Protein 4XMK (pdb70)

Sequence (1326 aa):
DIVMNQSPPSLAVTPGEPASISCRASQSLLYSDGHNYLDWYLQKPGQAPQLLIYLGSTRASGVPDRFSGSGSGTDFTLKISRVEAEDVGVYYCMQPLQSYTFGQGTKLEIKRTVAAPSVFIFPPSDEQLKSGTASVVCLLNNFYPREAKVQWKVDNALQSGNSQESVTEQDSKDSTYSLSSTLTLSKADYEKHKVYACEVTHQGLSSPVTKSFNREVQLVGSGGGLIQPGGSLRLSCAASDFSVSEYYMTWVRQAPGKGLEWVAVLYKDGSQFYAPSVKGRFIVSRDNSKNSLYLQMNNLRGEDTAVYFCARENADYGSDYYFGMDVWGQGTAVAVSSASTKGPSVFPLAPSGTAALGCLVKDYFPEPVTVSWNSGALTSSVHTFPAVLQSSGLYSLSSVVTVPSSSLGTQTYICNVNHKPSNTKVDKKAEPIHIGPGRAFYTDIVMNQSPPSLAVTPGEPASISCRASQSLLYSDGHNYLDWYLQKPGQAPQLLIYLGSTRASGVPDRFSGSGSGTDFTLKISRVEAEDVGVYYCMQPLQSYTFGQGTKLEIKRTVAAPSVFIFPPSDEQLKSGTASVVCLLNNFYPREAKVQWKVDNALQSGNSQESVTEQDSKDSTYSLSSTLTLSKADYEKHKVYACEVTHQGLSSPVTKSFNREVQLVGSGGGLIQPGGSLRLSCAASDFSVSEYYMTWVRQAPGKGLEWVAVLYKDGSQFYAPSVKGRFIVSRDNSKNSLYLQMNNLRGEDTAVYFCARENADYGSDYYFGMDVWGQGTAVAVSSASTKGPSVFPLAPSGTAALGCLVKDYFPEPVTVSWNSGALTSSVHTFPAVLQSSGLYSLSSVVTVPSSSLGTQTYICNVNHKPSNTKVDKKAEPIHIGPGRAFYTIVMNQSPPSLAVTPGEPASISCRASQSLLYSDGHNYLDWYLQKPGQAPQLLIYLGSTRASGVPDRFSGSGSGTDFTLKISRVEAEDVGVYYCMQPLQSYTFGQGTKLEIKRTVAAPSVFIFPPSDEQLKSGTASVVCLLNNFYPREAKVQWKVDNALQSGNSQESVTEQDSKDSTYSLSSTLTLSKADYEKHKVYACEVTHQGLSSPVTKSFNEVQLVGSGGGLIQPGGSLRLSCAASDFSVSEYYMTWVRQAPGKGLEWVAVLYKDGSQFYAPSVKGRFIVSRDNSKNSLYLQMNNLRGEDTAVYFCARENADYGSDYYFGMDVWGQGTAVAVSSASTKGPSVFPLAPGTAALGCLVKDYFPEPVTVSWNSGALTSSVHTFPAVLQSSGLYSLSSVVTVPSSSLGTQTYICNVNHKPSNTKVDKKAEPIHIGPGRAFYT

Structure (mmCIF, N/CA/C/O backbone):
data_4XMK
#
_entry.id   4XMK
#
_cell.length_a   94.952
_cell.length_b   122.254
_cell.length_c   140.811
_cell.angle_alpha   90.00
_cell.angle_beta   90.00
_cell.angle_gamma   90.00
#
_symmetry.space_group_name_H-M   'P 2 21 21'
#
loop_
_entity.id
_entity.type
_entity.pdbx_description
1 polymer 'Light chain of HIV-1 gp120 V3-specific human monoclonal antibody 2424'
2 polymer 'Heavy chain of HIV-1 gp120 V3-specific human monoclonal antibody 2424'
3 polymer 'HIV-1 JR-FL gp120 V3 peptide'
#
loop_
_atom_site.group_PDB
_atom_site.id
_atom_site.type_symbol
_atom_site.label_atom_id
_atom_site.label_alt_id
_atom_site.label_comp_id
_atom_site.label_asym_id
_atom_site.label_entity_id
_atom_site.label_seq_id
_atom_site.pdbx_PDB_ins_code
_atom_site.Cartn_x
_atom_site.Cartn_y
_atom_site.Cartn_z
_atom_site.occupancy
_atom_site.B_iso_or_equiv
_atom_site.auth_seq_id
_atom_site.auth_comp_id
_atom_site.auth_asym_id
_atom_site.auth_atom_id
_atom_site.pdbx_PDB_model_num
ATOM 1 N N . ASP A 1 1 ? -17.067 16.107 23.305 1.00 71.34 1 ASP L N 1
ATOM 2 C CA . ASP A 1 1 ? -17.988 17.223 23.498 1.00 79.30 1 ASP L CA 1
ATOM 3 C C . ASP A 1 1 ? -17.253 18.422 24.078 1.00 81.33 1 ASP L C 1
ATOM 4 O O . ASP A 1 1 ? -17.693 19.002 25.081 1.00 86.78 1 ASP L O 1
ATOM 9 N N . ILE A 1 2 ? -16.139 18.778 23.430 1.00 73.78 2 ILE L N 1
ATOM 10 C CA . ILE A 1 2 ? -15.216 19.828 23.883 1.00 76.79 2 ILE L CA 1
ATOM 11 C C . ILE A 1 2 ? -15.884 21.141 24.292 1.00 74.72 2 ILE L C 1
ATOM 12 O O . ILE A 1 2 ? -16.655 21.714 23.532 1.00 73.09 2 ILE L O 1
ATOM 17 N N . VAL A 1 3 ? -15.579 21.613 25.495 1.00 69.73 3 VAL L N 1
ATOM 18 C CA . VAL A 1 3 ? -16.153 22.849 25.977 1.00 70.44 3 VAL L CA 1
ATOM 19 C C . VAL A 1 3 ? -15.047 23.844 26.267 1.00 75.86 3 VAL L C 1
ATOM 20 O O . VAL A 1 3 ? -14.033 23.497 26.873 1.00 79.60 3 VAL L O 1
ATOM 24 N N . MET A 1 4 ? -15.241 25.080 25.811 1.00 73.54 4 MET L N 1
ATOM 25 C CA . MET A 1 4 ? -14.279 26.152 26.045 1.00 73.04 4 MET L CA 1
ATOM 26 C C . MET A 1 4 ? -14.764 27.107 27.144 1.00 75.75 4 MET L C 1
ATOM 27 O O . MET A 1 4 ? -15.953 27.425 27.234 1.00 77.06 4 MET L O 1
ATOM 32 N N . ASN A 1 5 ? -13.844 27.546 27.993 1.00 75.66 5 ASN L N 1
ATOM 33 C CA . ASN A 1 5 ? -14.192 28.466 29.065 1.00 81.59 5 ASN L CA 1
ATOM 34 C C . ASN A 1 5 ? -13.301 29.698 29.020 1.00 78.86 5 ASN L C 1
ATOM 35 O O . ASN A 1 5 ? -12.091 29.619 29.250 1.00 81.68 5 ASN L O 1
ATOM 40 N N . GLN A 1 6 ? -13.911 30.839 28.721 1.00 72.34 6 GLN L N 1
ATOM 41 C CA . GLN A 1 6 ? -13.168 32.080 28.554 1.00 71.70 6 GLN L CA 1
ATOM 42 C C . GLN A 1 6 ? -13.112 32.920 29.838 1.00 71.76 6 GLN L C 1
ATOM 43 O O . GLN A 1 6 ? -14.096 33.025 30.587 1.00 71.41 6 GLN L O 1
ATOM 49 N N . SER A 1 7 ? -11.953 33.524 30.079 1.00 68.25 7 SER L N 1
ATOM 50 C CA . SER A 1 7 ? -11.763 34.372 31.249 1.00 66.45 7 SER L CA 1
ATOM 51 C C . SER A 1 7 ? -10.958 35.606 30.896 1.00 60.20 7 SER L C 1
ATOM 52 O O . SER A 1 7 ? -9.961 35.522 30.188 1.00 62.49 7 SER L O 1
ATOM 55 N N . PRO A 1 8 ? -11.403 36.765 31.372 1.00 56.68 8 PRO L N 1
ATOM 56 C CA . PRO A 1 8 ? -12.670 36.999 32.077 1.00 56.45 8 PRO L CA 1
ATOM 57 C C . PRO A 1 8 ? -13.808 37.325 31.108 1.00 57.54 8 PRO L C 1
ATOM 58 O O . PRO A 1 8 ? -13.539 37.474 29.915 1.00 58.34 8 PRO L O 1
ATOM 62 N N . PRO A 1 9 ? -15.053 37.455 31.601 1.00 55.11 9 PRO L N 1
ATOM 63 C CA . PRO A 1 9 ? -16.117 37.956 30.713 1.00 58.53 9 PRO L CA 1
ATOM 64 C C . PRO A 1 9 ? -15.836 39.365 30.200 1.00 59.05 9 PRO L C 1
ATOM 65 O O . PRO A 1 9 ? -16.102 39.676 29.043 1.00 67.69 9 PRO L O 1
ATOM 69 N N . SER A 1 10 ? -15.281 40.206 31.056 1.00 54.51 10 SER L N 1
ATOM 70 C CA . SER A 1 10 ? -15.023 41.577 30.688 1.00 53.46 10 SER L CA 1
ATOM 71 C C . SER A 1 10 ? -13.736 42.063 31.302 1.00 55.66 10 SER L C 1
ATOM 72 O O . SER A 1 10 ? -13.369 41.630 32.380 1.00 58.46 10 SER L O 1
ATOM 75 N N . LEU A 1 11 ? -13.052 42.973 30.625 1.00 59.52 11 LEU L N 1
ATOM 76 C CA . LEU A 1 11 ? -11.931 43.671 31.247 1.00 63.60 11 LEU L CA 1
ATOM 77 C C . LEU A 1 11 ? -11.691 45.037 30.605 1.00 61.72 11 LEU L C 1
ATOM 78 O O . LEU A 1 11 ? -11.753 45.195 29.379 1.00 62.31 11 LEU L O 1
ATOM 83 N N . ALA A 1 12 ? -11.431 46.025 31.453 1.00 55.01 12 ALA L N 1
ATOM 84 C CA . ALA A 1 12 ? -11.163 47.377 30.998 1.00 61.48 12 ALA L CA 1
ATOM 85 C C . ALA A 1 12 ? -9.665 47.613 30.927 1.00 59.00 12 ALA L C 1
ATOM 86 O O . ALA A 1 12 ? -8.937 47.176 31.794 1.00 61.06 12 ALA L O 1
ATOM 88 N N . VAL A 1 13 ? -9.207 48.295 29.889 1.00 52.97 13 VAL L N 1
ATOM 89 C CA . VAL A 1 13 ? -7.793 48.527 29.708 1.00 51.01 13 VAL L CA 1
ATOM 90 C C . VAL A 1 13 ? -7.557 49.944 29.207 1.00 58.73 13 VAL L C 1
ATOM 91 O O . VAL A 1 13 ? -8.323 50.458 28.395 1.00 66.94 13 VAL L O 1
ATOM 95 N N . THR A 1 14 ? -6.506 50.587 29.690 1.00 58.68 14 THR L N 1
ATOM 96 C CA . THR A 1 14 ? -6.099 51.880 29.151 1.00 59.29 14 THR L CA 1
ATOM 97 C C . THR A 1 14 ? -5.236 51.662 27.922 1.00 58.52 14 THR L C 1
ATOM 98 O O . THR A 1 14 ? -4.395 50.776 27.934 1.00 59.94 14 THR L O 1
ATOM 102 N N . PRO A 1 15 ? -5.452 52.450 26.854 1.00 61.03 15 PRO L N 1
ATOM 103 C CA . PRO A 1 15 ? -4.630 52.318 25.642 1.00 63.11 15 PRO L CA 1
ATOM 104 C C . PRO A 1 15 ? -3.153 52.458 25.960 1.00 63.32 15 PRO L C 1
ATOM 105 O O . PRO A 1 15 ? -2.781 53.435 26.601 1.00 64.81 15 PRO L O 1
ATOM 109 N N . GLY A 1 16 ? -2.338 51.501 25.530 1.00 61.87 16 GLY L N 1
ATOM 110 C CA . GLY A 1 16 ? -0.951 51.450 25.946 1.00 62.06 16 GLY L CA 1
ATOM 111 C C . GLY A 1 16 ? -0.690 50.303 26.911 1.00 66.91 16 GLY L C 1
ATOM 112 O O . GLY A 1 16 ? 0.327 49.619 26.792 1.00 70.60 16 GLY L O 1
ATOM 113 N N . GLU A 1 17 ? -1.597 50.099 27.871 1.00 65.29 17 GLU L N 1
ATOM 114 C CA . GLU A 1 17 ? -1.525 48.954 28.789 1.00 66.41 17 GLU L CA 1
ATOM 115 C C . GLU A 1 17 ? -1.660 47.636 28.013 1.00 64.12 17 GLU L C 1
ATOM 116 O O . GLU A 1 17 ? -2.228 47.610 26.921 1.00 68.48 17 GLU L O 1
ATOM 122 N N . PRO A 1 18 ? -1.113 46.538 28.559 1.00 64.67 18 PRO L N 1
ATOM 123 C CA . PRO A 1 18 ? -1.346 45.242 27.927 1.00 63.03 18 PRO L CA 1
ATOM 124 C C . PRO A 1 18 ? -2.633 44.629 28.407 1.00 58.63 18 PRO L C 1
ATOM 125 O O . PRO A 1 18 ? -3.099 44.971 29.481 1.00 61.10 18 PRO L O 1
ATOM 129 N N . ALA A 1 19 ? -3.205 43.748 27.599 1.00 59.96 19 ALA L N 1
ATOM 130 C CA . ALA A 1 19 ? -4.346 42.950 28.014 1.00 58.44 19 ALA L CA 1
ATOM 131 C C . ALA A 1 19 ? -4.069 41.485 27.698 1.00 62.69 19 ALA L C 1
ATOM 132 O O . ALA A 1 19 ? -3.165 41.151 26.921 1.00 62.79 19 ALA L O 1
ATOM 134 N N . SER A 1 20 ? -4.860 40.612 28.301 1.00 61.92 20 SER L N 1
ATOM 135 C CA . SER A 1 20 ? -4.569 39.195 28.264 1.00 61.66 20 SER L CA 1
ATOM 136 C C . SER A 1 20 ? -5.816 38.382 28.578 1.00 67.47 20 SER L C 1
ATOM 137 O O . SER A 1 20 ? -6.300 38.377 29.719 1.00 59.91 20 SER L O 1
ATOM 140 N N . ILE A 1 21 ? -6.329 37.700 27.555 1.00 66.67 21 ILE L N 1
ATOM 141 C CA . ILE A 1 21 ? -7.554 36.913 27.680 1.00 65.84 21 ILE L CA 1
ATOM 142 C C . ILE A 1 21 ? -7.251 35.418 27.648 1.00 62.76 21 ILE L C 1
ATOM 143 O O . ILE A 1 21 ? -6.397 34.962 26.884 1.00 69.27 21 ILE L O 1
ATOM 148 N N . SER A 1 22 ? -7.970 34.653 28.458 1.00 57.77 22 SER L N 1
ATOM 149 C CA . SER A 1 22 ? -7.663 33.242 28.626 1.00 61.86 22 SER L CA 1
ATOM 150 C C . SER A 1 22 ? -8.770 32.318 28.149 1.00 62.67 22 SER L C 1
ATOM 151 O O . SER A 1 22 ? -9.962 32.555 28.383 1.00 57.12 22 SER L O 1
ATOM 154 N N . CYS A 1 23 ? -8.346 31.256 27.474 1.00 64.30 23 CYS L N 1
ATOM 155 C CA . CYS A 1 23 ? -9.244 30.215 27.007 1.00 64.60 23 CYS L CA 1
ATOM 156 C C . CYS A 1 23 ? -8.783 28.875 27.516 1.00 63.46 23 CYS L C 1
ATOM 157 O O . CYS A 1 23 ? -7.598 28.548 27.440 1.00 62.25 23 CYS L O 1
ATOM 160 N N . ARG A 1 24 ? -9.733 28.092 28.006 1.00 66.34 24 ARG L N 1
ATOM 161 C CA . ARG A 1 24 ? -9.429 26.835 28.669 1.00 71.47 24 ARG L CA 1
ATOM 162 C C . ARG A 1 24 ? -10.336 25.731 28.140 1.00 69.42 24 ARG L C 1
ATOM 163 O O . ARG A 1 24 ? -11.556 25.794 28.286 1.00 76.09 24 ARG L O 1
ATOM 171 N N . ALA A 1 25 ? -9.741 24.713 27.538 1.00 59.17 25 ALA L N 1
ATOM 172 C CA . ALA A 1 25 ? -10.514 23.667 26.885 1.00 62.70 25 ALA L CA 1
ATOM 173 C C . ALA A 1 25 ? -10.807 22.468 27.776 1.00 69.44 25 ALA L C 1
ATOM 174 O O . ALA A 1 25 ? -10.074 22.186 28.719 1.00 81.23 25 ALA L O 1
ATOM 176 N N . SER A 1 26 ? -11.879 21.754 27.452 1.00 73.09 26 SER L N 1
ATOM 177 C CA . SER A 1 26 ? -12.255 20.518 28.145 1.00 80.26 26 SER L CA 1
ATOM 178 C C . SER A 1 26 ? -11.256 19.385 27.901 1.00 76.61 26 SER L C 1
ATOM 179 O O . SER A 1 26 ? -11.065 18.513 28.742 1.00 82.74 26 SER L O 1
ATOM 182 N N . GLN A 1 27 ? -10.641 19.396 26.727 1.00 68.76 27 GLN L N 1
ATOM 183 C CA . GLN A 1 27 ? -9.679 18.382 26.338 1.00 65.50 27 GLN L CA 1
ATOM 184 C C . GLN A 1 27 ? -8.494 19.071 25.697 1.00 74.12 27 GLN L C 1
ATOM 185 O O . GLN A 1 27 ? -8.467 20.298 25.594 1.00 74.87 27 GLN L O 1
ATOM 191 N N . SER A 1 28 A -7.509 18.295 25.262 1.00 71.08 27 SER L N 1
ATOM 192 C CA . SER A 1 28 A -6.345 18.900 24.659 1.00 60.35 27 SER L CA 1
ATOM 193 C C . SER A 1 28 A -6.613 19.192 23.214 1.00 66.77 27 SER L C 1
ATOM 194 O O . SER A 1 28 A -6.947 18.296 22.454 1.00 67.17 27 SER L O 1
ATOM 197 N N . LEU A 1 29 B -6.463 20.459 22.841 1.00 74.59 27 LEU L N 1
ATOM 198 C CA . LEU A 1 29 B -6.550 20.892 21.443 1.00 74.39 27 LEU L CA 1
ATOM 199 C C . LEU A 1 29 B -5.194 20.679 20.758 1.00 72.10 27 LEU L C 1
ATOM 200 O O . LEU A 1 29 B -4.850 21.342 19.778 1.00 66.15 27 LEU L O 1
ATOM 205 N N . LEU A 1 30 C -4.408 19.767 21.317 1.00 76.35 27 LEU L N 1
ATOM 206 C CA . LEU A 1 30 C -3.184 19.318 20.679 1.00 74.44 27 LEU L CA 1
ATOM 207 C C . LEU A 1 30 C -3.557 18.088 19.892 1.00 73.30 27 LEU L C 1
ATOM 208 O O . LEU A 1 30 C -4.156 17.157 20.435 1.00 71.90 27 LEU L O 1
ATOM 213 N N . TYR A 1 31 D -3.237 18.093 18.606 1.00 73.66 27 TYR L N 1
ATOM 214 C CA . TYR A 1 31 D -3.557 16.950 17.769 1.00 80.86 27 TYR L CA 1
ATOM 215 C C . TYR A 1 31 D -2.277 16.193 17.479 1.00 83.03 27 TYR L C 1
ATOM 216 O O . TYR A 1 31 D -1.185 16.760 17.507 1.00 80.37 27 TYR L O 1
ATOM 225 N N . SER A 1 32 E -2.434 14.904 17.203 1.00 90.39 27 SER L N 1
ATOM 226 C CA . SER A 1 32 E -1.328 14.000 16.915 1.00 96.08 27 SER L CA 1
ATOM 227 C C . SER A 1 32 E -0.451 14.481 15.751 1.00 94.08 27 SER L C 1
ATOM 228 O O . SER A 1 32 E 0.659 13.983 15.562 1.00 103.47 27 SER L O 1
ATOM 231 N N . ASP A 1 33 ? -0.940 15.445 14.980 1.00 80.26 28 ASP L N 1
ATOM 232 C CA . ASP A 1 33 ? -0.175 15.993 13.869 1.00 79.31 28 ASP L CA 1
ATOM 233 C C . ASP A 1 33 ? 0.892 16.989 14.316 1.00 81.25 28 ASP L C 1
ATOM 234 O O . ASP A 1 33 ? 1.601 17.554 13.486 1.00 76.16 28 ASP L O 1
ATOM 239 N N . GLY A 1 34 ? 0.981 17.221 15.625 1.00 87.50 29 GLY L N 1
ATOM 240 C CA . GLY A 1 34 ? 1.987 18.107 16.191 1.00 84.85 29 GLY L CA 1
ATOM 241 C C . GLY A 1 34 ? 1.619 19.574 16.074 1.00 83.25 29 GLY L C 1
ATOM 242 O O . GLY A 1 34 ? 2.476 20.417 15.790 1.00 78.05 29 GLY L O 1
ATOM 243 N N . HIS A 1 35 ? 0.338 19.869 16.296 1.00 87.30 30 HIS L N 1
ATOM 244 C CA . HIS A 1 35 ? -0.203 21.224 16.175 1.00 79.81 30 HIS L CA 1
ATOM 245 C C . HIS A 1 35 ? -1.288 21.500 17.208 1.00 77.95 30 HIS L C 1
ATOM 246 O O . HIS A 1 35 ? -1.947 20.582 17.718 1.00 80.00 30 HIS L O 1
ATOM 253 N N . ASN A 1 36 ? -1.465 22.780 17.510 1.00 75.27 31 ASN L N 1
ATOM 254 C CA . ASN A 1 36 ? -2.493 23.217 18.445 1.00 74.84 31 ASN L CA 1
ATOM 255 C C . ASN A 1 36 ? -3.661 23.847 17.687 1.00 76.02 31 ASN L C 1
ATOM 256 O O . ASN A 1 36 ? -3.494 24.868 17.027 1.00 74.71 31 ASN L O 1
ATOM 261 N N . TYR A 1 37 ? -4.840 23.236 17.770 1.00 79.08 32 TYR L N 1
ATOM 262 C CA . TYR A 1 37 ? -5.987 23.684 16.973 1.00 69.57 32 TYR L CA 1
ATOM 263 C C . TYR A 1 37 ? -6.951 24.528 17.785 1.00 68.12 32 TYR L C 1
ATOM 264 O O . TYR A 1 37 ? -7.956 24.031 18.302 1.00 69.16 32 TYR L O 1
ATOM 273 N N . LEU A 1 38 ? -6.619 25.810 17.898 1.00 70.61 33 LEU L N 1
ATOM 274 C CA . LEU A 1 38 ? -7.454 26.787 18.601 1.00 72.95 33 LEU L CA 1
ATOM 275 C C . LEU A 1 38 ? -7.285 28.150 17.953 1.00 67.11 33 LEU L C 1
ATOM 276 O O . LEU A 1 38 ? -6.160 28.574 17.662 1.00 61.71 33 LEU L O 1
ATOM 281 N N . ASP A 1 39 ? -8.407 28.838 17.751 1.00 65.11 34 ASP L N 1
ATOM 282 C CA . ASP A 1 39 ? -8.393 30.141 17.096 1.00 62.85 34 ASP L CA 1
ATOM 283 C C . ASP A 1 39 ? -8.838 31.291 18.006 1.00 58.81 34 ASP L C 1
ATOM 284 O O . ASP A 1 39 ? -9.451 31.074 19.053 1.00 57.78 34 ASP L O 1
ATOM 289 N N . TRP A 1 40 ? -8.510 32.512 17.592 1.00 57.52 35 TRP L N 1
ATOM 290 C CA . TRP A 1 40 ? -8.953 33.725 18.281 1.00 58.53 35 TRP L CA 1
ATOM 291 C C . TRP A 1 40 ? -9.585 34.693 17.298 1.00 56.10 35 TRP L C 1
ATOM 292 O O . TRP A 1 40 ? -8.965 35.040 16.293 1.00 57.30 35 TRP L O 1
ATOM 303 N N . TYR A 1 41 ? -10.802 35.138 17.601 1.00 49.92 36 TYR L N 1
ATOM 304 C CA . TYR A 1 41 ? -11.548 36.017 16.706 1.00 51.66 36 TYR L CA 1
ATOM 305 C C . TYR A 1 41 ? -11.981 37.315 17.385 1.00 51.24 36 TYR L C 1
ATOM 306 O O . TYR A 1 41 ? -12.377 37.297 18.540 1.00 56.94 36 TYR L O 1
ATOM 315 N N . LEU A 1 42 ? -11.913 38.434 16.665 1.00 44.54 37 LEU L N 1
ATOM 316 C CA . LEU A 1 42 ? -12.457 39.702 17.145 1.00 42.50 37 LEU L CA 1
ATOM 317 C C . LEU A 1 42 ? -13.803 39.975 16.492 1.00 47.18 37 LEU L C 1
ATOM 318 O O . LEU A 1 42 ? -13.928 39.929 15.271 1.00 55.45 37 LEU L O 1
ATOM 323 N N . GLN A 1 43 ? -14.812 40.279 17.294 1.00 46.89 38 GLN L N 1
ATOM 324 C CA . GLN A 1 43 ? -16.085 40.712 16.741 1.00 47.37 38 GLN L CA 1
ATOM 325 C C . GLN A 1 43 ? -16.405 42.150 17.136 1.00 53.20 38 GLN L C 1
ATOM 326 O O . GLN A 1 43 ? -17.086 42.387 18.140 1.00 49.92 38 GLN L O 1
ATOM 332 N N . LYS A 1 44 ? -15.912 43.104 16.347 1.00 57.26 39 LYS L N 1
ATOM 333 C CA . LYS A 1 44 ? -16.172 44.518 16.602 1.00 50.64 39 LYS L CA 1
ATOM 334 C C . LYS A 1 44 ? -17.677 44.717 16.512 1.00 57.87 39 LYS L C 1
ATOM 335 O O . LYS A 1 44 ? -18.332 44.059 15.702 1.00 62.44 39 LYS L O 1
ATOM 341 N N . PRO A 1 45 ? -18.238 45.603 17.354 1.00 63.65 40 PRO L N 1
ATOM 342 C CA . PRO A 1 45 ? -19.695 45.816 17.448 1.00 59.55 40 PRO L CA 1
ATOM 343 C C . PRO A 1 45 ? -20.412 45.951 16.087 1.00 61.99 40 PRO L C 1
ATOM 344 O O . PRO A 1 45 ? -20.043 46.796 15.248 1.00 59.49 40 PRO L O 1
ATOM 348 N N . GLY A 1 46 ? -21.419 45.097 15.887 1.00 55.83 41 GLY L N 1
ATOM 349 C CA . GLY A 1 46 ? -22.182 45.039 14.657 1.00 48.16 41 GLY L CA 1
ATOM 350 C C . GLY A 1 46 ? -21.379 44.649 13.431 1.00 56.40 41 GLY L C 1
ATOM 351 O O . GLY A 1 46 ? -21.626 45.151 12.342 1.00 63.53 41 GLY L O 1
ATOM 352 N N . GLN A 1 47 ? -20.407 43.761 13.592 1.00 58.00 42 GLN L N 1
ATOM 353 C CA . GLN A 1 47 ? -19.659 43.256 12.445 1.00 60.58 42 GLN L CA 1
ATOM 354 C C . GLN A 1 47 ? -19.561 41.733 12.488 1.00 57.35 42 GLN L C 1
ATOM 355 O O . GLN A 1 47 ? -19.928 41.094 13.479 1.00 53.34 42 GLN L O 1
ATOM 361 N N . ALA A 1 48 ? -19.077 41.153 11.400 1.00 52.87 43 ALA L N 1
ATOM 362 C CA . ALA A 1 48 ? -18.776 39.744 11.400 1.00 47.70 43 ALA L CA 1
ATOM 363 C C . ALA A 1 48 ? -17.481 39.555 12.152 1.00 51.34 43 ALA L C 1
ATOM 364 O O . ALA A 1 48 ? -16.631 40.450 12.180 1.00 54.76 43 ALA L O 1
ATOM 366 N N . PRO A 1 49 ? -17.334 38.396 12.791 1.00 50.74 44 PRO L N 1
ATOM 367 C CA . PRO A 1 49 ? -16.074 38.047 13.442 1.00 48.50 44 PRO L CA 1
ATOM 368 C C . PRO A 1 49 ? -14.918 38.178 12.471 1.00 44.26 44 PRO L C 1
ATOM 369 O O . PRO A 1 49 ? -15.098 37.850 11.303 1.00 48.79 44 PRO L O 1
ATOM 373 N N . GLN A 1 50 ? -13.774 38.683 12.911 1.00 39.57 45 GLN L N 1
ATOM 374 C CA . GLN A 1 50 ? -12.614 38.680 12.039 1.00 46.76 45 GLN L CA 1
ATOM 375 C C . GLN A 1 50 ? -11.521 37.861 12.704 1.00 48.32 45 GLN L C 1
ATOM 376 O O . GLN A 1 50 ? -11.363 37.890 13.914 1.00 50.87 45 GLN L O 1
ATOM 382 N N . LEU A 1 51 ? -10.803 37.082 11.908 1.00 51.08 46 LEU L N 1
ATOM 383 C CA . LEU A 1 51 ? -9.809 36.168 12.445 1.00 49.66 46 LEU L CA 1
ATOM 384 C C . LEU A 1 51 ? -8.618 36.935 12.969 1.00 45.57 46 LEU L C 1
ATOM 385 O O . LEU A 1 51 ? -8.173 37.892 12.372 1.00 48.56 46 LEU L O 1
ATOM 390 N N . LEU A 1 52 ? -8.120 36.522 14.115 1.00 49.17 47 LEU L N 1
ATOM 391 C CA . LEU A 1 52 ? -6.923 37.116 14.663 1.00 50.88 47 LEU L CA 1
ATOM 392 C C . LEU A 1 52 ? -5.797 36.099 14.604 1.00 56.16 47 LEU L C 1
ATOM 393 O O . LEU A 1 52 ? -4.764 36.333 13.988 1.00 56.72 47 LEU L O 1
ATOM 398 N N . ILE A 1 53 ? -6.014 34.953 15.239 1.00 59.97 48 ILE L N 1
ATOM 399 C CA . ILE A 1 53 ? -4.976 33.939 15.354 1.00 60.46 48 ILE L CA 1
ATOM 400 C C . ILE A 1 53 ? -5.526 32.531 15.134 1.00 60.65 48 ILE L C 1
ATOM 401 O O . ILE A 1 53 ? -6.525 32.138 15.751 1.00 53.93 48 ILE L O 1
ATOM 406 N N . TYR A 1 54 ? -4.875 31.790 14.236 1.00 61.54 49 TYR L N 1
ATOM 407 C CA . TYR A 1 54 ? -5.180 30.370 14.023 1.00 64.73 49 TYR L CA 1
ATOM 408 C C . TYR A 1 54 ? -4.021 29.457 14.463 1.00 66.49 49 TYR L C 1
ATOM 409 O O . TYR A 1 54 ? -2.877 29.917 14.621 1.00 66.39 49 TYR L O 1
ATOM 418 N N . LEU A 1 55 ? -4.323 28.171 14.660 1.00 60.27 50 LEU L N 1
ATOM 419 C CA . LEU A 1 55 ? -3.331 27.209 15.122 1.00 60.94 50 LEU L CA 1
ATOM 420 C C . LEU A 1 55 ? -2.667 27.670 16.415 1.00 69.85 50 LEU L C 1
ATOM 421 O O . LEU A 1 55 ? -1.435 27.658 16.539 1.00 64.13 50 LEU L O 1
ATOM 426 N N . GLY A 1 56 ? -3.510 28.105 17.356 1.00 72.23 51 GLY L N 1
ATOM 427 C CA . GLY A 1 56 ? -3.105 28.483 18.701 1.00 68.60 51 GLY L CA 1
ATOM 428 C C . GLY A 1 56 ? -2.163 29.667 18.861 1.00 68.63 51 GLY L C 1
ATOM 429 O O . GLY A 1 56 ? -2.209 30.367 19.892 1.00 61.96 51 GLY L O 1
ATOM 430 N N . SER A 1 57 ? -1.316 29.902 17.857 1.00 61.37 52 SER L N 1
ATOM 431 C CA . SER A 1 57 ? -0.198 30.803 18.054 1.00 60.79 52 SER L CA 1
ATOM 432 C C . SER A 1 57 ? 0.227 31.551 16.811 1.00 62.68 52 SER L C 1
ATOM 433 O O . SER A 1 57 ? 1.181 32.323 16.864 1.00 65.09 52 SER L O 1
ATOM 436 N N . THR A 1 58 ? -0.462 31.335 15.694 1.00 66.60 53 THR L N 1
ATOM 437 C CA . THR A 1 58 ? -0.067 31.985 14.433 1.00 68.47 53 THR L CA 1
ATOM 438 C C . THR A 1 58 ? -1.000 33.123 14.006 1.00 67.50 53 THR L C 1
ATOM 439 O O . THR A 1 58 ? -2.191 32.897 13.750 1.00 64.16 53 THR L O 1
ATOM 443 N N . ARG A 1 59 ? -0.454 34.339 13.915 1.00 64.69 54 ARG L N 1
ATOM 444 C CA . ARG A 1 59 ? -1.279 35.504 13.634 1.00 60.44 54 ARG L CA 1
ATOM 445 C C . ARG A 1 59 ? -1.585 35.533 12.146 1.00 65.04 54 ARG L C 1
ATOM 446 O O . ARG A 1 59 ? -0.724 35.207 11.331 1.00 68.93 54 ARG L O 1
ATOM 454 N N . ALA A 1 60 ? -2.823 35.900 11.808 1.00 66.93 55 ALA L N 1
ATOM 455 C CA . ALA A 1 60 ? -3.317 35.892 10.430 1.00 62.01 55 ALA L CA 1
ATOM 456 C C . ALA A 1 60 ? -2.773 37.046 9.615 1.00 60.80 55 ALA L C 1
ATOM 457 O O . ALA A 1 60 ? -2.165 37.973 10.161 1.00 54.80 55 ALA L O 1
ATOM 459 N N . SER A 1 61 ? -3.011 36.975 8.305 1.00 65.07 56 SER L N 1
ATOM 460 C CA . SER A 1 61 ? -2.532 37.990 7.378 1.00 67.52 56 SER L CA 1
ATOM 461 C C . SER A 1 61 ? -3.287 39.267 7.634 1.00 64.94 56 SER L C 1
ATOM 462 O O . SER A 1 61 ? -4.500 39.307 7.459 1.00 59.79 56 SER L O 1
ATOM 465 N N . GLY A 1 62 ? -2.565 40.297 8.070 1.00 67.75 57 GLY L N 1
ATOM 466 C CA . GLY A 1 62 ? -3.151 41.601 8.300 1.00 64.29 57 GLY L CA 1
ATOM 467 C C . GLY A 1 62 ? -3.209 41.991 9.753 1.00 59.88 57 GLY L C 1
ATOM 468 O O . GLY A 1 62 ? -3.127 43.169 10.082 1.00 60.93 57 GLY L O 1
ATOM 469 N N . VAL A 1 63 ? -3.363 40.998 10.620 1.00 66.53 58 VAL L N 1
ATOM 470 C CA . VAL A 1 63 ? -3.363 41.232 12.063 1.00 67.79 58 VAL L CA 1
ATOM 471 C C . VAL A 1 63 ? -2.074 41.931 12.486 1.00 69.70 58 VAL L C 1
ATOM 472 O O . VAL A 1 63 ? -0.986 41.557 12.028 1.00 70.67 58 VAL L O 1
ATOM 476 N N . PRO A 1 64 ? -2.195 42.967 13.335 1.00 70.11 59 PRO L N 1
ATOM 477 C CA . PRO A 1 64 ? -1.047 43.727 13.844 1.00 71.43 59 PRO L CA 1
ATOM 478 C C . PRO A 1 64 ? -0.133 42.889 14.723 1.00 76.31 59 PRO L C 1
ATOM 479 O O . PRO A 1 64 ? -0.602 41.958 15.387 1.00 75.66 59 PRO L O 1
ATOM 483 N N . ASP A 1 65 ? 1.156 43.227 14.706 1.00 77.79 60 ASP L N 1
ATOM 484 C CA . ASP A 1 65 ? 2.168 42.659 15.602 1.00 83.11 60 ASP L CA 1
ATOM 485 C C . ASP A 1 65 ? 1.680 42.455 17.046 1.00 84.50 60 ASP L C 1
ATOM 486 O O . ASP A 1 65 ? 1.955 41.426 17.668 1.00 84.56 60 ASP L O 1
ATOM 491 N N . ARG A 1 66 ? 0.950 43.449 17.556 1.00 78.20 61 ARG L N 1
ATOM 492 C CA . ARG A 1 66 ? 0.534 43.537 18.956 1.00 77.07 61 ARG L CA 1
ATOM 493 C C . ARG A 1 66 ? -0.281 42.345 19.446 1.00 76.18 61 ARG L C 1
ATOM 494 O O . ARG A 1 66 ? -0.436 42.126 20.655 1.00 71.36 61 ARG L O 1
ATOM 502 N N . PHE A 1 67 ? -0.811 41.580 18.503 1.00 76.66 62 PHE L N 1
ATOM 503 C CA . PHE A 1 67 ? -1.584 40.400 18.848 1.00 72.03 62 PHE L CA 1
ATOM 504 C C . PHE A 1 67 ? -0.710 39.159 18.793 1.00 69.47 62 PHE L C 1
ATOM 505 O O . PHE A 1 67 ? 0.004 38.920 17.811 1.00 78.38 62 PHE L O 1
ATOM 513 N N . SER A 1 68 ? -0.757 38.380 19.862 1.00 54.81 63 SER L N 1
ATOM 514 C CA . SER A 1 68 ? 0.031 37.166 19.941 1.00 54.50 63 SER L CA 1
ATOM 515 C C . SER A 1 68 ? -0.749 36.129 20.719 1.00 61.10 63 SER L C 1
ATOM 516 O O . SER A 1 68 ? -1.413 36.442 21.711 1.00 60.90 63 SER L O 1
ATOM 519 N N . GLY A 1 69 ? -0.692 34.889 20.252 1.00 65.75 64 GLY L N 1
ATOM 520 C CA . GLY A 1 69 ? -1.424 33.818 20.895 1.00 62.28 64 GLY L CA 1
ATOM 521 C C . GLY A 1 69 ? -0.422 32.825 21.403 1.00 68.65 64 GLY L C 1
ATOM 522 O O . GLY A 1 69 ? 0.533 32.500 20.698 1.00 67.89 64 GLY L O 1
ATOM 523 N N . SER A 1 70 ? -0.615 32.372 22.637 1.00 71.75 65 SER L N 1
ATOM 524 C CA . SER A 1 70 ? 0.255 31.359 23.214 1.00 68.26 65 SER L CA 1
ATOM 525 C C . SER A 1 70 ? -0.574 30.273 23.884 1.00 66.22 65 SER L C 1
ATOM 526 O O . SER A 1 70 ? -1.812 30.344 23.948 1.00 67.28 65 SER L O 1
ATOM 529 N N . GLY A 1 71 ? 0.114 29.262 24.379 1.00 63.50 66 GLY L N 1
ATOM 530 C CA . GLY A 1 71 ? -0.559 28.181 25.053 1.00 66.23 66 GLY L CA 1
ATOM 531 C C . GLY A 1 71 ? -0.294 26.891 24.318 1.00 69.43 66 GLY L C 1
ATOM 532 O O . GLY A 1 71 ? 0.285 26.877 23.214 1.00 57.29 66 GLY L O 1
ATOM 533 N N . SER A 1 72 ? -0.711 25.805 24.966 1.00 73.50 67 SER L N 1
ATOM 534 C CA . SER A 1 72 ? -0.650 24.459 24.404 1.00 71.94 67 SER L CA 1
ATOM 535 C C . SER A 1 72 ? -1.528 23.534 25.244 1.00 62.51 67 SER L C 1
ATOM 536 O O . SER A 1 72 ? -1.995 23.928 26.309 1.00 61.80 67 SER L O 1
ATOM 539 N N . GLY A 1 73 ? -1.770 22.323 24.759 1.00 55.40 68 GLY L N 1
ATOM 540 C CA . GLY A 1 73 ? -2.553 21.378 25.518 1.00 62.14 68 GLY L CA 1
ATOM 541 C C . GLY A 1 73 ? -3.968 21.871 25.702 1.00 60.26 68 GLY L C 1
ATOM 542 O O . GLY A 1 73 ? -4.715 21.901 24.740 1.00 64.39 68 GLY L O 1
ATOM 543 N N . THR A 1 74 ? -4.337 22.265 26.922 1.00 60.42 69 THR L N 1
ATOM 544 C CA . THR A 1 74 ? -5.710 22.710 27.194 1.00 64.92 69 THR L CA 1
ATOM 545 C C . THR A 1 74 ? -5.845 24.151 27.727 1.00 67.29 69 THR L C 1
ATOM 546 O O . THR A 1 74 ? -6.970 24.640 27.894 1.00 66.08 69 THR L O 1
ATOM 550 N N . ASP A 1 75 ? -4.727 24.828 27.988 1.00 63.04 70 ASP L N 1
ATOM 551 C CA . ASP A 1 75 ? -4.788 26.197 28.489 1.00 62.75 70 ASP L CA 1
ATOM 552 C C . ASP A 1 75 ? -4.161 27.158 27.476 1.00 66.63 70 ASP L C 1
ATOM 553 O O . ASP A 1 75 ? -3.045 26.932 26.974 1.00 59.37 70 ASP L O 1
ATOM 558 N N . PHE A 1 76 ? -4.900 28.226 27.166 1.00 69.58 71 PHE L N 1
ATOM 559 C CA . PHE A 1 76 ? -4.490 29.175 26.128 1.00 67.17 71 PHE L CA 1
ATOM 560 C C . PHE A 1 76 ? -4.699 30.646 26.476 1.00 65.84 71 PHE L C 1
ATOM 561 O O . PHE A 1 76 ? -5.585 31.009 27.263 1.00 62.26 71 PHE L O 1
ATOM 569 N N . THR A 1 77 ? -3.883 31.492 25.852 1.00 67.49 72 THR L N 1
ATOM 570 C CA . THR A 1 77 ? -3.896 32.918 26.152 1.00 64.56 72 THR L CA 1
ATOM 571 C C . THR A 1 77 ? -3.637 33.809 24.941 1.00 61.95 72 THR L C 1
ATOM 572 O O . THR A 1 77 ? -2.575 33.755 24.309 1.00 63.78 72 THR L O 1
ATOM 576 N N . LEU A 1 78 ? -4.643 34.617 24.624 1.00 56.80 73 LEU L N 1
ATOM 577 C CA . LEU A 1 78 ? -4.498 35.706 23.679 1.00 57.87 73 LEU L CA 1
ATOM 578 C C . LEU A 1 78 ? -3.959 36.923 24.404 1.00 60.43 73 LEU L C 1
ATOM 579 O O . LEU A 1 78 ? -4.442 37.268 25.487 1.00 60.61 73 LEU L O 1
ATOM 584 N N . LYS A 1 79 ? -2.965 37.576 23.817 1.00 55.45 74 LYS L N 1
ATOM 585 C CA . LYS A 1 79 ? -2.377 38.735 24.458 1.00 57.59 74 LYS L CA 1
ATOM 586 C C . LYS A 1 79 ? -2.223 39.900 23.514 1.00 62.57 74 LYS L C 1
ATOM 587 O O . LYS A 1 79 ? -1.659 39.770 22.429 1.00 68.67 74 LYS L O 1
ATOM 593 N N . ILE A 1 80 ? -2.731 41.050 23.934 1.00 65.13 75 ILE L N 1
ATOM 594 C CA . ILE A 1 80 ? -2.455 42.297 23.236 1.00 69.87 75 ILE L CA 1
ATOM 595 C C . ILE A 1 80 ? -1.397 43.052 24.028 1.00 72.01 75 ILE L C 1
ATOM 596 O O . ILE A 1 80 ? -1.615 43.405 25.191 1.00 68.70 75 ILE L O 1
ATOM 601 N N . SER A 1 81 ? -0.243 43.275 23.409 1.00 69.74 76 SER L N 1
ATOM 602 C CA . SER A 1 81 ? 0.860 43.924 24.098 1.00 66.39 76 SER L CA 1
ATOM 603 C C . SER A 1 81 ? 0.514 45.365 24.456 1.00 70.27 76 SER L C 1
ATOM 604 O O . SER A 1 81 ? 0.701 45.783 25.592 1.00 69.60 76 SER L O 1
ATOM 607 N N . ARG A 1 82 ? 0.010 46.115 23.480 1.00 77.32 77 ARG L N 1
ATOM 608 C CA . ARG A 1 82 ? -0.409 47.497 23.692 1.00 70.32 77 ARG L CA 1
ATOM 609 C C . ARG A 1 82 ? -1.765 47.734 23.033 1.00 66.52 77 ARG L C 1
ATOM 610 O O . ARG A 1 82 ? -1.880 47.828 21.806 1.00 68.77 77 ARG L O 1
ATOM 618 N N . VAL A 1 83 ? -2.789 47.804 23.874 1.00 60.54 78 VAL L N 1
ATOM 619 C CA . VAL A 1 83 ? -4.155 48.038 23.437 1.00 64.18 78 VAL L CA 1
ATOM 620 C C . VAL A 1 83 ? -4.327 49.397 22.736 1.00 67.66 78 VAL L C 1
ATOM 621 O O . VAL A 1 83 ? -3.687 50.377 23.117 1.00 68.35 78 VAL L O 1
ATOM 625 N N . GLU A 1 84 ? -5.151 49.443 21.685 1.00 63.96 79 GLU L N 1
ATOM 626 C CA . GLU A 1 84 ? -5.543 50.713 21.069 1.00 63.26 79 GLU L CA 1
ATOM 627 C C . GLU A 1 84 ? -7.032 50.91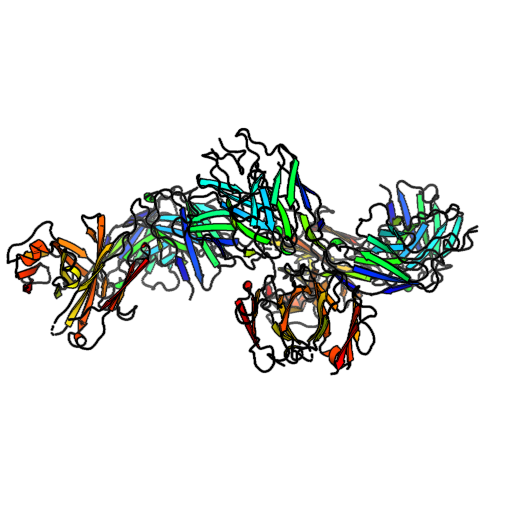0 21.226 1.00 60.30 79 GLU L C 1
ATOM 628 O O . GLU A 1 84 ? -7.763 49.963 21.487 1.00 59.68 79 GLU L O 1
ATOM 634 N N . ALA A 1 85 ? -7.487 52.137 21.032 1.00 59.31 80 ALA L N 1
ATOM 635 C CA . ALA A 1 85 ? -8.893 52.458 21.209 1.00 54.59 80 ALA L CA 1
ATOM 636 C C . ALA A 1 85 ? -9.804 51.569 20.360 1.00 57.63 80 ALA L C 1
ATOM 637 O O . ALA A 1 85 ? -10.976 51.380 20.695 1.00 53.70 80 ALA L O 1
ATOM 639 N N . GLU A 1 86 ? -9.243 51.017 19.282 1.00 56.53 81 GLU L N 1
ATOM 640 C CA . GLU A 1 86 ? -10.008 50.318 18.265 1.00 54.93 81 GLU L CA 1
ATOM 641 C C . GLU A 1 86 ? -9.999 48.828 18.486 1.00 57.42 81 GLU L C 1
ATOM 642 O O . GLU A 1 86 ? -10.638 48.082 17.744 1.00 64.22 81 GLU L O 1
ATOM 648 N N . ASP A 1 87 ? -9.287 48.384 19.511 1.00 55.42 82 ASP L N 1
ATOM 649 C CA . ASP A 1 87 ? -9.294 46.967 19.856 1.00 53.73 82 ASP L CA 1
ATOM 650 C C . ASP A 1 87 ? -10.531 46.610 20.650 1.00 53.09 82 ASP L C 1
ATOM 651 O O . ASP A 1 87 ? -10.702 45.467 21.076 1.00 49.58 82 ASP L O 1
ATOM 656 N N . VAL A 1 88 ? -11.394 47.602 20.837 1.00 57.95 83 VAL L N 1
ATOM 657 C CA . VAL A 1 88 ? -12.627 47.420 21.580 1.00 53.19 83 VAL L CA 1
ATOM 658 C C . VAL A 1 88 ? -13.586 46.542 20.787 1.00 51.42 83 VAL L C 1
ATOM 659 O O . VAL A 1 88 ? -13.715 46.686 19.567 1.00 55.55 83 VAL L O 1
ATOM 663 N N . GLY A 1 89 ? -14.234 45.622 21.493 1.00 46.22 84 GLY L N 1
ATOM 664 C CA . GLY A 1 89 ? -15.146 44.663 20.901 1.00 49.61 84 GLY L CA 1
ATOM 665 C C . GLY A 1 89 ? -15.251 43.424 21.773 1.00 52.42 84 GLY L C 1
ATOM 666 O O . GLY A 1 89 ? -14.990 43.477 22.971 1.00 53.54 84 GLY L O 1
ATOM 667 N N . VAL A 1 90 ? -15.643 42.304 21.181 1.00 53.02 85 VAL L N 1
ATOM 668 C CA . VAL A 1 90 ? -15.698 41.040 21.911 1.00 50.93 85 VAL L CA 1
ATOM 669 C C . VAL A 1 90 ? -14.767 40.006 21.287 1.00 54.00 85 VAL L C 1
ATOM 670 O O . VAL A 1 90 ? -14.802 39.757 20.080 1.00 57.28 85 VAL L O 1
ATOM 674 N N . TYR A 1 91 ? -13.929 39.407 22.119 1.00 55.62 86 TYR L N 1
ATOM 675 C CA . TYR A 1 91 ? -12.994 38.397 21.648 1.00 55.79 86 TYR L CA 1
ATOM 676 C C . TYR A 1 91 ? -13.513 36.992 21.969 1.00 57.42 86 TYR L C 1
ATOM 677 O O . TYR A 1 91 ? -13.858 36.688 23.116 1.00 58.33 86 TYR L O 1
ATOM 686 N N . TYR A 1 92 ? -13.598 36.155 20.938 1.00 54.69 87 TYR L N 1
ATOM 687 C CA . TYR A 1 92 ? -13.986 34.758 21.096 1.00 53.54 87 TYR L CA 1
ATOM 688 C C . TYR A 1 92 ? -12.839 33.832 20.718 1.00 54.54 87 TYR L C 1
ATOM 689 O O . TYR A 1 92 ? -12.057 34.127 19.810 1.00 59.17 87 TYR L O 1
ATOM 698 N N . CYS A 1 93 ? -12.755 32.701 21.403 1.00 51.58 88 CYS L N 1
ATOM 699 C CA . CYS A 1 93 ? -11.839 31.639 21.014 1.00 55.84 88 CYS L CA 1
ATOM 700 C C . CYS A 1 93 ? -12.649 30.457 20.489 1.00 63.32 88 CYS L C 1
ATOM 701 O O . CYS A 1 93 ? -13.716 30.139 21.030 1.00 62.48 88 CYS L O 1
ATOM 704 N N . MET A 1 94 ? -12.156 29.819 19.428 1.00 61.78 89 MET L N 1
ATOM 705 C CA . MET A 1 94 ? -12.845 28.678 18.844 1.00 54.12 89 MET L CA 1
ATOM 706 C C . MET A 1 94 ? -11.882 27.536 18.603 1.00 57.97 89 MET L C 1
ATOM 707 O O . MET A 1 94 ? -10.729 27.747 18.227 1.00 57.77 89 MET L O 1
ATOM 712 N N . GLN A 1 95 ? -12.359 26.321 18.841 1.00 60.84 90 GLN L N 1
ATOM 713 C CA . GLN A 1 95 ? -11.623 25.131 18.459 1.00 60.88 90 GLN L CA 1
ATOM 714 C C . GLN A 1 95 ? -12.340 24.421 17.294 1.00 64.51 90 GLN L C 1
ATOM 715 O O . GLN A 1 95 ? -13.567 24.260 17.295 1.00 63.80 90 GLN L O 1
ATOM 721 N N . PRO A 1 96 ? -11.575 24.046 16.265 1.00 59.96 91 PRO L N 1
ATOM 722 C CA . PRO A 1 96 ? -12.099 23.303 15.131 1.00 58.64 91 PRO L CA 1
ATOM 723 C C . PRO A 1 96 ? -11.682 21.850 15.172 1.00 67.00 91 PRO L C 1
ATOM 724 O O . PRO A 1 96 ? -11.339 21.300 14.123 1.00 68.95 91 PRO L O 1
ATOM 728 N N . LEU A 1 97 ? -11.688 21.234 16.350 1.00 69.56 92 LEU L N 1
ATOM 729 C CA . LEU A 1 97 ? -11.198 19.856 16.462 1.00 74.83 92 LEU L CA 1
ATOM 730 C C . LEU A 1 97 ? -12.354 18.861 16.588 1.00 75.32 92 LEU L C 1
ATOM 731 O O . LEU A 1 97 ? -12.505 17.962 15.762 1.00 74.82 92 LEU L O 1
ATOM 736 N N . GLN A 1 98 ? -13.167 19.027 17.625 1.00 74.57 93 GLN L N 1
ATOM 737 C CA . GLN A 1 98 ? -14.357 18.205 17.796 1.00 73.65 93 GLN L CA 1
ATOM 738 C C . GLN A 1 98 ? -15.597 19.083 17.679 1.00 72.49 93 GLN L C 1
ATOM 739 O O . GLN A 1 98 ? -15.916 19.878 18.591 1.00 69.28 93 GLN L O 1
ATOM 745 N N . SER A 1 99 ? -16.290 18.919 16.550 1.00 62.37 94 SER L N 1
ATOM 746 C CA . SER A 1 99 ? -17.276 19.892 16.084 1.00 62.36 94 SER L CA 1
ATOM 747 C C . SER A 1 99 ? -16.621 21.282 15.970 1.00 62.28 94 SER L C 1
ATOM 748 O O . SER A 1 99 ? -15.422 21.391 15.692 1.00 64.17 94 SER L O 1
ATOM 751 N N . TYR A 1 100 ? -17.397 22.341 16.160 1.00 49.04 95 TYR L N 1
ATOM 752 C CA . TYR A 1 100 ? -16.826 23.673 16.208 1.00 51.88 95 TYR L CA 1
ATOM 753 C C . TYR A 1 100 ? -17.420 24.418 17.395 1.00 62.39 95 TYR L C 1
ATOM 754 O O . TYR A 1 100 ? -18.606 24.751 17.380 1.00 66.54 95 TYR L O 1
ATOM 763 N N . THR A 1 101 ? -16.628 24.667 18.438 1.00 63.52 96 THR L N 1
ATOM 764 C CA . THR A 1 101 ? -17.176 25.330 19.626 1.00 58.74 96 THR L CA 1
ATOM 765 C C . THR A 1 101 ? -16.417 26.591 20.003 1.00 60.72 96 THR L C 1
ATOM 766 O O . THR A 1 101 ? -15.196 26.682 19.814 1.00 58.17 96 THR L O 1
ATOM 770 N N . PHE A 1 102 ? -17.170 27.557 20.537 1.00 62.69 97 PHE L N 1
ATOM 771 C CA . PHE A 1 102 ? -16.656 28.891 20.865 1.00 63.85 97 PHE L CA 1
ATOM 772 C C . PHE A 1 102 ? -16.645 29.145 22.383 1.00 60.28 97 PHE L C 1
ATOM 773 O O . PHE A 1 102 ? -17.474 28.606 23.127 1.00 54.94 97 PHE L O 1
ATOM 781 N N . GLY A 1 103 ? -15.721 29.990 22.831 1.00 54.64 98 GLY L N 1
ATOM 782 C CA . GLY A 1 103 ? -15.755 30.473 24.194 1.00 55.59 98 GLY L CA 1
ATOM 783 C C . GLY A 1 103 ? -16.982 31.336 24.397 1.00 56.91 98 GLY L C 1
ATOM 784 O O . GLY A 1 103 ? -17.644 31.707 23.426 1.00 58.21 98 GLY L O 1
ATOM 785 N N . GLN A 1 104 ? -17.290 31.655 25.653 1.00 61.59 99 GLN L N 1
ATOM 786 C CA . GLN A 1 104 ? -18.426 32.520 25.995 1.00 56.86 99 GLN L CA 1
ATOM 787 C C . GLN A 1 104 ? -18.230 33.959 25.494 1.00 55.76 99 GLN L C 1
ATOM 788 O O . GLN A 1 104 ? -19.200 34.718 25.392 1.00 53.58 99 GLN L O 1
ATOM 794 N N . GLY A 1 105 ? -16.975 34.319 25.196 1.00 57.51 100 GLY L N 1
ATOM 795 C CA . GLY A 1 105 ? -16.614 35.636 24.690 1.00 55.64 100 GLY L CA 1
ATOM 796 C C . GLY A 1 105 ? -16.031 36.527 25.772 1.00 57.07 100 GLY L C 1
ATOM 797 O O . GLY A 1 105 ? -16.254 36.293 26.957 1.00 54.29 100 GLY L O 1
ATOM 798 N N . THR A 1 106 ? -15.299 37.559 25.367 1.00 56.45 101 THR L N 1
ATOM 799 C CA . THR A 1 106 ? -14.701 38.490 26.322 1.00 57.31 101 THR L CA 1
ATOM 800 C C . THR A 1 106 ? -14.781 39.940 25.856 1.00 53.67 101 THR L C 1
ATOM 801 O O . THR A 1 106 ? -14.129 40.326 24.876 1.00 55.53 101 THR L O 1
ATOM 805 N N . LYS A 1 107 ? -15.553 40.745 26.580 1.00 51.08 102 LYS L N 1
ATOM 806 C CA . LYS A 1 107 ? -15.753 42.154 26.229 1.00 57.72 102 LYS L CA 1
ATOM 807 C C . LYS A 1 107 ? -14.578 43.013 26.672 1.00 56.74 102 LYS L C 1
ATOM 808 O O . LYS A 1 107 ? -14.317 43.155 27.858 1.00 60.96 102 LYS L O 1
ATOM 814 N N . LEU A 1 108 ? -13.868 43.580 25.709 1.00 53.03 103 LEU L N 1
ATOM 815 C CA . LEU A 1 108 ? -12.746 44.461 25.999 1.00 54.50 103 LEU L CA 1
ATOM 816 C C . LEU A 1 108 ? -13.236 45.900 25.960 1.00 56.62 103 LEU L C 1
ATOM 817 O O . LEU A 1 108 ? -13.883 46.312 24.995 1.00 63.70 103 LEU L O 1
ATOM 822 N N . GLU A 1 109 ? -12.948 46.658 27.013 1.00 53.91 104 GLU L N 1
ATOM 823 C CA . GLU A 1 109 ? -13.382 48.048 27.087 1.00 57.37 104 GLU L CA 1
ATOM 824 C C . GLU A 1 109 ? -12.192 48.951 27.202 1.00 54.35 104 GLU L C 1
ATOM 825 O O . GLU A 1 109 ? -11.180 48.559 27.752 1.00 56.05 104 GLU L O 1
ATOM 831 N N . ILE A 1 110 ? -12.307 50.159 26.679 1.00 53.64 105 ILE L N 1
ATOM 832 C CA . ILE A 1 110 ? -11.214 51.106 26.786 1.00 55.56 105 ILE L CA 1
ATOM 833 C C . ILE A 1 110 ? -11.428 52.006 27.996 1.00 57.45 105 ILE L C 1
ATOM 834 O O . ILE A 1 110 ? -12.558 52.350 28.339 1.00 57.65 105 ILE L O 1
ATOM 839 N N . LYS A 1 111 ? -10.339 52.356 28.663 1.00 53.54 106 LYS L N 1
ATOM 840 C CA . LYS A 1 111 ? -10.394 53.371 29.690 1.00 52.28 106 LYS L CA 1
ATOM 841 C C . LYS A 1 111 ? -9.919 54.701 29.114 1.00 55.78 106 LYS L C 1
ATOM 842 O O . LYS A 1 111 ? -8.962 54.747 28.335 1.00 59.96 106 LYS L O 1
ATOM 848 N N . ARG A 1 112 ? -10.596 55.783 29.472 1.00 50.43 107 ARG L N 1
ATOM 849 C CA . ARG A 1 112 ? -10.127 57.102 29.085 1.00 47.60 107 ARG L CA 1
ATOM 850 C C . ARG A 1 112 ? -10.546 58.109 30.133 1.00 49.27 107 ARG L C 1
ATOM 851 O O . ARG A 1 112 ? -11.263 57.772 31.082 1.00 48.42 107 ARG L O 1
ATOM 859 N N . THR A 1 113 ? -10.100 59.347 29.957 1.00 45.88 108 THR L N 1
ATOM 860 C CA . THR A 1 113 ? -10.438 60.407 30.886 1.00 44.75 108 THR L CA 1
ATOM 861 C C . THR A 1 113 ? -11.945 60.656 30.890 1.00 47.08 108 THR L C 1
ATOM 862 O O . THR A 1 113 ? -12.649 60.197 30.003 1.00 51.51 108 THR L O 1
ATOM 866 N N . VAL A 1 114 ? -12.443 61.362 31.900 1.00 51.86 109 VAL L N 1
ATOM 867 C CA . VAL A 1 114 ? -13.830 61.828 31.904 1.00 47.49 109 VAL L CA 1
ATOM 868 C C . VAL A 1 114 ? -14.134 62.695 30.709 1.00 53.83 109 VAL L C 1
ATOM 869 O O . VAL A 1 114 ? -13.355 63.591 30.350 1.00 52.92 109 VAL L O 1
ATOM 873 N N . ALA A 1 115 ? -15.291 62.448 30.110 1.00 53.62 110 ALA L N 1
ATOM 874 C CA . ALA A 1 115 ? -15.758 63.277 29.017 1.00 50.86 110 ALA L CA 1
ATOM 875 C C . ALA A 1 115 ? -17.191 63.690 29.277 1.00 50.51 110 ALA L C 1
ATOM 876 O O . ALA A 1 115 ? -18.042 62.848 29.519 1.00 48.81 110 ALA L O 1
ATOM 878 N N . ALA A 1 116 ? -17.455 64.989 29.253 1.00 55.58 111 ALA L N 1
ATOM 879 C CA . ALA A 1 116 ? -18.787 65.467 29.587 1.00 52.86 111 ALA L CA 1
ATOM 880 C C . ALA A 1 116 ? -19.636 65.431 28.342 1.00 52.54 111 ALA L C 1
ATOM 881 O O . ALA A 1 116 ? -19.138 65.706 27.252 1.00 56.61 111 ALA L O 1
ATOM 883 N N . PRO A 1 117 ? -20.919 65.078 28.490 1.00 49.96 112 PRO L N 1
ATOM 884 C CA . PRO A 1 117 ? -21.809 65.000 27.332 1.00 44.75 112 PRO L CA 1
ATOM 885 C C . PRO A 1 117 ? -22.223 66.370 26.853 1.00 46.01 112 PRO L C 1
ATOM 886 O O . PRO A 1 117 ? -22.482 67.225 27.687 1.00 52.38 112 PRO L O 1
ATOM 890 N N . SER A 1 118 ? -22.277 66.591 25.545 1.00 47.46 113 SER L N 1
ATOM 891 C CA . SER A 1 118 ? -22.997 67.758 25.023 1.00 51.21 113 SER L CA 1
ATOM 892 C C . SER A 1 118 ? -24.458 67.347 24.819 1.00 48.12 113 SER L C 1
ATOM 893 O O . SER A 1 118 ? -24.731 66.238 24.378 1.00 48.06 113 SER L O 1
ATOM 896 N N . VAL A 1 119 ? -25.396 68.220 25.164 1.00 44.42 114 VAL L N 1
ATOM 897 C CA . VAL A 1 119 ? -26.784 67.796 25.299 1.00 39.34 114 VAL L CA 1
ATOM 898 C C . VAL A 1 119 ? -27.724 68.507 24.337 1.00 43.38 114 VAL L C 1
ATOM 899 O O . VAL A 1 119 ? -27.629 69.719 24.132 1.00 48.26 114 VAL L O 1
ATOM 903 N N . PHE A 1 120 ? -28.621 67.732 23.733 1.00 44.50 115 PHE L N 1
ATOM 904 C CA . PHE A 1 120 ? -29.582 68.235 22.746 1.00 43.68 115 PHE L CA 1
ATOM 905 C C . PHE A 1 120 ? -31.004 67.766 23.036 1.00 42.87 115 PHE L C 1
ATOM 906 O O . PHE A 1 120 ? -31.208 66.641 23.460 1.00 45.69 115 PHE L O 1
ATOM 914 N N . ILE A 1 121 ? -31.989 68.619 22.795 1.00 40.23 116 ILE L N 1
ATOM 915 C CA . ILE A 1 121 ? -33.360 68.243 23.059 1.00 35.96 116 ILE L CA 1
ATOM 916 C C . ILE A 1 121 ? -34.163 68.507 21.811 1.00 39.98 116 ILE L C 1
ATOM 917 O O . ILE A 1 121 ? -33.993 69.544 21.164 1.00 41.40 116 ILE L O 1
ATOM 922 N N . PHE A 1 122 ? -35.007 67.538 21.458 1.00 43.87 117 PHE L N 1
ATOM 923 C CA . PHE A 1 122 ? -35.797 67.558 20.217 1.00 42.80 117 PHE L CA 1
ATOM 924 C C . PHE A 1 122 ? -37.296 67.519 20.456 1.00 42.29 117 PHE L C 1
ATOM 925 O O . PHE A 1 122 ? -37.824 66.508 20.909 1.00 43.59 117 PHE L O 1
ATOM 933 N N . PRO A 1 123 ? -37.992 68.615 20.145 1.00 44.44 118 PRO L N 1
ATOM 934 C CA . PRO A 1 123 ? -39.458 68.588 20.217 1.00 45.24 118 PRO L CA 1
ATOM 935 C C . PRO A 1 123 ? -40.055 67.710 19.116 1.00 43.79 118 PRO L C 1
ATOM 936 O O . PRO A 1 123 ? -39.459 67.576 18.056 1.00 48.86 118 PRO L O 1
ATOM 940 N N . PRO A 1 124 ? -41.219 67.103 19.374 1.00 43.94 119 PRO L N 1
ATOM 941 C CA . PRO A 1 124 ? -41.887 66.181 18.452 1.00 45.01 119 PRO L CA 1
ATOM 942 C C . PRO A 1 124 ? -42.200 66.820 17.124 1.00 48.61 119 PRO L C 1
ATOM 943 O O . PRO A 1 124 ? -42.623 67.978 17.066 1.00 48.72 119 PRO L O 1
ATOM 947 N N . SER A 1 125 ? -42.025 66.054 16.060 1.00 51.56 120 SER L N 1
ATOM 948 C CA . SER A 1 125 ? -42.317 66.552 14.723 1.00 56.68 120 SER L CA 1
ATOM 949 C C . SER A 1 125 ? -43.806 66.724 14.486 1.00 58.72 120 SER L C 1
ATOM 950 O O . SER A 1 125 ? -44.598 65.851 14.828 1.00 57.40 120 SER L O 1
ATOM 953 N N . ASP A 1 126 ? -44.162 67.863 13.897 1.00 66.63 121 ASP L N 1
ATOM 954 C CA . ASP A 1 126 ? -45.496 68.143 13.368 1.00 58.43 121 ASP L CA 1
ATOM 955 C C . ASP A 1 126 ? -46.036 66.949 12.593 1.00 53.31 121 ASP L C 1
ATOM 956 O O . ASP A 1 126 ? -47.206 66.618 12.685 1.00 51.25 121 ASP L O 1
ATOM 961 N N . GLU A 1 127 ? -45.151 66.300 11.846 1.00 55.49 122 GLU L N 1
ATOM 962 C CA . GLU A 1 127 ? -45.481 65.107 11.090 1.00 55.41 122 GLU L CA 1
ATOM 963 C C . GLU A 1 127 ? -46.007 63.980 11.988 1.00 51.66 122 GLU L C 1
ATOM 964 O O . GLU A 1 127 ? -46.940 63.272 11.629 1.00 51.85 122 GLU L O 1
ATOM 970 N N . GLN A 1 128 ? -45.409 63.821 13.161 1.00 53.34 123 GLN L N 1
ATOM 971 C CA . GLN A 1 128 ? -45.798 62.760 14.084 1.00 50.10 123 GLN L CA 1
ATOM 972 C C . GLN A 1 128 ? -47.044 63.114 14.887 1.00 55.22 123 GLN L C 1
ATOM 973 O O . GLN A 1 128 ? -47.858 62.242 15.167 1.00 57.07 123 GLN L O 1
ATOM 979 N N . LEU A 1 129 ? -47.175 64.380 15.287 1.00 54.23 124 LEU L N 1
ATOM 980 C CA . LEU A 1 129 ? -48.361 64.835 16.015 1.00 53.67 124 LEU L CA 1
ATOM 981 C C . LEU A 1 129 ? -49.639 64.562 15.205 1.00 59.14 124 LEU L C 1
ATOM 982 O O . LEU A 1 129 ? -50.651 64.126 15.765 1.00 60.18 124 LEU L O 1
ATOM 987 N N . LYS A 1 130 ? -49.580 64.810 13.890 1.00 59.89 125 LYS L N 1
ATOM 988 C CA . LYS A 1 130 ? -50.642 64.416 12.955 1.00 58.06 125 LYS L CA 1
ATOM 989 C C . LYS A 1 130 ? -50.746 62.900 12.860 1.00 57.10 125 LYS L C 1
ATOM 990 O O . LYS A 1 130 ? -50.682 62.353 11.762 1.00 63.97 125 LYS L O 1
ATOM 996 N N . SER A 1 131 ? -50.900 62.235 14.003 1.00 53.39 126 SER L N 1
ATOM 997 C CA . SER A 1 131 ? -50.923 60.782 14.094 1.00 49.19 126 SER L CA 1
ATOM 998 C C . SER A 1 131 ? -51.138 60.424 15.549 1.00 51.82 126 SER L C 1
ATOM 999 O O . SER A 1 131 ? -51.136 59.256 15.927 1.00 52.18 126 SER L O 1
ATOM 1002 N N . GLY A 1 132 ? -51.295 61.450 16.375 1.00 55.12 127 GLY L N 1
ATOM 1003 C CA . GLY A 1 132 ? -51.816 61.259 17.718 1.00 60.54 127 GLY L CA 1
ATOM 1004 C C . GLY A 1 132 ? -50.807 60.836 18.762 1.00 60.21 127 GLY L C 1
ATOM 1005 O O . GLY A 1 132 ? -51.154 60.511 19.896 1.00 57.67 127 GLY L O 1
ATOM 1006 N N . THR A 1 133 ? -49.541 60.866 18.385 1.00 63.68 128 THR L N 1
ATOM 1007 C CA . THR A 1 133 ? -48.478 60.508 19.306 1.00 60.82 128 THR L CA 1
ATOM 1008 C C . THR A 1 133 ? -47.412 61.629 19.362 1.00 60.56 128 THR L C 1
ATOM 1009 O O . THR A 1 133 ? -47.277 62.422 18.423 1.00 57.92 128 THR L O 1
ATOM 1013 N N . ALA A 1 134 ? -46.682 61.709 20.474 1.00 57.26 129 ALA L N 1
ATOM 1014 C CA . ALA A 1 134 ? -45.656 62.740 20.644 1.00 57.61 129 ALA L CA 1
ATOM 1015 C C . ALA A 1 134 ? -44.405 62.197 21.330 1.00 59.39 129 ALA L C 1
ATOM 1016 O O . ALA A 1 134 ? -44.458 61.796 22.495 1.00 57.25 129 ALA L O 1
ATOM 1018 N N . SER A 1 135 ? -43.283 62.202 20.609 1.00 53.17 130 SER L N 1
ATOM 1019 C CA . SER A 1 135 ? -42.026 61.713 21.151 1.00 45.69 130 SER L CA 1
ATOM 1020 C C . SER A 1 135 ? -41.052 62.849 21.365 1.00 44.58 130 SER L C 1
ATOM 1021 O O . SER A 1 135 ? -40.603 63.464 20.400 1.00 49.11 130 SER L O 1
ATOM 1024 N N . VAL A 1 136 ? -40.735 63.130 22.627 1.00 44.38 131 VAL L N 1
ATOM 1025 C CA . VAL A 1 136 ? -39.705 64.109 22.959 1.00 42.11 131 VAL L CA 1
ATOM 1026 C C . VAL A 1 136 ? -38.392 63.399 23.183 1.00 46.72 131 VAL L C 1
ATOM 1027 O O . VAL A 1 136 ? -38.261 62.591 24.108 1.00 48.36 131 VAL L O 1
ATOM 1031 N N . VAL A 1 137 ? -37.421 63.716 22.335 1.00 45.66 132 VAL L N 1
ATOM 1032 C CA . VAL A 1 137 ? -36.165 62.984 22.277 1.00 41.34 132 VAL L CA 1
ATOM 1033 C C . VAL A 1 137 ? -35.005 63.798 22.803 1.00 42.39 132 VAL L C 1
ATOM 1034 O O . VAL A 1 137 ? -34.889 64.987 22.508 1.00 44.21 132 VAL L O 1
ATOM 1038 N N . CYS A 1 138 ? -34.146 63.154 23.586 1.00 41.19 133 CYS L N 1
ATOM 1039 C CA . CYS A 1 138 ? -33.029 63.844 24.209 1.00 40.89 133 CYS L CA 1
ATOM 1040 C C . CYS A 1 138 ? -31.698 63.178 23.925 1.00 42.40 133 CYS L C 1
ATOM 1041 O O . CYS A 1 138 ? -31.551 61.995 24.199 1.00 47.61 133 CYS L O 1
ATOM 1044 N N . LEU A 1 139 ? -30.733 63.931 23.392 1.00 38.52 134 LEU L N 1
ATOM 1045 C CA . LEU A 1 139 ? -29.428 63.375 23.050 1.00 37.10 134 LEU L CA 1
ATOM 1046 C C . LEU A 1 139 ? -28.307 63.744 24.032 1.00 44.30 134 LEU L C 1
ATOM 1047 O O . LEU A 1 139 ? -28.108 64.916 24.369 1.00 46.07 134 LEU L O 1
ATOM 1052 N N . LEU A 1 140 ? -27.573 62.729 24.481 1.00 42.21 135 LEU L N 1
ATOM 1053 C CA . LEU A 1 140 ? -26.319 62.931 25.198 1.00 40.14 135 LEU L CA 1
ATOM 1054 C C . LEU A 1 140 ? -25.173 62.441 24.316 1.00 43.87 135 LEU L C 1
ATOM 1055 O O . LEU A 1 140 ? -25.016 61.237 24.094 1.00 41.40 135 LEU L O 1
ATOM 1060 N N . ASN A 1 141 ? -24.379 63.373 23.801 1.00 48.94 136 ASN L N 1
ATOM 1061 C CA . ASN A 1 141 ? -23.409 63.044 22.768 1.00 44.42 136 ASN L CA 1
ATOM 1062 C C . ASN A 1 141 ? -21.982 63.017 23.287 1.00 45.78 136 ASN L C 1
ATOM 1063 O O . ASN A 1 141 ? -21.519 63.990 23.884 1.00 51.12 136 ASN L O 1
ATOM 1068 N N . ASN A 1 142 ? -21.297 61.898 23.064 1.00 44.35 137 ASN L N 1
ATOM 1069 C CA . ASN A 1 142 ? -19.861 61.771 23.338 1.00 47.05 137 ASN L CA 1
ATOM 1070 C C . ASN A 1 142 ? -19.444 62.077 24.767 1.00 46.73 137 ASN L C 1
ATOM 1071 O O . ASN A 1 142 ? -18.824 63.116 25.032 1.00 47.04 137 ASN L O 1
ATOM 1076 N N . PHE A 1 143 ? -19.773 61.161 25.676 1.00 46.50 138 PHE L N 1
ATOM 1077 C CA . PHE A 1 143 ? -19.374 61.275 27.072 1.00 44.49 138 PHE L CA 1
ATOM 1078 C C . PHE A 1 143 ? -18.686 59.997 27.557 1.00 48.57 138 PHE L C 1
ATOM 1079 O O . PHE A 1 143 ? -18.762 58.955 26.906 1.00 48.81 138 PHE L O 1
ATOM 1087 N N . TYR A 1 144 ? -18.015 60.101 28.703 1.00 54.22 139 TYR L N 1
ATOM 1088 C CA . TYR A 1 144 ? -17.387 58.977 29.399 1.00 49.81 139 TYR L CA 1
ATOM 1089 C C . TYR A 1 144 ? -17.318 59.371 30.871 1.00 50.38 139 TYR L C 1
ATOM 1090 O O . TYR A 1 144 ? -17.040 60.528 31.176 1.00 50.14 139 TYR L O 1
ATOM 1099 N N . PRO A 1 145 ? -17.576 58.429 31.793 1.00 49.38 140 PRO L N 1
ATOM 1100 C CA . PRO A 1 145 ? -17.898 57.022 31.586 1.00 49.66 140 PRO L CA 1
ATOM 1101 C C . PRO A 1 145 ? -19.337 56.819 31.197 1.00 52.42 140 PRO L C 1
ATOM 1102 O O . PRO A 1 145 ? -20.047 57.782 30.918 1.00 53.92 140 PRO L O 1
ATOM 1106 N N . ARG A 1 146 ? -19.767 55.568 31.228 1.00 51.45 141 ARG L N 1
ATOM 1107 C CA . ARG A 1 146 ? -20.986 55.159 30.551 1.00 51.90 141 ARG L CA 1
ATOM 1108 C C . ARG A 1 146 ? -22.239 55.533 31.334 1.00 49.21 141 ARG L C 1
ATOM 1109 O O . ARG A 1 146 ? -23.311 55.748 30.773 1.00 45.14 141 ARG L O 1
ATOM 1117 N N . GLU A 1 147 ? -22.105 55.636 32.643 1.00 55.77 142 GLU L N 1
ATOM 1118 C CA . GLU A 1 147 ? -23.290 55.836 33.471 1.00 57.09 142 GLU L CA 1
ATOM 1119 C C . GLU A 1 147 ? -23.700 57.290 33.480 1.00 51.30 142 GLU L C 1
ATOM 1120 O O . GLU A 1 147 ? -22.867 58.187 33.569 1.00 48.37 142 GLU L O 1
ATOM 1126 N N . ALA A 1 148 ? -24.999 57.509 33.367 1.00 53.08 143 ALA L N 1
ATOM 1127 C CA . ALA A 1 148 ? -25.532 58.854 33.331 1.00 51.05 143 ALA L CA 1
ATOM 1128 C C . ALA A 1 148 ? -27.004 58.835 33.695 1.00 49.95 143 ALA L C 1
ATOM 1129 O O . ALA A 1 148 ? -27.743 57.925 33.304 1.00 56.86 143 ALA L O 1
ATOM 1131 N N . LYS A 1 149 ? -27.416 59.850 34.443 1.00 47.86 144 LYS L N 1
ATOM 1132 C CA . LYS A 1 149 ? -28.805 60.012 34.860 1.00 55.53 144 LYS L CA 1
ATOM 1133 C C . LYS A 1 149 ? -29.540 60.973 33.911 1.00 54.59 144 LYS L C 1
ATOM 1134 O O . LYS A 1 149 ? -29.110 6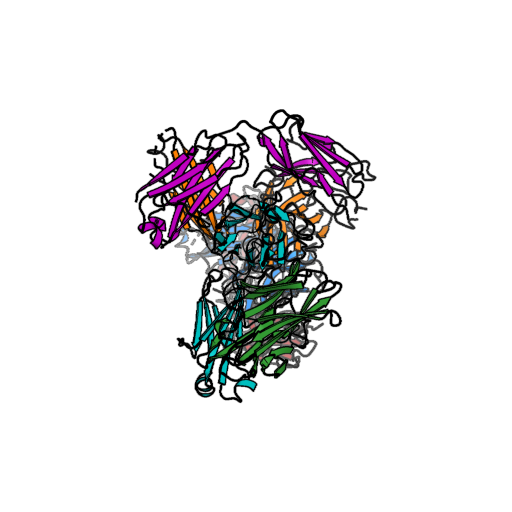2.100 33.699 1.00 51.77 144 LYS L O 1
ATOM 1140 N N . VAL A 1 150 ? -30.644 60.531 33.331 1.00 52.33 145 VAL L N 1
ATOM 1141 C CA . VAL A 1 150 ? -31.433 61.420 32.493 1.00 50.22 145 VAL L CA 1
ATOM 1142 C C . VAL A 1 150 ? -32.838 61.601 33.029 1.00 50.55 145 VAL L C 1
ATOM 1143 O O . VAL A 1 150 ? -33.631 60.667 33.033 1.00 63.69 145 VAL L O 1
ATOM 1147 N N . GLN A 1 151 ? -33.160 62.799 33.477 1.00 41.72 146 GLN L N 1
ATOM 1148 C CA . GLN A 1 151 ? -34.438 62.997 34.140 1.00 53.19 146 GLN L CA 1
ATOM 1149 C C . GLN A 1 151 ? -35.321 63.963 33.371 1.00 56.95 146 GLN L C 1
ATOM 1150 O O . GLN A 1 151 ? -34.954 65.113 33.160 1.00 55.51 146 GLN L O 1
ATOM 1156 N N . TRP A 1 152 ? -36.488 63.493 32.949 1.00 58.49 147 TRP L N 1
ATOM 1157 C CA . TRP A 1 152 ? -37.426 64.331 32.204 1.00 53.55 147 TRP L CA 1
ATOM 1158 C C . TRP A 1 152 ? -38.330 65.120 33.129 1.00 55.90 147 TRP L C 1
ATOM 1159 O O . TRP A 1 152 ? -38.912 64.555 34.052 1.00 64.82 147 TRP L O 1
ATOM 1170 N N . LYS A 1 153 ? -38.471 66.413 32.873 1.00 47.97 148 LYS L N 1
ATOM 1171 C CA . LYS A 1 153 ? -39.390 67.230 33.653 1.00 54.30 148 LYS L CA 1
ATOM 1172 C C . LYS A 1 153 ? -40.320 68.042 32.765 1.00 58.31 148 LYS L C 1
ATOM 1173 O O . LYS A 1 153 ? -39.869 68.886 31.995 1.00 55.39 148 LYS L O 1
ATOM 1179 N N . VAL A 1 154 ? -41.620 67.796 32.882 1.00 59.56 149 VAL L N 1
ATOM 1180 C CA . VAL A 1 154 ? -42.608 68.541 32.112 1.00 54.11 149 VAL L CA 1
ATOM 1181 C C . VAL A 1 154 ? -43.300 69.559 32.981 1.00 59.19 149 VAL L C 1
ATOM 1182 O O . VAL A 1 154 ? -43.833 69.215 34.038 1.00 61.64 149 VAL L O 1
ATOM 1186 N N . ASP A 1 155 ? -43.306 70.803 32.516 1.00 59.64 150 ASP L N 1
ATOM 1187 C CA . ASP A 1 155 ? -43.839 71.923 33.288 1.00 66.18 150 ASP L CA 1
ATOM 1188 C C . ASP A 1 155 ? -43.223 71.901 34.689 1.00 66.91 150 ASP L C 1
ATOM 1189 O O . ASP A 1 155 ? -43.912 72.075 35.707 1.00 64.67 150 ASP L O 1
ATOM 1194 N N . ASN A 1 156 ? -41.907 71.704 34.696 1.00 68.70 151 ASN L N 1
ATOM 1195 C CA . ASN A 1 156 ? -41.119 71.383 35.884 1.00 73.58 151 ASN L CA 1
ATOM 1196 C C . ASN A 1 156 ? -41.889 70.508 36.876 1.00 68.50 151 ASN L C 1
ATOM 1197 O O . ASN A 1 156 ? -42.512 70.991 37.823 1.00 69.33 151 ASN L O 1
ATOM 1202 N N . ALA A 1 157 ? -41.819 69.208 36.611 1.00 63.25 152 ALA L N 1
ATOM 1203 C CA . ALA A 1 157 ? -42.522 68.168 37.338 1.00 59.99 152 ALA L CA 1
ATOM 1204 C C . ALA A 1 157 ? -42.104 66.864 36.679 1.00 62.46 152 ALA L C 1
ATOM 1205 O O . ALA A 1 157 ? -42.586 66.555 35.586 1.00 65.80 152 ALA L O 1
ATOM 1207 N N . LEU A 1 158 ? -41.198 66.111 37.301 1.00 56.01 153 LEU L N 1
ATOM 1208 C CA . LEU A 1 158 ? -40.540 65.026 36.570 1.00 59.07 153 LEU L CA 1
ATOM 1209 C C . LEU A 1 158 ? -41.414 63.811 36.373 1.00 55.76 153 LEU L C 1
ATOM 1210 O O . LEU A 1 158 ? -42.380 63.639 37.083 1.00 57.99 153 LEU L O 1
ATOM 1215 N N . GLN A 1 159 ? -41.062 62.973 35.404 1.00 54.02 154 GLN L N 1
ATOM 1216 C CA . GLN A 1 159 ? -41.882 61.819 35.052 1.00 59.35 154 GLN L CA 1
ATOM 1217 C C . GLN A 1 159 ? -41.341 60.532 35.638 1.00 60.88 154 GLN L C 1
ATOM 1218 O O . GLN A 1 159 ? -40.301 60.533 36.294 1.00 57.45 154 GLN L O 1
ATOM 1224 N N . SER A 1 160 ? -42.043 59.432 35.382 1.00 57.95 155 SER L N 1
ATOM 1225 C CA . SER A 1 160 ? -41.545 58.126 35.766 1.00 59.29 155 SER L CA 1
ATOM 1226 C C . SER A 1 160 ? -42.187 57.049 34.906 1.00 69.76 155 SER L C 1
ATOM 1227 O O . SER A 1 160 ? -43.373 57.152 34.589 1.00 68.62 155 SER L O 1
ATOM 1230 N N . GLY A 1 161 ? -41.389 56.040 34.521 1.00 78.65 156 GLY L N 1
ATOM 1231 C CA . GLY A 1 161 ? -41.827 54.923 33.682 1.00 70.34 156 GLY L CA 1
ATOM 1232 C C . GLY A 1 161 ? -42.362 55.409 32.357 1.00 60.24 156 GLY L C 1
ATOM 1233 O O . GLY A 1 161 ? -43.201 54.785 31.704 1.00 57.74 156 GLY L O 1
ATOM 1234 N N . ASN A 1 162 ? -41.831 56.551 31.969 1.00 61.78 157 ASN L N 1
ATOM 1235 C CA . ASN A 1 162 ? -42.427 57.373 30.954 1.00 61.05 157 ASN L CA 1
ATOM 1236 C C . ASN A 1 162 ? -41.495 57.482 29.756 1.00 61.06 157 ASN L C 1
ATOM 1237 O O . ASN A 1 162 ? -41.925 57.600 28.597 1.00 56.91 157 ASN L O 1
ATOM 1242 N N . SER A 1 163 ? -40.203 57.440 30.064 1.00 58.03 158 SER L N 1
ATOM 1243 C CA . SER A 1 163 ? -39.158 57.518 29.065 1.00 49.01 158 SER L CA 1
ATOM 1244 C C . SER A 1 163 ? -38.494 56.176 28.954 1.00 47.90 158 SER L C 1
ATOM 1245 O O . SER A 1 163 ? -38.789 55.286 29.745 1.00 50.33 158 SER L O 1
ATOM 1248 N N . GLN A 1 164 ? -37.611 56.036 27.965 1.00 47.68 159 GLN L N 1
ATOM 1249 C CA . GLN A 1 164 ? -36.639 54.950 27.949 1.00 47.95 159 GLN L CA 1
ATOM 1250 C C . GLN A 1 164 ? -35.405 55.307 27.125 1.00 50.54 159 GLN L C 1
ATOM 1251 O O . GLN A 1 164 ? -35.494 56.031 26.127 1.00 51.83 159 GLN L O 1
ATOM 1257 N N . GLU A 1 165 ? -34.259 54.792 27.574 1.00 46.43 160 GLU L N 1
ATOM 1258 C CA . GLU A 1 165 ? -32.958 55.140 27.035 1.00 46.21 160 GLU L CA 1
ATOM 1259 C C . GLU A 1 165 ? -32.391 54.074 26.107 1.00 47.64 160 GLU L C 1
ATOM 1260 O O . GLU A 1 165 ? -32.886 52.953 26.056 1.00 48.23 160 GLU L O 1
ATOM 1266 N N . SER A 1 166 ? -31.341 54.442 25.382 1.00 40.40 161 SER L N 1
ATOM 1267 C CA . SER A 1 166 ? -30.560 53.496 24.622 1.00 38.83 161 SER L CA 1
ATOM 1268 C C . SER A 1 166 ? -29.169 54.065 24.521 1.00 44.91 161 SER L C 1
ATOM 1269 O O . SER A 1 166 ? -29.016 55.271 24.299 1.00 46.39 161 SER L O 1
ATOM 1272 N N . VAL A 1 167 ? -28.156 53.216 24.689 1.00 41.13 162 VAL L N 1
ATOM 1273 C CA . VAL A 1 167 ? -26.785 53.700 24.653 1.00 40.23 162 VAL L CA 1
ATOM 1274 C C . VAL A 1 167 ? -25.915 53.000 23.615 1.00 42.00 162 VAL L C 1
ATOM 1275 O O . VAL A 1 167 ? -25.925 51.775 23.504 1.00 38.30 162 VAL L O 1
ATOM 1279 N N . THR A 1 168 ? -25.155 53.804 22.868 1.00 44.75 163 THR L N 1
ATOM 1280 C CA . THR A 1 168 ? -24.269 53.304 21.837 1.00 41.25 163 THR L CA 1
ATOM 1281 C C . THR A 1 168 ? -23.224 52.382 22.427 1.00 43.97 163 THR L C 1
ATOM 1282 O O . THR A 1 168 ? -23.045 52.306 23.633 1.00 44.19 163 THR L O 1
ATOM 1286 N N . GLU A 1 169 ? -22.546 51.659 21.553 1.00 52.19 164 GLU L N 1
ATOM 1287 C CA . GLU A 1 169 ? -21.376 50.912 21.947 1.00 52.14 164 GLU L CA 1
ATOM 1288 C C . GLU A 1 169 ? -20.234 51.906 22.107 1.00 49.15 164 GLU L C 1
ATOM 1289 O O . GLU A 1 169 ? -20.321 53.035 21.626 1.00 51.16 164 GLU L O 1
ATOM 1295 N N . GLN A 1 170 ? -19.181 51.510 22.803 1.00 44.13 165 GLN L N 1
ATOM 1296 C CA . GLN A 1 170 ? -18.043 52.392 22.958 1.00 43.88 165 GLN L CA 1
ATOM 1297 C C . GLN A 1 170 ? -17.429 52.701 21.586 1.00 44.20 165 GLN L C 1
ATOM 1298 O O . GLN A 1 170 ? -17.179 51.800 20.805 1.00 44.64 165 GLN L O 1
ATOM 1304 N N . ASP A 1 171 ? -17.222 53.971 21.273 1.00 40.80 166 ASP L N 1
ATOM 1305 C CA . ASP A 1 171 ? -16.698 54.329 19.968 1.00 39.74 166 ASP L CA 1
ATOM 1306 C C . ASP A 1 171 ? -15.270 53.815 19.809 1.00 45.84 166 ASP L C 1
ATOM 1307 O O . ASP A 1 171 ? -14.516 53.742 20.774 1.00 53.45 166 ASP L O 1
ATOM 1312 N N . SER A 1 172 ? -14.894 53.457 18.589 1.00 44.33 167 SER L N 1
ATOM 1313 C CA . SER A 1 172 ? -13.568 52.910 18.337 1.00 45.23 167 SER L CA 1
ATOM 1314 C C . SER A 1 172 ? -12.525 53.961 17.995 1.00 51.40 167 SER L C 1
ATOM 1315 O O . SER A 1 172 ? -11.364 53.631 17.795 1.00 55.65 167 SER L O 1
ATOM 1318 N N . LYS A 1 173 ? -12.924 55.221 17.909 1.00 51.65 168 LYS L N 1
ATOM 1319 C CA . LYS A 1 173 ? -11.945 56.268 17.674 1.00 53.64 168 LYS L CA 1
ATOM 1320 C C . LYS A 1 173 ? -11.585 56.932 19.005 1.00 54.88 168 LYS L C 1
ATOM 1321 O O . LYS A 1 173 ? -10.405 56.991 19.349 1.00 59.64 168 LYS L O 1
ATOM 1327 N N . ASP A 1 174 ? -12.584 57.399 19.763 1.00 47.36 169 ASP L N 1
ATOM 1328 C CA . ASP A 1 174 ? -12.318 58.190 20.969 1.00 47.24 169 ASP L CA 1
ATOM 1329 C C . ASP A 1 174 ? -12.838 57.538 22.253 1.00 48.76 169 ASP L C 1
ATOM 1330 O O . ASP A 1 174 ? -12.882 58.164 23.324 1.00 44.73 169 ASP L O 1
ATOM 1335 N N . SER A 1 175 ? -13.249 56.284 22.120 1.00 47.81 170 SER L N 1
ATOM 1336 C CA . SER A 1 175 ? -13.667 55.468 23.254 1.00 47.29 170 SER L CA 1
ATOM 1337 C C . SER A 1 175 ? -14.728 56.151 24.099 1.00 48.16 170 SER L C 1
ATOM 1338 O O . SER A 1 175 ? -14.743 56.036 25.318 1.00 51.75 170 SER L O 1
ATOM 1341 N N . THR A 1 176 ? -15.620 56.860 23.433 1.00 45.02 171 THR L N 1
ATOM 1342 C CA . THR A 1 176 ? -16.687 57.567 24.100 1.00 41.77 171 THR L CA 1
ATOM 1343 C C . THR A 1 176 ? -18.001 56.779 24.074 1.00 39.87 171 THR L C 1
ATOM 1344 O O . THR A 1 176 ? -18.099 55.750 23.419 1.00 43.10 171 THR L O 1
ATOM 1348 N N . TYR A 1 177 ? -19.012 57.255 24.787 1.00 36.02 172 TYR L N 1
ATOM 1349 C CA . TYR A 1 177 ? -20.359 56.729 24.629 1.00 36.88 172 TYR L CA 1
ATOM 1350 C C . TYR A 1 177 ? -21.288 57.846 24.197 1.00 41.19 172 TYR L C 1
ATOM 1351 O O . TYR A 1 177 ? -20.943 59.022 24.293 1.00 43.37 172 TYR L O 1
ATOM 1360 N N . SER A 1 178 ? -22.478 57.477 23.737 1.00 38.76 173 SER L N 1
ATOM 1361 C CA . SER A 1 178 ? -23.527 58.449 23.450 1.00 41.02 173 SER L CA 1
ATOM 1362 C C . SER A 1 178 ? -24.847 57.818 23.841 1.00 38.30 173 SER L C 1
ATOM 1363 O O . SER A 1 178 ? -24.937 56.599 23.958 1.00 34.97 173 SER L O 1
ATOM 1366 N N . LEU A 1 179 ? -25.864 58.643 24.067 1.00 41.65 174 LEU L N 1
ATOM 1367 C CA . LEU A 1 179 ? -27.089 58.164 24.715 1.00 45.27 174 LEU L CA 1
ATOM 1368 C C . LEU A 1 179 ? -28.360 58.854 24.189 1.00 42.52 174 LEU L C 1
ATOM 1369 O O . LEU A 1 179 ? -28.391 60.073 23.988 1.00 41.46 174 LEU L O 1
ATOM 1374 N N . SER A 1 180 ? -29.411 58.066 23.997 1.00 37.29 175 SER L N 1
ATOM 1375 C CA . SER A 1 180 ? -30.692 58.600 23.587 1.00 41.12 175 SER L CA 1
ATOM 1376 C C . SER A 1 180 ? -31.746 58.261 24.617 1.00 44.00 175 SER L C 1
ATOM 1377 O O . SER A 1 180 ? -31.947 57.093 24.897 1.00 44.63 175 SER L O 1
ATOM 1380 N N . SER A 1 181 ? -32.408 59.273 25.183 1.00 44.05 176 SER L N 1
ATOM 1381 C CA . SER A 1 181 ? -33.611 59.054 25.993 1.00 44.95 176 SER L CA 1
ATOM 1382 C C . SER A 1 181 ? -34.856 59.637 25.319 1.00 45.67 176 SER L C 1
ATOM 1383 O O . SER A 1 181 ? -34.809 60.729 24.751 1.00 45.44 176 SER L O 1
ATOM 1386 N N . THR A 1 182 ? -35.966 58.911 25.389 1.00 40.37 177 THR L N 1
ATOM 1387 C CA . THR A 1 182 ? -37.140 59.267 24.605 1.00 43.48 177 THR L CA 1
ATOM 1388 C C . THR A 1 182 ? -38.371 59.322 25.473 1.00 51.34 177 THR L C 1
ATOM 1389 O O . THR A 1 182 ? -38.806 58.287 25.991 1.00 51.65 177 THR L O 1
ATOM 1393 N N . LEU A 1 183 ? -38.945 60.519 25.612 1.00 50.86 178 LEU L N 1
ATOM 1394 C CA . LEU A 1 183 ? -40.179 60.707 26.380 1.00 48.47 178 LEU L CA 1
ATOM 1395 C C . LEU A 1 183 ? -41.375 60.552 25.486 1.00 48.29 178 LEU L C 1
ATOM 1396 O O . LEU A 1 183 ? -41.598 61.401 24.637 1.00 49.31 178 LEU L O 1
ATOM 1401 N N . THR A 1 184 ? -42.148 59.486 25.667 1.00 48.80 179 THR L N 1
ATOM 1402 C CA . THR A 1 184 ? -43.273 59.252 24.773 1.00 54.65 179 THR L CA 1
ATOM 1403 C C . THR A 1 184 ? -44.586 59.599 25.475 1.00 54.36 179 THR L C 1
ATOM 1404 O O . THR A 1 184 ? -44.856 59.128 26.571 1.00 54.61 179 THR L O 1
ATOM 1408 N N . LEU A 1 185 ? -45.374 60.455 24.822 1.00 60.64 180 LEU L N 1
ATOM 1409 C CA . LEU A 1 185 ? -46.657 60.984 25.312 1.00 55.36 180 LEU L CA 1
ATOM 1410 C C . LEU A 1 185 ? -47.734 60.796 24.277 1.00 57.98 180 LEU L C 1
ATOM 1411 O O . LEU A 1 185 ? -47.438 60.687 23.091 1.00 65.74 180 LEU L O 1
ATOM 1416 N N . SER A 1 186 ? -48.986 60.815 24.702 1.00 56.88 181 SER L N 1
ATOM 1417 C CA . SER A 1 186 ? -50.078 60.878 23.739 1.00 58.33 181 SER L CA 1
ATOM 1418 C C . SER A 1 186 ? -50.086 62.279 23.180 1.00 59.68 181 SER L C 1
ATOM 1419 O O . SER A 1 186 ? -49.600 63.192 23.847 1.00 58.46 181 SER L O 1
ATOM 1422 N N . LYS A 1 187 ? -50.627 62.463 21.975 1.00 61.92 182 LYS L N 1
ATOM 1423 C CA . LYS A 1 187 ? -50.766 63.816 21.428 1.00 62.07 182 LYS L CA 1
ATOM 1424 C C . LYS A 1 187 ? -51.567 64.632 22.427 1.00 65.67 182 LYS L C 1
ATOM 1425 O O . LYS A 1 187 ? -51.304 65.818 22.643 1.00 65.50 182 LYS L O 1
ATOM 1431 N N . ALA A 1 188 ? -52.536 63.950 23.036 1.00 65.38 183 ALA L N 1
ATOM 1432 C CA . ALA A 1 188 ? -53.399 64.507 24.056 1.00 60.53 183 ALA L CA 1
ATOM 1433 C C . ALA A 1 188 ? -52.593 65.224 25.124 1.00 67.69 183 ALA L C 1
ATOM 1434 O O . ALA A 1 188 ? -52.563 66.459 25.161 1.00 69.72 183 ALA L O 1
ATOM 1436 N N . ASP A 1 189 ? -51.925 64.443 25.970 1.00 64.60 184 ASP L N 1
ATOM 1437 C CA . ASP A 1 189 ? -51.190 64.978 27.106 1.00 65.11 184 ASP L CA 1
ATOM 1438 C C . ASP A 1 189 ? -50.175 66.033 26.696 1.00 68.43 184 ASP L C 1
ATOM 1439 O O . ASP A 1 189 ? -49.889 66.942 27.467 1.00 70.41 184 ASP L O 1
ATOM 1444 N N . TYR A 1 190 ? -49.640 65.914 25.482 1.00 66.56 185 TYR L N 1
ATOM 1445 C CA . TYR A 1 190 ? -48.572 66.799 25.028 1.00 62.50 185 TYR L CA 1
ATOM 1446 C C . TYR A 1 190 ? -49.022 68.264 24.909 1.00 73.63 185 TYR L C 1
ATOM 1447 O O . TYR A 1 190 ? -48.271 69.177 25.276 1.00 72.46 185 TYR L O 1
ATOM 1456 N N . GLU A 1 191 ? -50.238 68.492 24.406 1.00 75.04 186 GLU L N 1
ATOM 1457 C CA . GLU A 1 191 ? -50.780 69.851 24.283 1.00 72.74 186 GLU L CA 1
ATOM 1458 C C . GLU A 1 191 ? -51.079 70.476 25.649 1.00 79.50 186 GLU L C 1
ATOM 1459 O O . GLU A 1 191 ? -51.069 71.700 25.800 1.00 78.04 186 GLU L O 1
ATOM 1465 N N . LYS A 1 192 ? -51.338 69.624 26.641 1.00 77.35 187 LYS L N 1
ATOM 1466 C CA . LYS A 1 192 ? -51.726 70.073 27.970 1.00 70.47 187 LYS L CA 1
ATOM 1467 C C . LYS A 1 192 ? -50.615 70.822 28.717 1.00 73.77 187 LYS L C 1
ATOM 1468 O O . LYS A 1 192 ? -50.835 71.296 29.825 1.00 86.35 187 LYS L O 1
ATOM 1474 N N . HIS A 1 193 ? -49.427 70.936 28.129 1.00 71.55 188 HIS L N 1
ATOM 1475 C CA . HIS A 1 193 ? -48.291 71.568 28.815 1.00 70.40 188 HIS L CA 1
ATOM 1476 C C . HIS A 1 193 ? -47.456 72.427 27.861 1.00 72.58 188 HIS L C 1
ATOM 1477 O O . HIS A 1 193 ? -47.643 72.348 26.648 1.00 81.36 188 HIS L O 1
ATOM 1484 N N . LYS A 1 194 ? -46.549 73.253 28.381 1.00 60.00 189 LYS L N 1
ATOM 1485 C CA . LYS A 1 194 ? -45.828 74.172 27.498 1.00 63.82 189 LYS L CA 1
ATOM 1486 C C . LYS A 1 194 ? -44.303 74.028 27.534 1.00 70.48 189 LYS L C 1
ATOM 1487 O O . LYS A 1 194 ? -43.646 74.205 26.497 1.00 70.81 189 LYS L O 1
ATOM 1493 N N . VAL A 1 195 ? -43.738 73.722 28.707 1.00 67.01 190 VAL L N 1
ATOM 1494 C CA . VAL A 1 195 ? -42.281 73.597 28.840 1.00 57.28 190 VAL L CA 1
ATOM 1495 C C . VAL A 1 195 ? -41.831 72.173 29.079 1.00 54.93 190 VAL L C 1
ATOM 1496 O O . VAL A 1 195 ? -42.237 71.521 30.048 1.00 55.95 190 VAL L O 1
ATOM 1500 N N . TYR A 1 196 ? -40.974 71.705 28.178 1.00 56.28 191 TYR L N 1
ATOM 1501 C CA . TYR A 1 196 ? -40.440 70.355 28.237 1.00 52.53 191 TYR L CA 1
ATOM 1502 C C . TYR A 1 196 ? -38.946 70.406 28.460 1.00 52.44 191 TYR L C 1
ATOM 1503 O O . TYR A 1 196 ? -38.255 71.104 27.742 1.00 55.63 191 TYR L O 1
ATOM 1512 N N . ALA A 1 197 ? -38.447 69.672 29.448 1.00 48.82 192 ALA L N 1
ATOM 1513 C CA . ALA A 1 197 ? -37.044 69.788 29.810 1.00 48.18 192 ALA L CA 1
ATOM 1514 C C . ALA A 1 197 ? -36.339 68.459 30.036 1.00 52.36 192 ALA L C 1
ATOM 1515 O O . ALA A 1 197 ? -36.927 67.459 30.471 1.00 53.96 192 ALA L O 1
ATOM 1517 N N . CYS A 1 198 ? -35.047 68.486 29.760 1.00 46.03 193 CYS L N 1
ATOM 1518 C CA . CYS A 1 198 ? -34.232 67.305 29.813 1.00 47.04 193 CYS L CA 1
ATOM 1519 C C . CYS A 1 198 ? -33.025 67.555 30.724 1.00 60.38 193 CYS L C 1
ATOM 1520 O O . CYS A 1 198 ? -32.152 68.355 30.389 1.00 57.65 193 CYS L O 1
ATOM 1523 N N . GLU A 1 199 ? -32.974 66.875 31.872 1.00 63.78 194 GLU L N 1
ATOM 1524 C CA . GLU A 1 199 ? -31.987 67.191 32.905 1.00 54.85 194 GLU L CA 1
ATOM 1525 C C . GLU A 1 199 ? -31.013 66.043 33.147 1.00 58.87 194 GLU L C 1
ATOM 1526 O O . GLU A 1 199 ? -31.363 65.007 33.737 1.00 64.72 194 GLU L O 1
ATOM 1532 N N . VAL A 1 200 ? -29.777 66.238 32.703 1.00 57.14 195 VAL L N 1
ATOM 1533 C CA . VAL A 1 200 ? -28.783 65.172 32.750 1.00 59.74 195 VAL L CA 1
ATOM 1534 C C . VAL A 1 200 ? -27.700 65.416 33.812 1.00 56.30 195 VAL L C 1
ATOM 1535 O O . VAL A 1 200 ? -27.058 66.469 33.834 1.00 47.55 195 VAL L O 1
ATOM 1539 N N . THR A 1 201 ? -27.542 64.434 34.704 1.00 58.77 196 THR L N 1
ATOM 1540 C CA . THR A 1 201 ? -26.411 64.365 35.633 1.00 56.23 196 THR L CA 1
ATOM 1541 C C . THR A 1 201 ? -25.338 63.402 35.097 1.00 54.35 196 THR L C 1
ATOM 1542 O O . THR A 1 201 ? -25.665 62.316 34.585 1.00 48.47 196 THR L O 1
ATOM 1546 N N . HIS A 1 202 ? -24.069 63.811 35.209 1.00 52.83 197 HIS L N 1
ATOM 1547 C CA . HIS A 1 202 ? -22.936 63.007 34.736 1.00 55.00 197 HIS L CA 1
ATOM 1548 C C . HIS A 1 202 ? -21.609 63.456 35.328 1.00 54.05 197 HIS L C 1
ATOM 1549 O O . HIS A 1 202 ? -21.396 64.643 35.572 1.00 48.67 197 HIS L O 1
ATOM 1556 N N . GLN A 1 203 ? -20.718 62.484 35.510 1.00 55.86 198 GLN L N 1
ATOM 1557 C CA . GLN A 1 203 ? -19.421 62.676 36.151 1.00 56.65 198 GLN L CA 1
ATOM 1558 C C . GLN A 1 203 ? -18.615 63.848 35.613 1.00 55.00 198 GLN L C 1
ATOM 1559 O O . GLN A 1 203 ? -17.827 64.447 36.347 1.00 57.55 198 GLN L O 1
ATOM 1565 N N . GLY A 1 204 ? -18.798 64.159 34.333 1.00 51.35 199 GLY L N 1
ATOM 1566 C CA . GLY A 1 204 ? -18.022 65.200 33.684 1.00 48.69 199 GLY L CA 1
ATOM 1567 C C . GLY A 1 204 ? -18.675 66.556 33.804 1.00 49.59 199 GLY L C 1
ATOM 1568 O O . GLY A 1 204 ? -18.169 67.542 33.276 1.00 47.61 199 GLY L O 1
ATOM 1569 N N . LEU A 1 205 ? -19.808 66.594 34.500 1.00 54.90 200 LEU L N 1
ATOM 1570 C CA . LEU A 1 205 ? -20.543 67.835 34.767 1.00 59.04 200 LEU L CA 1
ATOM 1571 C C . LEU A 1 205 ? -20.443 68.251 36.233 1.00 66.05 200 LEU L C 1
ATOM 1572 O O . LEU A 1 205 ? -20.749 67.448 37.126 1.00 67.98 200 LEU L O 1
ATOM 1577 N N . SER A 1 206 ? -20.030 69.492 36.487 1.00 66.55 201 SER L N 1
ATOM 1578 C CA . SER A 1 206 ? -19.916 69.970 37.867 1.00 72.79 201 SER L CA 1
ATOM 1579 C C . SER A 1 206 ? -21.284 69.960 38.533 1.00 72.12 201 SER L C 1
ATOM 1580 O O . SER A 1 206 ? -21.499 69.321 39.578 1.00 79.58 201 SER L O 1
ATOM 1583 N N . SER A 1 207 ? -22.205 70.672 37.897 1.00 68.72 202 SER L N 1
ATOM 1584 C CA . SER A 1 207 ? -23.605 70.680 38.293 1.00 71.53 202 SER L CA 1
ATOM 1585 C C . SER A 1 207 ? -24.458 70.254 37.105 1.00 62.54 202 SER L C 1
ATOM 1586 O O . SER A 1 207 ? -24.075 70.492 35.955 1.00 58.97 202 SER L O 1
ATOM 1589 N N . PRO A 1 208 ? -25.605 69.612 37.379 1.00 56.86 203 PRO L N 1
ATOM 1590 C CA . PRO A 1 208 ? -26.507 69.090 36.354 1.00 60.39 203 PRO L CA 1
ATOM 1591 C C . PRO A 1 208 ? -26.816 70.077 35.235 1.00 58.57 203 PRO L C 1
ATOM 1592 O O . PRO A 1 208 ? -26.594 71.279 35.346 1.00 63.07 203 PRO L O 1
ATOM 1596 N N . VAL A 1 209 ? -27.325 69.542 34.139 1.00 55.09 204 VAL L N 1
ATOM 1597 C CA . VAL A 1 209 ? -27.555 70.329 32.940 1.00 56.33 204 VAL L CA 1
ATOM 1598 C C . VAL A 1 209 ? -28.949 70.123 32.357 1.00 57.90 204 VAL L C 1
ATOM 1599 O O . VAL A 1 209 ? -29.417 68.986 32.213 1.00 54.55 204 VAL L O 1
ATOM 1603 N N . THR A 1 210 ? -29.615 71.226 32.029 1.00 57.11 205 THR L N 1
ATOM 1604 C CA . THR A 1 210 ? -30.951 71.133 31.470 1.00 56.17 205 THR L CA 1
ATOM 1605 C C . THR A 1 210 ? -31.010 71.771 30.103 1.00 57.41 205 THR L C 1
ATOM 1606 O O . THR A 1 210 ? -30.439 72.830 29.884 1.00 58.46 205 THR L O 1
ATOM 1610 N N . LYS A 1 211 ? -31.676 71.096 29.174 1.00 58.03 206 LYS L N 1
ATOM 1611 C CA . LYS A 1 211 ? -32.054 71.699 27.907 1.00 53.81 206 LYS L CA 1
ATOM 1612 C C . LYS A 1 211 ? -33.574 71.598 27.764 1.00 53.20 206 LYS L C 1
ATOM 1613 O O . LYS A 1 211 ? -34.159 70.541 28.038 1.00 51.53 206 LYS L O 1
ATOM 1619 N N . SER A 1 212 ? -34.222 72.696 27.377 1.00 51.89 207 SER L N 1
ATOM 1620 C CA . SER A 1 212 ? -35.684 72.709 27.346 1.00 58.35 207 SER L CA 1
ATOM 1621 C C . SER A 1 212 ? -36.252 73.515 26.197 1.00 57.65 207 SER L C 1
ATOM 1622 O O . SER A 1 212 ? -35.515 74.174 25.485 1.00 54.65 207 SER L O 1
ATOM 1625 N N . PHE A 1 213 ? -37.570 73.442 26.015 1.00 61.17 208 PHE L N 1
ATOM 1626 C CA . PHE A 1 213 ? -38.231 74.236 24.991 1.00 61.91 208 PHE L CA 1
ATOM 1627 C C . PHE A 1 213 ? -39.686 74.616 25.339 1.00 70.08 208 PHE L C 1
ATOM 1628 O O . PHE A 1 213 ? -40.192 74.273 26.416 1.00 68.11 208 PHE L O 1
ATOM 1636 N N . ASN A 1 214 ? -40.331 75.343 24.418 1.00 72.36 209 ASN L N 1
ATOM 1637 C CA . ASN A 1 214 ? -41.723 75.803 24.549 1.00 75.88 209 ASN L CA 1
ATOM 1638 C C . ASN A 1 214 ? -42.618 75.370 23.397 1.00 74.91 209 ASN L C 1
ATOM 1639 O O . ASN A 1 214 ? -42.176 75.314 22.249 1.00 76.74 209 ASN L O 1
ATOM 1644 N N . ARG A 1 215 ? -43.891 75.129 23.671 1.00 71.51 210 ARG L N 1
ATOM 1645 C CA . ARG A 1 215 ? -44.807 74.900 22.569 1.00 67.69 210 ARG L CA 1
ATOM 1646 C C . ARG A 1 215 ? -45.296 76.219 21.985 1.00 68.12 210 ARG L C 1
ATOM 1647 O O . ARG A 1 215 ? -44.543 76.918 21.300 1.00 73.25 210 ARG L O 1
ATOM 1655 N N . GLU B 2 1 ? -11.411 42.052 -4.893 1.00 66.08 1 GLU H N 1
ATOM 1656 C CA . GLU B 2 1 ? -11.670 41.837 -3.467 1.00 64.09 1 GLU H CA 1
ATOM 1657 C C . GLU B 2 1 ? -12.283 40.461 -3.203 1.00 57.49 1 GLU H C 1
ATOM 1658 O O . GLU B 2 1 ? -13.214 40.043 -3.907 1.00 58.88 1 GLU H O 1
ATOM 1664 N N . VAL B 2 2 ? -11.752 39.764 -2.197 1.00 47.20 2 VAL H N 1
ATOM 1665 C CA . VAL B 2 2 ? -12.273 38.452 -1.808 1.00 52.69 2 VAL H CA 1
ATOM 1666 C C . VAL B 2 2 ? -13.294 38.603 -0.685 1.00 52.34 2 VAL H C 1
ATOM 1667 O O . VAL B 2 2 ? -12.992 39.171 0.350 1.00 55.53 2 VAL H O 1
ATOM 1671 N N . GLN B 2 3 ? -14.504 38.089 -0.875 1.00 52.82 3 GLN H N 1
ATOM 1672 C CA . GLN B 2 3 ? -15.543 38.291 0.121 1.00 50.13 3 GLN H CA 1
ATOM 1673 C C . GLN B 2 3 ? -16.698 37.319 -0.005 1.00 51.16 3 GLN H C 1
ATOM 1674 O O . GLN B 2 3 ? -16.838 36.604 -1.005 1.00 49.84 3 GLN H O 1
ATOM 1680 N N . LEU B 2 4 ? -17.524 37.306 1.033 1.00 51.70 4 LEU H N 1
ATOM 1681 C CA . LEU B 2 4 ? -18.792 36.596 1.000 1.00 48.60 4 LEU H CA 1
ATOM 1682 C C . LEU B 2 4 ? -19.901 37.596 1.219 1.00 48.55 4 LEU H C 1
ATOM 1683 O O . LEU B 2 4 ? -19.868 38.371 2.167 1.00 48.28 4 LEU H O 1
ATOM 1688 N N . VAL B 2 5 ? -20.881 37.600 0.335 1.00 51.91 5 VAL H N 1
ATOM 1689 C CA . VAL B 2 5 ? -22.048 38.426 0.559 1.00 44.77 5 VAL H CA 1
ATOM 1690 C C . VAL B 2 5 ? -23.247 37.514 0.591 1.00 52.29 5 VAL H C 1
ATOM 1691 O O . VAL B 2 5 ? -23.493 36.756 -0.366 1.00 57.56 5 VAL H O 1
ATOM 1695 N N . GLY B 2 6 ? -23.966 37.568 1.713 1.00 44.89 6 GLY H N 1
ATOM 1696 C CA . GLY B 2 6 ? -25.110 36.704 1.952 1.00 43.16 6 GLY H CA 1
ATOM 1697 C C . GLY B 2 6 ? -26.414 37.474 1.917 1.00 43.98 6 GLY H C 1
ATOM 1698 O O . GLY B 2 6 ? -26.431 38.689 2.090 1.00 42.62 6 GLY H O 1
ATOM 1699 N N . SER B 2 7 ? -27.514 36.767 1.701 1.00 43.56 7 SER H N 1
ATOM 1700 C CA . SER B 2 7 ? -28.795 37.409 1.528 1.00 36.65 7 SER H CA 1
ATOM 1701 C C . SER B 2 7 ? -29.865 36.399 1.811 1.00 46.98 7 SER H C 1
ATOM 1702 O O . SER B 2 7 ? -29.578 35.263 2.214 1.00 48.98 7 SER H O 1
ATOM 1705 N N . GLY B 2 8 ? -31.107 36.799 1.570 1.00 58.16 8 GLY H N 1
ATOM 1706 C CA . GLY B 2 8 ? -32.242 35.981 1.957 1.00 56.51 8 GLY H CA 1
ATOM 1707 C C . GLY B 2 8 ? -32.496 36.241 3.419 1.00 51.17 8 GLY H C 1
ATOM 1708 O O . GLY B 2 8 ? -31.972 37.198 3.990 1.00 58.85 8 GLY H O 1
ATOM 1709 N N . GLY B 2 9 ? -33.290 35.405 4.050 1.00 45.56 9 GLY H N 1
ATOM 1710 C CA . GLY B 2 9 ? -33.566 35.664 5.444 1.00 51.59 9 GLY H CA 1
ATOM 1711 C C . GLY B 2 9 ? -34.556 36.798 5.574 1.00 52.99 9 GLY H C 1
ATOM 1712 O O . GLY B 2 9 ? -35.065 37.300 4.569 1.00 54.96 9 GLY H O 1
ATOM 1713 N N . GLY B 2 10 ? -34.829 37.197 6.812 1.00 46.37 10 GLY H N 1
ATOM 1714 C CA . GLY B 2 10 ? -35.928 38.094 7.113 1.00 45.17 10 GLY H CA 1
ATOM 1715 C C . GLY B 2 10 ? -36.894 37.472 8.115 1.00 45.60 10 GLY H C 1
ATOM 1716 O O . GLY B 2 10 ? -36.507 36.634 8.921 1.00 46.10 10 GLY H O 1
ATOM 1717 N N . LEU B 2 11 ? -38.158 37.875 8.068 1.00 45.30 11 LEU H N 1
ATOM 1718 C CA . LEU B 2 11 ? -39.175 37.322 8.960 1.00 41.45 11 LEU H CA 1
ATOM 1719 C C . LEU B 2 11 ? -39.820 36.056 8.403 1.00 44.84 11 LEU H C 1
ATOM 1720 O O . LEU B 2 11 ? -40.140 35.979 7.218 1.00 51.84 11 LEU H O 1
ATOM 1725 N N . ILE B 2 12 ? -40.019 35.064 9.259 1.00 43.25 12 ILE H N 1
ATOM 1726 C CA . ILE B 2 12 ? -40.555 33.786 8.806 1.00 49.19 12 ILE H CA 1
ATOM 1727 C C . ILE B 2 12 ? -41.310 33.096 9.947 1.00 49.40 12 ILE H C 1
ATOM 1728 O O . ILE B 2 12 ? -40.791 32.977 11.052 1.00 46.93 12 ILE H O 1
ATOM 1733 N N . GLN B 2 13 ? -42.539 32.657 9.684 1.00 47.80 13 GLN H N 1
ATOM 1734 C CA . GLN B 2 13 ? -43.409 32.171 10.753 1.00 46.56 13 GLN H CA 1
ATOM 1735 C C . GLN B 2 13 ? -42.899 30.827 11.244 1.00 51.93 13 GLN H C 1
ATOM 1736 O O . GLN B 2 13 ? -42.221 30.125 10.483 1.00 51.19 13 GLN H O 1
ATOM 1742 N N . PRO B 2 14 ? -43.197 30.473 12.520 1.00 55.54 14 PRO H N 1
ATOM 1743 C CA . PRO B 2 14 ? -42.729 29.205 13.114 1.00 45.97 14 PRO H CA 1
ATOM 1744 C C . PRO B 2 14 ? -43.210 28.005 12.319 1.00 54.01 14 PRO H C 1
ATOM 1745 O O . PRO B 2 14 ? -44.380 27.971 11.914 1.00 54.81 14 PRO H O 1
ATOM 1749 N N . GLY B 2 15 ? -42.324 27.038 12.091 1.00 55.98 15 GLY H N 1
ATOM 1750 C CA . GLY B 2 15 ? -42.654 25.893 11.252 1.00 58.29 15 GLY H CA 1
ATOM 1751 C C . GLY B 2 15 ? -42.272 26.074 9.787 1.00 61.03 15 GLY H C 1
ATOM 1752 O O . GLY B 2 15 ? -41.887 25.106 9.117 1.00 60.54 15 GLY H O 1
ATOM 1753 N N . GLY B 2 16 ? -42.372 27.313 9.295 1.00 53.08 16 GLY H N 1
ATOM 1754 C CA . GLY B 2 16 ? -42.016 27.643 7.928 1.00 46.75 16 GLY H CA 1
ATOM 1755 C C . GLY B 2 16 ? -40.593 27.285 7.559 1.00 45.72 16 GLY H C 1
ATOM 1756 O O . GLY B 2 16 ? -39.782 26.951 8.409 1.00 50.63 16 GLY H O 1
ATOM 1757 N N . SER B 2 17 ? -40.280 27.363 6.277 1.00 46.71 17 SER H N 1
ATOM 1758 C CA . SER B 2 17 ? -38.924 27.107 5.824 1.00 44.82 17 SER H CA 1
ATOM 1759 C C . SER B 2 17 ? -38.351 28.360 5.205 1.00 45.32 17 SER H C 1
ATOM 1760 O O . SER B 2 17 ? -39.101 29.275 4.866 1.00 46.83 17 SER H O 1
ATOM 1763 N N . LEU B 2 18 ? -37.030 28.391 5.037 1.00 45.90 18 LEU H N 1
ATOM 1764 C CA . LEU B 2 18 ? -36.341 29.593 4.568 1.00 45.05 18 LEU H CA 1
ATOM 1765 C C . LEU B 2 18 ? -34.935 29.278 4.072 1.00 43.66 18 LEU H C 1
ATOM 1766 O O . LEU B 2 18 ? -34.216 28.502 4.703 1.00 42.09 18 LEU H O 1
ATOM 1771 N N . ARG B 2 19 ? -34.543 29.881 2.949 1.00 46.72 19 ARG H N 1
ATOM 1772 C CA . ARG B 2 19 ? -33.225 29.615 2.364 1.00 49.16 19 ARG H CA 1
ATOM 1773 C C . ARG B 2 19 ? -32.311 30.830 2.455 1.00 45.89 19 ARG H C 1
ATOM 1774 O O . ARG B 2 19 ? -32.669 31.910 2.008 1.00 50.08 19 ARG H O 1
ATOM 1782 N N . LEU B 2 20 ? -31.142 30.656 3.060 1.00 41.72 20 LEU H N 1
ATOM 1783 C CA . LEU B 2 20 ? -30.158 31.725 3.128 1.00 43.24 20 LEU H CA 1
ATOM 1784 C C . LEU B 2 20 ? -29.153 31.521 2.018 1.00 46.60 20 LEU H C 1
ATOM 1785 O O . LEU B 2 20 ? -28.711 30.396 1.758 1.00 52.00 20 LEU H O 1
ATOM 1790 N N . SER B 2 21 ? -28.805 32.603 1.345 1.00 43.08 21 SER H N 1
ATOM 1791 C CA . SER B 2 21 ? -27.882 32.503 0.240 1.00 45.46 21 SER H CA 1
ATOM 1792 C C . SER B 2 21 ? -26.610 33.133 0.700 1.00 46.19 21 SER H C 1
ATOM 1793 O O . SER B 2 21 ? -26.592 33.769 1.751 1.00 49.33 21 SER H O 1
ATOM 1796 N N . CYS B 2 22 ? -25.552 32.947 -0.079 1.00 48.47 22 CYS H N 1
ATOM 1797 C CA . CYS B 2 22 ? -24.265 33.568 0.197 1.00 46.37 22 CYS H CA 1
ATOM 1798 C C . CYS B 2 22 ? -23.341 33.319 -0.970 1.00 48.31 22 CYS H C 1
ATOM 1799 O O . CYS B 2 22 ? -23.129 32.164 -1.339 1.00 50.23 22 CYS H O 1
ATOM 1802 N N . ALA B 2 23 ? -22.803 34.391 -1.556 1.00 45.90 23 ALA H N 1
ATOM 1803 C CA . ALA B 2 23 ? -22.062 34.274 -2.806 1.00 43.76 23 ALA H CA 1
ATOM 1804 C C . ALA B 2 23 ? -20.619 34.739 -2.706 1.00 43.24 23 ALA H C 1
ATOM 1805 O O . ALA B 2 23 ? -20.330 35.809 -2.192 1.00 44.07 23 ALA H O 1
ATOM 1807 N N . ALA B 2 24 ? -19.716 33.931 -3.238 1.00 41.77 24 ALA H N 1
ATOM 1808 C CA . ALA B 2 24 ? -18.303 34.217 -3.132 1.00 43.50 24 ALA H CA 1
ATOM 1809 C C . ALA B 2 24 ? -17.852 35.264 -4.150 1.00 43.84 24 ALA H C 1
ATOM 1810 O O . ALA B 2 24 ? -18.578 35.596 -5.085 1.00 41.47 24 ALA H O 1
ATOM 1812 N N . SER B 2 25 ? -16.645 35.782 -3.940 1.00 45.63 25 SER H N 1
ATOM 1813 C CA . SER B 2 25 ? -15.990 36.664 -4.894 1.00 47.61 25 SER H CA 1
ATOM 1814 C C . SER B 2 25 ? -14.496 36.435 -4.917 1.00 51.23 25 SER H C 1
ATOM 1815 O O . SER B 2 25 ? -13.850 36.493 -3.894 1.00 56.30 25 SER H O 1
ATOM 1818 N N . ASP B 2 26 ? -13.962 36.159 -6.097 1.00 55.97 26 ASP H N 1
ATOM 1819 C CA . ASP B 2 26 ? -12.536 35.934 -6.285 1.00 56.98 26 ASP H CA 1
ATOM 1820 C C . ASP B 2 26 ? -12.041 34.670 -5.577 1.00 56.64 26 ASP H C 1
ATOM 1821 O O . ASP B 2 26 ? -10.865 34.587 -5.208 1.00 63.94 26 ASP H O 1
ATOM 1826 N N . PHE B 2 27 ? -12.940 33.695 -5.403 1.00 52.61 27 PHE H N 1
ATOM 1827 C CA . PHE B 2 27 ? -12.563 32.322 -5.041 1.00 59.23 27 PHE H CA 1
ATOM 1828 C C . PHE B 2 27 ? -13.753 31.382 -5.248 1.00 52.07 27 PHE H C 1
ATOM 1829 O O . PHE B 2 27 ? -14.894 31.832 -5.277 1.00 44.93 27 PHE H O 1
ATOM 1837 N N . SER B 2 28 ? -13.495 30.086 -5.392 1.00 50.04 28 SER H N 1
ATOM 1838 C CA . SER B 2 28 ? -14.585 29.150 -5.660 1.00 55.01 28 SER H CA 1
ATOM 1839 C C . SER B 2 28 ? -15.116 28.489 -4.391 1.00 59.43 28 SER H C 1
ATOM 1840 O O . SER B 2 28 ? -14.369 27.867 -3.633 1.00 63.66 28 SER H O 1
ATOM 1843 N N . VAL B 2 29 ? -16.419 28.601 -4.174 1.00 53.58 29 VAL H N 1
ATOM 1844 C CA . VAL B 2 29 ? -17.041 28.021 -2.998 1.00 52.40 29 VAL H CA 1
ATOM 1845 C C . VAL B 2 29 ? -16.938 26.478 -3.017 1.00 54.96 29 VAL H C 1
ATOM 1846 O O . VAL B 2 29 ? -17.171 25.808 -2.008 1.00 53.13 29 VAL H O 1
ATOM 1850 N N . SER B 2 30 ? -16.556 25.926 -4.166 1.00 58.40 30 SER H N 1
ATOM 1851 C CA . SER B 2 30 ? -16.417 24.480 -4.327 1.00 61.44 30 SER H CA 1
ATOM 1852 C C . SER B 2 30 ? -15.028 24.001 -3.939 1.00 59.71 30 SER H C 1
ATOM 1853 O O . SER B 2 30 ? -14.763 22.794 -3.898 1.00 59.57 30 SER H O 1
ATOM 1856 N N . GLU B 2 31 ? -14.155 24.958 -3.645 1.00 60.93 31 GLU H N 1
ATOM 1857 C CA . GLU B 2 31 ? -12.737 24.689 -3.440 1.00 63.35 31 GLU H CA 1
ATOM 1858 C C . GLU B 2 31 ? -12.260 24.947 -2.014 1.00 57.18 31 GLU H C 1
ATOM 1859 O O . GLU B 2 31 ? -11.059 24.963 -1.755 1.00 59.59 31 GLU H O 1
ATOM 1865 N N . TYR B 2 32 ? -13.201 25.173 -1.105 1.00 54.88 32 TYR H N 1
ATOM 1866 C CA . TYR B 2 32 ? -12.892 25.362 0.313 1.00 58.51 32 TYR H CA 1
ATOM 1867 C C . TYR B 2 32 ? -13.948 24.728 1.208 1.00 56.62 32 TYR H C 1
ATOM 1868 O O . TYR B 2 32 ? -15.106 24.568 0.821 1.00 52.66 32 TYR H O 1
ATOM 1877 N N . TYR B 2 33 ? -13.545 24.371 2.417 1.00 55.32 33 TYR H N 1
ATOM 1878 C CA . TYR B 2 33 ? -14.513 23.968 3.408 1.00 59.61 33 TYR H CA 1
ATOM 1879 C C . TYR B 2 33 ? -15.358 25.208 3.701 1.00 58.72 33 TYR H C 1
ATOM 1880 O O . TYR B 2 33 ? -14.806 26.299 3.827 1.00 63.61 33 TYR H O 1
ATOM 1889 N N . MET B 2 34 ? -16.676 25.068 3.803 1.00 50.47 34 MET H N 1
ATOM 1890 C CA . MET B 2 34 ? -17.504 26.222 4.145 1.00 49.58 34 MET H CA 1
ATOM 1891 C C . MET B 2 34 ? -18.342 25.958 5.380 1.00 54.70 34 MET H C 1
ATOM 1892 O O . MET B 2 34 ? -18.779 24.830 5.590 1.00 59.90 34 MET H O 1
ATOM 1897 N N . THR B 2 35 ? -18.566 26.995 6.191 1.00 52.93 35 THR H N 1
ATOM 1898 C CA . THR B 2 35 ? -19.288 26.856 7.460 1.00 52.35 35 THR H CA 1
ATOM 1899 C C . THR B 2 35 ? -20.415 27.871 7.595 1.00 48.81 35 THR H C 1
ATOM 1900 O O . THR B 2 35 ? -20.351 28.950 7.028 1.00 47.81 35 THR H O 1
ATOM 1904 N N . TRP B 2 36 ? -21.445 27.511 8.354 1.00 49.29 36 TRP H N 1
ATOM 1905 C CA . TRP B 2 36 ? -22.483 28.446 8.763 1.00 43.36 36 TRP H CA 1
ATOM 1906 C C . TRP B 2 36 ? -22.450 28.601 10.276 1.00 45.68 36 TRP H C 1
ATOM 1907 O O . TRP B 2 36 ? -22.664 27.636 11.017 1.00 45.16 36 TRP H O 1
ATOM 1918 N N . VAL B 2 37 ? -22.163 29.820 10.722 1.00 46.16 37 VAL H N 1
ATOM 1919 C CA . VAL B 2 37 ? -22.156 30.180 12.138 1.00 43.81 37 VAL H CA 1
ATOM 1920 C C . VAL B 2 37 ? -23.250 31.206 12.444 1.00 45.45 37 VAL H C 1
ATOM 1921 O O . VAL B 2 37 ? -23.350 32.227 11.767 1.00 40.94 37 VAL H O 1
ATOM 1925 N N . ARG B 2 38 ? -24.062 30.957 13.469 1.00 46.62 38 ARG H N 1
ATOM 1926 C CA . ARG B 2 38 ? -25.082 31.929 13.840 1.00 40.95 38 ARG H CA 1
ATOM 1927 C C . ARG B 2 38 ? -24.816 32.553 15.192 1.00 43.85 38 ARG H C 1
ATOM 1928 O O . ARG B 2 38 ? -23.901 32.160 15.903 1.00 45.57 38 ARG H O 1
ATOM 1936 N N . GLN B 2 39 ? -25.629 33.538 15.541 1.00 45.55 39 GLN H N 1
ATOM 1937 C CA . GLN B 2 39 ? -25.476 34.249 16.802 1.00 43.94 39 GLN H CA 1
ATOM 1938 C C . GLN B 2 39 ? -26.809 34.816 17.256 1.00 44.99 39 GLN H C 1
ATOM 1939 O O . GLN B 2 39 ? -27.350 35.756 16.652 1.00 43.09 39 GLN H O 1
ATOM 1945 N N . ALA B 2 40 ? -27.343 34.225 18.319 1.00 45.58 40 ALA H N 1
ATOM 1946 C CA . ALA B 2 40 ? -28.644 34.616 18.844 1.00 45.37 40 ALA H CA 1
ATOM 1947 C C . ALA B 2 40 ? -28.509 36.023 19.395 1.00 51.53 40 ALA H C 1
ATOM 1948 O O . ALA B 2 40 ? -27.389 36.436 19.728 1.00 48.40 40 ALA H O 1
ATOM 1950 N N . PRO B 2 41 ? -29.632 36.779 19.459 1.00 54.12 41 PRO H N 1
ATOM 1951 C CA . PRO B 2 41 ? -29.550 38.185 19.894 1.00 46.74 41 PRO H CA 1
ATOM 1952 C C . PRO B 2 41 ? -28.912 38.302 21.281 1.00 51.67 41 PRO H C 1
ATOM 1953 O O . PRO B 2 41 ? -29.361 37.636 22.217 1.00 54.22 41 PRO H O 1
ATOM 1957 N N . GLY B 2 42 ? -27.857 39.100 21.406 1.00 52.85 42 GLY H N 1
ATOM 1958 C CA . GLY B 2 42 ? -27.211 39.291 22.694 1.00 48.91 42 GLY H CA 1
ATOM 1959 C C . GLY B 2 42 ? -26.262 38.169 23.044 1.00 49.07 42 GLY H C 1
ATOM 1960 O O . GLY B 2 42 ? -25.198 38.426 23.579 1.00 52.59 42 GLY H O 1
ATOM 1961 N N . LYS B 2 43 ? -26.640 36.932 22.730 1.00 47.84 43 LYS H N 1
ATOM 1962 C CA . LYS B 2 43 ? -25.799 35.768 22.987 1.00 46.16 43 LYS H CA 1
ATOM 1963 C C . LYS B 2 43 ? -24.571 35.703 22.059 1.00 44.38 43 LYS H C 1
ATOM 1964 O O . LYS B 2 43 ? -24.312 36.632 21.293 1.00 44.70 43 LYS H O 1
ATOM 1970 N N . GLY B 2 44 ? -23.805 34.616 22.144 1.00 41.31 44 GLY H N 1
ATOM 1971 C CA . GLY B 2 44 ? -22.520 34.546 21.471 1.00 39.15 44 GLY H CA 1
ATOM 1972 C C . GLY B 2 44 ? -22.553 33.678 20.240 1.00 46.79 44 GLY H C 1
ATOM 1973 O O . GLY B 2 44 ? -23.622 33.361 19.716 1.00 51.67 44 GLY H O 1
ATOM 1974 N N . LEU B 2 45 ? -21.374 33.274 19.782 1.00 46.34 45 LEU H N 1
ATOM 1975 C CA . LEU B 2 45 ? -21.230 32.554 18.512 1.00 44.20 45 LEU H CA 1
ATOM 1976 C C . LEU B 2 45 ? -21.524 31.052 18.584 1.00 46.69 45 LEU H C 1
ATOM 1977 O O . LEU B 2 45 ? -20.942 30.347 19.391 1.00 55.89 45 LEU H O 1
ATOM 1982 N N . GLU B 2 46 ? -22.400 30.559 17.717 1.00 47.39 46 GLU H N 1
ATOM 1983 C CA . GLU B 2 46 ? -22.717 29.135 17.675 1.00 48.87 46 GLU H CA 1
ATOM 1984 C C . GLU B 2 46 ? -22.540 28.570 16.269 1.00 52.52 46 GLU H C 1
ATOM 1985 O O . GLU B 2 46 ? -23.169 29.053 15.325 1.00 52.12 46 GLU H O 1
ATOM 1991 N N . TRP B 2 47 ? -21.696 27.550 16.122 1.00 53.75 47 TRP H N 1
ATOM 1992 C CA . TRP B 2 47 ? -21.559 26.880 14.823 1.00 51.59 47 TRP H CA 1
ATOM 1993 C C . TRP B 2 47 ? -22.801 26.075 14.485 1.00 48.27 47 TRP H C 1
ATOM 1994 O O . TRP B 2 47 ? -23.468 25.550 15.377 1.00 48.99 47 TRP H O 1
ATOM 2005 N N . VAL B 2 48 ? -23.103 25.979 13.191 1.00 52.02 48 VAL H N 1
ATOM 2006 C CA . VAL B 2 48 ? -24.352 25.365 12.731 1.00 53.52 48 VAL H CA 1
ATOM 2007 C C . VAL B 2 48 ? -24.153 24.269 11.681 1.00 53.16 48 VAL H C 1
ATOM 2008 O O . VAL B 2 48 ? -24.749 23.188 11.784 1.00 55.24 48 VAL H O 1
ATOM 2012 N N . ALA B 2 49 ? -23.324 24.529 10.675 1.00 44.74 49 ALA H N 1
ATOM 2013 C CA . ALA B 2 49 ? -23.183 23.549 9.611 1.00 48.81 49 ALA H CA 1
ATOM 2014 C C . ALA B 2 49 ? -21.888 23.714 8.861 1.00 49.66 49 ALA H C 1
ATOM 2015 O O . ALA B 2 49 ? -21.401 24.819 8.709 1.00 50.22 49 ALA H O 1
ATOM 2017 N N . VAL B 2 50 ? -21.332 22.604 8.392 1.00 49.98 50 VAL H N 1
ATOM 2018 C CA . VAL B 2 50 ? -20.134 22.654 7.570 1.00 50.47 50 VAL H CA 1
ATOM 2019 C C . VAL B 2 50 ? -20.326 21.808 6.310 1.00 56.23 50 VAL H C 1
ATOM 2020 O O . VAL B 2 50 ? -20.968 20.757 6.336 1.00 61.68 50 VAL H O 1
ATOM 2024 N N . LEU B 2 51 ? -19.808 22.301 5.193 1.00 52.82 51 LEU H N 1
ATOM 2025 C CA . LEU B 2 51 ? -19.839 21.563 3.952 1.00 54.27 51 LEU H CA 1
ATOM 2026 C C . LEU B 2 51 ? -18.427 21.463 3.441 1.00 58.96 51 LEU H C 1
ATOM 2027 O O . LEU B 2 51 ? -17.812 22.481 3.118 1.00 59.53 51 LEU H O 1
ATOM 2032 N N . TYR B 2 52 ? -17.907 20.240 3.379 1.00 61.21 52 TYR H N 1
ATOM 2033 C CA . TYR B 2 52 ? -16.521 20.030 2.971 1.00 65.97 52 TYR H CA 1
ATOM 2034 C C . TYR B 2 52 ? -16.405 19.938 1.444 1.00 65.34 52 TYR H C 1
ATOM 2035 O O . TYR B 2 52 ? -17.344 19.506 0.766 1.00 68.54 52 TYR H O 1
ATOM 2044 N N . LYS B 2 53 ? -15.268 20.374 0.903 1.00 60.71 53 LYS H N 1
ATOM 2045 C CA . LYS B 2 53 ? -15.013 20.241 -0.531 1.00 64.97 53 LYS H CA 1
ATOM 2046 C C . LYS B 2 53 ? -15.111 18.763 -0.846 1.00 68.09 53 LYS H C 1
ATOM 2047 O O . LYS B 2 53 ? -15.713 18.358 -1.850 1.00 63.24 53 LYS H O 1
ATOM 2053 N N . ASP B 2 54 ? -14.570 17.966 0.079 1.00 76.39 54 ASP H N 1
ATOM 2054 C CA . ASP B 2 54 ? -14.600 16.510 0.017 1.00 75.58 54 ASP H CA 1
ATOM 2055 C C . ASP B 2 54 ? -16.070 15.991 0.172 1.00 71.56 54 ASP H C 1
ATOM 2056 O O . ASP B 2 54 ? -16.316 15.084 0.983 1.00 71.19 54 ASP H O 1
ATOM 2061 N N . GLY B 2 55 ? -17.011 16.591 -0.596 1.00 54.36 55 GLY H N 1
ATOM 2062 C CA . GLY B 2 55 ? -18.438 16.261 -0.626 1.00 47.67 55 GLY H CA 1
ATOM 2063 C C . GLY B 2 55 ? -19.368 16.438 0.599 1.00 64.67 55 GLY H C 1
ATOM 2064 O O . GLY B 2 55 ? -20.514 16.902 0.481 1.00 54.73 55 GLY H O 1
ATOM 2065 N N . SER B 2 56 ? -18.871 16.073 1.783 1.00 69.07 56 SER H N 1
ATOM 2066 C CA . SER B 2 56 ? -19.689 15.754 2.965 1.00 62.15 56 SER H CA 1
ATOM 2067 C C . SER B 2 56 ? -20.361 16.910 3.704 1.00 67.31 56 SER H C 1
ATOM 2068 O O . SER B 2 56 ? -20.034 18.074 3.486 1.00 68.71 56 SER H O 1
ATOM 2071 N N . GLN B 2 57 ? -21.291 16.569 4.602 1.00 65.69 57 GLN H N 1
ATOM 2072 C CA . GLN B 2 57 ? -22.035 17.564 5.384 1.00 62.29 57 GLN H CA 1
ATOM 2073 C C . GLN B 2 57 ? -22.305 17.113 6.816 1.00 65.31 57 GLN H C 1
ATOM 2074 O O . GLN B 2 57 ? -22.674 15.963 7.044 1.00 72.90 57 GLN H O 1
ATOM 2080 N N . PHE B 2 58 ? -22.146 18.020 7.777 1.00 61.17 58 PHE H N 1
ATOM 2081 C CA . PHE B 2 58 ? -22.468 17.720 9.173 1.00 60.52 58 PHE H CA 1
ATOM 2082 C C . PHE B 2 58 ? -23.029 18.934 9.899 1.00 59.96 58 PHE H C 1
ATOM 2083 O O . PHE B 2 58 ? -22.679 20.070 9.589 1.00 56.64 58 PHE H O 1
ATOM 2091 N N . TYR B 2 59 ? -23.878 18.682 10.889 1.00 59.16 59 TYR H N 1
ATOM 2092 C CA . TYR B 2 59 ? -24.686 19.734 11.499 1.00 57.02 59 TYR H CA 1
ATOM 2093 C C . TYR B 2 59 ? -24.604 19.699 13.022 1.00 57.33 59 TYR H C 1
ATOM 2094 O O . TYR B 2 59 ? -24.405 18.641 13.610 1.00 62.58 59 TYR H O 1
ATOM 2103 N N . ALA B 2 60 ? -24.739 20.861 13.652 1.00 52.83 60 ALA H N 1
ATOM 2104 C CA . ALA B 2 60 ? -24.898 20.931 15.098 1.00 54.89 60 ALA H CA 1
ATOM 2105 C C . ALA B 2 60 ? -26.134 20.146 15.492 1.00 59.25 60 ALA H C 1
ATOM 2106 O O . ALA B 2 60 ? -27.107 20.100 14.743 1.00 59.26 60 ALA H O 1
ATOM 2108 N N . PRO B 2 61 ? -26.091 19.501 16.660 1.00 61.08 61 PRO H N 1
ATOM 2109 C CA . PRO B 2 61 ? -27.205 18.638 17.062 1.00 59.23 61 PRO H CA 1
ATOM 2110 C C . PRO B 2 61 ? -28.518 19.410 17.107 1.00 60.44 61 PRO H C 1
ATOM 2111 O O . PRO B 2 61 ? -29.559 18.856 16.756 1.00 59.50 61 PRO H O 1
ATOM 2115 N N . SER B 2 62 ? -28.446 20.684 17.489 1.00 63.99 62 SER H N 1
ATOM 2116 C CA . SER B 2 62 ? -29.637 21.496 17.734 1.00 67.61 62 SER H CA 1
ATOM 2117 C C . SER B 2 62 ? -30.505 21.639 16.488 1.00 59.67 62 SER H C 1
ATOM 2118 O O . SER B 2 62 ? -31.713 21.853 16.581 1.00 59.18 62 SER H O 1
ATOM 2121 N N . VAL B 2 63 ? -29.887 21.502 15.322 1.00 59.22 63 VAL H N 1
ATOM 2122 C CA . VAL B 2 63 ? -30.601 21.739 14.070 1.00 63.75 63 VAL H CA 1
ATOM 2123 C C . VAL B 2 63 ? -30.709 20.497 13.189 1.00 62.76 63 VAL H C 1
ATOM 2124 O O . VAL B 2 63 ? -31.652 20.392 12.417 1.00 59.14 63 VAL H O 1
ATOM 2128 N N . LYS B 2 64 ? -29.756 19.570 13.327 1.00 68.54 64 LYS H N 1
ATOM 2129 C CA . LYS B 2 64 ? -29.608 18.404 12.440 1.00 59.73 64 LYS H CA 1
ATOM 2130 C C . LYS B 2 64 ? -30.924 17.775 12.046 1.00 56.28 64 LYS H C 1
ATOM 2131 O O . LYS B 2 64 ? -31.717 17.363 12.895 1.00 57.89 64 LYS H O 1
ATOM 2137 N N . GLY B 2 65 ? -31.149 17.722 10.741 1.00 58.52 65 GLY H N 1
ATOM 2138 C CA . GLY B 2 65 ? -32.383 17.188 10.193 1.00 60.96 65 GLY H CA 1
ATOM 2139 C C . GLY B 2 65 ? -33.417 18.267 9.946 1.00 56.68 65 GLY H C 1
ATOM 2140 O O . GLY B 2 65 ? -34.603 17.985 9.779 1.00 62.03 65 GLY H O 1
ATOM 2141 N N . ARG B 2 66 ? -32.968 19.512 9.947 1.00 52.10 66 ARG H N 1
ATOM 2142 C CA . ARG B 2 66 ? -33.836 20.628 9.627 1.00 53.36 66 ARG H CA 1
ATOM 2143 C C . ARG B 2 66 ? -33.093 21.573 8.680 1.00 54.63 66 ARG H C 1
ATOM 2144 O O . ARG B 2 66 ? -33.698 22.218 7.827 1.00 52.71 66 ARG H O 1
ATOM 2152 N N . PHE B 2 67 ? -31.775 21.636 8.821 1.00 52.70 67 PHE H N 1
ATOM 2153 C CA . PHE B 2 67 ? -30.966 22.481 7.958 1.00 49.31 67 PHE H CA 1
ATOM 2154 C C . PHE B 2 67 ? -30.251 21.606 6.940 1.00 54.97 67 PHE H C 1
ATOM 2155 O O . PHE B 2 67 ? -30.091 20.401 7.158 1.00 57.18 67 PHE H O 1
ATOM 2163 N N . ILE B 2 68 ? -29.818 22.224 5.837 1.00 55.37 68 ILE H N 1
ATOM 2164 C CA . ILE B 2 68 ? -29.113 21.546 4.751 1.00 48.58 68 ILE H CA 1
ATOM 2165 C C . ILE B 2 68 ? -28.084 22.483 4.111 1.00 50.03 68 ILE H C 1
ATOM 2166 O O . ILE B 2 68 ? -28.419 23.607 3.762 1.00 51.90 68 ILE H O 1
ATOM 2171 N N . VAL B 2 69 ? -26.834 22.044 3.971 1.00 52.20 69 VAL H N 1
ATOM 2172 C CA . VAL B 2 69 ? -25.832 22.850 3.262 1.00 49.60 69 VAL H CA 1
ATOM 2173 C C . VAL B 2 69 ? -25.604 22.415 1.826 1.00 52.29 69 VAL H C 1
ATOM 2174 O O . VAL B 2 69 ? -25.063 21.347 1.556 1.00 57.11 69 VAL H O 1
ATOM 2178 N N . SER B 2 70 ? -25.971 23.278 0.901 1.00 53.56 70 SER H N 1
ATOM 2179 C CA . SER B 2 70 ? -25.771 23.010 -0.510 1.00 53.61 70 SER H CA 1
ATOM 2180 C C . SER B 2 70 ? -24.808 24.041 -1.106 1.00 48.41 70 SER H C 1
ATOM 2181 O O . SER B 2 70 ? -24.661 25.135 -0.578 1.00 45.24 70 SER H O 1
ATOM 2184 N N . ARG B 2 71 ? -24.127 23.707 -2.190 1.00 48.69 71 ARG H N 1
ATOM 2185 C CA . ARG B 2 71 ? -23.438 24.755 -2.928 1.00 43.14 71 ARG H CA 1
ATOM 2186 C C . ARG B 2 71 ? -23.925 24.734 -4.348 1.00 46.50 71 ARG H C 1
ATOM 2187 O O . ARG B 2 71 ? -24.600 23.804 -4.762 1.00 50.90 71 ARG H O 1
ATOM 2195 N N . ASP B 2 72 ? -23.599 25.773 -5.095 1.00 49.08 72 ASP H N 1
ATOM 2196 C CA . ASP B 2 72 ? -23.883 25.779 -6.529 1.00 55.67 72 ASP H CA 1
ATOM 2197 C C . ASP B 2 72 ? -22.620 26.136 -7.337 1.00 54.44 72 ASP H C 1
ATOM 2198 O O . ASP B 2 72 ? -22.218 27.297 -7.370 1.00 47.99 72 ASP H O 1
ATOM 2203 N N . ASN B 2 73 ? -22.013 25.134 -7.981 1.00 54.45 73 ASN H N 1
ATOM 2204 C CA . ASN B 2 73 ? -20.746 25.302 -8.690 1.00 53.21 73 ASN H CA 1
ATOM 2205 C C . ASN B 2 73 ? -20.787 26.400 -9.761 1.00 49.33 73 ASN H C 1
ATOM 2206 O O . ASN B 2 73 ? -19.771 27.026 -10.063 1.00 46.12 73 ASN H O 1
ATOM 2211 N N . SER B 2 74 ? -21.969 26.647 -10.311 1.00 46.96 74 SER H N 1
ATOM 2212 C CA . SER B 2 74 ? -22.114 27.586 -11.412 1.00 48.86 74 SER H CA 1
ATOM 2213 C C . SER B 2 74 ? -22.490 28.977 -10.928 1.00 44.26 74 SER H C 1
ATOM 2214 O O . SER B 2 74 ? -22.097 29.976 -11.517 1.00 35.64 74 SER H O 1
ATOM 2217 N N . LYS B 2 75 ? -23.268 29.036 -9.854 1.00 52.21 75 LYS H N 1
ATOM 2218 C CA . LYS B 2 75 ? -23.678 30.313 -9.261 1.00 49.16 75 LYS H CA 1
ATOM 2219 C C . LYS B 2 75 ? -22.679 30.810 -8.214 1.00 55.21 75 LYS H C 1
ATOM 2220 O O . LYS B 2 75 ? -22.824 31.911 -7.694 1.00 55.30 75 LYS H O 1
ATOM 2226 N N . ASN B 2 76 ? -21.668 29.992 -7.916 1.00 58.44 76 ASN H N 1
ATOM 2227 C CA . ASN B 2 76 ? -20.667 30.283 -6.883 1.00 50.66 76 ASN H CA 1
ATOM 2228 C C . ASN B 2 76 ? -21.281 30.736 -5.573 1.00 49.47 76 ASN H C 1
ATOM 2229 O O . ASN B 2 76 ? -20.954 31.798 -5.055 1.00 45.75 76 ASN H O 1
ATOM 2234 N N . SER B 2 77 ? -22.187 29.915 -5.061 1.00 54.27 77 SER H N 1
ATOM 2235 C CA . SER B 2 77 ? -22.961 30.248 -3.879 1.00 49.78 77 SER H CA 1
ATOM 2236 C C . SER B 2 77 ? -22.985 29.099 -2.890 1.00 51.61 77 SER H C 1
ATOM 2237 O O . SER B 2 77 ? -22.866 27.916 -3.255 1.00 53.62 77 SER H O 1
ATOM 2240 N N . LEU B 2 78 ? -23.156 29.474 -1.630 1.00 48.96 78 LEU H N 1
ATOM 2241 C CA . LEU B 2 78 ? -23.333 28.533 -0.549 1.00 47.26 78 LEU H CA 1
ATOM 2242 C C . LEU B 2 78 ? -24.729 28.763 -0.029 1.00 45.20 78 LEU H C 1
ATOM 2243 O O . LEU B 2 78 ? -25.201 29.891 -0.001 1.00 44.05 78 LEU H O 1
ATOM 2248 N N . TYR B 2 79 ? -25.410 27.699 0.345 1.00 44.66 79 TYR H N 1
ATOM 2249 C CA . TYR B 2 79 ? -26.803 27.832 0.710 1.00 47.34 79 TYR H CA 1
ATOM 2250 C C . TYR B 2 79 ? -27.067 27.166 2.040 1.00 45.96 79 TYR H C 1
ATOM 2251 O O . TYR B 2 79 ? -26.415 26.182 2.392 1.00 50.59 79 TYR H O 1
ATOM 2260 N N . LEU B 2 80 ? -28.024 27.702 2.784 1.00 44.48 80 LEU H N 1
ATOM 2261 C CA . LEU B 2 80 ? -28.464 27.061 4.016 1.00 46.64 80 LEU H CA 1
ATOM 2262 C C . LEU B 2 80 ? -29.982 26.936 4.018 1.00 46.25 80 LEU H C 1
ATOM 2263 O O . LEU B 2 80 ? -30.690 27.874 4.365 1.00 42.90 80 LEU H O 1
ATOM 2268 N N . GLN B 2 81 ? -30.474 25.778 3.601 1.00 45.21 81 GLN H N 1
ATOM 2269 C CA . GLN B 2 81 ? -31.894 25.528 3.599 1.00 41.63 81 GLN H CA 1
ATOM 2270 C C . GLN B 2 81 ? -32.295 25.282 5.030 1.00 45.71 81 GLN H C 1
ATOM 2271 O O . GLN B 2 81 ? -31.764 24.373 5.656 1.00 49.50 81 GLN H O 1
ATOM 2277 N N . MET B 2 82 ? -33.203 26.100 5.563 1.00 46.06 82 MET H N 1
ATOM 2278 C CA . MET B 2 82 ? -33.627 25.963 6.963 1.00 47.59 82 MET H CA 1
ATOM 2279 C C . MET B 2 82 ? -35.098 25.592 7.079 1.00 49.59 82 MET H C 1
ATOM 2280 O O . MET B 2 82 ? -35.980 26.384 6.746 1.00 50.50 82 MET H O 1
ATOM 2285 N N . ASN B 2 83 A -35.354 24.382 7.566 1.00 50.39 82 ASN H N 1
ATOM 2286 C CA . ASN B 2 83 A -36.695 23.819 7.562 1.00 49.15 82 ASN H CA 1
ATOM 2287 C C . ASN B 2 83 A -37.285 23.648 8.945 1.00 49.31 82 ASN H C 1
ATOM 2288 O O . ASN B 2 83 A -36.592 23.266 9.877 1.00 51.67 82 ASN H O 1
ATOM 2293 N N . ASN B 2 84 B -38.580 23.916 9.055 1.00 50.96 82 ASN H N 1
ATOM 2294 C CA . ASN B 2 84 B -39.285 23.794 10.315 1.00 53.69 82 ASN H CA 1
ATOM 2295 C C . ASN B 2 84 B -38.608 24.603 11.419 1.00 55.62 82 ASN H C 1
ATOM 2296 O O . ASN B 2 84 B -37.894 24.067 12.287 1.00 55.92 82 ASN H O 1
ATOM 2301 N N . LEU B 2 85 C -38.835 25.906 11.376 1.00 51.37 82 LEU H N 1
ATOM 2302 C CA . LEU B 2 85 C -38.066 26.813 12.210 1.00 57.74 82 LEU H CA 1
ATOM 2303 C C . LEU B 2 85 C -38.740 27.070 13.560 1.00 57.41 82 LEU H C 1
ATOM 2304 O O . LEU B 2 85 C -39.927 27.429 13.627 1.00 55.50 82 LEU H O 1
ATOM 2309 N N . ARG B 2 86 ? -37.965 26.865 14.625 1.00 53.96 83 ARG H N 1
ATOM 2310 C CA . ARG B 2 86 ? -38.373 27.171 15.987 1.00 50.85 83 ARG H CA 1
ATOM 2311 C C . ARG B 2 86 ? -37.845 28.562 16.321 1.00 49.33 83 ARG H C 1
ATOM 2312 O O . ARG B 2 86 ? -36.948 29.059 15.645 1.00 52.13 83 ARG H O 1
ATOM 2320 N N . GLY B 2 87 ? -38.399 29.195 17.349 1.00 46.55 84 GLY H N 1
ATOM 2321 C CA . GLY B 2 87 ? -37.936 30.506 17.763 1.00 49.21 84 GLY H CA 1
ATOM 2322 C C . GLY B 2 87 ? -36.476 30.460 18.156 1.00 49.08 84 GLY H C 1
ATOM 2323 O O . GLY B 2 87 ? -35.730 31.425 17.996 1.00 50.71 84 GLY H O 1
ATOM 2324 N N . GLU B 2 88 ? -36.056 29.303 18.647 1.00 46.56 85 GLU H N 1
ATOM 2325 C CA . GLU B 2 88 ? -34.664 29.076 19.036 1.00 49.07 85 GLU H CA 1
ATOM 2326 C C . GLU B 2 88 ? -33.706 29.305 17.865 1.00 45.38 85 GLU H C 1
ATOM 2327 O O . GLU B 2 88 ? -32.494 29.328 18.019 1.00 44.77 85 GLU H O 1
ATOM 2333 N N . ASP B 2 89 ? -34.262 29.476 16.681 1.00 46.91 86 ASP H N 1
ATOM 2334 C CA . ASP B 2 89 ? -33.445 29.651 15.506 1.00 45.21 86 ASP H CA 1
ATOM 2335 C C . ASP B 2 89 ? -33.233 31.109 15.167 1.00 46.52 86 ASP H C 1
ATOM 2336 O O . ASP B 2 89 ? -32.311 31.418 14.429 1.00 49.28 86 ASP H O 1
ATOM 2341 N N . THR B 2 90 ? -34.064 32.012 15.690 1.00 46.68 87 THR H N 1
ATOM 2342 C CA . THR B 2 90 ? -33.911 33.411 15.307 1.00 43.97 87 THR H CA 1
ATOM 2343 C C . THR B 2 90 ? -32.558 33.924 15.786 1.00 39.72 87 THR H C 1
ATOM 2344 O O . THR B 2 90 ? -32.237 33.886 16.976 1.00 40.24 87 THR H O 1
ATOM 2348 N N . ALA B 2 91 ? -31.769 34.397 14.833 1.00 39.64 88 ALA H N 1
ATOM 2349 C CA . ALA B 2 91 ? -30.409 34.838 15.092 1.00 44.10 88 ALA H CA 1
ATOM 2350 C C . ALA B 2 91 ? -29.838 35.481 13.846 1.00 49.07 88 ALA H C 1
ATOM 2351 O O . ALA B 2 91 ? -30.548 35.692 12.859 1.00 49.48 88 ALA H O 1
ATOM 2353 N N . VAL B 2 92 ? -28.545 35.768 13.884 1.00 45.73 89 VAL H N 1
ATOM 2354 C CA . VAL B 2 92 ? -27.870 36.284 12.714 1.00 40.78 89 VAL H CA 1
ATOM 2355 C C . VAL B 2 92 ? -26.974 35.195 12.181 1.00 43.09 89 VAL H C 1
ATOM 2356 O O . VAL B 2 92 ? -26.172 34.623 12.921 1.00 44.61 89 VAL H O 1
ATOM 2360 N N . TYR B 2 93 ? -27.107 34.908 10.894 1.00 43.89 90 TYR H N 1
ATOM 2361 C CA . TYR B 2 93 ? -26.366 33.815 10.299 1.00 42.54 90 TYR H CA 1
ATOM 2362 C C . TYR B 2 93 ? -25.177 34.329 9.521 1.00 42.40 90 TYR H C 1
ATOM 2363 O O . TYR B 2 93 ? -25.311 35.228 8.715 1.00 46.56 90 TYR H O 1
ATOM 2372 N N . PHE B 2 94 ? -24.006 33.774 9.812 1.00 46.25 91 PHE H N 1
ATOM 2373 C CA . PHE B 2 94 ? -22.785 34.075 9.076 1.00 46.63 91 PHE H CA 1
ATOM 2374 C C . PHE B 2 94 ? -22.289 32.844 8.316 1.00 45.44 91 PHE H C 1
ATOM 2375 O O . PHE B 2 94 ? -22.061 31.790 8.897 1.00 46.81 91 PHE H O 1
ATOM 2383 N N . CYS B 2 95 ? -22.123 32.958 7.013 1.00 47.66 92 CYS H N 1
ATOM 2384 C CA . CYS B 2 95 ? -21.401 31.913 6.324 1.00 50.91 92 CYS H CA 1
ATOM 2385 C C . CYS B 2 95 ? -19.944 32.293 6.420 1.00 48.35 92 CYS H C 1
ATOM 2386 O O . CYS B 2 95 ? -19.610 33.472 6.485 1.00 45.60 92 CYS H O 1
ATOM 2389 N N . ALA B 2 96 ? -19.075 31.293 6.448 1.00 53.44 93 ALA H N 1
ATOM 2390 C CA . ALA B 2 96 ? -17.651 31.561 6.573 1.00 54.59 93 ALA H CA 1
ATOM 2391 C C . ALA B 2 96 ? -16.804 30.532 5.829 1.00 54.29 93 ALA H C 1
ATOM 2392 O O . ALA B 2 96 ? -17.139 29.337 5.801 1.00 53.73 93 ALA H O 1
ATOM 2394 N N . ARG B 2 97 ? -15.713 31.008 5.232 1.00 43.69 94 ARG H N 1
ATOM 2395 C CA . ARG B 2 97 ? -14.810 30.135 4.520 1.00 48.14 94 ARG H CA 1
ATOM 2396 C C . ARG B 2 97 ? -13.722 29.616 5.431 1.00 58.94 94 ARG H C 1
ATOM 2397 O O . ARG B 2 97 ? -12.800 30.362 5.751 1.00 61.73 94 ARG H O 1
ATOM 2405 N N . GLU B 2 98 ? -13.821 28.352 5.848 1.00 60.12 95 GLU H N 1
ATOM 2406 C CA . GLU B 2 98 ? -12.757 27.718 6.622 1.00 59.82 95 GLU H CA 1
ATOM 2407 C C . GLU B 2 98 ? -11.626 27.386 5.670 1.00 61.49 95 GLU H C 1
ATOM 2408 O O . GLU B 2 98 ? -11.708 26.417 4.918 1.00 64.37 95 GLU H O 1
ATOM 2414 N N . ASN B 2 99 ? -10.582 28.209 5.680 1.00 58.53 96 ASN H N 1
ATOM 2415 C CA . ASN B 2 99 ? -9.484 28.042 4.740 1.00 56.50 96 ASN H CA 1
ATOM 2416 C C . ASN B 2 99 ? -8.599 26.889 5.174 1.00 61.90 96 ASN H C 1
ATOM 2417 O O . ASN B 2 99 ? -7.482 27.100 5.642 1.00 66.19 96 ASN H O 1
ATOM 2422 N N . ALA B 2 100 ? -9.099 25.669 5.010 1.00 61.72 97 ALA H N 1
ATOM 2423 C CA . ALA B 2 100 ? -8.374 24.486 5.441 1.00 61.93 97 ALA H CA 1
ATOM 2424 C C . ALA B 2 100 ? -8.678 23.265 4.589 1.00 71.23 97 ALA H C 1
ATOM 2425 O O . ALA B 2 100 ? -9.807 23.064 4.134 1.00 79.81 97 ALA H O 1
ATOM 2427 N N . ASP B 2 101 ? -7.662 22.444 4.381 1.00 70.10 98 ASP H N 1
ATOM 2428 C CA . ASP B 2 101 ? -7.852 21.148 3.755 1.00 75.50 98 ASP H CA 1
ATOM 2429 C C . ASP B 2 101 ? -7.165 20.110 4.633 1.00 80.74 98 ASP H C 1
ATOM 2430 O O . ASP B 2 101 ? -5.939 20.085 4.695 1.00 86.17 98 ASP H O 1
ATOM 2435 N N . TYR B 2 102 ? -7.940 19.280 5.336 1.00 79.16 99 TYR H N 1
ATOM 2436 C CA . TYR B 2 102 ? -7.354 18.267 6.224 1.00 77.09 99 TYR H CA 1
ATOM 2437 C C . TYR B 2 102 ? -6.649 17.189 5.407 1.00 81.19 99 TYR H C 1
ATOM 2438 O O . TYR B 2 102 ? -5.872 16.407 5.957 1.00 81.17 99 TYR H O 1
ATOM 2447 N N . GLY B 2 103 ? -6.956 17.143 4.106 1.00 87.77 100 GLY H N 1
ATOM 2448 C CA . GLY B 2 103 ? -6.247 16.311 3.143 1.00 85.01 100 GLY H CA 1
ATOM 2449 C C . GLY B 2 103 ? -4.755 16.531 3.284 1.00 76.89 100 GLY H C 1
ATOM 2450 O O . GLY B 2 103 ? -4.062 15.689 3.836 1.00 70.07 100 GLY H O 1
ATOM 2451 N N . SER B 2 104 A -4.264 17.670 2.803 1.00 78.75 100 SER H N 1
ATOM 2452 C CA . SER B 2 104 A -2.932 18.129 3.170 1.00 77.82 100 SER H CA 1
ATOM 2453 C C . SER B 2 104 A -2.970 18.485 4.658 1.00 77.53 100 SER H C 1
ATOM 2454 O O . SER B 2 104 A -3.982 18.276 5.325 1.00 76.73 100 SER H O 1
ATOM 2457 N N . ASP B 2 105 B -1.891 19.020 5.210 1.00 81.00 100 ASP H N 1
ATOM 2458 C CA . ASP B 2 105 B -1.941 19.318 6.638 1.00 83.98 100 ASP H CA 1
ATOM 2459 C C . ASP B 2 105 B -2.555 20.678 6.910 1.00 80.79 100 ASP H C 1
ATOM 2460 O O . ASP B 2 105 B -3.175 20.884 7.956 1.00 81.84 100 ASP H O 1
ATOM 2465 N N . TYR B 2 106 C -2.410 21.584 5.946 1.00 80.30 100 TYR H N 1
ATOM 2466 C CA . TYR B 2 106 C -2.586 23.009 6.202 1.00 81.53 100 TYR H CA 1
ATOM 2467 C C . TYR B 2 106 C -3.954 23.398 6.800 1.00 76.18 100 TYR H C 1
ATOM 2468 O O . TYR B 2 106 C -4.946 22.673 6.680 1.00 71.88 100 TYR H O 1
ATOM 2477 N N . TYR B 2 107 D -3.950 24.534 7.499 1.00 72.77 100 TYR H N 1
ATOM 2478 C CA . TYR B 2 107 D -5.128 25.135 8.118 1.00 62.72 100 TYR H CA 1
ATOM 2479 C C . TYR B 2 107 D -4.838 26.625 8.311 1.00 63.25 100 TYR H C 1
ATOM 2480 O O . TYR B 2 107 D -3.712 27.005 8.642 1.00 62.97 100 TYR H O 1
ATOM 2489 N N . PHE B 2 108 E -5.849 27.467 8.091 1.00 63.98 100 PHE H N 1
ATOM 2490 C CA . PHE B 2 108 E -5.674 28.928 8.146 1.00 63.16 100 PHE H CA 1
ATOM 2491 C C . PHE B 2 108 E -6.852 29.701 8.754 1.00 58.46 100 PHE H C 1
ATOM 2492 O O . PHE B 2 108 E -7.002 30.899 8.499 1.00 47.43 100 PHE H O 1
ATOM 2500 N N . GLY B 2 109 F -7.664 29.010 9.558 1.00 58.71 100 GLY H N 1
ATOM 2501 C CA . GLY B 2 109 F -8.783 29.601 10.274 1.00 55.87 100 GLY H CA 1
ATOM 2502 C C . GLY B 2 109 F -9.978 29.980 9.412 1.00 61.79 100 GLY H C 1
ATOM 2503 O O . GLY B 2 109 F -9.957 29.830 8.190 1.00 61.09 100 GLY H O 1
ATOM 2504 N N . MET B 2 110 G -11.043 30.452 10.055 1.00 61.50 100 MET H N 1
ATOM 2505 C CA . MET B 2 110 G -12.126 31.107 9.336 1.00 54.77 100 MET H CA 1
ATOM 2506 C C . MET B 2 110 G -11.584 32.383 8.678 1.00 53.96 100 MET H C 1
ATOM 2507 O O . MET B 2 110 G -11.545 33.455 9.283 1.00 46.74 100 MET H O 1
ATOM 2512 N N . ASP B 2 111 ? -11.171 32.233 7.425 1.00 60.95 101 ASP H N 1
ATOM 2513 C CA . ASP B 2 111 ? -10.492 33.266 6.644 1.00 54.86 101 ASP H CA 1
ATOM 2514 C C . ASP B 2 111 ? -11.390 34.419 6.223 1.00 55.01 101 ASP H C 1
ATOM 2515 O O . ASP B 2 111 ? -11.021 35.586 6.335 1.00 54.06 101 ASP H O 1
ATOM 2520 N N . VAL B 2 112 ? -12.560 34.070 5.701 1.00 54.54 102 VAL H N 1
ATOM 2521 C CA . VAL B 2 112 ? -13.526 35.035 5.199 1.00 49.62 102 VAL H CA 1
ATOM 2522 C C . VAL B 2 112 ? -14.906 34.814 5.839 1.00 55.35 102 VAL H C 1
ATOM 2523 O O . VAL B 2 112 ? -15.377 33.670 5.958 1.00 54.16 102 VAL H O 1
ATOM 2527 N N . TRP B 2 113 ? -15.551 35.901 6.253 1.00 49.68 103 TRP H N 1
ATOM 2528 C CA . TRP B 2 113 ? -16.924 35.823 6.738 1.00 51.37 103 TRP H CA 1
ATOM 2529 C C . TRP B 2 113 ? -17.871 36.721 5.932 1.00 51.97 103 TRP H C 1
ATOM 2530 O O . TRP B 2 113 ? -17.430 37.664 5.268 1.00 56.37 103 TRP H O 1
ATOM 2541 N N . GLY B 2 114 ? -19.169 36.439 6.009 1.00 44.18 104 GLY H N 1
ATOM 2542 C CA . GLY B 2 114 ? -20.152 37.244 5.318 1.00 45.70 104 GLY H CA 1
ATOM 2543 C C . GLY B 2 114 ? -20.584 38.338 6.251 1.00 47.27 104 GLY H C 1
ATOM 2544 O O . GLY B 2 114 ? -20.280 38.269 7.420 1.00 50.98 104 GLY H O 1
ATOM 2545 N N . GLN B 2 115 ? -21.297 39.341 5.753 1.00 51.68 105 GLN H N 1
ATOM 2546 C CA . GLN B 2 115 ? -21.758 40.436 6.607 1.00 46.00 105 GLN H CA 1
ATOM 2547 C C . GLN B 2 115 ? -22.742 39.960 7.650 1.00 45.98 105 GLN H C 1
ATOM 2548 O O . GLN B 2 115 ? -22.912 40.609 8.677 1.00 44.90 105 GLN H O 1
ATOM 2554 N N . GLY B 2 116 ? -23.405 38.839 7.374 1.00 46.81 106 GLY H N 1
ATOM 2555 C CA . GLY B 2 116 ? -24.378 38.282 8.303 1.00 51.12 106 GLY H CA 1
ATOM 2556 C C . GLY B 2 116 ? -25.828 38.694 8.071 1.00 44.47 106 GLY H C 1
ATOM 2557 O O . GLY B 2 116 ? -26.177 39.865 8.116 1.00 43.98 106 GLY H O 1
ATOM 2558 N N . THR B 2 117 ? -26.692 37.723 7.837 1.00 39.94 107 THR H N 1
ATOM 2559 C CA . THR B 2 117 ? -28.062 38.049 7.537 1.00 41.79 107 THR H CA 1
ATOM 2560 C C . THR B 2 117 ? -28.937 37.578 8.690 1.00 44.47 107 THR H C 1
ATOM 2561 O O . THR B 2 117 ? -28.665 36.557 9.314 1.00 43.72 107 THR H O 1
ATOM 2565 N N . ALA B 2 118 ? -29.986 38.345 8.971 1.00 44.23 108 ALA H N 1
ATOM 2566 C CA . ALA B 2 118 ? -30.826 38.110 10.132 1.00 35.19 108 ALA H CA 1
ATOM 2567 C C . ALA B 2 118 ? -32.077 37.303 9.829 1.00 41.62 108 ALA H C 1
ATOM 2568 O O . ALA B 2 118 ? -32.771 37.534 8.840 1.00 48.39 108 ALA H O 1
ATOM 2570 N N . VAL B 2 119 ? -32.372 36.365 10.713 1.00 42.61 109 VAL H N 1
ATOM 2571 C CA . VAL B 2 119 ? -33.577 35.551 10.623 1.00 42.66 109 VAL H CA 1
ATOM 2572 C C . VAL B 2 119 ? -34.432 35.731 11.881 1.00 43.91 109 VAL H C 1
ATOM 2573 O O . VAL B 2 119 ? -33.929 35.643 12.997 1.00 43.43 109 VAL H O 1
ATOM 2577 N N . ALA B 2 120 ? -35.721 35.984 11.700 1.00 44.13 110 ALA H N 1
ATOM 2578 C CA . ALA B 2 120 ? -36.633 36.146 12.829 1.00 38.73 110 ALA H CA 1
ATOM 2579 C C . ALA B 2 120 ? -37.840 35.212 12.727 1.00 43.56 110 ALA H C 1
ATOM 2580 O O . ALA B 2 120 ? -38.726 35.401 11.882 1.00 47.64 110 ALA H O 1
ATOM 2582 N N . VAL B 2 121 ? -37.874 34.204 13.589 1.00 38.26 111 VAL H N 1
ATOM 2583 C CA . VAL B 2 121 ? -39.004 33.302 13.651 1.00 37.15 111 VAL H CA 1
ATOM 2584 C C . VAL B 2 121 ? -40.114 33.890 14.530 1.00 38.34 111 VAL H C 1
ATOM 2585 O O . VAL B 2 121 ? -39.894 34.176 15.705 1.00 34.11 111 VAL H O 1
ATOM 2589 N N . SER B 2 122 ? -41.304 34.073 13.966 1.00 38.16 112 SER H N 1
ATOM 2590 C CA . SER B 2 122 ? -42.366 34.729 14.705 1.00 35.19 112 SER H CA 1
ATOM 2591 C C . SER B 2 122 ? -43.764 34.541 14.147 1.00 39.11 112 SER H C 1
ATOM 2592 O O . SER B 2 122 ? -43.974 34.487 12.950 1.00 44.42 112 SER H O 1
ATOM 2595 N N . SER B 2 123 ? -44.732 34.480 15.045 1.00 43.86 113 SER H N 1
ATOM 2596 C CA . SER B 2 123 ? -46.135 34.413 14.673 1.00 43.00 113 SER H CA 1
ATOM 2597 C C . SER B 2 123 ? -46.607 35.709 14.013 1.00 43.59 113 SER H C 1
ATOM 2598 O O . SER B 2 123 ? -47.471 35.701 13.140 1.00 44.61 113 SER H O 1
ATOM 2601 N N . ALA B 2 124 ? -46.030 36.823 14.434 1.00 40.22 114 ALA H N 1
ATOM 2602 C CA . ALA B 2 124 ? -46.591 38.118 14.102 1.00 43.80 114 ALA H CA 1
ATOM 2603 C C . ALA B 2 124 ? -46.245 38.575 12.694 1.00 48.74 114 ALA H C 1
ATOM 2604 O O . ALA B 2 124 ? -45.204 38.207 12.145 1.00 52.17 114 ALA H O 1
ATOM 2606 N N . SER B 2 125 ? -47.123 39.387 12.117 1.00 45.54 115 SER H N 1
ATOM 2607 C CA . SER B 2 125 ? -46.875 39.952 10.802 1.00 50.17 115 SER H CA 1
ATOM 2608 C C . SER B 2 125 ? -45.876 41.086 10.880 1.00 45.34 115 SER H C 1
ATOM 2609 O O . SER B 2 125 ? -45.617 41.605 11.956 1.00 43.01 115 SER H O 1
ATOM 2612 N N . THR B 2 126 ? -45.310 41.463 9.738 1.00 48.62 116 THR H N 1
ATOM 2613 C CA . THR B 2 126 ? -44.359 42.566 9.692 1.00 44.47 116 THR H CA 1
ATOM 2614 C C . THR B 2 126 ? -45.054 43.879 9.904 1.00 45.05 116 THR H C 1
ATOM 2615 O O . THR B 2 126 ? -46.262 43.982 9.703 1.00 48.15 116 THR H O 1
ATOM 2619 N N . LYS B 2 127 ? -44.287 44.880 10.311 1.00 39.75 117 LYS H N 1
ATOM 2620 C CA . LYS B 2 127 ? -44.763 46.248 10.305 1.00 39.64 117 LYS H CA 1
ATOM 2621 C C . LYS B 2 127 ? -43.591 47.143 9.999 1.00 42.65 117 LYS H C 1
ATOM 2622 O O . LYS B 2 127 ? -42.557 47.047 10.641 1.00 46.34 117 LYS H O 1
ATOM 2628 N N . GLY B 2 128 ? -43.737 47.994 8.996 1.00 41.94 118 GLY H N 1
ATOM 2629 C CA . GLY B 2 128 ? -42.686 48.933 8.654 1.00 40.92 118 GLY H CA 1
ATOM 2630 C C . GLY B 2 128 ? -42.759 50.186 9.498 1.00 39.55 118 GLY H C 1
ATOM 2631 O O . GLY B 2 128 ? -43.810 50.532 10.038 1.00 44.17 118 GLY H O 1
ATOM 2632 N N . PRO B 2 129 ? -41.637 50.883 9.617 1.00 33.56 119 PRO H N 1
ATOM 2633 C CA . PRO B 2 129 ? -41.549 52.000 10.556 1.00 38.80 119 PRO H CA 1
ATOM 2634 C C . PRO B 2 129 ? -42.069 53.342 10.054 1.00 41.53 119 PRO H C 1
ATOM 2635 O O . PRO B 2 129 ? -41.982 53.615 8.863 1.00 44.71 119 PRO H O 1
ATOM 2639 N N . SER B 2 130 ? -42.601 54.166 10.956 1.00 38.95 120 SER H N 1
ATOM 2640 C CA . SER B 2 130 ? -42.753 55.579 10.663 1.00 37.23 120 SER H CA 1
ATOM 2641 C C . SER B 2 130 ? -41.396 56.225 10.855 1.00 37.81 120 SER H C 1
ATOM 2642 O O . SER B 2 130 ? -40.695 55.909 11.803 1.00 39.10 120 SER H O 1
ATOM 2645 N N . VAL B 2 131 ? -41.008 57.111 9.950 1.00 34.75 121 VAL H N 1
ATOM 2646 C CA . VAL B 2 131 ? -39.832 57.915 10.196 1.00 34.54 121 VAL H CA 1
ATOM 2647 C C . VAL B 2 131 ? -40.223 59.364 10.419 1.00 40.94 121 VAL H C 1
ATOM 2648 O O . VAL B 2 131 ? -41.011 59.899 9.659 1.00 52.92 121 VAL H O 1
ATOM 2652 N N . PHE B 2 132 ? -39.693 59.997 11.457 1.00 37.62 122 PHE H N 1
ATOM 2653 C CA . PHE B 2 132 ? -40.004 61.387 11.740 1.00 35.56 122 PHE H CA 1
ATOM 2654 C C . PHE B 2 132 ? -38.708 62.166 11.904 1.00 39.64 122 PHE H C 1
ATOM 2655 O O . PHE B 2 132 ? -37.704 61.633 12.355 1.00 41.77 122 PHE H O 1
ATOM 2663 N N . PRO B 2 133 ? -38.718 63.442 11.540 1.00 41.14 123 PRO H N 1
ATOM 2664 C CA . PRO B 2 133 ? -37.492 64.228 11.671 1.00 37.96 123 PRO H CA 1
ATOM 2665 C C . PRO B 2 133 ? -37.176 64.700 13.093 1.00 38.61 123 PRO H C 1
ATOM 2666 O O . PRO B 2 133 ? -38.052 65.173 13.819 1.00 47.47 123 PRO H O 1
ATOM 2670 N N . LEU B 2 134 ? -35.917 64.583 13.482 1.00 34.30 124 LEU H N 1
ATOM 2671 C CA . LEU B 2 134 ? -35.439 65.243 14.691 1.00 38.84 124 LEU H CA 1
ATOM 2672 C C . LEU B 2 134 ? -34.753 66.541 14.274 1.00 40.58 124 LEU H C 1
ATOM 2673 O O . LEU B 2 134 ? -33.731 66.515 13.612 1.00 42.61 124 LEU H O 1
ATOM 2678 N N . ALA B 2 135 ? -35.321 67.679 14.647 1.00 44.49 125 ALA H N 1
ATOM 2679 C CA . ALA B 2 135 ? -34.900 68.950 14.060 1.00 54.14 125 ALA H CA 1
ATOM 2680 C C . ALA B 2 135 ? -34.075 69.852 14.992 1.00 58.16 125 ALA H C 1
ATOM 2681 O O . ALA B 2 135 ? -34.423 70.041 16.166 1.00 58.26 125 ALA H O 1
ATOM 2683 N N . PRO B 2 136 ? -32.987 70.430 14.448 1.00 63.02 126 PRO H N 1
ATOM 2684 C CA . PRO B 2 136 ? -32.005 71.264 15.161 1.00 69.18 126 PRO H CA 1
ATOM 2685 C C . PRO B 2 136 ? -32.469 72.699 15.423 1.00 84.80 126 PRO H C 1
ATOM 2686 O O . PRO B 2 136 ? -33.668 72.966 15.564 1.00 89.19 126 PRO H O 1
ATOM 2690 N N . SER B 2 137 ? -31.499 73.622 15.376 1.00 84.23 127 SER H N 1
ATOM 2691 C CA . SER B 2 137 ? -31.743 75.063 15.477 1.00 85.10 127 SER H CA 1
ATOM 2692 C C . SER B 2 137 ? -30.528 75.854 14.967 1.00 81.72 127 SER H C 1
ATOM 2693 O O . SER B 2 137 ? -30.645 77.012 14.554 1.00 77.03 127 SER H O 1
ATOM 2696 N N . GLY B 2 144 ? -21.597 77.379 17.094 1.00 77.50 134 GLY H N 1
ATOM 2697 C CA . GLY B 2 144 ? -20.704 76.243 17.280 1.00 71.26 134 GLY H CA 1
ATOM 2698 C C . GLY B 2 144 ? -21.175 75.031 16.493 1.00 64.78 134 GLY H C 1
ATOM 2699 O O . GLY B 2 144 ? -21.202 75.054 15.257 1.00 58.22 134 GLY H O 1
ATOM 2700 N N . THR B 2 145 ? -21.563 73.955 17.177 1.00 71.43 135 THR H N 1
ATOM 2701 C CA . THR B 2 145 ? -22.193 72.893 16.397 1.00 58.84 135 THR H CA 1
ATOM 2702 C C . THR B 2 145 ? -23.556 72.426 16.908 1.00 56.89 135 THR H C 1
ATOM 2703 O O . THR B 2 145 ? -23.917 72.604 18.076 1.00 60.49 135 THR H O 1
ATOM 2707 N N . ALA B 2 146 ? -24.315 71.839 15.992 1.00 52.36 136 ALA H N 1
ATOM 2708 C CA . ALA B 2 146 ? -25.683 71.449 16.278 1.00 55.94 136 ALA H CA 1
ATOM 2709 C C . ALA B 2 146 ? -25.930 69.999 15.891 1.00 47.60 136 ALA H C 1
ATOM 2710 O O . ALA B 2 146 ? -25.128 69.375 15.209 1.00 37.12 136 ALA H O 1
ATOM 2712 N N . ALA B 2 147 ? -27.050 69.469 16.360 1.00 49.42 137 ALA H N 1
ATOM 2713 C CA . ALA B 2 147 ? -27.362 68.074 16.160 1.00 39.07 137 ALA H CA 1
ATOM 2714 C C . ALA B 2 147 ? -28.745 67.934 15.571 1.00 39.31 137 ALA H C 1
ATOM 2715 O O . ALA B 2 147 ? -29.671 68.658 15.939 1.00 48.22 137 ALA H O 1
ATOM 2717 N N . LEU B 2 148 ? -28.869 66.994 14.647 1.00 34.36 138 LEU H N 1
ATOM 2718 C CA . LEU B 2 148 ? -30.152 66.621 14.092 1.00 40.47 138 LEU H CA 1
ATOM 2719 C C . LEU B 2 148 ? -30.222 65.110 13.921 1.00 37.98 138 LEU H C 1
ATOM 2720 O O . LEU B 2 148 ? -29.214 64.428 14.063 1.00 34.63 138 LEU H O 1
ATOM 2725 N N . GLY B 2 149 ? -31.407 64.591 13.606 1.00 39.30 139 GLY H N 1
ATOM 2726 C CA . GLY B 2 149 ? -31.597 63.151 13.510 1.00 39.81 139 GLY H CA 1
ATOM 2727 C C . GLY B 2 149 ? -32.926 62.628 12.964 1.00 45.31 139 GLY H C 1
ATOM 2728 O O . GLY B 2 149 ? -33.786 63.387 12.481 1.00 49.75 139 GLY H O 1
ATOM 2729 N N . CYS B 2 150 ? -33.082 61.307 13.031 1.00 41.18 140 CYS H N 1
ATOM 2730 C CA . CYS B 2 150 ? -34.307 60.639 12.601 1.00 43.98 140 CYS H CA 1
ATOM 2731 C C . CYS B 2 150 ? -34.876 59.773 13.719 1.00 46.13 140 CYS H C 1
ATOM 2732 O O . CYS B 2 150 ? -34.136 59.138 14.460 1.00 42.26 140 CYS H O 1
ATOM 2735 N N . LEU B 2 151 ? -36.197 59.767 13.839 1.00 45.66 141 LEU H N 1
ATOM 2736 C CA . LEU B 2 151 ? -36.873 58.902 14.773 1.00 37.73 141 LEU H CA 1
ATOM 2737 C C . LEU B 2 151 ? -37.535 57.772 14.008 1.00 41.60 141 LEU H C 1
ATOM 2738 O O . LEU B 2 151 ? -38.397 58.006 13.171 1.00 40.87 141 LEU H O 1
ATOM 2743 N N . VAL B 2 152 ? -37.136 56.540 14.287 1.00 44.34 142 VAL H N 1
ATOM 2744 C CA . VAL B 2 152 ? -37.661 55.405 13.533 1.00 43.11 142 VAL H CA 1
ATOM 2745 C C . VAL B 2 152 ? -38.591 54.571 14.399 1.00 40.71 142 VAL H C 1
ATOM 2746 O O . VAL B 2 152 ? -38.147 53.637 15.050 1.00 42.31 142 VAL H O 1
ATOM 2750 N N . LYS B 2 153 ? -39.882 54.909 14.390 1.00 45.40 143 LYS H N 1
ATOM 2751 C CA . LYS B 2 153 ? -40.841 54.383 15.374 1.00 49.98 143 LYS H CA 1
ATOM 2752 C C . LYS B 2 153 ? -41.685 53.200 14.861 1.00 45.27 143 LYS H C 1
ATOM 2753 O O . LYS B 2 153 ? -42.013 53.130 13.687 1.00 44.10 143 LYS H O 1
ATOM 2759 N N . ASP B 2 154 ? -41.986 52.266 15.766 1.00 45.90 144 ASP H N 1
ATOM 2760 C CA . ASP B 2 154 ? -43.005 51.219 15.594 1.00 42.96 144 ASP H CA 1
ATOM 2761 C C . ASP B 2 154 ? -42.800 50.260 14.437 1.00 41.68 144 ASP H C 1
ATOM 2762 O O . ASP B 2 154 ? -43.583 50.268 13.488 1.00 41.46 144 ASP H O 1
ATOM 2767 N N . TYR B 2 155 ? -41.787 49.412 14.518 1.00 37.21 145 TYR H N 1
ATOM 2768 C CA . TYR B 2 155 ? -41.592 48.418 13.479 1.00 37.82 145 TYR H CA 1
ATOM 2769 C C . TYR B 2 155 ? -41.341 47.053 14.047 1.00 38.33 145 TYR H C 1
ATOM 2770 O O . TYR B 2 155 ? -41.192 46.911 15.244 1.00 42.94 145 TYR H O 1
ATOM 2779 N N . PHE B 2 156 ? -41.275 46.056 13.173 1.00 38.43 146 PHE H N 1
ATOM 2780 C CA . PHE B 2 156 ? -41.030 44.667 13.563 1.00 39.97 146 PHE H CA 1
ATOM 2781 C C . PHE B 2 156 ? -40.935 43.789 12.345 1.00 43.47 146 PHE H C 1
ATOM 2782 O O . PHE B 2 156 ? -41.740 43.930 11.420 1.00 47.82 146 PHE H O 1
ATOM 2790 N N . PRO B 2 157 ? -39.963 42.867 12.338 1.00 37.85 147 PRO H N 1
ATOM 2791 C CA . PRO B 2 157 ? -38.928 42.688 13.349 1.00 37.55 147 PRO H CA 1
ATOM 2792 C C . PRO B 2 157 ? -37.656 43.474 13.093 1.00 42.47 147 PRO H C 1
ATOM 2793 O O . PRO B 2 157 ? -37.547 44.145 12.069 1.00 47.82 147 PRO H O 1
ATOM 2797 N N . GLU B 2 158 ? -36.707 43.387 14.022 1.00 42.54 148 GLU H N 1
ATOM 2798 C CA . GLU B 2 158 ? -35.337 43.820 13.767 1.00 41.53 148 GLU H CA 1
ATOM 2799 C C . GLU B 2 158 ? -34.748 42.934 12.659 1.00 45.65 148 GLU H C 1
ATOM 2800 O O . GLU B 2 158 ? -35.143 41.770 12.522 1.00 45.57 148 GLU H O 1
ATOM 2806 N N . PRO B 2 159 ? -33.796 43.464 11.874 1.00 38.12 149 PRO H N 1
ATOM 2807 C CA . PRO B 2 159 ? -33.155 44.770 11.969 1.00 37.82 149 PRO H CA 1
ATOM 2808 C C . PRO B 2 159 ? -33.749 45.825 11.056 1.00 39.76 149 PRO H C 1
ATOM 2809 O O . PRO B 2 159 ? -34.536 45.499 10.164 1.00 44.82 149 PRO H O 1
ATOM 2813 N N . VAL B 2 160 ? -33.365 47.077 11.297 1.00 38.65 150 VAL H N 1
ATOM 2814 C CA . VAL B 2 160 ? -33.629 48.180 10.387 1.00 36.81 150 VAL H CA 1
ATOM 2815 C C . VAL B 2 160 ? -32.291 48.872 10.123 1.00 36.70 150 VAL H C 1
ATOM 2816 O O . VAL B 2 160 ? -31.468 48.959 11.015 1.00 48.71 150 VAL H O 1
ATOM 2820 N N . THR B 2 161 ? -32.031 49.312 8.900 1.00 37.04 151 THR H N 1
ATOM 2821 C CA . THR B 2 161 ? -30.723 49.899 8.605 1.00 39.45 151 THR H CA 1
ATOM 2822 C C . THR B 2 161 ? -30.816 51.381 8.262 1.00 42.14 151 THR H C 1
ATOM 2823 O O . THR B 2 161 ? -31.571 51.778 7.357 1.00 43.49 151 THR H O 1
ATOM 2827 N N . VAL B 2 162 ? -30.051 52.194 8.994 1.00 39.07 152 VAL H N 1
ATOM 2828 C CA . VAL B 2 162 ? -30.116 53.645 8.832 1.00 43.67 152 VAL H CA 1
ATOM 2829 C C . VAL B 2 162 ? -28.792 54.198 8.344 1.00 37.94 152 VAL H C 1
ATOM 2830 O O . VAL B 2 162 ? -27.738 53.767 8.808 1.00 36.10 152 VAL H O 1
ATOM 2834 N N . SER B 2 163 ? -28.849 55.144 7.411 1.00 33.74 153 SER H N 1
ATOM 2835 C CA . SER B 2 163 ? -27.654 55.876 7.016 1.00 40.63 153 SER H CA 1
ATOM 2836 C C . SER B 2 163 ? -28.022 57.284 6.613 1.00 41.19 153 SER H C 1
ATOM 2837 O O . SER B 2 163 ? -29.205 57.618 6.511 1.00 42.49 153 SER H O 1
ATOM 2840 N N . TRP B 2 164 ? -27.011 58.113 6.397 1.00 37.57 154 TRP H N 1
ATOM 2841 C CA . TRP B 2 164 ? -27.273 59.496 6.063 1.00 42.18 154 TRP H CA 1
ATOM 2842 C C . TRP B 2 164 ? -26.605 59.840 4.756 1.00 41.30 154 TRP H C 1
ATOM 2843 O O . TRP B 2 164 ? -25.443 59.513 4.551 1.00 39.63 154 TRP H O 1
ATOM 2854 N N . ASN B 2 165 ? -27.355 60.527 3.897 1.00 47.41 155 ASN H N 1
ATOM 2855 C CA . ASN B 2 165 ? -26.899 60.936 2.574 1.00 41.27 155 ASN H CA 1
ATOM 2856 C C . ASN B 2 165 ? -26.299 59.730 1.886 1.00 36.85 155 ASN H C 1
ATOM 2857 O O . ASN B 2 165 ? -25.185 59.763 1.389 1.00 30.01 155 ASN H O 1
ATOM 2862 N N . SER B 2 166 ? -27.062 58.645 1.924 1.00 37.80 156 SER H N 1
ATOM 2863 C CA . SER B 2 166 ? -26.767 57.438 1.173 1.00 40.50 156 SER H CA 1
ATOM 2864 C C . SER B 2 166 ? -25.399 56.839 1.472 1.00 40.61 156 SER H C 1
ATOM 2865 O O . SER B 2 166 ? -24.814 56.204 0.605 1.00 53.77 156 SER H O 1
ATOM 2868 N N . GLY B 2 167 ? -24.900 57.013 2.693 1.00 34.59 157 GLY H N 1
ATOM 2869 C CA . GLY B 2 167 ? -23.594 56.490 3.067 1.00 27.41 157 GLY H CA 1
ATOM 2870 C C . GLY B 2 167 ? -22.497 57.551 3.109 1.00 34.42 157 GLY H C 1
ATOM 2871 O O . GLY B 2 167 ? -21.413 57.311 3.614 1.00 31.08 157 GLY H O 1
ATOM 2872 N N . ALA B 2 168 ? -22.781 58.727 2.562 1.00 41.32 158 ALA H N 1
ATOM 2873 C CA . ALA B 2 168 ? -21.794 59.799 2.473 1.00 43.79 158 ALA H CA 1
ATOM 2874 C C . ALA B 2 168 ? -21.340 60.234 3.839 1.00 43.87 158 ALA H C 1
ATOM 2875 O O . ALA B 2 168 ? -20.157 60.205 4.144 1.00 49.73 158 ALA H O 1
ATOM 2877 N N . LEU B 2 169 ? -22.310 60.649 4.645 1.00 46.26 159 LEU H N 1
ATOM 2878 C CA . LEU B 2 169 ? -22.074 61.202 5.968 1.00 47.00 159 LEU H CA 1
ATOM 2879 C C . LEU B 2 169 ? -21.887 60.074 6.950 1.00 43.46 159 LEU H C 1
ATOM 2880 O O . LEU B 2 169 ? -22.844 59.394 7.272 1.00 42.03 159 LEU H O 1
ATOM 2885 N N . THR B 2 170 ? -20.659 59.848 7.406 1.00 45.57 160 THR H N 1
ATOM 2886 C CA . THR B 2 170 ? -20.439 58.820 8.421 1.00 45.04 160 THR H CA 1
ATOM 2887 C C . THR B 2 170 ? -19.990 59.447 9.744 1.00 44.58 160 THR H C 1
ATOM 2888 O O . THR B 2 170 ? -20.728 59.390 10.709 1.00 45.66 160 THR H O 1
ATOM 2892 N N . SER B 2 171 ? -18.813 60.064 9.793 1.00 40.01 161 SER H N 1
ATOM 2893 C CA . SER B 2 171 ? -18.298 60.549 11.062 1.00 45.98 161 SER H CA 1
ATOM 2894 C C . SER B 2 171 ? -19.315 61.461 11.724 1.00 46.25 161 SER H C 1
ATOM 2895 O O . SER B 2 171 ? -20.008 62.186 11.029 1.00 48.40 161 SER H O 1
ATOM 2898 N N . SER B 2 172 ? -19.426 61.348 13.054 1.00 46.84 162 SER H N 1
ATOM 2899 C CA . SER B 2 172 ? -20.314 62.139 13.942 1.00 53.58 162 SER H CA 1
ATOM 2900 C C . SER B 2 172 ? -21.721 61.537 14.023 1.00 46.86 162 SER H C 1
ATOM 2901 O O . SER B 2 172 ? -22.646 62.147 14.569 1.00 46.46 162 SER H O 1
ATOM 2904 N N . VAL B 2 173 ? -21.870 60.333 13.490 1.00 42.01 163 VAL H N 1
ATOM 2905 C CA . VAL B 2 173 ? -23.181 59.708 13.391 1.00 41.77 163 VAL H CA 1
ATOM 2906 C C . VAL B 2 173 ? -23.331 58.625 14.443 1.00 35.88 163 VAL H C 1
ATOM 2907 O O . VAL B 2 173 ? -22.381 57.939 14.773 1.00 38.08 163 VAL H O 1
ATOM 2911 N N . HIS B 2 174 ? -24.536 58.481 14.966 1.00 34.57 164 HIS H N 1
ATOM 2912 C CA . HIS B 2 174 ? -24.787 57.570 16.065 1.00 35.19 164 HIS H CA 1
ATOM 2913 C C . HIS B 2 174 ? -26.125 56.921 15.902 1.00 36.83 164 HIS H C 1
ATOM 2914 O O . HIS B 2 174 ? -27.138 57.536 16.207 1.00 39.34 164 HIS H O 1
ATOM 2921 N N . THR B 2 175 ? -26.159 55.685 15.430 1.00 37.50 165 THR H N 1
ATOM 2922 C CA . THR B 2 175 ? -27.445 55.005 15.335 1.00 35.86 165 THR H CA 1
ATOM 2923 C C . THR B 2 175 ? -27.611 54.123 16.550 1.00 34.64 165 THR H C 1
ATOM 2924 O O . THR B 2 175 ? -26.875 53.169 16.736 1.00 34.39 165 THR H O 1
ATOM 2928 N N . PHE B 2 176 ? -28.588 54.452 17.383 1.00 39.64 166 PHE H N 1
ATOM 2929 C CA . PHE B 2 176 ? -28.822 53.727 18.628 1.00 35.70 166 PHE H CA 1
ATOM 2930 C C . PHE B 2 176 ? -29.465 52.371 18.461 1.00 37.98 166 PHE H C 1
ATOM 2931 O O . PHE B 2 176 ? -30.212 52.129 17.508 1.00 41.29 166 PHE H O 1
ATOM 2939 N N . PRO B 2 177 ? -29.153 51.463 19.391 1.00 41.77 167 PRO H N 1
ATOM 2940 C CA . PRO B 2 177 ? -29.839 50.183 19.544 1.00 41.26 167 PRO H CA 1
ATOM 2941 C C . PRO B 2 177 ? -31.326 50.378 19.622 1.00 43.25 167 PRO H C 1
ATOM 2942 O O . PRO B 2 177 ? -31.753 51.356 20.247 1.00 43.48 167 PRO H O 1
ATOM 2946 N N . ALA B 2 178 ? -32.098 49.491 18.996 1.00 41.71 168 ALA H N 1
ATOM 2947 C CA . ALA B 2 178 ? -33.546 49.610 19.057 1.00 42.62 168 ALA H CA 1
ATOM 2948 C C . ALA B 2 178 ? -34.027 49.335 20.477 1.00 42.55 168 ALA H C 1
ATOM 2949 O O . ALA B 2 178 ? -33.405 48.572 21.212 1.00 39.08 168 ALA H O 1
ATOM 2951 N N . VAL B 2 179 ? -35.122 49.974 20.865 1.00 43.33 169 VAL H N 1
ATOM 2952 C CA . VAL B 2 179 ? -35.718 49.722 22.170 1.00 42.83 169 VAL H CA 1
ATOM 2953 C C . VAL B 2 179 ? -37.086 49.056 22.018 1.00 45.61 169 VAL H C 1
ATOM 2954 O O . VAL B 2 179 ? -37.881 49.398 21.144 1.00 41.36 169 VAL H O 1
ATOM 2958 N N . LEU B 2 180 ? -37.374 48.099 22.877 1.00 50.31 170 LEU H N 1
ATOM 2959 C CA . LEU B 2 180 ? -38.661 47.436 22.789 1.00 47.66 170 LEU H CA 1
ATOM 2960 C C . LEU B 2 180 ? -39.728 48.290 23.467 1.00 49.92 170 LEU H C 1
ATOM 2961 O O . LEU B 2 180 ? -39.596 48.666 24.636 1.00 52.22 170 LEU H O 1
ATOM 2966 N N . GLN B 2 181 ? -40.771 48.617 22.715 1.00 48.51 171 GLN H N 1
ATOM 2967 C CA . GLN B 2 181 ? -41.897 49.392 23.247 1.00 50.19 171 GLN H CA 1
ATOM 2968 C C . GLN B 2 181 ? -42.996 48.505 23.817 1.00 49.93 171 GLN H C 1
ATOM 2969 O O . GLN B 2 181 ? -43.092 47.318 23.515 1.00 49.59 171 GLN H O 1
ATOM 2975 N N . SER B 2 182 ? -43.849 49.110 24.628 1.00 58.92 172 SER H N 1
ATOM 2976 C CA . SER B 2 182 ? -44.943 48.412 25.300 1.00 61.23 172 SER H CA 1
ATOM 2977 C C . SER B 2 182 ? -45.890 47.778 24.294 1.00 56.49 172 SER H C 1
ATOM 2978 O O . SER B 2 182 ? -46.686 46.890 24.630 1.00 54.35 172 SER H O 1
ATOM 2981 N N . SER B 2 183 ? -45.793 48.254 23.058 1.00 49.14 173 SER H N 1
ATOM 2982 C CA . SER B 2 183 ? -46.654 47.795 21.986 1.00 49.63 173 SER H CA 1
ATOM 2983 C C . SER B 2 183 ? -46.146 46.551 21.281 1.00 44.33 173 SER H C 1
ATOM 2984 O O . SER B 2 183 ? -46.731 46.128 20.297 1.00 44.93 173 SER H O 1
ATOM 2987 N N . GLY B 2 184 ? -45.050 45.978 21.750 1.00 41.90 174 GLY H N 1
ATOM 2988 C CA . GLY B 2 184 ? -44.493 44.817 21.081 1.00 42.02 174 GLY H CA 1
ATOM 2989 C C . GLY B 2 184 ? -43.595 45.216 19.933 1.00 39.36 174 GLY H C 1
ATOM 2990 O O . GLY B 2 184 ? -42.854 44.398 19.413 1.00 39.78 174 GLY H O 1
ATOM 2991 N N . LEU B 2 185 ? -43.641 46.491 19.567 1.00 38.85 175 LEU H N 1
ATOM 2992 C CA . LEU B 2 185 ? -42.928 46.997 18.401 1.00 41.32 175 LEU H CA 1
ATOM 2993 C C . LEU B 2 185 ? -41.625 47.698 18.752 1.00 43.14 175 LEU H C 1
ATOM 2994 O O . LEU B 2 185 ? -41.558 48.419 19.742 1.00 44.68 175 LEU H O 1
ATOM 2999 N N . TYR B 2 186 ? -40.595 47.499 17.923 1.00 42.43 176 TYR H N 1
ATOM 3000 C CA . TYR B 2 186 ? -39.305 48.144 18.135 1.00 39.25 176 TYR H CA 1
ATOM 3001 C C . TYR B 2 186 ? -39.353 49.599 17.715 1.00 41.16 176 TYR H C 1
ATOM 3002 O O . TYR B 2 186 ? -40.253 50.022 16.999 1.00 42.52 176 TYR H O 1
ATOM 3011 N N . SER B 2 187 ? -38.364 50.356 18.167 1.00 45.25 177 SER H N 1
ATOM 3012 C CA . SER B 2 187 ? -38.261 51.763 17.853 1.00 38.39 177 SER H CA 1
ATOM 3013 C C . SER B 2 187 ? -36.828 52.265 18.114 1.00 40.14 177 SER H C 1
ATOM 3014 O O . SER B 2 187 ? -36.229 51.937 19.143 1.00 37.88 177 SER H O 1
ATOM 3017 N N . LEU B 2 188 ? -36.259 53.010 17.164 1.00 39.45 178 LEU H N 1
ATOM 3018 C CA . LEU B 2 188 ? -34.943 53.606 17.383 1.00 42.79 178 LEU H CA 1
ATOM 3019 C C . LEU B 2 188 ? -34.823 55.034 16.862 1.00 43.14 178 LEU H C 1
ATOM 3020 O O . LEU B 2 188 ? -35.722 55.552 16.193 1.00 39.53 178 LEU H O 1
ATOM 3025 N N . SER B 2 189 ? -33.676 55.641 17.164 1.00 43.92 179 SER H N 1
ATOM 3026 C CA . SER B 2 189 ? -33.332 56.969 16.674 1.00 41.33 179 SER H CA 1
ATOM 3027 C C . SER B 2 189 ? -31.893 56.977 16.189 1.00 39.46 179 SER H C 1
ATOM 3028 O O . SER B 2 189 ? -31.067 56.225 16.687 1.00 39.19 179 SER H O 1
ATOM 3031 N N . SER B 2 190 ? -31.611 57.819 15.203 1.00 39.26 180 SER H N 1
ATOM 3032 C CA . SER B 2 190 ? -30.275 57.955 14.654 1.00 36.52 180 SER H CA 1
ATOM 3033 C C . SER B 2 190 ? -29.938 59.438 14.624 1.00 43.19 180 SER H C 1
ATOM 3034 O O . SER B 2 190 ? -30.804 60.244 14.280 1.00 47.85 180 SER H O 1
ATOM 3037 N N . VAL B 2 191 ? -28.716 59.818 14.999 1.00 39.20 181 VAL H N 1
ATOM 3038 C CA . VAL B 2 191 ? -28.394 61.240 15.114 1.00 36.34 181 VAL H CA 1
ATOM 3039 C C . VAL B 2 191 ? -27.057 61.591 14.503 1.00 39.18 181 VAL H C 1
ATOM 3040 O O . VAL B 2 191 ? -26.156 60.758 14.430 1.00 39.64 181 VAL H O 1
ATOM 3044 N N . VAL B 2 192 ? -26.943 62.840 14.062 1.00 39.62 182 VAL H N 1
ATOM 3045 C CA . VAL B 2 192 ? -25.678 63.398 13.618 1.00 36.16 182 VAL H CA 1
ATOM 3046 C C . VAL B 2 192 ? -25.480 64.780 14.201 1.00 38.17 182 VAL H C 1
ATOM 3047 O O . VAL B 2 192 ? -26.429 65.563 14.335 1.00 37.64 182 VAL H O 1
ATOM 3051 N N . THR B 2 193 ? -24.229 65.061 14.541 1.00 43.86 183 THR H N 1
ATOM 3052 C CA . THR B 2 193 ? -23.791 66.388 14.948 1.00 48.33 183 THR H CA 1
ATOM 3053 C C . THR B 2 193 ? -22.973 67.025 13.835 1.00 46.66 183 THR H C 1
ATOM 3054 O O . THR B 2 193 ? -22.008 66.438 13.350 1.00 39.55 183 THR H O 1
ATOM 3058 N N . VAL B 2 194 ? -23.368 68.232 13.448 1.00 50.82 184 VAL H N 1
ATOM 3059 C CA . VAL B 2 194 ? -22.761 68.957 12.335 1.00 47.99 184 VAL H CA 1
ATOM 3060 C C . VAL B 2 194 ? -22.614 70.416 12.744 1.00 52.95 184 VAL H C 1
ATOM 3061 O O . VAL B 2 194 ? -23.245 70.853 13.727 1.00 59.28 184 VAL H O 1
ATOM 3065 N N . PRO B 2 195 ? -21.777 71.176 12.019 1.00 46.35 185 PRO H N 1
ATOM 3066 C CA . PRO B 2 195 ? -21.600 72.599 12.354 1.00 55.40 185 PRO H CA 1
ATOM 3067 C C . PRO B 2 195 ? -22.849 73.420 12.098 1.00 54.91 185 PRO H C 1
ATOM 3068 O O . PRO B 2 195 ? -23.496 73.207 11.075 1.00 52.89 185 PRO H O 1
ATOM 3072 N N . SER B 2 196 ? -23.166 74.352 12.994 1.00 57.77 186 SER H N 1
ATOM 3073 C CA . SER B 2 196 ? -24.395 75.146 12.871 1.00 65.89 186 SER H CA 1
ATOM 3074 C C . SER B 2 196 ? -24.412 75.953 11.580 1.00 66.58 186 SER H C 1
ATOM 3075 O O . SER B 2 196 ? -25.455 76.458 11.166 1.00 68.21 186 SER H O 1
ATOM 3078 N N . SER B 2 197 ? -23.243 76.075 10.961 1.00 62.95 187 SER H N 1
ATOM 3079 C CA . SER B 2 197 ? -23.074 76.875 9.765 1.00 60.39 187 SER H CA 1
ATOM 3080 C C . SER B 2 197 ? -23.548 76.137 8.519 1.00 69.18 187 SER H C 1
ATOM 3081 O O . SER B 2 197 ? -24.212 76.720 7.639 1.00 72.56 187 SER H O 1
ATOM 3084 N N . SER B 2 198 ? -23.210 74.851 8.439 1.00 64.21 188 SER H N 1
ATOM 3085 C CA . SER B 2 198 ? -23.637 74.041 7.301 1.00 64.29 188 SER H CA 1
ATOM 3086 C C . SER B 2 198 ? -25.102 73.640 7.437 1.00 60.92 188 SER H C 1
ATOM 3087 O O . SER B 2 198 ? -25.621 72.866 6.656 1.00 58.55 188 SER H O 1
ATOM 3090 N N . LEU B 2 199 ? -25.763 74.183 8.445 1.00 63.86 189 LEU H N 1
ATOM 3091 C CA . LEU B 2 199 ? -27.174 73.941 8.660 1.00 60.19 189 LEU H CA 1
ATOM 3092 C C . LEU B 2 199 ? -27.973 74.568 7.528 1.00 63.10 189 LEU H C 1
ATOM 3093 O O . LEU B 2 199 ? -28.806 73.919 6.918 1.00 64.32 189 LEU H O 1
ATOM 3098 N N . GLY B 2 200 ? -27.699 75.831 7.230 1.00 70.62 190 GLY H N 1
ATOM 3099 C CA . GLY B 2 200 ? -28.475 76.549 6.236 1.00 75.49 190 GLY H CA 1
ATOM 3100 C C . GLY B 2 200 ? -28.119 76.202 4.799 1.00 79.05 190 GLY H C 1
ATOM 3101 O O . GLY B 2 200 ? -28.683 76.774 3.859 1.00 87.66 190 GLY H O 1
ATOM 3102 N N . THR B 2 201 ? -27.202 75.259 4.608 1.00 71.64 191 THR H N 1
ATOM 3103 C CA . THR B 2 201 ? -26.640 75.049 3.276 1.00 62.92 191 THR H CA 1
ATOM 3104 C C . THR B 2 201 ? -26.341 73.610 2.882 1.00 64.61 191 THR H C 1
ATOM 3105 O O . THR B 2 201 ? -25.805 73.371 1.811 1.00 64.66 191 THR H O 1
ATOM 3109 N N . GLN B 2 202 ? -26.666 72.652 3.739 1.00 70.35 192 GLN H N 1
ATOM 3110 C CA . GLN B 2 202 ? -26.364 71.242 3.455 1.00 56.13 192 GLN H CA 1
ATOM 3111 C C . GLN B 2 202 ? -27.561 70.310 3.624 1.00 54.50 192 GLN H C 1
ATOM 3112 O O . GLN B 2 202 ? -28.223 70.304 4.667 1.00 58.13 192 GLN H O 1
ATOM 3118 N N . THR B 2 203 ? -27.834 69.513 2.601 1.00 50.86 193 THR H N 1
ATOM 3119 C CA . THR B 2 203 ? -28.972 68.604 2.640 1.00 49.10 193 THR H CA 1
ATOM 3120 C C . THR B 2 203 ? -28.683 67.412 3.536 1.00 47.19 193 THR H C 1
ATOM 3121 O O . THR B 2 203 ? -27.759 66.645 3.277 1.00 49.45 193 THR H O 1
ATOM 3125 N N . TYR B 2 204 ? -29.462 67.265 4.601 1.00 42.32 194 TYR H N 1
ATOM 3126 C CA . TYR B 2 204 ? -29.296 66.128 5.493 1.00 36.97 194 TYR H CA 1
ATOM 3127 C C . TYR B 2 204 ? -30.521 65.234 5.380 1.00 38.07 194 TYR H C 1
ATOM 3128 O O . TYR B 2 204 ? -31.614 65.557 5.885 1.00 42.82 194 TYR H O 1
ATOM 3137 N N . ILE B 2 205 ? -30.348 64.115 4.689 1.00 38.34 195 ILE H N 1
ATOM 3138 C CA . ILE B 2 205 ? -31.437 63.143 4.540 1.00 45.10 195 ILE H CA 1
ATOM 3139 C C . ILE B 2 205 ? -30.996 61.811 5.144 1.00 43.75 195 ILE H C 1
ATOM 3140 O O . ILE B 2 205 ? -29.861 61.383 4.946 1.00 39.78 195 ILE H O 1
ATOM 3145 N N . CYS B 2 206 ? -31.870 61.170 5.919 1.00 46.08 196 CYS H N 1
ATOM 3146 C CA . CYS B 2 206 ? -31.518 59.873 6.489 1.00 43.75 196 CYS H CA 1
ATOM 3147 C C . CYS B 2 206 ? -32.282 58.796 5.753 1.00 37.81 196 CYS H C 1
ATOM 3148 O O . CYS B 2 206 ? -33.449 58.973 5.450 1.00 40.40 196 CYS H O 1
ATOM 3151 N N . ASN B 2 207 ? -31.604 57.706 5.421 1.00 36.59 197 ASN H N 1
ATOM 3152 C CA . ASN B 2 207 ? -32.211 56.657 4.613 1.00 35.73 197 ASN H CA 1
ATOM 3153 C C . ASN B 2 207 ? -32.500 55.454 5.485 1.00 37.66 197 ASN H C 1
ATOM 3154 O O . ASN B 2 207 ? -31.594 54.737 5.908 1.00 41.68 197 ASN H O 1
ATOM 3159 N N . VAL B 2 208 ? -33.773 55.239 5.758 1.00 33.21 198 VAL H N 1
ATOM 3160 C CA . VAL B 2 208 ? -34.188 54.142 6.599 1.00 33.94 198 VAL H CA 1
ATOM 3161 C C . VAL B 2 208 ? -34.614 53.008 5.687 1.00 40.98 198 VAL H C 1
ATOM 3162 O O . VAL B 2 208 ? -35.370 53.222 4.738 1.00 43.68 198 VAL H O 1
ATOM 3166 N N . ASN B 2 209 ? -34.131 51.801 5.938 1.00 42.76 199 ASN H N 1
ATOM 3167 C CA . ASN B 2 209 ? -34.555 50.673 5.113 1.00 40.24 199 ASN H CA 1
ATOM 3168 C C . ASN B 2 209 ? -34.886 49.448 5.955 1.00 39.28 199 ASN H C 1
ATOM 3169 O O . ASN B 2 209 ? -34.013 48.844 6.570 1.00 35.79 199 ASN H O 1
ATOM 3174 N N . HIS B 2 210 ? -36.163 49.085 5.964 1.00 45.21 200 HIS H N 1
ATOM 3175 C CA . HIS B 2 210 ? -36.643 47.932 6.724 1.00 45.43 200 HIS H CA 1
ATOM 3176 C C . HIS B 2 210 ? -36.934 46.750 5.817 1.00 44.25 200 HIS H C 1
ATOM 3177 O O . HIS B 2 210 ? -37.999 46.680 5.215 1.00 48.75 200 HIS H O 1
ATOM 3184 N N . LYS B 2 211 ? -35.998 45.816 5.740 1.00 42.33 201 LYS H N 1
ATOM 3185 C CA . LYS B 2 211 ? -36.097 44.738 4.758 1.00 48.87 201 LYS H CA 1
ATOM 3186 C C . LYS B 2 211 ? -37.444 43.992 4.757 1.00 49.49 201 LYS H C 1
ATOM 3187 O O . LYS B 2 211 ? -38.131 43.971 3.735 1.00 51.51 201 LYS H O 1
ATOM 3193 N N . PRO B 2 212 ? -37.853 43.410 5.901 1.00 56.04 202 PRO H N 1
ATOM 3194 C CA . PRO B 2 212 ? -38.969 42.449 5.815 1.00 50.48 202 PRO H CA 1
ATOM 3195 C C . PRO B 2 212 ? -40.354 43.079 5.614 1.00 47.07 202 PRO H C 1
ATOM 3196 O O . PRO B 2 212 ? -41.337 42.368 5.439 1.00 38.99 202 PRO H O 1
ATOM 3200 N N . SER B 2 213 ? -40.440 44.397 5.642 1.00 48.25 203 SER H N 1
ATOM 3201 C CA . SER B 2 213 ? -41.719 45.032 5.397 1.00 49.03 203 SER H CA 1
ATOM 3202 C C . SER B 2 213 ? -41.698 45.732 4.043 1.00 60.12 203 SER H C 1
ATOM 3203 O O . SER B 2 213 ? -42.661 46.426 3.674 1.00 64.09 203 SER H O 1
ATOM 3206 N N . ASN B 2 214 ? -40.594 45.548 3.315 1.00 57.06 204 ASN H N 1
ATOM 3207 C CA . ASN B 2 214 ? -40.396 46.175 2.010 1.00 60.14 204 ASN H CA 1
ATOM 3208 C C . ASN B 2 214 ? -40.562 47.681 2.043 1.00 61.51 204 ASN H C 1
ATOM 3209 O O . ASN B 2 214 ? -40.911 48.273 1.022 1.00 64.38 204 ASN H O 1
ATOM 3214 N N . THR B 2 215 ? -40.350 48.309 3.200 1.00 52.74 205 THR H N 1
ATOM 3215 C CA . THR B 2 215 ? -40.468 49.762 3.256 1.00 55.35 205 THR H CA 1
ATOM 3216 C C . THR B 2 215 ? -39.073 50.371 3.233 1.00 47.18 205 THR H C 1
ATOM 3217 O O . THR B 2 215 ? -38.100 49.759 3.658 1.00 41.02 205 THR H O 1
ATOM 3221 N N . LYS B 2 216 ? -39.000 51.582 2.703 1.00 49.59 206 LYS H N 1
ATOM 3222 C CA . LYS B 2 216 ? -37.742 52.225 2.406 1.00 45.84 206 LYS H CA 1
ATOM 3223 C C . LYS B 2 216 ? -38.043 53.711 2.367 1.00 42.88 206 LYS H C 1
ATOM 3224 O O . LYS B 2 216 ? -38.846 54.150 1.536 1.00 45.62 206 LYS H O 1
ATOM 3230 N N . VAL B 2 217 ? -37.445 54.471 3.283 1.00 37.22 207 VAL H N 1
ATOM 3231 C CA . VAL B 2 217 ? -37.780 55.887 3.445 1.00 38.01 207 VAL H CA 1
ATOM 3232 C C . VAL B 2 217 ? -36.553 56.787 3.444 1.00 39.71 207 VAL H C 1
ATOM 3233 O O . VAL B 2 217 ? -35.541 56.453 4.058 1.00 38.33 207 VAL H O 1
ATOM 3237 N N . ASP B 2 218 ? -36.638 57.910 2.726 1.00 40.61 208 ASP H N 1
ATOM 3238 C CA . ASP B 2 218 ? -35.607 58.933 2.779 1.00 38.16 208 ASP H CA 1
ATOM 3239 C C . ASP B 2 218 ? -36.250 60.217 3.285 1.00 39.63 208 ASP H C 1
ATOM 3240 O O . ASP B 2 218 ? -37.141 60.780 2.637 1.00 46.40 208 ASP H O 1
ATOM 3245 N N . LYS B 2 219 ? -35.830 60.651 4.467 1.00 35.72 209 LYS H N 1
ATOM 3246 C CA . LYS B 2 219 ? -36.459 61.786 5.122 1.00 41.36 209 LYS H CA 1
ATOM 3247 C C . LYS B 2 219 ? -35.489 62.964 5.227 1.00 39.99 209 LYS H C 1
ATOM 3248 O O . LYS B 2 219 ? -34.337 62.817 5.604 1.00 40.82 209 LYS H O 1
ATOM 3254 N N . LYS B 2 220 ? -35.980 64.135 4.869 1.00 37.86 210 LYS H N 1
ATOM 3255 C CA . LYS B 2 220 ? -35.208 65.353 4.920 1.00 37.59 210 LYS H CA 1
ATOM 3256 C C . LYS B 2 220 ? -35.392 66.007 6.299 1.00 46.65 210 LYS H C 1
ATOM 3257 O O . LYS B 2 220 ? -36.472 66.549 6.606 1.00 48.32 210 LYS H O 1
ATOM 3263 N N . ALA B 2 221 ? -34.353 65.930 7.135 1.00 42.59 211 ALA H N 1
ATOM 3264 C CA . ALA B 2 221 ? -34.368 66.602 8.420 1.00 39.63 211 ALA H CA 1
ATOM 3265 C C . ALA B 2 221 ? -33.902 68.040 8.188 1.00 46.86 211 ALA H C 1
ATOM 3266 O O . ALA B 2 221 ? -32.862 68.254 7.589 1.00 41.50 211 ALA H O 1
ATOM 3268 N N . GLU B 2 222 ? -34.692 69.019 8.633 1.00 54.40 212 GLU H N 1
ATOM 3269 C CA . GLU B 2 222 ? -34.388 70.444 8.441 1.00 50.96 212 GLU H CA 1
ATOM 3270 C C . GLU B 2 222 ? -34.801 71.315 9.637 1.00 58.92 212 GLU H C 1
ATOM 3271 O O . GLU B 2 222 ? -35.666 70.921 10.417 1.00 69.36 212 GLU H O 1
ATOM 3277 N N . PRO B 2 223 ? -34.195 72.503 9.781 1.00 52.17 213 PRO H N 1
ATOM 3278 C CA . PRO B 2 223 ? -34.545 73.422 10.875 1.00 62.86 213 PRO H CA 1
ATOM 3279 C C . PRO B 2 223 ? -35.995 73.926 10.892 1.00 61.78 213 PRO H C 1
ATOM 3280 O O . PRO B 2 223 ? -36.481 74.235 11.991 1.00 58.71 213 PRO H O 1
ATOM 3284 N N . ILE C 3 1 ? -13.609 9.769 4.113 1.00 73.34 307 ILE P N 1
ATOM 3285 C CA . ILE C 3 1 ? -12.449 10.217 4.880 1.00 83.81 307 ILE P CA 1
ATOM 3286 C C . ILE C 3 1 ? -12.905 11.227 5.946 1.00 79.60 307 ILE P C 1
ATOM 3287 O O . ILE C 3 1 ? -12.222 11.430 6.948 1.00 85.04 307 ILE P O 1
ATOM 3292 N N . HIS C 3 2 ? -14.075 11.829 5.739 1.00 73.08 308 HIS P N 1
ATOM 3293 C CA . HIS C 3 2 ? -14.680 12.756 6.709 1.00 75.20 308 HIS P CA 1
ATOM 3294 C C . HIS C 3 2 ? -15.763 12.092 7.553 1.00 74.97 308 HIS P C 1
ATOM 3295 O O . HIS C 3 2 ? -16.917 12.027 7.135 1.00 69.65 308 HIS P O 1
ATOM 3302 N N . ILE C 3 3 ? -15.412 11.636 8.749 1.00 75.94 309 ILE P N 1
ATOM 3303 C CA . ILE C 3 3 ? -16.365 10.921 9.592 1.00 70.23 309 ILE P CA 1
ATOM 3304 C C . ILE C 3 3 ? -17.251 11.904 10.369 1.00 71.21 309 ILE P C 1
ATOM 3305 O O . ILE C 3 3 ? -18.381 11.581 10.741 1.00 69.24 309 ILE P O 1
ATOM 3310 N N . GLY C 3 4 ? -16.751 13.117 10.585 1.00 71.87 312 GLY P N 1
ATOM 3311 C CA . GLY C 3 4 ? -17.533 14.134 11.266 1.00 65.77 312 GLY P CA 1
ATOM 3312 C C . GLY C 3 4 ? -17.005 15.550 11.115 1.00 64.62 312 GLY P C 1
ATOM 3313 O O . GLY C 3 4 ? -15.993 15.787 10.444 1.00 63.85 312 GLY P O 1
ATOM 3314 N N . PRO C 3 5 ? -17.696 16.510 11.744 1.00 62.88 313 PRO P N 1
ATOM 3315 C CA . PRO C 3 5 ? -17.272 17.911 11.690 1.00 60.32 313 PRO P CA 1
ATOM 3316 C C . PRO C 3 5 ? -16.008 18.132 12.507 1.00 64.19 313 PRO P C 1
ATOM 3317 O O . PRO C 3 5 ? -15.970 17.771 13.686 1.00 72.83 313 PRO P O 1
ATOM 3321 N N . GLY C 3 6 ? -14.976 18.692 11.886 1.00 60.14 314 GLY P N 1
ATOM 3322 C CA . GLY C 3 6 ? -13.763 19.034 12.601 1.00 60.03 314 GLY P CA 1
ATOM 3323 C C . GLY C 3 6 ? -12.540 18.319 12.088 1.00 65.33 314 GLY P C 1
ATOM 3324 O O . GLY C 3 6 ? -12.650 17.297 11.411 1.00 72.43 314 GLY P O 1
ATOM 3325 N N . ARG C 3 7 ? -11.371 18.868 12.414 1.00 67.39 315 ARG P N 1
ATOM 3326 C CA . ARG C 3 7 ? -10.089 18.311 11.985 1.00 68.76 315 ARG P CA 1
ATOM 3327 C C . ARG C 3 7 ? -9.890 16.909 12.536 1.00 74.04 315 ARG P C 1
ATOM 3328 O O . ARG C 3 7 ? -9.330 16.033 11.869 1.00 73.96 315 ARG P O 1
ATOM 3336 N N . ALA C 3 8 ? -10.381 16.703 13.754 1.00 81.07 316 ALA P N 1
ATOM 3337 C CA . ALA C 3 8 ? -10.170 15.454 14.479 1.00 79.56 316 ALA P CA 1
ATOM 3338 C C . ALA C 3 8 ? -10.871 14.259 13.848 1.00 78.48 316 ALA P C 1
ATOM 3339 O O . ALA C 3 8 ? -10.596 13.126 14.224 1.00 78.97 316 ALA P O 1
ATOM 3341 N N . PHE C 3 9 ? -11.776 14.503 12.902 1.00 80.67 317 PHE P N 1
ATOM 3342 C CA . PHE C 3 9 ? -12.506 13.412 12.251 1.00 84.46 317 PHE P CA 1
ATOM 3343 C C . PHE C 3 9 ? -12.155 13.287 10.769 1.00 85.45 317 PHE P C 1
ATOM 3344 O O . PHE C 3 9 ? -13.043 13.164 9.919 1.00 84.66 317 PHE P O 1
ATOM 3352 N N . TYR C 3 10 ? -10.861 13.322 10.467 1.00 82.11 318 TYR P N 1
ATOM 3353 C CA . TYR C 3 10 ? -10.400 13.135 9.102 1.00 83.93 318 TYR P CA 1
ATOM 3354 C C . TYR C 3 10 ? -9.368 12.011 9.033 1.00 91.48 318 TYR P C 1
ATOM 3355 O O . TYR C 3 10 ? -8.330 12.058 9.704 1.00 93.69 318 TYR P O 1
ATOM 3364 N N . THR C 3 11 ? -9.657 11.009 8.204 1.00 96.74 319 THR P N 1
ATOM 3365 C CA . THR C 3 11 ? -8.791 9.836 8.051 1.00 101.94 319 THR P CA 1
ATOM 3366 C C . THR C 3 11 ? -7.950 9.875 6.767 1.00 103.16 319 THR P C 1
ATOM 3367 O O . THR C 3 11 ? -8.282 9.232 5.762 1.00 109.72 319 THR P O 1
ATOM 3371 N N . ASP D 1 1 ? -44.945 -0.775 -9.471 1.00 92.75 1 ASP M N 1
ATOM 3372 C CA . ASP D 1 1 ? -44.469 0.231 -10.417 1.00 88.60 1 ASP M CA 1
ATOM 3373 C C . ASP D 1 1 ? -45.419 0.405 -11.600 1.00 90.40 1 ASP M C 1
ATOM 3374 O O . ASP D 1 1 ? -45.393 -0.388 -12.547 1.00 86.12 1 ASP M O 1
ATOM 3379 N N . ILE D 1 2 ? -46.252 1.445 -11.543 1.00 89.83 2 ILE M N 1
ATOM 3380 C CA . ILE D 1 2 ? -47.207 1.719 -12.619 1.00 82.83 2 ILE M CA 1
ATOM 3381 C C . ILE D 1 2 ? -46.542 2.206 -13.912 1.00 87.85 2 ILE M C 1
ATOM 3382 O O . ILE D 1 2 ? -45.803 3.197 -13.915 1.00 91.78 2 ILE M O 1
ATOM 3387 N N . VAL D 1 3 ? -46.822 1.515 -15.014 1.00 89.10 3 VAL M N 1
ATOM 3388 C CA . VAL D 1 3 ? -46.274 1.884 -16.319 1.00 74.25 3 VAL M CA 1
ATOM 3389 C C . VAL D 1 3 ? -47.396 2.201 -17.292 1.00 72.55 3 VAL M C 1
ATOM 3390 O O . VAL D 1 3 ? -48.389 1.475 -17.376 1.00 75.21 3 VAL M O 1
ATOM 3394 N N . MET D 1 4 ? -47.239 3.311 -18.005 1.00 72.22 4 MET M N 1
ATOM 3395 C CA . MET D 1 4 ? -48.222 3.743 -18.996 1.00 80.96 4 MET M CA 1
ATOM 3396 C C . MET D 1 4 ? -47.740 3.440 -20.415 1.00 80.03 4 MET M C 1
ATOM 3397 O O . MET D 1 4 ? -46.562 3.638 -20.726 1.00 77.67 4 MET M O 1
ATOM 3402 N N . ASN D 1 5 ? -48.647 2.956 -21.264 1.00 73.00 5 ASN M N 1
ATOM 3403 C CA . ASN D 1 5 ? -48.314 2.643 -22.650 1.00 74.49 5 ASN M CA 1
ATOM 3404 C C . ASN D 1 5 ? -49.234 3.371 -23.630 1.00 77.08 5 ASN M C 1
ATOM 3405 O O . ASN D 1 5 ? -50.437 3.089 -23.715 1.00 77.95 5 ASN M O 1
ATOM 3410 N N . GLN D 1 6 ? -48.654 4.307 -24.376 1.00 72.79 6 GLN M N 1
ATOM 3411 C CA . GLN D 1 6 ? -49.427 5.176 -25.254 1.00 64.74 6 GLN M CA 1
ATOM 3412 C C . GLN D 1 6 ? -49.462 4.654 -26.682 1.00 68.72 6 GLN M C 1
ATOM 3413 O O . GLN D 1 6 ? -48.456 4.164 -27.216 1.00 67.49 6 GLN M O 1
ATOM 3419 N N . SER D 1 7 ? -50.634 4.764 -27.296 1.00 71.19 7 SER M N 1
ATOM 3420 C CA . SER D 1 7 ? -50.833 4.326 -28.669 1.00 65.62 7 SER M CA 1
ATOM 3421 C C . SER D 1 7 ? -51.680 5.332 -29.431 1.00 70.01 7 SER M C 1
ATOM 3422 O O . SER D 1 7 ? -52.699 5.815 -28.930 1.00 75.21 7 SER M O 1
ATOM 3425 N N . PRO D 1 8 ? -51.253 5.669 -30.646 1.00 67.75 8 PRO M N 1
ATOM 3426 C CA . PRO D 1 8 ? -49.996 5.250 -31.279 1.00 71.05 8 PRO M CA 1
ATOM 3427 C C . PRO D 1 8 ? -48.902 6.277 -31.002 1.00 66.17 8 PRO M C 1
ATOM 3428 O O . PRO D 1 8 ? -49.221 7.311 -30.414 1.00 62.68 8 PRO M O 1
ATOM 3432 N N . PRO D 1 9 ? -47.645 6.016 -31.423 1.00 63.78 9 PRO M N 1
ATOM 3433 C CA . PRO D 1 9 ? -46.599 7.042 -31.273 1.00 57.31 9 PRO M CA 1
ATOM 3434 C C . PRO D 1 9 ? -46.913 8.281 -32.066 1.00 57.24 9 PRO M C 1
ATOM 3435 O O . PRO D 1 9 ? -46.647 9.400 -31.627 1.00 49.78 9 PRO M O 1
ATOM 3439 N N . SER D 1 10 ? -47.487 8.066 -33.240 1.00 64.52 10 SER M N 1
ATOM 3440 C CA . SER D 1 10 ? -47.789 9.161 -34.143 1.00 63.37 10 SER M CA 1
ATOM 3441 C C . SER D 1 10 ? -49.075 8.915 -34.897 1.00 64.13 10 SER M C 1
ATOM 3442 O O . SER D 1 10 ? -49.394 7.765 -35.205 1.00 69.30 10 SER M O 1
ATOM 3445 N N . LEU D 1 11 ? -49.802 9.987 -35.205 1.00 55.54 11 LEU M N 1
ATOM 3446 C CA . LEU D 1 11 ? -50.925 9.879 -36.131 1.00 59.45 11 LEU M CA 1
ATOM 3447 C C . LEU D 1 11 ? -51.190 11.202 -36.837 1.00 55.55 11 LEU M C 1
ATOM 3448 O O . LEU D 1 11 ? -51.124 12.269 -36.240 1.00 47.81 11 LEU M O 1
ATOM 3453 N N . ALA D 1 12 ? -51.473 11.106 -38.132 1.00 57.61 12 ALA M N 1
ATOM 3454 C CA . ALA D 1 12 ? -51.800 12.270 -38.945 1.00 50.42 12 ALA M CA 1
ATOM 3455 C C . ALA D 1 12 ? -53.307 12.395 -39.071 1.00 47.97 12 ALA M C 1
ATOM 3456 O O . ALA D 1 12 ? -54.014 11.396 -39.204 1.00 53.98 12 ALA M O 1
ATOM 3458 N N . VAL D 1 13 ? -53.799 13.624 -39.004 1.00 43.11 13 VAL M N 1
ATOM 3459 C CA . VAL D 1 13 ? -55.225 13.876 -39.055 1.00 46.61 13 VAL M CA 1
ATOM 3460 C C . VAL D 1 13 ? -55.517 15.109 -39.879 1.00 52.89 13 VAL M C 1
ATOM 3461 O O . VAL D 1 13 ? -54.798 16.114 -39.789 1.00 47.54 13 VAL M O 1
ATOM 3465 N N . THR D 1 14 ? -56.566 15.035 -40.694 1.00 55.90 14 THR M N 1
ATOM 3466 C CA . THR D 1 14 ? -57.018 16.212 -41.425 1.00 57.86 14 THR M CA 1
ATOM 3467 C C . THR D 1 14 ? -57.895 17.026 -40.482 1.00 53.68 14 THR M C 1
ATOM 3468 O O . THR D 1 14 ? -58.688 16.454 -39.745 1.00 52.28 14 THR M O 1
ATOM 3472 N N . PRO D 1 15 ? -57.725 18.358 -40.471 1.00 48.86 15 PRO M N 1
ATOM 3473 C CA . PRO D 1 15 ? -58.576 19.239 -39.668 1.00 44.33 15 PRO M CA 1
ATOM 3474 C C . PRO D 1 15 ? -60.042 19.026 -39.969 1.00 47.81 15 PRO M C 1
ATOM 3475 O O . PRO D 1 15 ? -60.415 19.110 -41.131 1.00 51.96 15 PRO M O 1
ATOM 3479 N N . GLY D 1 16 ? -60.847 18.759 -38.943 1.00 47.65 16 GLY M N 1
ATOM 3480 C CA . GLY D 1 16 ? -62.230 18.372 -39.110 1.00 42.40 16 GLY M CA 1
ATOM 3481 C C . GLY D 1 16 ? -62.422 16.907 -38.781 1.00 47.21 16 GLY M C 1
ATOM 3482 O O . GLY D 1 16 ? -63.414 16.557 -38.164 1.00 52.12 16 GLY M O 1
ATOM 3483 N N . GLU D 1 17 ? -61.492 16.048 -39.206 1.00 52.69 17 GLU M N 1
ATOM 3484 C CA . GLU D 1 17 ? -61.522 14.623 -38.842 1.00 64.32 17 GLU M CA 1
ATOM 3485 C C . GLU D 1 17 ? -61.383 14.483 -37.315 1.00 63.90 17 GLU M C 1
ATOM 3486 O O . GLU D 1 17 ? -60.852 15.362 -36.643 1.00 60.88 17 GLU M O 1
ATOM 3492 N N . PRO D 1 18 ? -61.891 13.384 -36.756 1.00 61.77 18 PRO M N 1
ATOM 3493 C CA . PRO D 1 18 ? -61.623 13.105 -35.350 1.00 56.93 18 PRO M CA 1
ATOM 3494 C C . PRO D 1 18 ? -60.292 12.407 -35.152 1.00 61.80 18 PRO M C 1
ATOM 3495 O O . PRO D 1 18 ? -59.793 11.750 -36.065 1.00 61.03 18 PRO M O 1
ATOM 3499 N N . ALA D 1 19 ? -59.721 12.567 -33.962 1.00 64.56 19 ALA M N 1
ATOM 3500 C CA . ALA D 1 19 ? -58.544 11.814 -33.557 1.00 59.88 19 ALA M CA 1
ATOM 3501 C C . ALA D 1 19 ? -58.809 11.145 -32.215 1.00 55.62 19 ALA M C 1
ATOM 3502 O O . ALA D 1 19 ? -59.752 11.501 -31.504 1.00 54.65 19 ALA M O 1
ATOM 3504 N N . SER D 1 20 ? -57.974 10.175 -31.876 1.00 50.22 20 SER M N 1
ATOM 3505 C CA . SER D 1 20 ? -58.235 9.343 -30.724 1.00 49.89 20 SER M CA 1
ATOM 3506 C C . SER D 1 20 ? -56.953 8.664 -30.245 1.00 52.83 20 SER M C 1
ATOM 3507 O O . SER D 1 20 ? -56.435 7.753 -30.896 1.00 66.89 20 SER M O 1
ATOM 3510 N N . ILE D 1 21 ? -56.438 9.122 -29.108 1.00 55.86 21 ILE M N 1
ATOM 3511 C CA . ILE D 1 21 ? -55.204 8.585 -28.544 1.00 64.98 21 ILE M CA 1
ATOM 3512 C C . ILE D 1 21 ? -55.456 7.730 -27.310 1.00 64.98 21 ILE M C 1
ATOM 3513 O O . ILE D 1 21 ? -56.287 8.080 -26.468 1.00 61.23 21 ILE M O 1
ATOM 3518 N N . SER D 1 22 ? -54.712 6.630 -27.200 1.00 62.46 22 SER M N 1
ATOM 3519 C CA . SER D 1 22 ? -54.971 5.630 -26.174 1.00 70.61 22 SER M CA 1
ATOM 3520 C C . SER D 1 22 ? -53.856 5.497 -25.151 1.00 73.55 22 SER M C 1
ATOM 3521 O O . SER D 1 22 ? -52.668 5.456 -25.490 1.00 71.04 22 SER M O 1
ATOM 3524 N N . CYS D 1 23 ? -54.264 5.422 -23.890 1.00 72.06 23 CYS M N 1
ATOM 3525 C CA . CYS D 1 23 ? -53.343 5.188 -22.795 1.00 74.97 23 CYS M CA 1
ATOM 3526 C C . CYS D 1 23 ? -53.763 3.940 -22.019 1.00 78.42 23 CYS M C 1
ATOM 3527 O O . CYS D 1 23 ? -54.943 3.742 -21.720 1.00 80.77 23 CYS M O 1
ATOM 3530 N N . ARG D 1 24 ? -52.787 3.109 -21.682 1.00 75.68 24 ARG M N 1
ATOM 3531 C CA . ARG D 1 24 ? -53.059 1.823 -21.066 1.00 74.10 24 ARG M CA 1
ATOM 3532 C C . ARG D 1 24 ? -52.123 1.592 -19.888 1.00 80.06 24 ARG M C 1
ATOM 3533 O O . ARG D 1 24 ? -50.907 1.555 -20.057 1.00 80.80 24 ARG M O 1
ATOM 3541 N N . ALA D 1 25 ? -52.689 1.435 -18.696 1.00 80.31 25 ALA M N 1
ATOM 3542 C CA . ALA D 1 25 ? -51.886 1.406 -17.478 1.00 83.64 25 ALA M CA 1
ATOM 3543 C C . ALA D 1 25 ? -51.540 -0.021 -17.048 1.00 82.31 25 ALA M C 1
ATOM 3544 O O . ALA D 1 25 ? -52.237 -0.975 -17.398 1.00 77.72 25 ALA M O 1
ATOM 3546 N N . SER D 1 26 ? -50.458 -0.150 -16.286 1.00 80.79 26 SER M N 1
ATOM 3547 C CA . SER D 1 26 ? -50.054 -1.427 -15.713 1.00 75.33 26 SER M CA 1
ATOM 3548 C C . SER D 1 26 ? -51.045 -1.906 -14.646 1.00 80.60 26 SER M C 1
ATOM 3549 O O . SER D 1 26 ? -51.239 -3.108 -14.466 1.00 80.04 26 SER M O 1
ATOM 3552 N N . GLN D 1 27 ? -51.662 -0.962 -13.936 1.00 78.54 27 GLN M N 1
ATOM 3553 C CA . GLN D 1 27 ? -52.614 -1.273 -12.872 1.00 74.64 27 GLN M CA 1
ATOM 3554 C C . GLN D 1 27 ? -53.840 -0.393 -13.034 1.00 72.90 27 GLN M C 1
ATOM 3555 O O . GLN D 1 27 ? -53.880 0.451 -13.916 1.00 79.34 27 GLN M O 1
ATOM 3561 N N . SER D 1 28 A -54.849 -0.573 -12.200 1.00 65.67 27 SER M N 1
ATOM 3562 C CA . SER D 1 28 A -56.013 0.278 -12.333 1.00 70.51 27 SER M CA 1
ATOM 3563 C C . SER D 1 28 A -55.777 1.630 -11.688 1.00 80.90 27 SER M C 1
ATOM 3564 O O . SER D 1 28 A -55.435 1.721 -10.502 1.00 86.70 27 SER M O 1
ATOM 3567 N N . LEU D 1 29 B -55.978 2.677 -12.483 1.00 74.85 27 LEU M N 1
ATOM 3568 C CA . LEU D 1 29 B -55.944 4.051 -12.001 1.00 79.04 27 LEU M CA 1
ATOM 3569 C C . LEU D 1 29 B -57.308 4.430 -11.413 1.00 82.67 27 LEU M C 1
ATOM 3570 O O . LEU D 1 29 B -57.679 5.608 -11.337 1.00 81.78 27 LEU M O 1
ATOM 3575 N N . LEU D 1 30 C -58.060 3.408 -11.018 1.00 83.36 27 LEU M N 1
ATOM 3576 C CA . LEU D 1 30 C -59.261 3.595 -10.224 1.00 86.35 27 LEU M CA 1
ATOM 3577 C C . LEU D 1 30 C -58.864 3.513 -8.747 1.00 92.95 27 LEU M C 1
ATOM 3578 O O . LEU D 1 30 C -58.231 2.542 -8.317 1.00 93.04 27 LEU M O 1
ATOM 3583 N N . TYR D 1 31 D -59.208 4.537 -7.975 1.00 89.54 27 TYR M N 1
ATOM 3584 C CA . TYR D 1 31 D -58.874 4.531 -6.561 1.00 88.22 27 TYR M CA 1
ATOM 3585 C C . TYR D 1 31 D -60.141 4.276 -5.770 1.00 93.26 27 TYR M C 1
ATOM 3586 O O . TYR D 1 31 D -61.254 4.548 -6.239 1.00 89.05 27 TYR M O 1
ATOM 3595 N N . SER D 1 32 E -59.957 3.750 -4.565 1.00 95.26 27 SER M N 1
ATOM 3596 C CA . SER D 1 32 E -61.054 3.414 -3.677 1.00 84.20 27 SER M CA 1
ATOM 3597 C C . SER D 1 32 E -61.974 4.601 -3.382 1.00 85.54 27 SER M C 1
ATOM 3598 O O . SER D 1 32 E -63.072 4.416 -2.862 1.00 92.51 27 SER M O 1
ATOM 3601 N N . ASP D 1 33 ? -61.537 5.812 -3.727 1.00 87.73 28 ASP M N 1
ATOM 3602 C CA . ASP D 1 33 ? -62.324 7.023 -3.475 1.00 93.96 28 ASP M CA 1
ATOM 3603 C C . ASP D 1 33 ? -63.416 7.216 -4.521 1.00 90.68 28 ASP M C 1
ATOM 3604 O O . ASP D 1 33 ? -64.177 8.191 -4.459 1.00 85.53 28 ASP M O 1
ATOM 3609 N N . GLY D 1 34 ? -63.476 6.291 -5.481 1.00 91.63 29 GLY M N 1
ATOM 3610 C CA . GLY D 1 34 ? -64.481 6.320 -6.530 1.00 91.09 29 GLY M CA 1
ATOM 3611 C C . GLY D 1 34 ? -64.144 7.294 -7.641 1.00 88.58 29 GLY M C 1
ATOM 3612 O O . GLY D 1 34 ? -65.024 7.984 -8.160 1.00 86.32 29 GLY M O 1
ATOM 3613 N N . HIS D 1 35 ? -62.862 7.345 -7.996 1.00 86.63 30 HIS M N 1
ATOM 3614 C CA . HIS D 1 35 ? -62.375 8.256 -9.022 1.00 85.47 30 HIS M CA 1
ATOM 3615 C C . HIS D 1 35 ? -61.284 7.609 -9.879 1.00 81.85 30 HIS M C 1
ATOM 3616 O O . HIS D 1 35 ? -60.594 6.683 -9.446 1.00 75.02 30 HIS M O 1
ATOM 3623 N N . ASN D 1 36 ? -61.151 8.106 -11.107 1.00 85.90 31 ASN M N 1
ATOM 3624 C CA . ASN D 1 36 ? -60.099 7.680 -12.028 1.00 78.04 31 ASN M CA 1
ATOM 3625 C C . ASN D 1 36 ? -58.966 8.703 -12.094 1.00 80.84 31 ASN M C 1
ATOM 3626 O O . ASN D 1 36 ? -59.174 9.842 -12.527 1.00 76.06 31 ASN M O 1
ATOM 3631 N N . TYR D 1 37 ? -57.774 8.304 -11.655 1.00 82.58 32 TYR M N 1
ATOM 3632 C CA . TYR D 1 37 ? -56.653 9.239 -11.549 1.00 81.64 32 TYR M CA 1
ATOM 3633 C C . TYR D 1 37 ? -55.700 9.107 -12.741 1.00 78.02 32 TYR M C 1
ATOM 3634 O O . TYR D 1 37 ? -54.680 8.408 -12.688 1.00 72.76 32 TYR M O 1
ATOM 3643 N N . LEU D 1 38 ? -56.067 9.788 -13.822 1.00 76.34 33 LEU M N 1
ATOM 3644 C CA . LEU D 1 38 ? -55.263 9.841 -15.031 1.00 72.83 33 LEU M CA 1
ATOM 3645 C C . LEU D 1 38 ? -55.473 11.179 -15.728 1.00 75.67 33 LEU M C 1
ATOM 3646 O O . LEU D 1 38 ? -56.612 11.650 -15.863 1.00 71.40 33 LEU M O 1
ATOM 3651 N N . ASP D 1 39 ? -54.371 11.780 -16.181 1.00 72.92 34 ASP M N 1
ATOM 3652 C CA . ASP D 1 39 ? -54.424 13.081 -16.833 1.00 68.31 34 ASP M CA 1
ATOM 3653 C C . ASP D 1 39 ? -53.999 13.034 -18.297 1.00 65.94 34 ASP M C 1
ATOM 3654 O O . ASP D 1 39 ? -53.372 12.070 -18.738 1.00 64.31 34 ASP M O 1
ATOM 3659 N N . TRP D 1 40 ? -54.360 14.088 -19.036 1.00 65.29 35 TRP M N 1
ATOM 3660 C CA . TRP D 1 40 ? -53.929 14.296 -20.419 1.00 58.21 35 TRP M CA 1
ATOM 3661 C C . TRP D 1 40 ? -53.339 15.691 -20.554 1.00 52.67 35 TRP M C 1
ATOM 3662 O O . TRP D 1 40 ? -53.964 16.682 -20.172 1.00 47.67 35 TRP M O 1
ATOM 3673 N N . TYR D 1 41 ? -52.135 15.755 -21.109 1.00 54.51 36 TYR M N 1
ATOM 3674 C CA . TYR D 1 41 ? -51.442 17.016 -21.335 1.00 51.79 36 TYR M CA 1
ATOM 3675 C C . TYR D 1 41 ? -51.016 17.228 -22.797 1.00 50.29 36 TYR M C 1
ATOM 3676 O O . TYR D 1 41 ? -50.589 16.296 -23.467 1.00 51.07 36 TYR M O 1
ATOM 3685 N N . LEU D 1 42 ? -51.124 18.465 -23.273 1.00 50.67 37 LEU M N 1
ATOM 3686 C CA . LEU D 1 42 ? -50.594 18.861 -24.576 1.00 49.73 37 LEU M CA 1
ATOM 3687 C C . LEU D 1 42 ? -49.264 19.596 -24.407 1.00 51.63 37 LEU M C 1
ATOM 3688 O O . LEU D 1 42 ? -49.156 20.546 -23.634 1.00 50.36 37 LEU M O 1
ATOM 3693 N N . GLN D 1 43 ? -48.250 19.178 -25.148 1.00 53.68 38 GLN M N 1
ATOM 3694 C CA . GLN D 1 43 ? -47.010 19.933 -25.166 1.00 48.87 38 GLN M CA 1
ATOM 3695 C C . GLN D 1 43 ? -46.731 20.491 -26.560 1.00 51.71 38 GLN M C 1
ATOM 3696 O O . GLN D 1 43 ? -46.085 19.837 -27.396 1.00 59.32 38 GLN M O 1
ATOM 3702 N N . LYS D 1 44 ? -47.234 21.693 -26.815 1.00 47.67 39 LYS M N 1
ATOM 3703 C CA . LYS D 1 44 ? -47.015 22.334 -28.104 1.00 56.94 39 LYS M CA 1
ATOM 3704 C C . LYS D 1 44 ? -45.522 22.572 -28.255 1.00 55.12 39 LYS M C 1
ATOM 3705 O O . LYS D 1 44 ? -44.865 22.854 -27.268 1.00 45.63 39 LYS M O 1
ATOM 3711 N N . PRO D 1 45 ? -44.986 22.432 -29.488 1.00 67.85 40 PRO M N 1
ATOM 3712 C CA . PRO D 1 45 ? -43.544 22.545 -29.757 1.00 66.62 40 PRO M CA 1
ATOM 3713 C C . PRO D 1 45 ? -42.887 23.711 -29.038 1.00 62.16 40 PRO M C 1
ATOM 3714 O O . PRO D 1 45 ? -43.302 24.865 -29.194 1.00 57.96 40 PRO M O 1
ATOM 3718 N N . GLY D 1 46 ? -41.883 23.380 -28.230 1.00 58.96 41 GLY M N 1
ATOM 3719 C CA . GLY D 1 46 ? -41.135 24.366 -27.482 1.00 56.45 41 GLY M CA 1
ATOM 3720 C C . GLY D 1 46 ? -41.923 25.111 -26.427 1.00 52.06 41 GLY M C 1
ATOM 3721 O O . GLY D 1 46 ? -41.672 26.275 -26.180 1.00 55.57 41 GLY M O 1
ATOM 3722 N N . GLN D 1 47 ? -42.883 24.452 -25.800 1.00 53.53 42 GLN M N 1
ATOM 3723 C CA . GLN D 1 47 ? -43.599 25.052 -24.677 1.00 45.29 42 GLN M CA 1
ATOM 3724 C C . GLN D 1 47 ? -43.649 24.103 -23.478 1.00 51.84 42 GLN M C 1
ATOM 3725 O O . GLN D 1 47 ? -43.229 22.938 -23.543 1.00 54.72 42 GLN M O 1
ATOM 3731 N N . ALA D 1 48 ? -44.166 24.608 -22.369 1.00 51.44 43 ALA M N 1
ATOM 3732 C CA . ALA D 1 48 ? -44.453 23.757 -21.222 1.00 46.22 43 ALA M CA 1
ATOM 3733 C C . ALA D 1 48 ? -45.717 22.984 -21.491 1.00 46.66 43 ALA M C 1
ATOM 3734 O O . ALA D 1 48 ? -46.599 23.470 -22.200 1.00 54.44 43 ALA M O 1
ATOM 3736 N N . PRO D 1 49 ? -45.811 21.775 -20.940 1.00 40.07 44 PRO M N 1
ATOM 3737 C CA . PRO D 1 49 ? -47.030 20.987 -21.078 1.00 40.80 44 PRO M CA 1
ATOM 3738 C C . PRO D 1 49 ? -48.211 21.796 -20.601 1.00 48.50 44 PRO M C 1
ATOM 3739 O O . PRO D 1 49 ? -48.039 22.541 -19.644 1.00 51.01 44 PRO M O 1
ATOM 3743 N N . GLN D 1 50 ? -49.362 21.717 -21.261 1.00 53.45 45 GLN M N 1
ATOM 3744 C CA . GLN D 1 50 ? -50.552 22.373 -20.716 1.00 53.89 45 GLN M CA 1
ATOM 3745 C C . GLN D 1 50 ? -51.609 21.318 -20.450 1.00 53.72 45 GLN M C 1
ATOM 3746 O O . GLN D 1 50 ? -51.752 20.361 -21.205 1.00 51.95 45 GLN M O 1
ATOM 3752 N N . LEU D 1 51 ? -52.306 21.470 -19.329 1.00 52.98 46 LEU M N 1
ATOM 3753 C CA . LEU D 1 51 ? -53.257 20.471 -18.892 1.00 51.12 46 LEU M CA 1
ATOM 3754 C C . LEU D 1 51 ? -54.463 20.454 -19.797 1.00 53.83 46 LEU M C 1
ATOM 3755 O O . LEU D 1 51 ? -54.962 21.501 -20.188 1.00 56.33 46 LEU M O 1
ATOM 3760 N N . LEU D 1 52 ? -54.919 19.258 -20.144 1.00 54.28 47 LEU M N 1
ATOM 3761 C CA . LEU D 1 52 ? -56.116 19.124 -20.962 1.00 61.57 47 LEU M CA 1
ATOM 3762 C C . LEU D 1 52 ? -57.221 18.542 -20.111 1.00 61.94 47 LEU M C 1
ATOM 3763 O O . LEU D 1 52 ? -58.277 19.152 -19.949 1.00 61.47 47 LEU M O 1
ATOM 3768 N N . ILE D 1 53 ? -56.958 17.359 -19.561 1.00 61.04 48 ILE M N 1
ATOM 3769 C CA . ILE D 1 53 ? -57.967 16.610 -18.821 1.00 64.01 48 ILE M CA 1
ATOM 3770 C C . ILE D 1 53 ? -57.410 15.947 -17.568 1.00 68.06 48 ILE M C 1
ATOM 3771 O O . ILE D 1 53 ? -56.412 15.224 -17.627 1.00 63.78 48 ILE M O 1
ATOM 3776 N N . TYR D 1 54 ? -58.059 16.201 -16.433 1.00 70.82 49 TYR M N 1
ATOM 3777 C CA . TYR D 1 54 ? -57.684 15.555 -15.177 1.00 70.04 49 TYR M CA 1
ATOM 3778 C C . TYR D 1 54 ? -58.790 14.615 -14.739 1.00 70.25 49 TYR M C 1
ATOM 3779 O O . TYR D 1 54 ? -59.915 14.685 -15.252 1.00 66.42 49 TYR M O 1
ATOM 3788 N N . LEU D 1 55 ? -58.462 13.736 -13.796 1.00 72.03 50 LEU M N 1
ATOM 3789 C CA . LEU D 1 55 ? -59.418 12.764 -13.270 1.00 75.80 50 LEU M CA 1
ATOM 3790 C C . LEU D 1 55 ? -60.066 11.979 -14.405 1.00 76.05 50 LEU M C 1
ATOM 3791 O O . LEU D 1 55 ? -61.294 11.824 -14.463 1.00 71.83 50 LEU M O 1
ATOM 3796 N N . GLY D 1 56 ? -59.218 11.528 -15.326 1.00 74.99 51 GLY M N 1
ATOM 3797 C CA . GLY D 1 56 ? -59.614 10.636 -16.400 1.00 73.17 51 GLY M CA 1
ATOM 3798 C C . GLY D 1 56 ? -60.602 11.175 -17.421 1.00 72.02 51 GLY M C 1
ATOM 3799 O O . GLY D 1 56 ? -60.569 10.780 -18.594 1.00 69.79 51 GLY M O 1
ATOM 3800 N N . SER D 1 57 ? -61.482 12.076 -16.995 1.00 69.20 52 SER M N 1
ATOM 3801 C CA . SER D 1 57 ? -62.617 12.424 -17.829 1.00 67.22 52 SER M CA 1
ATOM 3802 C C . SER D 1 57 ? -63.105 13.859 -17.683 1.00 65.49 52 SER M C 1
ATOM 3803 O O . SER D 1 57 ? -64.108 14.221 -18.284 1.00 66.12 52 SER M O 1
ATOM 3806 N N . THR D 1 58 ? -62.408 14.679 -16.906 1.00 64.91 53 THR M N 1
ATOM 3807 C CA . THR D 1 58 ? -62.865 16.052 -16.699 1.00 61.75 53 THR M CA 1
ATOM 3808 C C . THR D 1 58 ? -61.952 17.077 -17.363 1.00 60.51 53 THR M C 1
ATOM 3809 O O . THR D 1 58 ? -60.759 17.159 -17.060 1.00 60.37 53 THR M O 1
ATOM 3813 N N . ARG D 1 59 ? -62.519 17.864 -18.271 1.00 61.77 54 ARG M N 1
ATOM 3814 C CA . ARG D 1 59 ? -61.725 18.823 -19.033 1.00 67.93 54 ARG M CA 1
ATOM 3815 C C . ARG D 1 59 ? -61.451 20.055 -18.170 1.00 66.98 54 ARG M C 1
ATOM 3816 O O . ARG D 1 59 ? -62.319 20.508 -17.430 1.00 72.37 54 ARG M O 1
ATOM 3824 N N . ALA D 1 60 ? -60.230 20.575 -18.250 1.00 64.92 55 ALA M N 1
ATOM 3825 C CA . ALA D 1 60 ? -59.802 21.702 -17.425 1.00 57.79 55 ALA M CA 1
ATOM 3826 C C . ALA D 1 60 ? -60.425 23.025 -17.851 1.00 58.18 55 ALA M C 1
ATOM 3827 O O . ALA D 1 60 ? -61.100 23.133 -18.877 1.00 64.91 55 ALA M O 1
ATOM 3829 N N . SER D 1 61 ? -60.183 24.042 -17.048 1.00 57.14 56 SER M N 1
ATOM 3830 C CA . SER D 1 61 ? -60.704 25.354 -17.350 1.00 60.07 56 SER M CA 1
ATOM 3831 C C . SER D 1 61 ? -59.979 25.935 -18.544 1.00 68.34 56 SER M C 1
ATOM 3832 O O . SER D 1 61 ? -58.767 26.161 -18.505 1.00 73.74 56 SER M O 1
ATOM 3835 N N . GLY D 1 62 ? -60.722 26.162 -19.616 1.00 69.10 57 GLY M N 1
ATOM 3836 C CA . GLY D 1 62 ? -60.154 26.786 -20.793 1.00 66.79 57 GLY M CA 1
ATOM 3837 C C . GLY D 1 62 ? -60.103 25.833 -21.960 1.00 67.10 57 GLY M C 1
ATOM 3838 O O . GLY D 1 62 ? -60.223 26.253 -23.111 1.00 70.60 57 GLY M O 1
ATOM 3839 N N . VAL D 1 63 ? -59.916 24.551 -21.661 1.00 62.27 58 VAL M N 1
ATOM 3840 C CA . VAL D 1 63 ? -59.880 23.529 -22.694 1.00 66.80 58 VAL M CA 1
ATOM 3841 C C . VAL D 1 63 ? -61.170 23.564 -23.513 1.00 75.41 58 VAL M C 1
ATOM 3842 O O . VAL D 1 63 ? -62.261 23.644 -22.938 1.00 71.82 58 VAL M O 1
ATOM 3846 N N . PRO D 1 64 ? -61.042 23.539 -24.859 1.00 75.75 59 PRO M N 1
ATOM 3847 C CA . PRO D 1 64 ? -62.199 23.516 -25.757 1.00 69.54 59 PRO M CA 1
ATOM 3848 C C . PRO D 1 64 ? -63.062 22.272 -25.578 1.00 70.72 59 PRO M C 1
ATOM 3849 O O . PRO D 1 64 ? -62.573 21.209 -25.177 1.00 69.56 59 PRO M O 1
ATOM 3853 N N . ASP D 1 65 ? -64.348 22.438 -25.869 1.00 74.09 60 ASP M N 1
ATOM 3854 C CA . ASP D 1 65 ? -65.331 21.354 -25.937 1.00 75.31 60 ASP M CA 1
ATOM 3855 C C . ASP D 1 65 ? -64.805 20.082 -26.615 1.00 73.14 60 ASP M C 1
ATOM 3856 O O . ASP D 1 65 ? -65.021 18.967 -26.135 1.00 63.15 60 ASP M O 1
ATOM 3861 N N . ARG D 1 66 ? -64.102 20.282 -27.732 1.00 78.14 61 ARG M N 1
ATOM 3862 C CA . ARG D 1 66 ? -63.667 19.217 -28.638 1.00 73.86 61 ARG M CA 1
ATOM 3863 C C . ARG D 1 66 ? -62.800 18.163 -27.963 1.00 66.52 61 ARG M C 1
ATOM 3864 O O . ARG D 1 66 ? -62.587 17.078 -28.501 1.00 66.07 61 ARG M O 1
ATOM 3872 N N . PHE D 1 67 ? -62.294 18.493 -26.783 1.00 62.33 62 PHE M N 1
ATOM 3873 C CA . PHE D 1 67 ? -61.462 17.570 -26.050 1.00 61.94 62 PHE M CA 1
ATOM 3874 C C . PHE D 1 67 ? -62.307 16.856 -25.021 1.00 61.52 62 PHE M C 1
ATOM 3875 O O . PHE D 1 67 ? -63.058 17.479 -24.273 1.00 63.28 62 PHE M O 1
ATOM 3883 N N . SER D 1 68 ? -62.183 15.536 -25.009 1.00 60.61 63 SER M N 1
ATOM 3884 C CA . SER D 1 68 ? -62.939 14.704 -24.104 1.00 58.36 63 SER M CA 1
ATOM 3885 C C . SER D 1 68 ? -62.118 13.489 -23.733 1.00 56.10 63 SER M C 1
ATOM 3886 O O . SER D 1 68 ? -61.454 12.890 -24.568 1.00 58.76 63 SER M O 1
ATOM 3889 N N . GLY D 1 69 ? -62.159 13.132 -22.463 1.00 58.70 64 GLY M N 1
ATOM 3890 C CA . GLY D 1 69 ? -61.420 11.979 -22.006 1.00 66.04 64 GLY M CA 1
ATOM 3891 C C . GLY D 1 69 ? -62.376 10.940 -21.482 1.00 67.35 64 GLY M C 1
ATOM 3892 O O . GLY D 1 69 ? -63.325 11.267 -20.782 1.00 65.56 64 GLY M O 1
ATOM 3893 N N . SER D 1 70 ? -62.136 9.687 -21.843 1.00 71.57 65 SER M N 1
ATOM 3894 C CA . SER D 1 70 ? -62.959 8.593 -21.357 1.00 66.85 65 SER M CA 1
ATOM 3895 C C . SER D 1 70 ? -62.089 7.423 -20.939 1.00 68.83 65 SER M C 1
ATOM 3896 O O . SER D 1 70 ? -60.859 7.461 -21.046 1.00 67.93 65 SER M O 1
ATOM 3899 N N . GLY D 1 71 ? -62.744 6.378 -20.460 1.00 72.67 66 GLY M N 1
ATOM 3900 C CA . GLY D 1 71 ? -62.042 5.234 -19.923 1.00 76.98 66 GLY M CA 1
ATOM 3901 C C . GLY D 1 71 ? -62.254 5.063 -18.428 1.00 79.45 66 GLY M C 1
ATOM 3902 O O . GLY D 1 71 ? -62.797 5.936 -17.728 1.00 75.37 66 GLY M O 1
ATOM 3903 N N . SER D 1 72 ? -61.812 3.911 -17.946 1.00 78.76 67 SER M N 1
ATOM 3904 C CA . SER D 1 72 ? -61.846 3.579 -16.535 1.00 79.25 67 SER M CA 1
ATOM 3905 C C . SER D 1 72 ? -60.938 2.378 -16.295 1.00 78.36 67 SER M C 1
ATOM 3906 O O . SER D 1 72 ? -60.475 1.738 -17.240 1.00 76.15 67 SER M O 1
ATOM 3909 N N . GLY D 1 73 ? -60.676 2.061 -15.039 1.00 76.13 68 GLY M N 1
ATOM 3910 C CA . GLY D 1 73 ? -59.848 0.905 -14.756 1.00 82.62 68 GLY M CA 1
ATOM 3911 C C . GLY D 1 73 ? -58.436 1.095 -15.276 1.00 78.45 68 GLY M C 1
ATOM 3912 O O . GLY D 1 73 ? -57.686 1.901 -14.736 1.00 83.78 68 GLY M O 1
ATOM 3913 N N . THR D 1 74 ? -58.069 0.367 -16.329 1.00 76.29 69 THR M N 1
ATOM 3914 C CA . THR D 1 74 ? -56.695 0.437 -16.847 1.00 82.83 69 THR M CA 1
ATOM 3915 C C . THR D 1 74 ? -56.575 0.850 -18.326 1.00 82.83 69 THR M C 1
ATOM 3916 O O . THR D 1 74 ? -55.465 1.011 -18.842 1.00 79.22 69 THR M O 1
ATOM 3920 N N . ASP D 1 75 ? -57.699 1.019 -19.011 1.00 74.09 70 ASP M N 1
ATOM 3921 C CA . ASP D 1 75 ? -57.652 1.450 -20.399 1.00 69.12 70 ASP M CA 1
ATOM 3922 C C . ASP D 1 75 ? -58.330 2.812 -20.600 1.00 74.40 70 ASP M C 1
ATOM 3923 O O . ASP D 1 75 ? -59.469 3.031 -20.168 1.00 77.38 70 ASP M O 1
ATOM 3928 N N . PHE D 1 76 ? -57.620 3.730 -21.256 1.00 73.47 71 PHE M N 1
ATOM 3929 C CA . PHE D 1 76 ? -58.085 5.115 -21.392 1.00 74.96 71 PHE M CA 1
ATOM 3930 C C . PHE D 1 76 ? -57.919 5.720 -22.785 1.00 69.39 71 PHE M C 1
ATOM 3931 O O . PHE D 1 76 ? -57.039 5.333 -23.557 1.00 62.92 71 PHE M O 1
ATOM 3939 N N . THR D 1 77 ? -58.776 6.691 -23.087 1.00 68.60 72 THR M N 1
ATOM 3940 C CA . THR D 1 77 ? -58.794 7.295 -24.407 1.00 64.86 72 THR M CA 1
ATOM 3941 C C . THR D 1 77 ? -59.107 8.794 -24.396 1.00 66.63 72 THR M C 1
ATOM 3942 O O . THR D 1 77 ? -60.171 9.243 -23.943 1.00 59.88 72 THR M O 1
ATOM 3946 N N . LEU D 1 78 ? -58.137 9.557 -24.895 1.00 68.28 73 LEU M N 1
ATOM 3947 C CA . LEU D 1 78 ? -58.319 10.967 -25.196 1.00 62.38 73 LEU M CA 1
ATOM 3948 C C . LEU D 1 78 ? -58.854 11.099 -26.599 1.00 55.68 73 LEU M C 1
ATOM 3949 O O . LEU D 1 78 ? -58.342 10.478 -27.511 1.00 56.39 73 LEU M O 1
ATOM 3954 N N . LYS D 1 79 ? -59.881 11.911 -26.771 1.00 57.01 74 LYS M N 1
ATOM 3955 C CA . LYS D 1 79 ? -60.485 12.067 -28.071 1.00 56.57 74 LYS M CA 1
ATOM 3956 C C . LYS D 1 79 ? -60.677 13.528 -28.421 1.00 57.71 74 LYS M C 1
ATOM 3957 O O . LYS D 1 79 ? -61.248 14.300 -27.655 1.00 51.15 74 LYS M O 1
ATOM 3963 N N . ILE D 1 80 ? -60.180 13.898 -29.594 1.00 62.47 75 ILE M N 1
ATOM 3964 C CA . ILE D 1 80 ? -60.520 15.178 -30.194 1.00 64.06 75 ILE M CA 1
ATOM 3965 C C . ILE D 1 80 ? -61.566 14.956 -31.270 1.00 64.06 75 ILE M C 1
ATOM 3966 O O . ILE D 1 80 ? -61.313 14.233 -32.230 1.00 64.94 75 ILE M O 1
ATOM 3971 N N . SER D 1 81 ? -62.737 15.566 -31.097 1.00 66.79 76 SER M N 1
ATOM 3972 C CA . SER D 1 81 ? -63.858 15.355 -32.008 1.00 72.82 76 SER M CA 1
ATOM 3973 C C . SER D 1 81 ? -63.566 15.935 -33.390 1.00 71.26 76 SER M C 1
ATOM 3974 O O . SER D 1 81 ? -63.752 15.277 -34.418 1.00 68.56 76 SER M O 1
ATOM 3977 N N . ARG D 1 82 ? -63.098 17.175 -33.406 1.00 70.47 77 ARG M N 1
ATOM 3978 C CA . ARG D 1 82 ? -62.713 17.823 -34.650 1.00 67.12 77 ARG M CA 1
ATOM 3979 C C . ARG D 1 82 ? -61.384 18.554 -34.489 1.00 66.68 77 ARG M C 1
ATOM 3980 O O . ARG D 1 82 ? -61.311 19.631 -33.885 1.00 71.56 77 ARG M O 1
ATOM 3988 N N . VAL D 1 83 ? -60.333 17.945 -35.027 1.00 58.75 78 VAL M N 1
ATOM 3989 C CA . VAL D 1 83 ? -58.984 18.482 -34.930 1.00 57.80 78 VAL M CA 1
ATOM 3990 C C . VAL D 1 83 ? -58.871 19.855 -35.610 1.00 56.71 78 VAL M C 1
ATOM 3991 O O . VAL D 1 83 ? -59.544 20.119 -36.602 1.00 56.41 78 VAL M O 1
ATOM 3995 N N . GLU D 1 84 ? -58.068 20.749 -35.033 1.00 60.35 79 GLU M N 1
ATOM 3996 C CA . GLU D 1 84 ? -57.727 22.021 -35.678 1.00 62.16 79 GLU M CA 1
ATOM 3997 C C . GLU D 1 84 ? -56.239 22.070 -35.954 1.00 63.71 79 GLU M C 1
ATOM 3998 O O . GLU D 1 84 ? -55.481 21.306 -35.365 1.00 67.20 79 GLU M O 1
ATOM 4004 N N . ALA D 1 85 ? -55.820 22.987 -36.821 1.00 58.45 80 ALA M N 1
ATOM 4005 C CA . ALA D 1 85 ? -54.421 23.077 -37.222 1.00 62.67 80 ALA M CA 1
ATOM 4006 C C . ALA D 1 85 ? -53.485 23.252 -36.033 1.00 68.67 80 ALA M C 1
ATOM 4007 O O . ALA D 1 85 ? -52.295 22.913 -36.103 1.00 69.47 80 ALA M O 1
ATOM 4009 N N . GLU D 1 86 ? -54.047 23.774 -34.946 1.00 66.41 81 GLU M N 1
ATOM 4010 C CA . GLU D 1 86 ? -53.293 24.176 -33.774 1.00 62.66 81 GLU M CA 1
ATOM 4011 C C . GLU D 1 86 ? -53.265 23.111 -32.685 1.00 65.69 81 GLU M C 1
ATOM 4012 O O . GLU D 1 86 ? -52.604 23.272 -31.662 1.00 66.82 81 GLU M O 1
ATOM 4018 N N . ASP D 1 87 ? -53.969 22.013 -32.907 1.00 62.61 82 ASP M N 1
ATOM 4019 C CA . ASP D 1 87 ? -53.897 20.897 -31.977 1.00 62.19 82 ASP M CA 1
ATOM 4020 C C . ASP D 1 87 ? -52.604 20.117 -32.174 1.00 63.34 82 ASP M C 1
ATOM 4021 O O . ASP D 1 87 ? -52.363 19.121 -31.493 1.00 63.34 82 ASP M O 1
ATOM 4026 N N . VAL D 1 88 ? -51.774 20.580 -33.104 1.00 62.57 83 VAL M N 1
ATOM 4027 C CA . VAL D 1 88 ? -50.527 19.904 -33.416 1.00 61.41 83 VAL M CA 1
ATOM 4028 C C . VAL D 1 88 ? -49.559 20.038 -32.239 1.00 59.67 83 VAL M C 1
ATOM 4029 O O . VAL D 1 88 ? -49.455 21.095 -31.617 1.00 55.74 83 VAL M O 1
ATOM 4033 N N . GLY D 1 89 ? -48.877 18.942 -31.929 1.00 56.07 84 GLY M N 1
ATOM 4034 C CA . GLY D 1 89 ? -47.965 18.883 -30.809 1.00 52.87 84 GLY M CA 1
ATOM 4035 C C . GLY D 1 89 ? -47.836 17.452 -30.321 1.00 54.92 84 GLY M C 1
ATOM 4036 O O . GLY D 1 89 ? -48.139 16.503 -31.053 1.00 60.70 84 GLY M O 1
ATOM 4037 N N . VAL D 1 90 ? -47.379 17.287 -29.086 1.00 48.86 85 VAL M N 1
ATOM 4038 C CA . VAL D 1 90 ? -47.280 15.962 -28.503 1.00 49.08 85 VAL M CA 1
ATOM 4039 C C . VAL D 1 90 ? -48.205 15.810 -27.298 1.00 50.58 85 VAL M C 1
ATOM 4040 O O . VAL D 1 90 ? -48.208 16.643 -26.407 1.00 48.33 85 VAL M O 1
ATOM 4044 N N . TYR D 1 91 ? -49.001 14.748 -27.292 1.00 53.39 86 TYR M N 1
ATOM 4045 C CA . TYR D 1 91 ? -49.926 14.487 -26.206 1.00 45.88 86 TYR M CA 1
ATOM 4046 C C . TYR D 1 91 ? -49.361 13.417 -25.277 1.00 51.73 86 TYR M C 1
ATOM 4047 O O . TYR D 1 91 ? -48.987 12.327 -25.706 1.00 52.37 86 TYR M O 1
ATOM 4056 N N . TYR D 1 92 ? -49.281 13.755 -23.994 1.00 58.83 87 TYR M N 1
ATOM 4057 C CA . TYR D 1 92 ? -48.868 12.812 -22.961 1.00 55.70 87 TYR M CA 1
ATOM 4058 C C . TYR D 1 92 ? -50.008 12.513 -21.983 1.00 53.97 87 TYR M C 1
ATOM 4059 O O . TYR D 1 92 ? -50.821 13.382 -21.671 1.00 54.21 87 TYR M O 1
ATOM 4068 N N . CYS D 1 93 ? -50.061 11.279 -21.502 1.00 56.69 88 CYS M N 1
ATOM 4069 C CA . CYS D 1 93 ? -50.935 10.930 -20.393 1.00 57.54 88 CYS M CA 1
ATOM 4070 C C . CYS D 1 93 ? -50.091 10.664 -19.147 1.00 64.01 88 CYS M C 1
ATOM 4071 O O . CYS D 1 93 ? -49.020 10.047 -19.227 1.00 58.53 88 CYS M O 1
ATOM 4074 N N . MET D 1 94 ? -50.564 11.150 -18.000 1.00 67.16 89 MET M N 1
ATOM 4075 C CA . MET D 1 94 ? -49.856 10.946 -16.743 1.00 62.63 89 MET M CA 1
ATOM 4076 C C . MET D 1 94 ? -50.803 10.427 -15.679 1.00 66.36 89 MET M C 1
ATOM 4077 O O . MET D 1 94 ? -51.980 10.808 -15.652 1.00 67.32 89 MET M O 1
ATOM 4082 N N . GLN D 1 95 ? -50.287 9.545 -14.823 1.00 65.46 90 GLN M N 1
ATOM 4083 C CA . GLN D 1 95 ? -51.013 9.115 -13.637 1.00 64.80 90 GLN M CA 1
ATOM 4084 C C . GLN D 1 95 ? -50.306 9.643 -12.399 1.00 66.25 90 GLN M C 1
ATOM 4085 O O . GLN D 1 95 ? -49.073 9.577 -12.296 1.00 63.69 90 GLN M O 1
ATOM 4091 N N . PRO D 1 96 ? -51.086 10.223 -11.478 1.00 69.51 91 PRO M N 1
ATOM 4092 C CA . PRO D 1 96 ? -50.570 10.710 -10.205 1.00 70.97 91 PRO M CA 1
ATOM 4093 C C . PRO D 1 96 ? -50.930 9.779 -9.060 1.00 70.30 91 PRO M C 1
ATOM 4094 O O . PRO D 1 96 ? -51.253 10.274 -7.981 1.00 82.40 91 PRO M O 1
ATOM 4098 N N . LEU D 1 97 ? -50.889 8.469 -9.275 1.00 63.93 92 LEU M N 1
ATOM 4099 C CA . LEU D 1 97 ? -51.353 7.555 -8.242 1.00 68.15 92 LEU M CA 1
ATOM 4100 C C . LEU D 1 97 ? -50.195 6.895 -7.535 1.00 65.19 92 LEU M C 1
ATOM 4101 O O . LEU D 1 97 ? -50.066 6.995 -6.321 1.00 77.96 92 LEU M O 1
ATOM 4106 N N . GLN D 1 98 ? -49.357 6.215 -8.296 1.00 57.42 93 GLN M N 1
ATOM 4107 C CA . GLN D 1 98 ? -48.139 5.643 -7.752 1.00 66.50 93 GLN M CA 1
ATOM 4108 C C . GLN D 1 98 ? -46.913 6.296 -8.388 1.00 72.24 93 GLN M C 1
ATOM 4109 O O . GLN D 1 98 ? -46.598 6.058 -9.560 1.00 71.16 93 GLN M O 1
ATOM 4115 N N . SER D 1 99 ? -46.215 7.104 -7.594 1.00 73.61 94 SER M N 1
ATOM 4116 C CA . SER D 1 99 ? -45.263 8.066 -8.126 1.00 70.48 94 SER M CA 1
ATOM 4117 C C . SER D 1 99 ? -45.976 8.952 -9.143 1.00 71.22 94 SER M C 1
ATOM 4118 O O . SER D 1 99 ? -47.178 9.201 -9.028 1.00 76.50 94 SER M O 1
ATOM 4121 N N . TYR D 1 100 ? -45.242 9.443 -10.128 1.00 65.44 95 TYR M N 1
ATOM 4122 C CA . TYR D 1 100 ? -45.853 10.225 -11.191 1.00 66.08 95 TYR M CA 1
ATOM 4123 C C . TYR D 1 100 ? -45.242 9.710 -12.487 1.00 72.63 95 TYR M C 1
ATOM 4124 O O . TYR D 1 100 ? -44.051 9.922 -12.736 1.00 77.01 95 TYR M O 1
ATOM 4133 N N . THR D 1 101 ? -46.021 8.999 -13.300 1.00 70.13 96 THR M N 1
ATOM 4134 C CA . THR D 1 101 ? -45.465 8.473 -14.556 1.00 64.85 96 THR M CA 1
ATOM 4135 C C . THR D 1 101 ? -46.255 8.904 -15.782 1.00 63.65 96 THR M C 1
ATOM 4136 O O . THR D 1 101 ? -47.483 9.059 -15.740 1.00 60.81 96 THR M O 1
ATOM 4140 N N . PHE D 1 102 ? -45.517 9.095 -16.874 1.00 63.67 97 PHE M N 1
ATOM 4141 C CA . PHE D 1 102 ? -46.060 9.608 -18.127 1.00 60.71 97 PHE M CA 1
ATOM 4142 C C . PHE D 1 102 ? -46.042 8.540 -19.223 1.00 63.10 97 PHE M C 1
ATOM 4143 O O . PHE D 1 102 ? -45.177 7.653 -19.228 1.00 61.20 97 PHE M O 1
ATOM 4151 N N . GLY D 1 103 ? -46.979 8.638 -20.165 1.00 60.14 98 GLY M N 1
ATOM 4152 C CA . GLY D 1 103 ? -46.916 7.823 -21.370 1.00 64.64 98 GLY M CA 1
ATOM 4153 C C . GLY D 1 103 ? -45.742 8.226 -22.264 1.00 65.49 98 GLY M C 1
ATOM 4154 O O . GLY D 1 103 ? -45.114 9.271 -22.034 1.00 61.84 98 GLY M O 1
ATOM 4155 N N . GLN D 1 104 ? -45.443 7.413 -23.284 1.00 60.80 99 GLN M N 1
ATOM 4156 C CA . GLN D 1 104 ? -44.288 7.664 -24.150 1.00 57.25 99 GLN M CA 1
ATOM 4157 C C . GLN D 1 104 ? -44.505 8.929 -24.978 1.00 56.45 99 GLN M C 1
ATOM 4158 O O . GLN D 1 104 ? -43.552 9.526 -25.502 1.00 48.79 99 GLN M O 1
ATOM 4164 N N . GLY D 1 105 ? -45.769 9.336 -25.074 1.00 56.95 100 GLY M N 1
ATOM 4165 C CA . GLY D 1 105 ? -46.159 10.510 -25.832 1.00 54.51 100 GLY M CA 1
ATOM 4166 C C . GLY D 1 105 ? -46.752 10.125 -27.174 1.00 60.84 100 GLY M C 1
ATOM 4167 O O . GLY D 1 105 ? -46.510 9.013 -27.666 1.00 62.95 100 GLY M O 1
ATOM 4168 N N . THR D 1 106 ? -47.523 11.039 -27.768 1.00 60.12 101 THR M N 1
ATOM 4169 C CA . THR D 1 106 ? -48.140 10.827 -29.082 1.00 53.29 101 THR M CA 1
ATOM 4170 C C . THR D 1 106 ? -48.090 12.075 -29.936 1.00 53.20 101 THR M C 1
ATOM 4171 O O . THR D 1 106 ? -48.765 13.063 -29.636 1.00 49.08 101 THR M O 1
ATOM 4175 N N . LYS D 1 107 ? -47.311 12.010 -31.018 1.00 59.88 102 LYS M N 1
ATOM 4176 C CA . LYS D 1 107 ? -47.177 13.130 -31.960 1.00 55.88 102 LYS M CA 1
ATOM 4177 C C . LYS D 1 107 ? -48.361 13.237 -32.940 1.00 54.17 102 LYS M C 1
ATOM 4178 O O . LYS D 1 107 ? -48.611 12.340 -33.759 1.00 52.74 102 LYS M O 1
ATOM 4184 N N . LEU D 1 108 ? -49.092 14.340 -32.827 1.00 48.64 103 LEU M N 1
ATOM 4185 C CA . LEU D 1 108 ? -50.240 14.594 -33.672 1.00 51.63 103 LEU M CA 1
ATOM 4186 C C . LEU D 1 108 ? -49.795 15.504 -34.800 1.00 57.95 103 LEU M C 1
ATOM 4187 O O . LEU D 1 108 ? -49.185 16.541 -34.557 1.00 56.40 103 LEU M O 1
ATOM 4192 N N . GLU D 1 109 ? -50.075 15.100 -36.035 1.00 61.17 104 GLU M N 1
ATOM 4193 C CA . GLU D 1 109 ? -49.668 15.874 -37.198 1.00 57.92 104 GLU M CA 1
ATOM 4194 C C . GLU D 1 109 ? -50.903 16.279 -37.951 1.00 54.62 104 GLU M C 1
ATOM 4195 O O . GLU D 1 109 ? -51.915 15.576 -37.908 1.00 54.97 104 GLU M O 1
ATOM 4201 N N . ILE D 1 110 ? -50.826 17.405 -38.647 1.00 54.60 105 ILE M N 1
ATOM 4202 C CA . ILE D 1 110 ? -51.944 17.844 -39.478 1.00 54.90 105 ILE M CA 1
ATOM 4203 C C . ILE D 1 110 ? -51.744 17.420 -40.930 1.00 52.94 105 ILE M C 1
ATOM 4204 O O . ILE D 1 110 ? -50.623 17.427 -41.449 1.00 58.14 105 ILE M O 1
ATOM 4209 N N . LYS D 1 111 ? -52.828 17.022 -41.578 1.00 47.02 106 LYS M N 1
ATOM 4210 C CA . LYS D 1 111 ? -52.781 16.795 -43.010 1.00 49.42 106 LYS M CA 1
ATOM 4211 C C . LYS D 1 111 ? -53.301 18.037 -43.745 1.00 46.66 106 LYS M C 1
ATOM 4212 O O . LYS D 1 111 ? -54.289 18.660 -43.341 1.00 42.04 106 LYS M O 1
ATOM 4218 N N . ARG D 1 112 ? -52.619 18.415 -44.815 1.00 43.68 107 ARG M N 1
ATOM 4219 C CA . ARG D 1 112 ? -53.127 19.476 -45.660 1.00 45.36 107 ARG M CA 1
ATOM 4220 C C . ARG D 1 112 ? -52.734 19.237 -47.109 1.00 42.57 107 ARG M C 1
ATOM 4221 O O . ARG D 1 112 ? -52.018 18.297 -47.409 1.00 40.92 107 ARG M O 1
ATOM 4229 N N . THR D 1 113 ? -53.209 20.084 -48.009 1.00 43.77 108 THR M N 1
ATOM 4230 C CA . THR D 1 113 ? -52.870 19.952 -49.423 1.00 42.98 108 THR M CA 1
ATOM 4231 C C . THR D 1 113 ? -51.375 20.156 -49.625 1.00 42.94 108 THR M C 1
ATOM 4232 O O . THR D 1 113 ? -50.708 20.688 -48.757 1.00 46.88 108 THR M O 1
ATOM 4236 N N . VAL D 1 114 ? -50.849 19.714 -50.760 1.00 44.34 109 VAL M N 1
ATOM 4237 C CA . VAL D 1 114 ? -49.486 20.049 -51.157 1.00 43.41 109 VAL M CA 1
ATOM 4238 C C . VAL D 1 114 ? -49.230 21.536 -51.148 1.00 47.85 109 VAL M C 1
ATOM 4239 O O . VAL D 1 114 ? -50.067 22.325 -51.613 1.00 53.08 109 VAL M O 1
ATOM 4243 N N . ALA D 1 115 ? -48.057 21.914 -50.667 1.00 39.97 110 ALA M N 1
ATOM 4244 C CA . ALA D 1 115 ? -47.672 23.299 -50.701 1.00 44.10 110 ALA M CA 1
ATOM 4245 C C . ALA D 1 115 ? -46.256 23.371 -51.224 1.00 46.84 110 ALA M C 1
ATOM 4246 O O . ALA D 1 115 ? -45.375 22.708 -50.688 1.00 48.75 110 ALA M O 1
ATOM 4248 N N . ALA D 1 116 ? -46.031 24.154 -52.274 1.00 42.84 111 ALA M N 1
ATOM 4249 C CA . ALA D 1 116 ? -44.692 24.267 -52.832 1.00 42.35 111 ALA M CA 1
ATOM 4250 C C . ALA D 1 116 ? -43.878 25.296 -52.073 1.00 50.24 111 ALA M C 1
ATOM 4251 O O . ALA D 1 116 ? -44.409 26.339 -51.688 1.00 54.35 111 ALA M O 1
ATOM 4253 N N . PRO D 1 117 ? -42.585 25.010 -51.857 1.00 47.44 112 PRO M N 1
ATOM 4254 C CA . PRO D 1 117 ? -41.710 25.932 -51.132 1.00 48.65 112 PRO M CA 1
ATOM 4255 C C . PRO D 1 117 ? -41.330 27.142 -51.963 1.00 44.37 112 PRO M C 1
ATOM 4256 O O . PRO D 1 117 ? -41.083 26.979 -53.145 1.00 45.69 112 PRO M O 1
ATOM 4260 N N . SER D 1 118 ? -41.303 28.329 -51.369 1.00 46.00 113 SER M N 1
ATOM 4261 C CA . SER D 1 118 ? -40.646 29.458 -52.007 1.00 46.06 113 SER M CA 1
ATOM 4262 C C . SER D 1 118 ? -39.189 29.406 -51.565 1.00 48.66 113 SER M C 1
ATOM 4263 O O . SER D 1 118 ? -38.896 29.116 -50.405 1.00 55.20 113 SER M O 1
ATOM 4266 N N . VAL D 1 119 ? -38.272 29.652 -52.492 1.00 48.54 114 VAL M N 1
ATOM 4267 C CA . VAL D 1 119 ? -36.863 29.377 -52.238 1.00 50.73 114 VAL M CA 1
ATOM 4268 C C . VAL D 1 119 ? -35.944 30.603 -52.252 1.00 55.80 114 VAL M C 1
ATOM 4269 O O . VAL D 1 119 ? -36.050 31.456 -53.126 1.00 54.42 114 VAL M O 1
ATOM 4273 N N . PHE D 1 120 ? -35.053 30.676 -51.262 1.00 57.76 115 PHE M N 1
ATOM 4274 C CA . PHE D 1 120 ? -34.114 31.784 -51.116 1.00 56.38 115 PHE M CA 1
ATOM 4275 C C . PHE D 1 120 ? -32.682 31.288 -50.932 1.00 61.63 115 PHE M C 1
ATOM 4276 O O . PHE D 1 120 ? -32.437 30.246 -50.311 1.00 62.10 115 PHE M O 1
ATOM 4284 N N . ILE D 1 121 ? -31.730 32.041 -51.462 1.00 60.23 116 ILE M N 1
ATOM 4285 C CA . ILE D 1 121 ? -30.343 31.667 -51.305 1.00 60.77 116 ILE M CA 1
ATOM 4286 C C . ILE D 1 121 ? -29.548 32.863 -50.786 1.00 62.79 116 ILE M C 1
ATOM 4287 O O . ILE D 1 121 ? -29.719 33.996 -51.247 1.00 52.45 116 ILE M O 1
ATOM 4292 N N . PHE D 1 122 ? -28.703 32.595 -49.793 1.00 67.59 117 PHE M N 1
ATOM 4293 C CA . PHE D 1 122 ? -27.937 33.632 -49.108 1.00 68.07 117 PHE M CA 1
ATOM 4294 C C . PHE D 1 122 ? -26.428 33.441 -49.237 1.00 72.86 117 PHE M C 1
ATOM 4295 O O . PHE D 1 122 ? -25.862 32.464 -48.730 1.00 75.83 117 PHE M O 1
ATOM 4303 N N . PRO D 1 123 ? -25.766 34.377 -49.917 1.00 69.73 118 PRO M N 1
ATOM 4304 C CA . PRO D 1 123 ? -24.300 34.366 -49.950 1.00 69.38 118 PRO M CA 1
ATOM 4305 C C . PRO D 1 123 ? -23.684 34.783 -48.605 1.00 66.71 118 PRO M C 1
ATOM 4306 O O . PRO D 1 123 ? -24.285 35.579 -47.877 1.00 63.48 118 PRO M O 1
ATOM 4310 N N . PRO D 1 124 ? -22.500 34.240 -48.282 1.00 60.86 119 PRO M N 1
ATOM 4311 C CA . PRO D 1 124 ? -21.834 34.458 -47.001 1.00 66.07 119 PRO M CA 1
ATOM 4312 C C . PRO D 1 124 ? -21.593 35.928 -46.733 1.00 69.91 119 PRO M C 1
ATOM 4313 O O . PRO D 1 124 ? -21.242 36.666 -47.660 1.00 57.60 119 PRO M O 1
ATOM 4317 N N . SER D 1 125 ? -21.786 36.336 -45.479 1.00 73.56 120 SER M N 1
ATOM 4318 C CA . SER D 1 125 ? -21.546 37.710 -45.077 1.00 70.50 120 SER M CA 1
ATOM 4319 C C . SER D 1 125 ? -20.065 38.046 -45.074 1.00 75.51 120 SER M C 1
ATOM 4320 O O . SER D 1 125 ? -19.227 37.265 -44.623 1.00 77.24 120 SER M O 1
ATOM 4323 N N . ASP D 1 126 ? -19.763 39.220 -45.608 1.00 81.55 121 ASP M N 1
ATOM 4324 C CA . ASP D 1 126 ? -18.445 39.838 -45.532 1.00 87.35 121 ASP M CA 1
ATOM 4325 C C . ASP D 1 126 ? -17.881 39.782 -44.125 1.00 81.46 121 ASP M C 1
ATOM 4326 O O . ASP D 1 126 ? -16.691 39.553 -43.924 1.00 83.99 121 ASP M O 1
ATOM 4331 N N . GLU D 1 127 ? -18.760 39.996 -43.157 1.00 78.12 122 GLU M N 1
ATOM 4332 C CA . GLU D 1 127 ? -18.410 39.886 -41.751 1.00 84.23 122 GLU M CA 1
ATOM 4333 C C . GLU D 1 127 ? -17.833 38.501 -41.395 1.00 80.75 122 GLU M C 1
ATOM 4334 O O . GLU D 1 127 ? -16.887 38.401 -40.617 1.00 81.45 122 GLU M O 1
ATOM 4340 N N . GLN D 1 128 ? -18.391 37.442 -41.979 1.00 78.42 123 GLN M N 1
ATOM 4341 C CA . GLN D 1 128 ? -17.961 36.076 -41.678 1.00 76.64 123 GLN M CA 1
ATOM 4342 C C . GLN D 1 128 ? -16.697 35.678 -42.438 1.00 82.79 123 GLN M C 1
ATOM 4343 O O . GLN D 1 128 ? -15.857 34.941 -41.899 1.00 85.11 123 GLN M O 1
ATOM 4349 N N . LEU D 1 129 ? -16.575 36.143 -43.687 1.00 81.70 124 LEU M N 1
ATOM 4350 C CA . LEU D 1 129 ? -15.383 35.884 -44.509 1.00 78.98 124 LEU M CA 1
ATOM 4351 C C . LEU D 1 129 ? -14.101 36.395 -43.828 1.00 79.83 124 LEU M C 1
ATOM 4352 O O . LEU D 1 129 ? -13.066 35.717 -43.824 1.00 71.25 124 LEU M O 1
ATOM 4357 N N . LYS D 1 130 ? -14.188 37.592 -43.247 1.00 83.45 125 LYS M N 1
ATOM 4358 C CA . LYS D 1 130 ? -13.156 38.127 -42.357 1.00 79.55 125 LYS M CA 1
ATOM 4359 C C . LYS D 1 130 ? -13.033 37.298 -41.069 1.00 83.13 125 LYS M C 1
ATOM 4360 O O . LYS D 1 130 ? -13.058 37.846 -39.967 1.00 87.97 125 LYS M O 1
ATOM 4366 N N . SER D 1 131 ? -12.907 35.983 -41.213 1.00 85.47 126 SER M N 1
ATOM 4367 C CA . SER D 1 131 ? -12.824 35.060 -40.084 1.00 87.69 126 SER M CA 1
ATOM 4368 C C . SER D 1 131 ? -12.548 33.678 -40.650 1.00 92.09 126 SER M C 1
ATOM 4369 O O . SER D 1 131 ? -12.502 32.684 -39.914 1.00 99.45 126 SER M O 1
ATOM 4372 N N . GLY D 1 132 ? -12.395 33.624 -41.971 1.00 80.28 127 GLY M N 1
ATOM 4373 C CA . GLY D 1 132 ? -11.832 32.457 -42.623 1.00 88.42 127 GLY M CA 1
ATOM 4374 C C . GLY D 1 132 ? -12.809 31.342 -42.918 1.00 90.69 127 GLY M C 1
ATOM 4375 O O . GLY D 1 132 ? -12.417 30.244 -43.341 1.00 89.86 127 GLY M O 1
ATOM 4376 N N . THR D 1 133 ? -14.087 31.626 -42.714 1.00 87.69 128 THR M N 1
ATOM 4377 C CA . THR D 1 133 ? -15.109 30.628 -42.955 1.00 83.29 128 THR M CA 1
ATOM 4378 C C . THR D 1 133 ? -16.179 31.200 -43.893 1.00 76.71 128 THR M C 1
ATOM 4379 O O . THR D 1 133 ? -16.325 32.416 -44.009 1.00 76.46 128 THR M O 1
ATOM 4383 N N . ALA D 1 134 ? -16.898 30.325 -44.590 1.00 76.41 129 ALA M N 1
ATOM 4384 C CA . ALA D 1 134 ? -17.956 30.767 -45.503 1.00 72.72 129 ALA M CA 1
ATOM 4385 C C . ALA D 1 134 ? -19.188 29.856 -45.473 1.00 69.84 129 ALA M C 1
ATOM 4386 O O . ALA D 1 134 ? -19.114 28.671 -45.822 1.00 64.19 129 ALA M O 1
ATOM 4388 N N . SER D 1 135 ? -20.318 30.423 -45.053 1.00 64.25 130 SER M N 1
ATOM 4389 C CA . SER D 1 135 ? -21.553 29.665 -44.957 1.00 64.25 130 SER M CA 1
ATOM 4390 C C . SER D 1 135 ? -22.560 30.133 -45.991 1.00 64.56 130 SER M C 1
ATOM 4391 O O . SER D 1 135 ? -23.053 31.253 -45.921 1.00 58.87 130 SER M O 1
ATOM 4394 N N . VAL D 1 136 ? -22.849 29.268 -46.960 1.00 68.89 131 VAL M N 1
ATOM 4395 C CA . VAL D 1 136 ? -23.887 29.539 -47.945 1.00 64.65 131 VAL M CA 1
ATOM 4396 C C . VAL D 1 136 ? -25.178 28.902 -47.481 1.00 67.78 131 VAL M C 1
ATOM 4397 O O . VAL D 1 136 ? -25.276 27.676 -47.390 1.00 68.65 131 VAL M O 1
ATOM 4401 N N . VAL D 1 137 ? -26.168 29.746 -47.209 1.00 67.28 132 VAL M N 1
ATOM 4402 C CA . VAL D 1 137 ? -27.419 29.326 -46.592 1.00 62.16 132 VAL M CA 1
ATOM 4403 C C . VAL D 1 137 ? -28.582 29.333 -47.563 1.00 60.44 132 VAL M C 1
ATOM 4404 O O . VAL D 1 137 ? -28.734 30.253 -48.359 1.00 59.95 132 VAL M O 1
ATOM 4408 N N . CYS D 1 138 ? -29.406 28.296 -47.496 1.00 62.39 133 CYS M N 1
ATOM 4409 C CA . CYS D 1 138 ? -30.526 28.170 -48.414 1.00 62.92 133 CYS M CA 1
ATOM 4410 C C . CYS D 1 138 ? -31.849 27.949 -47.681 1.00 60.50 133 CYS M C 1
ATOM 4411 O O . CYS D 1 138 ? -31.955 27.035 -46.858 1.00 60.50 133 CYS M O 1
ATOM 4414 N N . LEU D 1 139 ? -32.851 28.776 -47.985 1.00 50.97 134 LEU M N 1
ATOM 4415 C CA . LEU D 1 139 ? -34.148 28.681 -47.329 1.00 47.35 134 LEU M CA 1
ATOM 4416 C C . LEU D 1 139 ? -35.251 28.081 -48.203 1.00 53.24 134 LEU M C 1
ATOM 4417 O O . LEU D 1 139 ? -35.459 28.496 -49.333 1.00 48.97 134 LEU M O 1
ATOM 4422 N N . LEU D 1 140 ? -35.960 27.099 -47.656 1.00 55.52 135 LEU M N 1
ATOM 4423 C CA . LEU D 1 140 ? -37.196 26.599 -48.248 1.00 47.17 135 LEU M CA 1
ATOM 4424 C C . LEU D 1 140 ? -38.334 26.992 -47.332 1.00 50.73 135 LEU M C 1
ATOM 4425 O O . LEU D 1 140 ? -38.447 26.457 -46.222 1.00 57.06 135 LEU M O 1
ATOM 4430 N N . ASN D 1 141 ? -39.169 27.931 -47.773 1.00 48.84 136 ASN M N 1
ATOM 4431 C CA . ASN D 1 141 ? -40.155 28.534 -46.876 1.00 54.04 136 ASN M CA 1
ATOM 4432 C C . ASN D 1 141 ? -41.580 28.072 -47.135 1.00 55.18 136 ASN M C 1
ATOM 4433 O O . ASN D 1 141 ? -42.063 28.171 -48.251 1.00 54.33 136 ASN M O 1
ATOM 4438 N N . ASN D 1 142 ? -42.243 27.565 -46.097 1.00 55.94 137 ASN M N 1
ATOM 4439 C CA . ASN D 1 142 ? -43.667 27.215 -46.158 1.00 53.99 137 ASN M CA 1
ATOM 4440 C C . ASN D 1 142 ? -44.061 26.221 -47.244 1.00 50.20 137 ASN M C 1
ATOM 4441 O O . ASN D 1 142 ? -44.693 26.588 -48.231 1.00 40.94 137 ASN M O 1
ATOM 4446 N N . PHE D 1 143 ? -43.698 24.958 -47.033 1.00 53.73 138 PHE M N 1
ATOM 4447 C CA . PHE D 1 143 ? -44.061 23.878 -47.940 1.00 48.18 138 PHE M CA 1
ATOM 4448 C C . PHE D 1 143 ? -44.704 22.706 -47.192 1.00 50.57 138 PHE M C 1
ATOM 4449 O O . PHE D 1 143 ? -44.628 22.630 -45.963 1.00 56.57 138 PHE M O 1
ATOM 4457 N N . TYR D 1 144 ? -45.336 21.805 -47.943 1.00 50.50 139 TYR M N 1
ATOM 4458 C CA . TYR D 1 144 ? -45.911 20.562 -47.423 1.00 46.84 139 TYR M CA 1
ATOM 4459 C C . TYR D 1 144 ? -45.973 19.617 -48.594 1.00 44.78 139 TYR M C 1
ATOM 4460 O O . TYR D 1 144 ? -46.300 20.052 -49.697 1.00 47.80 139 TYR M O 1
ATOM 4469 N N . PRO D 1 145 ? -45.659 18.330 -48.379 1.00 43.63 140 PRO M N 1
ATOM 4470 C CA . PRO D 1 145 ? -45.318 17.680 -47.124 1.00 45.10 140 PRO M CA 1
ATOM 4471 C C . PRO D 1 145 ? -43.889 17.936 -46.744 1.00 48.41 140 PRO M C 1
ATOM 4472 O O . PRO D 1 145 ? -43.217 18.751 -47.346 1.00 49.72 140 PRO M O 1
ATOM 4476 N N . ARG D 1 146 ? -43.430 17.204 -45.748 1.00 54.99 141 ARG M N 1
ATOM 4477 C CA . ARG D 1 146 ? -42.218 17.536 -45.035 1.00 50.63 141 ARG M CA 1
ATOM 4478 C C . ARG D 1 146 ? -40.965 17.138 -45.797 1.00 53.25 141 ARG M C 1
ATOM 4479 O O . ARG D 1 146 ? -39.920 17.750 -45.629 1.00 54.19 141 ARG M O 1
ATOM 4487 N N . GLU D 1 147 ? -41.059 16.124 -46.650 1.00 54.54 142 GLU M N 1
ATOM 4488 C CA . GLU D 1 147 ? -39.862 15.627 -47.313 1.00 50.24 142 GLU M CA 1
ATOM 4489 C C . GLU D 1 147 ? -39.479 16.510 -48.498 1.00 53.82 142 GLU M C 1
ATOM 4490 O O . GLU D 1 147 ? -40.333 16.939 -49.290 1.00 52.97 142 GLU M O 1
ATOM 4496 N N . ALA D 1 148 ? -38.182 16.787 -48.597 1.00 48.63 143 ALA M N 1
ATOM 4497 C CA . ALA D 1 148 ? -37.657 17.610 -49.664 1.00 48.71 143 ALA M CA 1
ATOM 4498 C C . ALA D 1 148 ? -36.166 17.350 -49.888 1.00 56.55 143 ALA M C 1
ATOM 4499 O O . ALA D 1 148 ? -35.410 17.140 -48.944 1.00 57.55 143 ALA M O 1
ATOM 4501 N N . LYS D 1 149 ? -35.759 17.364 -51.153 1.00 65.81 144 LYS M N 1
ATOM 4502 C CA . LYS D 1 149 ? -34.371 17.137 -51.551 1.00 63.09 144 LYS M CA 1
ATOM 4503 C C . LYS D 1 149 ? -33.685 18.469 -51.791 1.00 64.52 144 LYS M C 1
ATOM 4504 O O . LYS D 1 149 ? -34.139 19.280 -52.612 1.00 69.03 144 LYS M O 1
ATOM 4510 N N . VAL D 1 150 ? -32.594 18.707 -51.080 1.00 58.56 145 VAL M N 1
ATOM 4511 C CA . VAL D 1 150 ? -31.853 19.935 -51.300 1.00 64.19 145 VAL M CA 1
ATOM 4512 C C . VAL D 1 150 ? -30.450 19.613 -51.752 1.00 65.96 145 VAL M C 1
ATOM 4513 O O . VAL D 1 150 ? -29.672 19.046 -51.000 1.00 62.88 145 VAL M O 1
ATOM 4517 N N . GLN D 1 151 ? -30.131 19.981 -52.987 1.00 73.26 146 GLN M N 1
ATOM 4518 C CA . GLN D 1 151 ? -28.846 19.637 -53.575 1.00 69.90 146 GLN M CA 1
ATOM 4519 C C . GLN D 1 151 ? -28.031 20.893 -53.890 1.00 71.81 146 GLN M C 1
ATOM 4520 O O . GLN D 1 151 ? -28.471 21.773 -54.647 1.00 68.35 146 GLN M O 1
ATOM 4526 N N . TRP D 1 152 ? -26.849 20.976 -53.289 1.00 65.34 147 TRP M N 1
ATOM 4527 C CA . TRP D 1 152 ? -25.954 22.094 -53.529 1.00 64.48 147 TRP M CA 1
ATOM 4528 C C . TRP D 1 152 ? -25.045 21.832 -54.709 1.00 73.57 147 TRP M C 1
ATOM 4529 O O . TRP D 1 152 ? -24.439 20.769 -54.779 1.00 71.17 147 TRP M O 1
ATOM 4540 N N . LYS D 1 153 ? -24.931 22.802 -55.617 1.00 79.45 148 LYS M N 1
ATOM 4541 C CA . LYS D 1 153 ? -24.027 22.689 -56.766 1.00 75.80 148 LYS M CA 1
ATOM 4542 C C . LYS D 1 153 ? -23.145 23.912 -56.878 1.00 78.48 148 LYS M C 1
ATOM 4543 O O . LYS D 1 153 ? -23.635 25.029 -57.059 1.00 85.87 148 LYS M O 1
ATOM 4549 N N . VAL D 1 154 ? -21.839 23.702 -56.773 1.00 81.50 149 VAL M N 1
ATOM 4550 C CA . VAL D 1 154 ? -20.891 24.800 -56.944 1.00 90.27 149 VAL M CA 1
ATOM 4551 C C . VAL D 1 154 ? -20.196 24.714 -58.308 1.00 89.18 149 VAL M C 1
ATOM 4552 O O . VAL D 1 154 ? -19.664 23.658 -58.691 1.00 73.91 149 VAL M O 1
ATOM 4556 N N . ASP D 1 155 ? -20.209 25.844 -59.021 1.00 96.36 150 ASP M N 1
ATOM 4557 C CA . ASP D 1 155 ? -19.712 25.930 -60.389 1.00 90.82 150 ASP M CA 1
ATOM 4558 C C . ASP D 1 155 ? -20.308 24.768 -61.173 1.00 91.27 150 ASP M C 1
ATOM 4559 O O . ASP D 1 155 ? -19.606 24.070 -61.898 1.00 94.25 150 ASP M O 1
ATOM 4564 N N . ASN D 1 156 ? -21.624 24.604 -61.004 1.00 91.95 151 ASN M N 1
ATOM 4565 C CA . ASN D 1 156 ? -22.401 23.441 -61.443 1.00 91.38 151 ASN M CA 1
ATOM 4566 C C . ASN D 1 156 ? -21.595 22.157 -61.325 1.00 89.72 151 ASN M C 1
ATOM 4567 O O . ASN D 1 156 ? -20.981 21.684 -62.276 1.00 99.76 151 ASN M O 1
ATOM 4572 N N . ALA D 1 157 ? -21.615 21.620 -60.119 1.00 85.05 152 ALA M N 1
ATOM 4573 C CA . ALA D 1 157 ? -20.862 20.449 -59.734 1.00 86.14 152 ALA M CA 1
ATOM 4574 C C . ALA D 1 157 ? -21.247 20.201 -58.287 1.00 90.04 152 ALA M C 1
ATOM 4575 O O . ALA D 1 157 ? -20.783 20.920 -57.400 1.00 85.85 152 ALA M O 1
ATOM 4577 N N . LEU D 1 158 ? -22.114 19.219 -58.041 1.00 87.13 153 LEU M N 1
ATOM 4578 C CA . LEU D 1 158 ? -22.759 19.124 -56.728 1.00 87.08 153 LEU M CA 1
ATOM 4579 C C . LEU D 1 158 ? -21.850 18.576 -55.647 1.00 85.47 153 LEU M C 1
ATOM 4580 O O . LEU D 1 158 ? -20.874 17.899 -55.945 1.00 79.95 153 LEU M O 1
ATOM 4585 N N . GLN D 1 159 ? -22.196 18.867 -54.390 1.00 85.44 154 GLN M N 1
ATOM 4586 C CA . GLN D 1 159 ? -21.375 18.493 -53.240 1.00 76.86 154 GLN M CA 1
ATOM 4587 C C . GLN D 1 159 ? -21.886 17.243 -52.555 1.00 77.23 154 GLN M C 1
ATOM 4588 O O . GLN D 1 159 ? -22.892 16.664 -52.966 1.00 77.56 154 GLN M O 1
ATOM 4594 N N . SER D 1 160 ? -21.186 16.836 -51.501 1.00 75.83 155 SER M N 1
ATOM 4595 C CA . SER D 1 160 ? -21.615 15.712 -50.676 1.00 75.10 155 SER M CA 1
ATOM 4596 C C . SER D 1 160 ? -20.959 15.783 -49.307 1.00 72.80 155 SER M C 1
ATOM 4597 O O . SER D 1 160 ? -19.795 16.163 -49.202 1.00 66.20 155 SER M O 1
ATOM 4600 N N . GLY D 1 161 ? -21.718 15.430 -48.266 1.00 80.61 156 GLY M N 1
ATOM 4601 C CA . GLY D 1 161 ? -21.257 15.488 -46.879 1.00 81.96 156 GLY M CA 1
ATOM 4602 C C . GLY D 1 161 ? -20.797 16.879 -46.474 1.00 77.17 156 GLY M C 1
ATOM 4603 O O . GLY D 1 161 ? -20.004 17.075 -45.553 1.00 69.81 156 GLY M O 1
ATOM 4604 N N . ASN D 1 162 ? -21.336 17.856 -47.178 1.00 80.82 157 ASN M N 1
ATOM 4605 C CA . ASN D 1 162 ? -20.791 19.193 -47.216 1.00 76.66 157 ASN M CA 1
ATOM 4606 C C . ASN D 1 162 ? -21.767 20.197 -46.601 1.00 85.05 157 ASN M C 1
ATOM 4607 O O . ASN D 1 162 ? -21.377 21.225 -46.031 1.00 82.15 157 ASN M O 1
ATOM 4612 N N . SER D 1 163 ? -23.051 19.877 -46.738 1.00 82.29 158 SER M N 1
ATOM 4613 C CA . SER D 1 163 ? -24.127 20.688 -46.205 1.00 65.93 158 SER M CA 1
ATOM 4614 C C . SER D 1 163 ? -24.753 19.957 -45.053 1.00 63.36 158 SER M C 1
ATOM 4615 O O . SER D 1 163 ? -24.439 18.796 -44.812 1.00 63.07 158 SER M O 1
ATOM 4618 N N . GLN D 1 164 ? -25.648 20.648 -44.355 1.00 68.81 159 GLN M N 1
ATOM 4619 C CA . GLN D 1 164 ? -26.607 20.000 -43.463 1.00 67.08 159 GLN M CA 1
ATOM 4620 C C . GLN D 1 164 ? -27.856 20.855 -43.223 1.00 61.94 159 GLN M C 1
ATOM 4621 O O . GLN D 1 164 ? -27.805 22.091 -43.172 1.00 52.70 159 GLN M O 1
ATOM 4627 N N . GLU D 1 165 ? -28.976 20.154 -43.076 1.00 65.69 160 GLU M N 1
ATOM 4628 C CA . GLU D 1 165 ? -30.297 20.759 -43.039 1.00 59.51 160 GLU M CA 1
ATOM 4629 C C . GLU D 1 165 ? -30.843 20.856 -41.628 1.00 50.61 160 GLU M C 1
ATOM 4630 O O . GLU D 1 165 ? -30.331 20.242 -40.696 1.00 51.94 160 GLU M O 1
ATOM 4636 N N . SER D 1 166 ? -31.909 21.629 -41.496 1.00 49.21 161 SER M N 1
ATOM 4637 C CA . SER D 1 166 ? -32.701 21.658 -40.283 1.00 50.52 161 SER M CA 1
ATOM 4638 C C . SER D 1 166 ? -34.119 22.065 -40.624 1.00 44.49 161 SER M C 1
ATOM 4639 O O . SER D 1 166 ? -34.324 22.972 -41.414 1.00 41.95 161 SER M O 1
ATOM 4642 N N . VAL D 1 167 ? -35.101 21.389 -40.048 1.00 45.05 162 VAL M N 1
ATOM 4643 C CA . VAL D 1 167 ? -36.479 21.641 -40.444 1.00 46.89 162 VAL M CA 1
ATOM 4644 C C . VAL D 1 167 ? -37.333 22.041 -39.253 1.00 49.71 162 VAL M C 1
ATOM 4645 O O . VAL D 1 167 ? -37.280 21.390 -38.198 1.00 51.49 162 VAL M O 1
ATOM 4649 N N . THR D 1 168 ? -38.122 23.103 -39.434 1.00 43.18 163 THR M N 1
ATOM 4650 C CA . THR D 1 168 ? -39.056 23.568 -38.415 1.00 47.13 163 THR M CA 1
ATOM 4651 C C . THR D 1 168 ? -40.085 22.505 -38.008 1.00 56.30 163 THR M C 1
ATOM 4652 O O . THR D 1 168 ? -40.246 21.457 -38.655 1.00 53.74 163 THR M O 1
ATOM 4656 N N . GLU D 1 169 ? -40.772 22.787 -36.905 1.00 63.42 164 GLU M N 1
ATOM 4657 C CA . GLU D 1 169 ? -41.905 21.981 -36.506 1.00 69.01 164 GLU M CA 1
ATOM 4658 C C . GLU D 1 169 ? -43.090 22.421 -37.355 1.00 63.07 164 GLU M C 1
ATOM 4659 O O . GLU D 1 169 ? -43.065 23.505 -37.927 1.00 53.79 164 GLU M O 1
ATOM 4665 N N . GLN D 1 170 ? -44.104 21.570 -37.470 1.00 64.57 165 GLN M N 1
ATOM 4666 C CA . GLN D 1 170 ? -45.247 21.887 -38.312 1.00 58.69 165 GLN M CA 1
ATOM 4667 C C . GLN D 1 170 ? -45.892 23.137 -37.770 1.00 56.81 165 GLN M C 1
ATOM 4668 O O . GLN D 1 170 ? -46.124 23.224 -36.569 1.00 66.43 165 GLN M O 1
ATOM 4674 N N . ASP D 1 171 ? -46.149 24.118 -38.630 1.00 54.30 166 ASP M N 1
ATOM 4675 C CA . ASP D 1 171 ? -46.742 25.372 -38.168 1.00 58.58 166 ASP M CA 1
ATOM 4676 C C . ASP D 1 171 ? -48.171 25.179 -37.638 1.00 61.77 166 ASP M C 1
ATOM 4677 O O . ASP D 1 171 ? -48.918 24.320 -38.104 1.00 62.74 166 ASP M O 1
ATOM 4682 N N . SER D 1 172 ? -48.542 25.972 -36.638 1.00 68.37 167 SER M N 1
ATOM 4683 C CA . SER D 1 172 ? -49.823 25.788 -35.966 1.00 74.06 167 SER M CA 1
ATOM 4684 C C . SER D 1 172 ? -50.908 26.637 -36.615 1.00 67.45 167 SER M C 1
ATOM 4685 O O . SER D 1 172 ? -52.075 26.560 -36.239 1.00 71.83 167 SER M O 1
ATOM 4688 N N . LYS D 1 173 ? -50.533 27.447 -37.592 1.00 62.19 168 LYS M N 1
ATOM 4689 C CA . LYS D 1 173 ? -51.536 28.245 -38.278 1.00 59.38 168 LYS M CA 1
ATOM 4690 C C . LYS D 1 173 ? -51.907 27.585 -39.591 1.00 62.65 168 LYS M C 1
ATOM 4691 O O . LYS D 1 173 ? -53.072 27.299 -39.814 1.00 63.29 168 LYS M O 1
ATOM 4697 N N . ASP D 1 174 ? -50.920 27.312 -40.445 1.00 65.39 169 ASP M N 1
ATOM 4698 C CA . ASP D 1 174 ? -51.182 26.750 -41.777 1.00 50.67 169 ASP M CA 1
ATOM 4699 C C . ASP D 1 174 ? -50.612 25.329 -41.992 1.00 49.21 169 ASP M C 1
ATOM 4700 O O . ASP D 1 174 ? -50.539 24.831 -43.105 1.00 53.28 169 ASP M O 1
ATOM 4705 N N . SER D 1 175 ? -50.177 24.704 -40.916 1.00 54.35 170 SER M N 1
ATOM 4706 C CA . SER D 1 175 ? -49.704 23.339 -40.953 1.00 55.24 170 SER M CA 1
ATOM 4707 C C . SER D 1 175 ? -48.662 23.117 -42.023 1.00 45.17 170 SER M C 1
ATOM 4708 O O . SER D 1 175 ? -48.619 22.080 -42.649 1.00 49.95 170 SER M O 1
ATOM 4711 N N . THR D 1 176 ? -47.804 24.102 -42.198 1.00 42.80 171 THR M N 1
ATOM 4712 C CA . THR D 1 176 ? -46.722 24.019 -43.157 1.00 47.09 171 THR M CA 1
ATOM 4713 C C . THR D 1 176 ? -45.377 23.647 -42.516 1.00 55.15 171 THR M C 1
ATOM 4714 O O . THR D 1 176 ? -45.251 23.653 -41.289 1.00 61.91 171 THR M O 1
ATOM 4718 N N . TYR D 1 177 ? -44.370 23.336 -43.332 1.00 48.26 172 TYR M N 1
ATOM 4719 C CA . TYR D 1 177 ? -43.004 23.205 -42.826 1.00 49.30 172 TYR M CA 1
ATOM 4720 C C . TYR D 1 177 ? -42.118 24.257 -43.475 1.00 50.06 172 TYR M C 1
ATOM 4721 O O . TYR D 1 177 ? -42.503 24.862 -44.470 1.00 46.73 172 TYR M O 1
ATOM 4730 N N . SER D 1 178 ? -40.928 24.466 -42.913 1.00 48.52 173 SER M N 1
ATOM 4731 C CA . SER D 1 178 ? -39.886 25.274 -43.557 1.00 44.59 173 SER M CA 1
ATOM 4732 C C . SER D 1 178 ? -38.533 24.657 -43.264 1.00 49.68 173 SER M C 1
ATOM 4733 O O . SER D 1 178 ? -38.398 23.904 -42.297 1.00 54.18 173 SER M O 1
ATOM 4736 N N . LEU D 1 179 ? -37.537 24.954 -44.096 1.00 49.34 174 LEU M N 1
ATOM 4737 C CA . LEU D 1 179 ? -36.288 24.193 -44.083 1.00 45.78 174 LEU M CA 1
ATOM 4738 C C . LEU D 1 179 ? -35.079 25.076 -44.332 1.00 50.12 174 LEU M C 1
ATOM 4739 O O . LEU D 1 179 ? -35.100 25.926 -45.213 1.00 51.59 174 LEU M O 1
ATOM 4744 N N . SER D 1 180 ? -34.017 24.855 -43.564 1.00 50.99 175 SER M N 1
ATOM 4745 C CA . SER D 1 180 ? -32.736 25.517 -43.798 1.00 48.72 175 SER M CA 1
ATOM 4746 C C . SER D 1 180 ? -31.635 24.508 -44.124 1.00 54.93 175 SER M C 1
ATOM 4747 O O . SER D 1 180 ? -31.371 23.606 -43.329 1.00 58.00 175 SER M O 1
ATOM 4750 N N . SER D 1 181 ? -30.998 24.655 -45.286 1.00 55.36 176 SER M N 1
ATOM 4751 C CA . SER D 1 181 ? -29.779 23.893 -45.587 1.00 61.45 176 SER M CA 1
ATOM 4752 C C . SER D 1 181 ? -28.588 24.841 -45.651 1.00 62.48 176 SER M C 1
ATOM 4753 O O . SER D 1 181 ? -28.697 25.948 -46.184 1.00 55.30 176 SER M O 1
ATOM 4756 N N . THR D 1 182 ? -27.460 24.399 -45.095 1.00 66.57 177 THR M N 1
ATOM 4757 C CA . THR D 1 182 ? -26.292 25.257 -44.947 1.00 65.01 177 THR M CA 1
ATOM 4758 C C . THR D 1 182 ? -25.045 24.624 -45.527 1.00 64.75 177 THR M C 1
ATOM 4759 O O . THR D 1 182 ? -24.581 23.604 -45.027 1.00 67.32 177 THR M O 1
ATOM 4763 N N . LEU D 1 183 ? -24.507 25.238 -46.579 1.00 65.35 178 LEU M N 1
ATOM 4764 C CA . LEU D 1 183 ? -23.276 24.770 -47.204 1.00 68.92 178 LEU M CA 1
ATOM 4765 C C . LEU D 1 183 ? -22.090 25.452 -46.554 1.00 68.37 178 LEU M C 1
ATOM 4766 O O . LEU D 1 183 ? -21.921 26.664 -46.689 1.00 61.90 178 LEU M O 1
ATOM 4771 N N . THR D 1 184 ? -21.267 24.690 -45.842 1.00 74.31 179 THR M N 1
ATOM 4772 C CA . THR D 1 184 ? -20.156 25.313 -45.130 1.00 77.04 179 THR M CA 1
ATOM 4773 C C . THR D 1 184 ? -18.833 24.999 -45.844 1.00 72.79 179 THR M C 1
ATOM 4774 O O . THR D 1 184 ? -18.524 23.847 -46.162 1.00 68.57 179 THR M O 1
ATOM 4778 N N . LEU D 1 185 ? -18.086 26.064 -46.124 1.00 70.35 180 LEU M N 1
ATOM 4779 C CA . LEU D 1 185 ? -16.819 26.005 -46.845 1.00 72.94 180 LEU M CA 1
ATOM 4780 C C . LEU D 1 185 ? -15.765 26.750 -46.061 1.00 78.20 180 LEU M C 1
ATOM 4781 O O . LEU D 1 185 ? -16.102 27.595 -45.226 1.00 76.98 180 LEU M O 1
ATOM 4786 N N . SER D 1 186 ? -14.495 26.465 -46.342 1.00 81.28 181 SER M N 1
ATOM 4787 C CA . SER D 1 186 ? -13.411 27.314 -45.851 1.00 80.03 181 SER M CA 1
ATOM 4788 C C . SER D 1 186 ? -13.451 28.601 -46.656 1.00 78.57 181 SER M C 1
ATOM 4789 O O . SER D 1 186 ? -13.950 28.590 -47.778 1.00 79.78 181 SER M O 1
ATOM 4792 N N . LYS D 1 187 ? -12.956 29.707 -46.101 1.00 78.24 182 LYS M N 1
ATOM 4793 C CA . LYS D 1 187 ? -12.874 30.944 -46.880 1.00 80.11 182 LYS M CA 1
ATOM 4794 C C . LYS D 1 187 ? -12.050 30.661 -48.134 1.00 85.80 182 LYS M C 1
ATOM 4795 O O . LYS D 1 187 ? -12.326 31.198 -49.212 1.00 75.99 182 LYS M O 1
ATOM 4801 N N . ALA D 1 188 ? -11.049 29.792 -47.960 1.00 90.45 183 ALA M N 1
ATOM 4802 C CA . ALA D 1 188 ? -10.172 29.316 -49.031 1.00 81.56 183 ALA M CA 1
ATOM 4803 C C . ALA D 1 188 ? -10.961 28.842 -50.238 1.00 81.78 183 ALA M C 1
ATOM 4804 O O . ALA D 1 188 ? -10.995 29.520 -51.262 1.00 88.52 183 ALA M O 1
ATOM 4806 N N . ASP D 1 189 ? -11.598 27.683 -50.102 1.00 75.51 184 ASP M N 1
ATOM 4807 C CA . ASP D 1 189 ? -12.341 27.061 -51.189 1.00 76.26 184 ASP M CA 1
ATOM 4808 C C . ASP D 1 189 ? -13.408 27.972 -51.794 1.00 80.62 184 ASP M C 1
ATOM 4809 O O . ASP D 1 189 ? -13.726 27.859 -52.984 1.00 82.85 184 ASP M O 1
ATOM 4814 N N . TYR D 1 190 ? -13.952 28.878 -50.984 1.00 76.14 185 TYR M N 1
ATOM 4815 C CA . TYR D 1 190 ? -15.059 29.727 -51.427 1.00 77.27 185 TYR M CA 1
ATOM 4816 C C . TYR D 1 190 ? -14.653 30.695 -52.549 1.00 86.58 185 TYR M C 1
ATOM 4817 O O . TYR D 1 190 ? -15.410 30.897 -53.504 1.00 87.65 185 TYR M O 1
ATOM 4826 N N . GLU D 1 191 ? -13.460 31.279 -52.439 1.00 88.93 186 GLU M N 1
ATOM 4827 C CA . GLU D 1 191 ? -12.951 32.207 -53.448 1.00 85.98 186 GLU M CA 1
ATOM 4828 C C . GLU D 1 191 ? -12.623 31.486 -54.748 1.00 84.03 186 GLU M C 1
ATOM 4829 O O . GLU D 1 191 ? -12.632 32.088 -55.823 1.00 88.20 186 GLU M O 1
ATOM 4835 N N . LYS D 1 192 ? -12.333 30.193 -54.645 1.00 80.63 187 LYS M N 1
ATOM 4836 C CA . LYS D 1 192 ? -11.918 29.400 -55.797 1.00 84.89 187 LYS M CA 1
ATOM 4837 C C . LYS D 1 192 ? -13.022 29.194 -56.836 1.00 86.66 187 LYS M C 1
ATOM 4838 O O . LYS D 1 192 ? -12.789 28.564 -57.860 1.00 84.27 187 LYS M O 1
ATOM 4844 N N . HIS D 1 193 ? -14.221 29.714 -56.574 1.00 89.15 188 HIS M N 1
ATOM 4845 C CA . HIS D 1 193 ? -15.360 29.515 -57.475 1.00 87.04 188 HIS M CA 1
ATOM 4846 C C . HIS D 1 193 ? -16.254 30.764 -57.576 1.00 89.15 188 HIS M C 1
ATOM 4847 O O . HIS D 1 193 ? -16.112 31.696 -56.775 1.00 88.59 188 HIS M O 1
ATOM 4854 N N . LYS D 1 194 ? -17.169 30.795 -58.550 1.00 85.69 189 LYS M N 1
ATOM 4855 C CA . LYS D 1 194 ? -17.949 32.022 -58.782 1.00 95.33 189 LYS M CA 1
ATOM 4856 C C . LYS D 1 194 ? -19.461 31.846 -58.672 1.00 89.38 189 LYS M C 1
ATOM 4857 O O . LYS D 1 194 ? -20.164 32.752 -58.190 1.00 81.73 189 LYS M O 1
ATOM 4863 N N . VAL D 1 195 ? -19.962 30.699 -59.124 1.00 84.16 190 VAL M N 1
ATOM 4864 C CA . VAL D 1 195 ? -21.406 30.460 -59.084 1.00 90.82 190 VAL M CA 1
ATOM 4865 C C . VAL D 1 195 ? -21.832 29.413 -58.061 1.00 90.33 190 VAL M C 1
ATOM 4866 O O . VAL D 1 195 ? -21.416 28.253 -58.127 1.00 82.64 190 VAL M O 1
ATOM 4870 N N . TYR D 1 196 ? -22.683 29.844 -57.129 1.00 90.79 191 TYR M N 1
ATOM 4871 C CA . TYR D 1 196 ? -23.199 28.990 -56.063 1.00 82.46 191 TYR M CA 1
ATOM 4872 C C . TYR D 1 196 ? -24.697 28.791 -56.223 1.00 78.91 191 TYR M C 1
ATOM 4873 O O . TYR D 1 196 ? -25.438 29.764 -56.320 1.00 77.63 191 TYR M O 1
ATOM 4882 N N . ALA D 1 197 ? -25.145 27.539 -56.249 1.00 75.22 192 ALA M N 1
ATOM 4883 C CA . ALA D 1 197 ? -26.548 27.252 -56.546 1.00 74.59 192 ALA M CA 1
ATOM 4884 C C . ALA D 1 197 ? -27.199 26.248 -55.604 1.00 78.62 192 ALA M C 1
ATOM 4885 O O . ALA D 1 197 ? -26.565 25.324 -55.076 1.00 74.67 192 ALA M O 1
ATOM 4887 N N . CYS D 1 198 ? -28.500 26.431 -55.437 1.00 82.58 193 CYS M N 1
ATOM 4888 C CA . CYS D 1 198 ? -29.294 25.644 -54.508 1.00 77.73 193 CYS M CA 1
ATOM 4889 C C . CYS D 1 198 ? -30.471 25.017 -55.245 1.00 70.07 193 CYS M C 1
ATOM 4890 O O . CYS D 1 198 ? -31.375 25.721 -55.709 1.00 71.05 193 CYS M O 1
ATOM 4893 N N . GLU D 1 199 ? -30.461 23.695 -55.357 1.00 63.74 194 GLU M N 1
ATOM 4894 C CA . GLU D 1 199 ? -31.434 23.021 -56.214 1.00 65.93 194 GLU M CA 1
ATOM 4895 C C . GLU D 1 199 ? -32.394 22.103 -55.459 1.00 65.48 194 GLU M C 1
ATOM 4896 O O . GLU D 1 199 ? -32.029 21.010 -55.020 1.00 61.01 194 GLU M O 1
ATOM 4902 N N . VAL D 1 200 ? -33.638 22.541 -55.335 1.00 60.90 195 VAL M N 1
ATOM 4903 C CA . VAL D 1 200 ? -34.581 21.849 -54.478 1.00 58.81 195 VAL M CA 1
ATOM 4904 C C . VAL D 1 200 ? -35.649 21.093 -55.277 1.00 59.04 195 VAL M C 1
ATOM 4905 O O . VAL D 1 200 ? -36.303 21.649 -56.168 1.00 60.09 195 VAL M O 1
ATOM 4909 N N . THR D 1 201 ? -35.784 19.805 -54.963 1.00 54.83 196 THR M N 1
ATOM 4910 C CA . THR D 1 201 ? -36.881 18.980 -55.463 1.00 58.22 196 THR M CA 1
ATOM 4911 C C . THR D 1 201 ? -37.952 18.793 -54.391 1.00 60.02 196 THR M C 1
ATOM 4912 O O . THR D 1 201 ? -37.621 18.594 -53.229 1.00 52.03 196 THR M O 1
ATOM 4916 N N . HIS D 1 202 ? -39.228 18.862 -54.783 1.00 60.58 197 HIS M N 1
ATOM 4917 C CA . HIS D 1 202 ? -40.347 18.731 -53.847 1.00 49.36 197 HIS M CA 1
ATOM 4918 C C . HIS D 1 202 ? -41.667 18.481 -54.555 1.00 50.60 197 HIS M C 1
ATOM 4919 O O . HIS D 1 202 ? -41.901 18.963 -55.663 1.00 57.38 197 HIS M O 1
ATOM 4926 N N . GLN D 1 203 ? -42.535 17.749 -53.874 1.00 47.54 198 GLN M N 1
ATOM 4927 C CA . GLN D 1 203 ? -43.823 17.336 -54.395 1.00 47.67 198 GLN M CA 1
ATOM 4928 C C . GLN D 1 203 ? -44.657 18.463 -55.041 1.00 53.45 198 GLN M C 1
ATOM 4929 O O . GLN D 1 203 ? -45.381 18.237 -56.021 1.00 56.43 198 GLN M O 1
ATOM 4935 N N . GLY D 1 204 ? -44.553 19.671 -54.503 1.00 46.33 199 GLY M N 1
ATOM 4936 C CA . GLY D 1 204 ? -45.358 20.773 -54.989 1.00 48.47 199 GLY M CA 1
ATOM 4937 C C . GLY D 1 204 ? -44.738 21.458 -56.192 1.00 58.20 199 GLY M C 1
ATOM 4938 O O . GLY D 1 204 ? -45.277 22.447 -56.711 1.00 63.55 199 GLY M O 1
ATOM 4939 N N . LEU D 1 205 ? -43.600 20.933 -56.640 1.00 55.47 200 LEU M N 1
ATOM 4940 C CA . LEU D 1 205 ? -42.874 21.499 -57.771 1.00 59.62 200 LEU M CA 1
ATOM 4941 C C . LEU D 1 205 ? -42.964 20.568 -58.969 1.00 64.72 200 LEU M C 1
ATOM 4942 O O . LEU D 1 205 ? -42.614 19.396 -58.848 1.00 60.26 200 LEU M O 1
ATOM 4947 N N . SER D 1 206 ? -43.423 21.073 -60.119 1.00 75.08 201 SER M N 1
ATOM 4948 C CA . SER D 1 206 ? -43.500 20.245 -61.336 1.00 73.42 201 SER M CA 1
ATOM 4949 C C . SER D 1 206 ? -42.102 19.758 -61.711 1.00 76.16 201 SER M C 1
ATOM 4950 O O . SER D 1 206 ? -41.842 18.564 -61.807 1.00 71.10 201 SER M O 1
ATOM 4953 N N . SER D 1 207 ? -41.200 20.711 -61.891 1.00 81.07 202 SER M N 1
ATOM 4954 C CA . SER D 1 207 ? -39.802 20.439 -62.168 1.00 72.70 202 SER M CA 1
ATOM 4955 C C . SER D 1 207 ? -38.976 21.173 -61.139 1.00 74.10 202 SER M C 1
ATOM 4956 O O . SER D 1 207 ? -39.389 22.233 -60.669 1.00 80.70 202 SER M O 1
ATOM 4959 N N . PRO D 1 208 ? -37.806 20.626 -60.787 1.00 74.17 203 PRO M N 1
ATOM 4960 C CA . PRO D 1 208 ? -36.889 21.192 -59.782 1.00 71.87 203 PRO M CA 1
ATOM 4961 C C . PRO D 1 208 ? -36.595 22.682 -59.915 1.00 63.95 203 PRO M C 1
ATOM 4962 O O . PRO D 1 208 ? -36.797 23.271 -60.974 1.00 71.69 203 PRO M O 1
ATOM 4966 N N . VAL D 1 209 ? -36.127 23.276 -58.824 1.00 55.79 204 VAL M N 1
ATOM 4967 C CA . VAL D 1 209 ? -35.951 24.713 -58.762 1.00 59.93 204 VAL M CA 1
ATOM 4968 C C . VAL D 1 209 ? -34.547 25.069 -58.288 1.00 60.05 204 VAL M C 1
ATOM 4969 O O . VAL D 1 209 ? -34.028 24.469 -57.353 1.00 59.68 204 VAL M O 1
ATOM 4973 N N . THR D 1 210 ? -33.922 26.032 -58.950 1.00 57.17 205 THR M N 1
ATOM 4974 C CA . THR D 1 210 ? -32.613 26.474 -58.528 1.00 56.88 205 THR M CA 1
ATOM 4975 C C . THR D 1 210 ? -32.624 27.956 -58.239 1.00 62.55 205 THR M C 1
ATOM 4976 O O . THR D 1 210 ? -33.254 28.726 -58.959 1.00 69.83 205 THR M O 1
ATOM 4980 N N . LYS D 1 211 ? -31.945 28.353 -57.171 1.00 60.38 206 LYS M N 1
ATOM 4981 C CA . LYS D 1 211 ? -31.618 29.755 -56.960 1.00 61.98 206 LYS M CA 1
ATOM 4982 C C . LYS D 1 211 ? -30.102 29.848 -56.828 1.00 63.74 206 LYS M C 1
ATOM 4983 O O . LYS D 1 211 ? -29.489 29.023 -56.152 1.00 70.62 206 LYS M O 1
ATOM 4989 N N . SER D 1 212 ? -29.482 30.815 -57.491 1.00 56.94 207 SER M N 1
ATOM 4990 C CA . SER D 1 212 ? -28.026 30.894 -57.445 1.00 63.02 207 SER M CA 1
ATOM 4991 C C . SER D 1 212 ? -27.492 32.321 -57.398 1.00 71.96 207 SER M C 1
ATOM 4992 O O . SER D 1 212 ? -28.270 33.275 -57.459 1.00 76.71 207 SER M O 1
ATOM 4995 N N . PHE D 1 213 ? -26.171 32.469 -57.268 1.00 74.19 208 PHE M N 1
ATOM 4996 C CA . PHE D 1 213 ? -25.558 33.801 -57.303 1.00 83.65 208 PHE M CA 1
ATOM 4997 C C . PHE D 1 213 ? -24.107 33.803 -57.838 1.00 85.91 208 PHE M C 1
ATOM 4998 O O . PHE D 1 213 ? -23.565 32.761 -58.222 1.00 77.05 208 PHE M O 1
ATOM 5006 N N . ASN D 1 214 ? -23.512 34.998 -57.872 1.00 93.45 209 ASN M N 1
ATOM 5007 C CA . ASN D 1 214 ? -22.135 35.223 -58.322 1.00 91.44 209 ASN M CA 1
ATOM 5008 C C . ASN D 1 214 ? -21.263 35.924 -57.288 1.00 94.94 209 ASN M C 1
ATOM 5009 O O . ASN D 1 214 ? -21.731 36.784 -56.536 1.00 98.00 209 ASN M O 1
ATOM 5014 N N . ARG D 1 215 ? -19.979 35.608 -57.286 1.00 90.63 210 ARG M N 1
ATOM 5015 C CA . ARG D 1 215 ? -19.078 36.376 -56.456 1.00 89.01 210 ARG M CA 1
ATOM 5016 C C . ARG D 1 215 ? -18.644 37.646 -57.184 1.00 82.93 210 ARG M C 1
ATOM 5017 O O . ARG D 1 215 ? -19.441 38.576 -57.354 1.00 77.69 210 ARG M O 1
ATOM 5025 N N . GLU E 2 1 ? -52.399 37.643 -12.975 1.00 66.54 1 GLU I N 1
ATOM 5026 C CA . GLU E 2 1 ? -52.082 36.373 -13.618 1.00 76.31 1 GLU I CA 1
ATOM 5027 C C . GLU E 2 1 ? -51.421 35.381 -12.633 1.00 71.65 1 GLU I C 1
ATOM 5028 O O . GLU E 2 1 ? -50.497 35.740 -11.900 1.00 61.40 1 GLU I O 1
ATOM 5034 N N . VAL E 2 2 ? -51.913 34.140 -12.619 1.00 70.10 2 VAL I N 1
ATOM 5035 C CA . VAL E 2 2 ? -51.294 33.039 -11.873 1.00 59.18 2 VAL I CA 1
ATOM 5036 C C . VAL E 2 2 ? -50.256 32.271 -12.691 1.00 65.10 2 VAL I C 1
ATOM 5037 O O . VAL E 2 2 ? -50.573 31.728 -13.757 1.00 76.72 2 VAL I O 1
ATOM 5041 N N . GLN E 2 3 ? -49.024 32.202 -12.205 1.00 53.70 3 GLN I N 1
ATOM 5042 C CA . GLN E 2 3 ? -47.989 31.574 -13.008 1.00 63.04 3 GLN I CA 1
ATOM 5043 C C . GLN E 2 3 ? -46.805 31.125 -12.194 1.00 63.31 3 GLN I C 1
ATOM 5044 O O . GLN E 2 3 ? -46.689 31.452 -11.024 1.00 55.62 3 GLN I O 1
ATOM 5050 N N . LEU E 2 4 ? -45.926 30.366 -12.840 1.00 64.20 4 LEU I N 1
ATOM 5051 C CA . LEU E 2 4 ? -44.635 30.018 -12.274 1.00 55.45 4 LEU I CA 1
ATOM 5052 C C . LEU E 2 4 ? -43.566 30.521 -13.203 1.00 56.44 4 LEU I C 1
ATOM 5053 O O . LEU E 2 4 ? -43.582 30.213 -14.404 1.00 68.24 4 LEU I O 1
ATOM 5058 N N . VAL E 2 5 ? -42.635 31.296 -12.675 1.00 44.51 5 VAL I N 1
ATOM 5059 C CA . VAL E 2 5 ? -41.490 31.642 -13.485 1.00 50.95 5 VAL I CA 1
ATOM 5060 C C . VAL E 2 5 ? -40.248 31.091 -12.821 1.00 47.65 5 VAL I C 1
ATOM 5061 O O . VAL E 2 5 ? -40.013 31.334 -11.655 1.00 45.82 5 VAL I O 1
ATOM 5065 N N . GLY E 2 6 ? -39.469 30.320 -13.569 1.00 52.10 6 GLY I N 1
ATOM 5066 C CA . GLY E 2 6 ? -38.303 29.658 -13.019 1.00 49.60 6 GLY I CA 1
ATOM 5067 C C . GLY E 2 6 ? -37.042 30.213 -13.624 1.00 50.74 6 GLY I C 1
ATOM 5068 O O . GLY E 2 6 ? -37.076 30.850 -14.678 1.00 57.42 6 GLY I O 1
ATOM 5069 N N . SER E 2 7 ? -35.924 29.967 -12.958 1.00 48.86 7 SER I N 1
ATOM 5070 C CA . SER E 2 7 ? -34.661 30.551 -13.370 1.00 57.41 7 SER I CA 1
ATOM 5071 C C . SER E 2 7 ? -33.515 29.781 -12.774 1.00 57.27 7 SER I C 1
ATOM 5072 O O . SER E 2 7 ? -33.721 28.790 -12.096 1.00 53.11 7 SER I O 1
ATOM 5075 N N . GLY E 2 8 ? -32.301 30.267 -12.993 1.00 68.44 8 GLY I N 1
ATOM 5076 C CA . GLY E 2 8 ? -31.128 29.504 -12.624 1.00 57.84 8 GLY I CA 1
ATOM 5077 C C . GLY E 2 8 ? -30.885 28.514 -13.732 1.00 58.34 8 GLY I C 1
ATOM 5078 O O . GLY E 2 8 ? -31.437 28.636 -14.838 1.00 66.30 8 GLY I O 1
ATOM 5079 N N . GLY E 2 9 ? -30.063 27.523 -13.460 1.00 51.04 9 GLY I N 1
ATOM 5080 C CA . GLY E 2 9 ? -29.732 26.602 -14.522 1.00 59.28 9 GLY I CA 1
ATOM 5081 C C . GLY E 2 9 ? -28.774 27.223 -15.512 1.00 54.63 9 GLY I C 1
ATOM 5082 O O . GLY E 2 9 ? -28.300 28.338 -15.294 1.00 56.84 9 GLY I O 1
ATOM 5083 N N . GLY E 2 10 ? -28.491 26.501 -16.595 1.00 57.53 10 GLY I N 1
ATOM 5084 C CA . GLY E 2 10 ? -27.421 26.871 -17.514 1.00 59.48 10 GLY I CA 1
ATOM 5085 C C . GLY E 2 10 ? -26.395 25.761 -17.639 1.00 51.02 10 GLY I C 1
ATOM 5086 O O . GLY E 2 10 ? -26.738 24.597 -17.471 1.00 56.56 10 GLY I O 1
ATOM 5087 N N . LEU E 2 11 ? -25.145 26.109 -17.931 1.00 53.09 11 LEU I N 1
ATOM 5088 C CA . LEU E 2 11 ? -24.078 25.115 -18.083 1.00 50.22 11 LEU I CA 1
ATOM 5089 C C . LEU E 2 11 ? -23.418 24.813 -16.730 1.00 53.79 11 LEU I C 1
ATOM 5090 O O . LEU E 2 11 ? -23.164 25.726 -15.933 1.00 55.64 11 LEU I O 1
ATOM 5095 N N . ILE E 2 12 ? -23.156 23.533 -16.468 1.00 48.49 12 ILE I N 1
ATOM 5096 C CA . ILE E 2 12 ? -22.584 23.122 -15.196 1.00 52.41 12 ILE I CA 1
ATOM 5097 C C . ILE E 2 12 ? -21.754 21.833 -15.353 1.00 55.56 12 ILE I C 1
ATOM 5098 O O . ILE E 2 12 ? -22.228 20.856 -15.934 1.00 55.54 12 ILE I O 1
ATOM 5103 N N . GLN E 2 13 ? -20.513 21.836 -14.855 1.00 50.92 13 GLN I N 1
ATOM 5104 C CA . GLN E 2 13 ? -19.590 20.740 -15.161 1.00 53.09 13 GLN I CA 1
ATOM 5105 C C . GLN E 2 13 ? -20.028 19.504 -14.401 1.00 54.11 13 GLN I C 1
ATOM 5106 O O . GLN E 2 13 ? -20.716 19.616 -13.392 1.00 51.76 13 GLN I O 1
ATOM 5112 N N . PRO E 2 14 ? -19.668 18.315 -14.903 1.00 53.81 14 PRO I N 1
ATOM 5113 C CA . PRO E 2 14 ? -20.084 17.074 -14.238 1.00 53.00 14 PRO I CA 1
ATOM 5114 C C . PRO E 2 14 ? -19.567 17.003 -12.804 1.00 56.59 14 PRO I C 1
ATOM 5115 O O . PRO E 2 14 ? -18.425 17.386 -12.545 1.00 57.56 14 PRO I O 1
ATOM 5119 N N . GLY E 2 15 ? -20.399 16.529 -11.884 1.00 57.48 15 GLY I N 1
ATOM 5120 C CA . GLY E 2 15 ? -20.028 16.487 -10.481 1.00 58.45 15 GLY I CA 1
ATOM 5121 C C . GLY E 2 15 ? -20.486 17.730 -9.733 1.00 63.84 15 GLY I C 1
ATOM 5122 O O . GLY E 2 15 ? -20.895 17.645 -8.573 1.00 62.77 15 GLY I O 1
ATOM 5123 N N . GLY E 2 16 ? -20.425 18.881 -10.404 1.00 63.48 16 GLY I N 1
ATOM 5124 C CA . GLY E 2 16 ? -20.869 20.147 -9.840 1.00 57.59 16 GLY I CA 1
ATOM 5125 C C . GLY E 2 16 ? -22.310 20.168 -9.346 1.00 56.24 16 GLY I C 1
ATOM 5126 O O . GLY E 2 16 ? -23.099 19.260 -9.616 1.00 52.52 16 GLY I O 1
ATOM 5127 N N . SER E 2 17 ? -22.654 21.212 -8.600 1.00 60.35 17 SER I N 1
ATOM 5128 C CA . SER E 2 17 ? -24.003 21.355 -8.062 1.00 56.04 17 SER I CA 1
ATOM 5129 C C . SER E 2 17 ? -24.660 22.595 -8.635 1.00 53.06 17 SER I C 1
ATOM 5130 O O . SER E 2 17 ? -23.975 23.487 -9.119 1.00 53.53 17 SER I O 1
ATOM 5133 N N . LEU E 2 18 ? -25.987 22.645 -8.574 1.00 51.03 18 LEU I N 1
ATOM 5134 C CA . LEU E 2 18 ? -26.750 23.706 -9.230 1.00 50.19 18 LEU I CA 1
ATOM 5135 C C . LEU E 2 18 ? -28.185 23.841 -8.671 1.00 48.09 18 LEU I C 1
ATOM 5136 O O . LEU E 2 18 ? -28.879 22.858 -8.449 1.00 45.02 18 LEU I O 1
ATOM 5141 N N . ARG E 2 19 ? -28.629 25.069 -8.440 1.00 49.71 19 ARG I N 1
ATOM 5142 C CA . ARG E 2 19 ? -29.944 25.287 -7.854 1.00 50.22 19 ARG I CA 1
ATOM 5143 C C . ARG E 2 19 ? -30.899 25.919 -8.862 1.00 49.13 19 ARG I C 1
ATOM 5144 O O . ARG E 2 19 ? -30.609 26.940 -9.470 1.00 47.42 19 ARG I O 1
ATOM 5152 N N . LEU E 2 20 ? -32.042 25.280 -9.057 1.00 51.22 20 LEU I N 1
ATOM 5153 C CA . LEU E 2 20 ? -33.071 25.827 -9.932 1.00 51.88 20 LEU I CA 1
ATOM 5154 C C . LEU E 2 20 ? -34.087 26.546 -9.067 1.00 55.45 20 LEU I C 1
ATOM 5155 O O . LEU E 2 20 ? -34.509 26.043 -8.029 1.00 56.39 20 LEU I O 1
ATOM 5160 N N . SER E 2 21 ? -34.459 27.746 -9.473 1.00 60.72 21 SER I N 1
ATOM 5161 C CA . SER E 2 21 ? -35.427 28.510 -8.719 1.00 51.83 21 SER I CA 1
ATOM 5162 C C . SER E 2 21 ? -36.722 28.462 -9.493 1.00 56.74 21 SER I C 1
ATOM 5163 O O . SER E 2 21 ? -36.762 28.025 -10.656 1.00 57.36 21 SER I O 1
ATOM 5166 N N . CYS E 2 22 ? -37.782 28.917 -8.846 1.00 56.28 22 CYS I N 1
ATOM 5167 C CA . CYS E 2 22 ? -39.083 28.990 -9.483 1.00 54.08 22 CYS I CA 1
ATOM 5168 C C . CYS E 2 22 ? -40.051 29.734 -8.571 1.00 46.30 22 CYS I C 1
ATOM 5169 O O . CYS E 2 22 ? -40.273 29.321 -7.460 1.00 41.15 22 CYS I O 1
ATOM 5172 N N . ALA E 2 23 ? -40.623 30.832 -9.038 1.00 47.60 23 ALA I N 1
ATOM 5173 C CA . ALA E 2 23 ? -41.392 31.688 -8.157 1.00 40.14 23 ALA I CA 1
ATOM 5174 C C . ALA E 2 23 ? -42.849 31.797 -8.567 1.00 48.28 23 ALA I C 1
ATOM 5175 O O . ALA E 2 23 ? -43.170 31.963 -9.757 1.00 59.65 23 ALA I O 1
ATOM 5177 N N . ALA E 2 24 ? -43.729 31.739 -7.572 1.00 44.27 24 ALA I N 1
ATOM 5178 C CA . ALA E 2 24 ? -45.163 31.789 -7.819 1.00 48.56 24 ALA I CA 1
ATOM 5179 C C . ALA E 2 24 ? -45.715 33.213 -7.984 1.00 51.87 24 ALA I C 1
ATOM 5180 O O . ALA E 2 24 ? -45.059 34.199 -7.676 1.00 55.17 24 ALA I O 1
ATOM 5182 N N . SER E 2 25 ? -46.933 33.305 -8.493 1.00 53.34 25 SER I N 1
ATOM 5183 C CA . SER E 2 25 ? -47.602 34.580 -8.647 1.00 57.99 25 SER I CA 1
ATOM 5184 C C . SER E 2 25 ? -49.079 34.351 -8.459 1.00 62.31 25 SER I C 1
ATOM 5185 O O . SER E 2 25 ? -49.682 33.529 -9.171 1.00 64.85 25 SER I O 1
ATOM 5188 N N . ASP E 2 26 ? -49.640 35.086 -7.497 1.00 55.65 26 ASP I N 1
ATOM 5189 C CA . ASP E 2 26 ? -51.068 35.088 -7.179 1.00 53.32 26 ASP I CA 1
ATOM 5190 C C . ASP E 2 26 ? -51.515 33.744 -6.575 1.00 56.15 26 ASP I C 1
ATOM 5191 O O . ASP E 2 26 ? -52.687 33.360 -6.665 1.00 59.45 26 ASP I O 1
ATOM 5196 N N . PHE E 2 27 ? -50.572 33.039 -5.958 1.00 50.64 27 PHE I N 1
ATOM 5197 C CA . PHE E 2 27 ? -50.874 31.875 -5.120 1.00 49.29 27 PHE I CA 1
ATOM 5198 C C . PHE E 2 27 ? -49.641 31.524 -4.279 1.00 50.68 27 PHE I C 1
ATOM 5199 O O . PHE E 2 27 ? -48.519 31.915 -4.597 1.00 49.90 27 PHE I O 1
ATOM 5207 N N . SER E 2 28 ? -49.843 30.798 -3.189 1.00 56.73 28 SER I N 1
ATOM 5208 C CA . SER E 2 28 ? -48.725 30.507 -2.280 1.00 63.10 28 SER I CA 1
ATOM 5209 C C . SER E 2 28 ? -48.121 29.126 -2.488 1.00 58.09 28 SER I C 1
ATOM 5210 O O . SER E 2 28 ? -48.802 28.112 -2.385 1.00 53.49 28 SER I O 1
ATOM 5213 N N . VAL E 2 29 ? -46.822 29.093 -2.742 1.00 55.03 29 VAL I N 1
ATOM 5214 C CA . VAL E 2 29 ? -46.140 27.842 -3.029 1.00 56.85 29 VAL I CA 1
ATOM 5215 C C . VAL E 2 29 ? -46.186 26.908 -1.809 1.00 60.02 29 VAL I C 1
ATOM 5216 O O . VAL E 2 29 ? -45.926 25.706 -1.887 1.00 60.73 29 VAL I O 1
ATOM 5220 N N . SER E 2 30 ? -46.552 27.468 -0.671 1.00 64.52 30 SER I N 1
ATOM 5221 C CA . SER E 2 30 ? -46.622 26.695 0.556 1.00 64.72 30 SER I CA 1
ATOM 5222 C C . SER E 2 30 ? -47.986 26.028 0.703 1.00 72.40 30 SER I C 1
ATOM 5223 O O . SER E 2 30 ? -48.202 25.239 1.624 1.00 70.57 30 SER I O 1
ATOM 5226 N N . GLU E 2 31 ? -48.906 26.347 -0.210 1.00 79.15 31 GLU I N 1
ATOM 5227 C CA . GLU E 2 31 ? -50.319 25.948 -0.065 1.00 74.92 31 GLU I CA 1
ATOM 5228 C C . GLU E 2 31 ? -50.790 24.941 -1.112 1.00 71.93 31 GLU I C 1
ATOM 5229 O O . GLU E 2 31 ? -51.992 24.701 -1.239 1.00 69.84 31 GLU I O 1
ATOM 5235 N N . TYR E 2 32 ? -49.848 24.376 -1.866 1.00 73.08 32 TYR I N 1
ATOM 5236 C CA . TYR E 2 32 ? -50.145 23.356 -2.870 1.00 60.69 32 TYR I CA 1
ATOM 5237 C C . TYR E 2 32 ? -49.044 22.314 -2.894 1.00 60.73 32 TYR I C 1
ATOM 5238 O O . TYR E 2 32 ? -47.907 22.578 -2.498 1.00 68.44 32 TYR I O 1
ATOM 5247 N N . TYR E 2 33 ? -49.372 21.124 -3.362 1.00 52.88 33 TYR I N 1
ATOM 5248 C CA . TYR E 2 33 ? -48.327 20.175 -3.703 1.00 57.99 33 TYR I CA 1
ATOM 5249 C C . TYR E 2 33 ? -47.521 20.723 -4.895 1.00 55.80 33 TYR I C 1
ATOM 5250 O O . TYR E 2 33 ? -48.085 21.263 -5.840 1.00 60.66 33 TYR I O 1
ATOM 5259 N N . MET E 2 34 ? -46.208 20.592 -4.870 1.00 49.85 34 MET I N 1
ATOM 5260 C CA . MET E 2 34 ? -45.428 21.068 -5.996 1.00 52.54 34 MET I CA 1
ATOM 5261 C C . MET E 2 34 ? -44.542 19.945 -6.564 1.00 52.87 34 MET I C 1
ATOM 5262 O O . MET E 2 34 ? -44.098 19.070 -5.839 1.00 50.28 34 MET I O 1
ATOM 5267 N N . THR E 2 35 ? -44.318 19.959 -7.873 1.00 56.33 35 THR I N 1
ATOM 5268 C CA . THR E 2 35 ? -43.553 18.908 -8.533 1.00 54.03 35 THR I CA 1
ATOM 5269 C C . THR E 2 35 ? -42.456 19.480 -9.419 1.00 56.12 35 THR I C 1
ATOM 5270 O O . THR E 2 35 ? -42.547 20.618 -9.891 1.00 59.45 35 THR I O 1
ATOM 5274 N N . TRP E 2 36 ? -41.416 18.688 -9.640 1.00 50.95 36 TRP I N 1
ATOM 5275 C CA . TRP E 2 36 ? -40.423 19.021 -10.640 1.00 50.36 36 TRP I CA 1
ATOM 5276 C C . TRP E 2 36 ? -40.439 17.918 -11.701 1.00 54.22 36 TRP I C 1
ATOM 5277 O O . TRP E 2 36 ? -40.210 16.749 -11.389 1.00 53.62 36 TRP I O 1
ATOM 5288 N N . VAL E 2 37 ? -40.735 18.298 -12.947 1.00 52.50 37 VAL I N 1
ATOM 5289 C CA . VAL E 2 37 ? -40.709 17.384 -14.088 1.00 46.18 37 VAL I CA 1
ATOM 5290 C C . VAL E 2 37 ? -39.647 17.810 -15.076 1.00 46.07 37 VAL I C 1
ATOM 5291 O O . VAL E 2 37 ? -39.585 18.983 -15.426 1.00 50.12 37 VAL I O 1
ATOM 5295 N N . ARG E 2 38 ? -38.807 16.888 -15.535 1.00 43.53 38 ARG I N 1
ATOM 5296 C CA . ARG E 2 38 ? -37.818 17.271 -16.545 1.00 45.52 38 ARG I CA 1
ATOM 5297 C C . ARG E 2 38 ? -38.077 16.590 -17.877 1.00 51.93 38 ARG I C 1
ATOM 5298 O O . ARG E 2 38 ? -38.957 15.743 -18.001 1.00 56.26 38 ARG I O 1
ATOM 5306 N N . GLN E 2 39 ? -37.303 16.974 -18.878 1.00 49.06 39 GLN I N 1
ATOM 5307 C CA . GLN E 2 39 ? -37.437 16.397 -20.197 1.00 47.30 39 GLN I CA 1
ATOM 5308 C C . GLN E 2 39 ? -36.107 16.430 -20.953 1.00 55.26 39 GLN I C 1
ATOM 5309 O O . GLN E 2 39 ? -35.651 17.499 -21.386 1.00 48.16 39 GLN I O 1
ATOM 5315 N N . ALA E 2 40 ? -35.492 15.254 -21.107 1.00 62.11 40 ALA I N 1
ATOM 5316 C CA . ALA E 2 40 ? -34.210 15.129 -21.803 1.00 55.70 40 ALA I CA 1
ATOM 5317 C C . ALA E 2 40 ? -34.388 15.571 -23.247 1.00 51.47 40 ALA I C 1
ATOM 5318 O O . ALA E 2 40 ? -35.499 15.508 -23.766 1.00 53.92 40 ALA I O 1
ATOM 5320 N N . PRO E 2 41 ? -33.306 16.037 -23.896 1.00 51.34 41 PRO I N 1
ATOM 5321 C CA . PRO E 2 41 ? -33.438 16.530 -25.265 1.00 45.92 41 PRO I CA 1
ATOM 5322 C C . PRO E 2 41 ? -34.039 15.465 -26.184 1.00 54.84 41 PRO I C 1
ATOM 5323 O O . PRO E 2 41 ? -33.518 14.341 -26.228 1.00 58.17 41 PRO I O 1
ATOM 5327 N N . GLY E 2 42 ? -35.133 15.799 -26.869 1.00 45.78 42 GLY I N 1
ATOM 5328 C CA . GLY E 2 42 ? -35.765 14.861 -27.772 1.00 49.90 42 GLY I CA 1
ATOM 5329 C C . GLY E 2 42 ? -36.645 13.845 -27.072 1.00 56.14 42 GLY I C 1
ATOM 5330 O O . GLY E 2 42 ? -37.715 13.502 -27.563 1.00 71.79 42 GLY I O 1
ATOM 5331 N N . LYS E 2 43 ? -36.207 13.357 -25.922 1.00 49.12 43 LYS I N 1
ATOM 5332 C CA . LYS E 2 43 ? -36.995 12.387 -25.183 1.00 52.09 43 LYS I CA 1
ATOM 5333 C C . LYS E 2 43 ? -38.235 13.035 -24.544 1.00 51.61 43 LYS I C 1
ATOM 5334 O O . LYS E 2 43 ? -38.540 14.206 -24.796 1.00 47.98 43 LYS I O 1
ATOM 5340 N N . GLY E 2 44 ? -38.956 12.271 -23.728 1.00 46.79 44 GLY I N 1
ATOM 5341 C CA . GLY E 2 44 ? -40.237 12.721 -23.222 1.00 40.24 44 GLY I CA 1
ATOM 5342 C C . GLY E 2 44 ? -40.200 13.169 -21.780 1.00 48.15 44 GLY I C 1
ATOM 5343 O O . GLY E 2 44 ? -39.135 13.441 -21.233 1.00 51.28 44 GLY I O 1
ATOM 5344 N N . LEU E 2 45 ? -41.373 13.221 -21.154 1.00 51.19 45 LEU I N 1
ATOM 5345 C CA . LEU E 2 45 ? -41.538 13.773 -19.806 1.00 46.06 45 LEU I CA 1
ATOM 5346 C C . LEU E 2 45 ? -41.186 12.795 -18.692 1.00 51.64 45 LEU I C 1
ATOM 5347 O O . LEU E 2 45 ? -41.694 11.681 -18.651 1.00 56.49 45 LEU I O 1
ATOM 5352 N N . GLU E 2 46 ? -40.328 13.229 -17.773 1.00 55.57 46 GLU I N 1
ATOM 5353 C CA . GLU E 2 46 ? -39.925 12.416 -16.624 1.00 51.66 46 GLU I CA 1
ATOM 5354 C C . GLU E 2 46 ? -40.123 13.179 -15.321 1.00 53.34 46 GLU I C 1
ATOM 5355 O O . GLU E 2 46 ? -39.568 14.269 -15.152 1.00 53.87 46 GLU I O 1
ATOM 5361 N N . TRP E 2 47 ? -40.911 12.619 -14.406 1.00 51.04 47 TRP I N 1
ATOM 5362 C CA . TRP E 2 47 ? -41.073 13.234 -13.092 1.00 53.63 47 TRP I CA 1
ATOM 5363 C C . TRP E 2 47 ? -39.799 13.066 -12.275 1.00 57.70 47 TRP I C 1
ATOM 5364 O O . TRP E 2 47 ? -39.066 12.089 -12.443 1.00 56.97 47 TRP I O 1
ATOM 5375 N N . VAL E 2 48 ? -39.546 14.018 -11.384 1.00 57.69 48 VAL I N 1
ATOM 5376 C CA . VAL E 2 48 ? -38.290 14.069 -10.653 1.00 57.30 48 VAL I CA 1
ATOM 5377 C C . VAL E 2 48 ? -38.466 14.211 -9.132 1.00 59.42 48 VAL I C 1
ATOM 5378 O O . VAL E 2 48 ? -37.823 13.505 -8.356 1.00 59.08 48 VAL I O 1
ATOM 5382 N N . ALA E 2 49 ? -39.333 15.118 -8.701 1.00 58.53 49 ALA I N 1
ATOM 5383 C CA . ALA E 2 49 ? -39.460 15.387 -7.282 1.00 50.26 49 ALA I CA 1
ATOM 5384 C C . ALA E 2 49 ? -40.799 16.005 -6.947 1.00 52.20 49 ALA I C 1
ATOM 5385 O O . ALA E 2 49 ? -41.357 16.775 -7.729 1.00 54.90 49 ALA I O 1
ATOM 5387 N N . VAL E 2 50 ? -41.321 15.660 -5.779 1.00 54.74 50 VAL I N 1
ATOM 5388 C CA . VAL E 2 50 ? -42.537 16.300 -5.285 1.00 59.89 50 VAL I CA 1
ATOM 5389 C C . VAL E 2 50 ? -42.357 16.798 -3.840 1.00 61.71 50 VAL I C 1
ATOM 5390 O O . VAL E 2 50 ? -41.683 16.164 -3.032 1.00 62.60 50 VAL I O 1
ATOM 5394 N N . LEU E 2 51 ? -42.932 17.957 -3.535 1.00 60.32 51 LEU I N 1
ATOM 5395 C CA . LEU E 2 51 ? -42.892 18.516 -2.196 1.00 56.58 51 LEU I CA 1
ATOM 5396 C C . LEU E 2 51 ? -44.312 18.794 -1.790 1.00 58.27 51 LEU I C 1
ATOM 5397 O O . LEU E 2 51 ? -44.985 19.645 -2.371 1.00 57.49 51 LEU I O 1
ATOM 5402 N N . TYR E 2 52 ? -44.778 18.061 -0.791 1.00 65.42 52 TYR I N 1
ATOM 5403 C CA . TYR E 2 52 ? -46.155 18.207 -0.340 1.00 73.24 52 TYR I CA 1
ATOM 5404 C C . TYR E 2 52 ? -46.312 19.334 0.677 1.00 72.72 52 TYR I C 1
ATOM 5405 O O . TYR E 2 52 ? -45.382 19.621 1.444 1.00 69.23 52 TYR I O 1
ATOM 5414 N N . LYS E 2 53 ? -47.484 19.976 0.669 1.00 73.94 53 LYS I N 1
ATOM 5415 C CA . LYS E 2 53 ? -47.780 21.042 1.624 1.00 74.12 53 LYS I CA 1
ATOM 5416 C C . LYS E 2 53 ? -47.633 20.398 2.983 1.00 72.89 53 LYS I C 1
ATOM 5417 O O . LYS E 2 53 ? -47.048 20.974 3.912 1.00 71.35 53 LYS I O 1
ATOM 5423 N N . ASP E 2 54 ? -48.090 19.148 3.045 1.00 73.30 54 ASP I N 1
ATOM 5424 C CA . ASP E 2 54 ? -48.014 18.325 4.241 1.00 74.32 54 ASP I CA 1
ATOM 5425 C C . ASP E 2 54 ? -46.532 17.954 4.549 1.00 66.25 54 ASP I C 1
ATOM 5426 O O . ASP E 2 54 ? -46.226 16.798 4.826 1.00 57.49 54 ASP I O 1
ATOM 5431 N N . GLY E 2 55 ? -45.633 18.947 4.471 1.00 66.91 55 GLY I N 1
ATOM 5432 C CA . GLY E 2 55 ? -44.210 18.823 4.795 1.00 67.10 55 GLY I CA 1
ATOM 5433 C C . GLY E 2 55 ? -43.228 18.022 3.926 1.00 68.92 55 GLY I C 1
ATOM 5434 O O . GLY E 2 55 ? -42.097 18.460 3.650 1.00 62.39 55 GLY I O 1
ATOM 5435 N N . SER E 2 56 ? -43.669 16.840 3.496 1.00 77.96 56 SER I N 1
ATOM 5436 C CA . SER E 2 56 ? -42.802 15.755 2.974 1.00 74.54 56 SER I CA 1
ATOM 5437 C C . SER E 2 56 ? -42.166 15.901 1.580 1.00 76.75 56 SER I C 1
ATOM 5438 O O . SER E 2 56 ? -42.558 16.742 0.760 1.00 77.61 56 SER I O 1
ATOM 5441 N N . GLN E 2 57 ? -41.185 15.041 1.315 1.00 69.49 57 GLN I N 1
ATOM 5442 C CA . GLN E 2 57 ? -40.462 15.071 0.052 1.00 64.84 57 GLN I CA 1
ATOM 5443 C C . GLN E 2 57 ? -40.161 13.681 -0.471 1.00 61.31 57 GLN I C 1
ATOM 5444 O O . GLN E 2 57 ? -39.745 12.818 0.283 1.00 63.26 57 GLN I O 1
ATOM 5450 N N . PHE E 2 58 ? -40.351 13.467 -1.769 1.00 67.11 58 PHE I N 1
ATOM 5451 C CA . PHE E 2 58 ? -39.957 12.203 -2.410 1.00 72.98 58 PHE I CA 1
ATOM 5452 C C . PHE E 2 58 ? -39.424 12.383 -3.839 1.00 66.95 58 PHE I C 1
ATOM 5453 O O . PHE E 2 58 ? -39.815 13.304 -4.564 1.00 62.39 58 PHE I O 1
ATOM 5461 N N . TYR E 2 59 ? -38.541 11.477 -4.241 1.00 63.65 59 TYR I N 1
ATOM 5462 C CA . TYR E 2 59 ? -37.754 11.676 -5.444 1.00 65.02 59 TYR I CA 1
ATOM 5463 C C . TYR E 2 59 ? -37.790 10.442 -6.332 1.00 66.84 59 TYR I C 1
ATOM 5464 O O . TYR E 2 59 ? -37.913 9.321 -5.835 1.00 67.67 59 TYR I O 1
ATOM 5473 N N . ALA E 2 60 ? -37.694 10.657 -7.643 1.00 66.57 60 ALA I N 1
ATOM 5474 C CA . ALA E 2 60 ? -37.486 9.564 -8.593 1.00 62.73 60 ALA I CA 1
ATOM 5475 C C . ALA E 2 60 ? -36.206 8.822 -8.232 1.00 66.94 60 ALA I C 1
ATOM 5476 O O . ALA E 2 60 ? -35.253 9.428 -7.722 1.00 63.99 60 ALA I O 1
ATOM 5478 N N . PRO E 2 61 ? -36.188 7.503 -8.471 1.00 66.05 61 PRO I N 1
ATOM 5479 C CA . PRO E 2 61 ? -35.028 6.700 -8.074 1.00 63.45 61 PRO I CA 1
ATOM 5480 C C . PRO E 2 61 ? -33.744 7.171 -8.742 1.00 59.77 61 PRO I C 1
ATOM 5481 O O . PRO E 2 61 ? -32.686 7.155 -8.115 1.00 68.13 61 PRO I O 1
ATOM 5485 N N . SER E 2 62 ? -33.851 7.621 -9.984 1.00 58.09 62 SER I N 1
ATOM 5486 C CA . SER E 2 62 ? -32.684 8.025 -10.769 1.00 62.89 62 SER I CA 1
ATOM 5487 C C . SER E 2 62 ? -31.884 9.167 -10.147 1.00 65.17 62 SER I C 1
ATOM 5488 O O . SER E 2 62 ? -30.695 9.322 -10.424 1.00 61.59 62 SER I O 1
ATOM 5491 N N . VAL E 2 63 ? -32.531 9.961 -9.300 1.00 67.30 63 VAL I N 1
ATOM 5492 C CA . VAL E 2 63 ? -31.871 11.121 -8.729 1.00 64.54 63 VAL I CA 1
ATOM 5493 C C . VAL E 2 63 ? -31.717 11.050 -7.211 1.00 65.17 63 VAL I C 1
ATOM 5494 O O . VAL E 2 63 ? -30.801 11.674 -6.667 1.00 69.26 63 VAL I O 1
ATOM 5498 N N . LYS E 2 64 ? -32.585 10.275 -6.549 1.00 67.40 64 LYS I N 1
ATOM 5499 C CA . LYS E 2 64 ? -32.729 10.307 -5.082 1.00 70.05 64 LYS I CA 1
ATOM 5500 C C . LYS E 2 64 ? -31.393 10.336 -4.365 1.00 62.66 64 LYS I C 1
ATOM 5501 O O . LYS E 2 64 ? -30.542 9.469 -4.569 1.00 56.25 64 LYS I O 1
ATOM 5507 N N . GLY E 2 65 ? -31.214 11.370 -3.549 1.00 66.75 65 GLY I N 1
ATOM 5508 C CA . GLY E 2 65 ? -29.986 11.555 -2.800 1.00 71.74 65 GLY I CA 1
ATOM 5509 C C . GLY E 2 65 ? -29.011 12.454 -3.528 1.00 66.53 65 GLY I C 1
ATOM 5510 O O . GLY E 2 65 ? -27.811 12.500 -3.210 1.00 62.41 65 GLY I O 1
ATOM 5511 N N . ARG E 2 66 ? -29.530 13.162 -4.526 1.00 61.57 66 ARG I N 1
ATOM 5512 C CA . ARG E 2 66 ? -28.738 14.137 -5.247 1.00 56.69 66 ARG I CA 1
ATOM 5513 C C . ARG E 2 66 ? -29.545 15.403 -5.416 1.00 58.91 66 ARG I C 1
ATOM 5514 O O . ARG E 2 66 ? -28.990 16.503 -5.478 1.00 64.28 66 ARG I O 1
ATOM 5522 N N . PHE E 2 67 ? -30.862 15.251 -5.476 1.00 53.36 67 PHE I N 1
ATOM 5523 C CA . PHE E 2 67 ? -31.728 16.412 -5.586 1.00 54.25 67 PHE I CA 1
ATOM 5524 C C . PHE E 2 67 ? -32.427 16.658 -4.255 1.00 55.72 67 PHE I C 1
ATOM 5525 O O . PHE E 2 67 ? -32.514 15.754 -3.427 1.00 56.49 67 PHE I O 1
ATOM 5533 N N . ILE E 2 68 ? -32.923 17.880 -4.063 1.00 53.50 68 ILE I N 1
ATOM 5534 C CA . ILE E 2 68 ? -33.615 18.282 -2.842 1.00 49.70 68 ILE I CA 1
ATOM 5535 C C . ILE E 2 68 ? -34.687 19.306 -3.182 1.00 55.16 68 ILE I C 1
ATOM 5536 O O . ILE E 2 68 ? -34.396 20.276 -3.886 1.00 62.23 68 ILE I O 1
ATOM 5541 N N . VAL E 2 69 ? -35.918 19.106 -2.705 1.00 53.19 69 VAL I N 1
ATOM 5542 C CA . VAL E 2 69 ? -36.966 20.120 -2.886 1.00 54.47 69 VAL I CA 1
ATOM 5543 C C . VAL E 2 69 ? -37.215 20.989 -1.660 1.00 49.62 69 VAL I C 1
ATOM 5544 O O . VAL E 2 69 ? -37.674 20.522 -0.637 1.00 52.40 69 VAL I O 1
ATOM 5548 N N . SER E 2 70 ? -36.948 22.270 -1.795 1.00 50.91 70 SER I N 1
ATOM 5549 C CA . SER E 2 70 ? -37.151 23.203 -0.719 1.00 46.75 70 SER I CA 1
ATOM 5550 C C . SER E 2 70 ? -38.145 24.250 -1.176 1.00 55.92 70 SER I C 1
ATOM 5551 O O . SER E 2 70 ? -38.293 24.477 -2.390 1.00 59.20 70 SER I O 1
ATOM 5554 N N . ARG E 2 71 ? -38.832 24.885 -0.231 1.00 53.29 71 ARG I N 1
ATOM 5555 C CA . ARG E 2 71 ? -39.585 26.084 -0.574 1.00 55.40 71 ARG I CA 1
ATOM 5556 C C . ARG E 2 71 ? -39.163 27.235 0.329 1.00 51.47 71 ARG I C 1
ATOM 5557 O O . ARG E 2 71 ? -38.493 27.022 1.329 1.00 50.15 71 ARG I O 1
ATOM 5565 N N . ASP E 2 72 ? -39.540 28.452 -0.036 1.00 52.69 72 ASP I N 1
ATOM 5566 C CA . ASP E 2 72 ? -39.301 29.609 0.816 1.00 50.92 72 ASP I CA 1
ATOM 5567 C C . ASP E 2 72 ? -40.595 30.408 1.024 1.00 53.68 72 ASP I C 1
ATOM 5568 O O . ASP E 2 72 ? -41.024 31.166 0.125 1.00 55.92 72 ASP I O 1
ATOM 5573 N N . ASN E 2 73 ? -41.189 30.248 2.212 1.00 45.51 73 ASN I N 1
ATOM 5574 C CA . ASN E 2 73 ? -42.469 30.867 2.556 1.00 45.40 73 ASN I CA 1
ATOM 5575 C C . ASN E 2 73 ? -42.501 32.377 2.399 1.00 50.67 73 ASN I C 1
ATOM 5576 O O . ASN E 2 73 ? -43.562 32.952 2.164 1.00 57.22 73 ASN I O 1
ATOM 5581 N N . SER E 2 74 ? -41.346 33.019 2.541 1.00 49.00 74 SER I N 1
ATOM 5582 C CA . SER E 2 74 ? -41.270 34.463 2.408 1.00 50.44 74 SER I CA 1
ATOM 5583 C C . SER E 2 74 ? -40.956 34.904 0.962 1.00 52.86 74 SER I C 1
ATOM 5584 O O . SER E 2 74 ? -41.403 35.976 0.534 1.00 59.46 74 SER I O 1
ATOM 5587 N N . LYS E 2 75 ? -40.214 34.080 0.217 1.00 42.77 75 LYS I N 1
ATOM 5588 C CA . LYS E 2 75 ? -39.800 34.443 -1.125 1.00 49.07 75 LYS I CA 1
ATOM 5589 C C . LYS E 2 75 ? -40.781 33.889 -2.145 1.00 57.26 75 LYS I C 1
ATOM 5590 O O . LYS E 2 75 ? -40.693 34.206 -3.348 1.00 59.62 75 LYS I O 1
ATOM 5596 N N . ASN E 2 76 ? -41.730 33.092 -1.646 1.00 52.13 76 ASN I N 1
ATOM 5597 C CA . ASN E 2 76 ? -42.734 32.419 -2.481 1.00 53.37 76 ASN I CA 1
ATOM 5598 C C . ASN E 2 76 ? -42.087 31.705 -3.652 1.00 53.93 76 ASN I C 1
ATOM 5599 O O . ASN E 2 76 ? -42.449 31.929 -4.822 1.00 56.20 76 ASN I O 1
ATOM 5604 N N . SER E 2 77 ? -41.112 30.865 -3.323 1.00 46.25 77 SER I N 1
ATOM 5605 C CA . SER E 2 77 ? -40.333 30.175 -4.322 1.00 47.51 77 SER I CA 1
ATOM 5606 C C . SER E 2 77 ? -40.243 28.698 -4.020 1.00 47.04 77 SER I C 1
ATOM 5607 O O . SER E 2 77 ? -40.370 28.272 -2.889 1.00 44.26 77 SER I O 1
ATOM 5610 N N . LEU E 2 78 ? -40.038 27.928 -5.070 1.00 49.95 78 LEU I N 1
ATOM 5611 C CA . LEU E 2 78 ? -39.808 26.513 -4.965 1.00 46.37 78 LEU I CA 1
ATOM 5612 C C . LEU E 2 78 ? -38.395 26.292 -5.510 1.00 50.36 78 LEU I C 1
ATOM 5613 O O . LEU E 2 78 ? -37.972 26.946 -6.482 1.00 53.79 78 LEU I O 1
ATOM 5618 N N . TYR E 2 79 ? -37.641 25.415 -4.859 1.00 48.50 79 TYR I N 1
ATOM 5619 C CA . TYR E 2 79 ? -36.237 25.249 -5.208 1.00 51.74 79 TYR I CA 1
ATOM 5620 C C . TYR E 2 79 ? -35.923 23.802 -5.542 1.00 51.93 79 TYR I C 1
ATOM 5621 O O . TYR E 2 79 ? -36.535 22.897 -4.992 1.00 50.73 79 TYR I O 1
ATOM 5630 N N . LEU E 2 80 ? -34.979 23.582 -6.451 1.00 51.39 80 LEU I N 1
ATOM 5631 C CA . LEU E 2 80 ? -34.503 22.237 -6.720 1.00 46.76 80 LEU I CA 1
ATOM 5632 C C . LEU E 2 80 ? -32.994 22.261 -6.671 1.00 49.69 80 LEU I C 1
ATOM 5633 O O . LEU E 2 80 ? -32.330 22.647 -7.641 1.00 54.06 80 LEU I O 1
ATOM 5638 N N . GLN E 2 81 ? -32.455 21.863 -5.523 1.00 48.93 81 GLN I N 1
ATOM 5639 C CA . GLN E 2 81 ? -31.015 21.764 -5.350 1.00 51.22 81 GLN I CA 1
ATOM 5640 C C . GLN E 2 81 ? -30.546 20.498 -6.028 1.00 55.00 81 GLN I C 1
ATOM 5641 O O . GLN E 2 81 ? -30.983 19.420 -5.655 1.00 56.23 81 GLN I O 1
ATOM 5647 N N . MET E 2 82 ? -29.686 20.625 -7.035 1.00 50.78 82 MET I N 1
ATOM 5648 C CA . MET E 2 82 ? -29.222 19.467 -7.773 1.00 45.69 82 MET I CA 1
ATOM 5649 C C . MET E 2 82 ? -27.734 19.234 -7.559 1.00 54.18 82 MET I C 1
ATOM 5650 O O . MET E 2 82 ? -26.888 20.033 -7.984 1.00 52.47 82 MET I O 1
ATOM 5655 N N . ASN E 2 83 A -27.417 18.124 -6.902 1.00 57.25 82 ASN I N 1
ATOM 5656 C CA . ASN E 2 83 A -26.044 17.847 -6.481 1.00 58.05 82 ASN I CA 1
ATOM 5657 C C . ASN E 2 83 A -25.413 16.675 -7.206 1.00 56.11 82 ASN I C 1
ATOM 5658 O O . ASN E 2 83 A -26.072 15.673 -7.468 1.00 52.68 82 ASN I O 1
ATOM 5663 N N . ASN E 2 84 B -24.124 16.810 -7.505 1.00 59.57 82 ASN I N 1
ATOM 5664 C CA . ASN E 2 84 B -23.375 15.777 -8.208 1.00 62.17 82 ASN I CA 1
ATOM 5665 C C . ASN E 2 84 B -24.056 15.366 -9.517 1.00 59.42 82 ASN I C 1
ATOM 5666 O O . ASN E 2 84 B -24.719 14.330 -9.612 1.00 57.45 82 ASN I O 1
ATOM 5671 N N . LEU E 2 85 C -23.890 16.200 -10.528 1.00 56.67 82 LEU I N 1
ATOM 5672 C CA . LEU E 2 85 C -24.681 16.061 -11.732 1.00 59.65 82 LEU I CA 1
ATOM 5673 C C . LEU E 2 85 C -24.000 15.176 -12.754 1.00 62.70 82 LEU I C 1
ATOM 5674 O O . LEU E 2 85 C -22.846 15.397 -13.110 1.00 61.66 82 LEU I O 1
ATOM 5679 N N . ARG E 2 86 ? -24.737 14.169 -13.214 1.00 64.86 83 ARG I N 1
ATOM 5680 C CA . ARG E 2 86 ? -24.311 13.300 -14.294 1.00 60.05 83 ARG I CA 1
ATOM 5681 C C . ARG E 2 86 ? -24.860 13.892 -15.581 1.00 63.54 83 ARG I C 1
ATOM 5682 O O . ARG E 2 86 ? -25.790 14.693 -15.523 1.00 61.10 83 ARG I O 1
ATOM 5690 N N . GLY E 2 87 ? -24.288 13.523 -16.731 1.00 66.19 84 GLY I N 1
ATOM 5691 C CA . GLY E 2 87 ? -24.800 13.973 -18.019 1.00 52.78 84 GLY I CA 1
ATOM 5692 C C . GLY E 2 87 ? -26.238 13.529 -18.222 1.00 56.11 84 GLY I C 1
ATOM 5693 O O . GLY E 2 87 ? -27.027 14.200 -18.856 1.00 46.18 84 GLY I O 1
ATOM 5694 N N . GLU E 2 88 ? -26.590 12.389 -17.638 1.00 71.00 85 GLU I N 1
ATOM 5695 C CA . GLU E 2 88 ? -27.959 11.869 -17.669 1.00 70.45 85 GLU I CA 1
ATOM 5696 C C . GLU E 2 88 ? -28.969 12.888 -17.117 1.00 68.65 85 GLU I C 1
ATOM 5697 O O . GLU E 2 88 ? -30.181 12.710 -17.248 1.00 68.33 85 GLU I O 1
ATOM 5703 N N . ASP E 2 89 ? -28.458 13.954 -16.500 1.00 69.46 86 ASP I N 1
ATOM 5704 C CA . ASP E 2 89 ? -29.293 14.981 -15.892 1.00 61.48 86 ASP I CA 1
ATOM 5705 C C . ASP E 2 89 ? -29.575 16.152 -16.823 1.00 58.87 86 ASP I C 1
ATOM 5706 O O . ASP E 2 89 ? -30.513 16.909 -16.562 1.00 54.52 86 ASP I O 1
ATOM 5711 N N . THR E 2 90 ? -28.786 16.321 -17.893 1.00 55.40 87 THR I N 1
ATOM 5712 C CA . THR E 2 90 ? -29.017 17.468 -18.777 1.00 48.01 87 THR I CA 1
ATOM 5713 C C . THR E 2 90 ? -30.377 17.316 -19.453 1.00 46.10 87 THR I C 1
ATOM 5714 O O . THR E 2 90 ? -30.660 16.325 -20.135 1.00 47.86 87 THR I O 1
ATOM 5718 N N . ALA E 2 91 ? -31.217 18.313 -19.234 1.00 42.31 88 ALA I N 1
ATOM 5719 C CA . ALA E 2 91 ? -32.579 18.300 -19.715 1.00 40.58 88 ALA I CA 1
ATOM 5720 C C . ALA E 2 91 ? -33.210 19.656 -19.465 1.00 40.75 88 ALA I C 1
ATOM 5721 O O . ALA E 2 91 ? -32.538 20.605 -19.074 1.00 42.82 88 ALA I O 1
ATOM 5723 N N . VAL E 2 92 ? -34.508 19.745 -19.698 1.00 37.71 89 VAL I N 1
ATOM 5724 C CA . VAL E 2 92 ? -35.241 20.950 -19.371 1.00 39.57 89 VAL I CA 1
ATOM 5725 C C . VAL E 2 92 ? -36.126 20.675 -18.162 1.00 45.74 89 VAL I C 1
ATOM 5726 O O . VAL E 2 92 ? -36.906 19.712 -18.146 1.00 42.13 89 VAL I O 1
ATOM 5730 N N . TYR E 2 93 ? -36.000 21.526 -17.146 1.00 47.01 90 TYR I N 1
ATOM 5731 C CA . TYR E 2 93 ? -36.695 21.300 -15.884 1.00 46.17 90 TYR I CA 1
ATOM 5732 C C . TYR E 2 93 ? -37.920 22.168 -15.743 1.00 45.46 90 TYR I C 1
ATOM 5733 O O . TYR E 2 93 ? -37.840 23.386 -15.877 1.00 49.38 90 TYR I O 1
ATOM 5742 N N . PHE E 2 94 ? -39.060 21.524 -15.501 1.00 45.86 91 PHE I N 1
ATOM 5743 C CA . PHE E 2 94 ? -40.326 22.229 -15.306 1.00 50.83 91 PHE I CA 1
ATOM 5744 C C . PHE E 2 94 ? -40.796 22.039 -13.869 1.00 51.03 91 PHE I C 1
ATOM 5745 O O . PHE E 2 94 ? -40.990 20.912 -13.424 1.00 47.31 91 PHE I O 1
ATOM 5753 N N . CYS E 2 95 ? -40.987 23.127 -13.136 1.00 51.86 92 CYS I N 1
ATOM 5754 C CA . CYS E 2 95 ? -41.699 23.006 -11.883 1.00 49.46 92 CYS I CA 1
ATOM 5755 C C . CYS E 2 95 ? -43.164 23.122 -12.211 1.00 47.18 92 CYS I C 1
ATOM 5756 O O . CYS E 2 95 ? -43.547 23.768 -13.170 1.00 47.67 92 CYS I O 1
ATOM 5759 N N . ALA E 2 96 ? -43.990 22.473 -11.416 1.00 56.12 93 ALA I N 1
ATOM 5760 C CA . ALA E 2 96 ? -45.413 22.440 -11.695 1.00 57.24 93 ALA I CA 1
ATOM 5761 C C . ALA E 2 96 ? -46.220 22.345 -10.407 1.00 56.15 93 ALA I C 1
ATOM 5762 O O . ALA E 2 96 ? -45.860 21.629 -9.485 1.00 49.31 93 ALA I O 1
ATOM 5764 N N . ARG E 2 97 ? -47.318 23.081 -10.362 1.00 60.88 94 ARG I N 1
ATOM 5765 C CA . ARG E 2 97 ? -48.212 23.051 -9.223 1.00 58.52 94 ARG I CA 1
ATOM 5766 C C . ARG E 2 97 ? -49.250 21.964 -9.379 1.00 60.51 94 ARG I C 1
ATOM 5767 O O . ARG E 2 97 ? -50.185 22.110 -10.169 1.00 66.15 94 ARG I O 1
ATOM 5775 N N . GLU E 2 98 ? -49.085 20.874 -8.639 1.00 58.42 95 GLU I N 1
ATOM 5776 C CA . GLU E 2 98 ? -50.116 19.841 -8.596 1.00 65.12 95 GLU I CA 1
ATOM 5777 C C . GLU E 2 98 ? -51.274 20.342 -7.736 1.00 66.54 95 GLU I C 1
ATOM 5778 O O . GLU E 2 98 ? -51.196 20.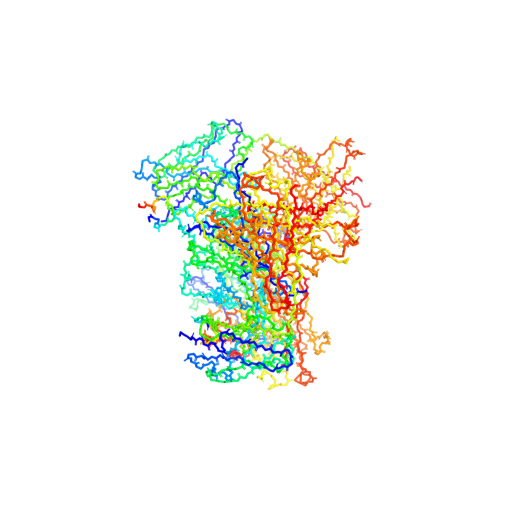340 -6.519 1.00 71.03 95 GLU I O 1
ATOM 5784 N N . ASN E 2 99 ? -52.347 20.794 -8.372 1.00 72.35 96 ASN I N 1
ATOM 5785 C CA . ASN E 2 99 ? -53.472 21.380 -7.652 1.00 66.87 96 ASN I CA 1
ATOM 5786 C C . ASN E 2 99 ? -54.296 20.311 -6.982 1.00 67.42 96 ASN I C 1
ATOM 5787 O O . ASN E 2 99 ? -55.417 20.028 -7.402 1.00 69.24 96 ASN I O 1
ATOM 5792 N N . ALA E 2 100 ? -53.737 19.720 -5.934 1.00 74.36 97 ALA I N 1
ATOM 5793 C CA . ALA E 2 100 ? -54.388 18.609 -5.255 1.00 80.04 97 ALA I CA 1
ATOM 5794 C C . ALA E 2 100 ? -54.032 18.540 -3.786 1.00 83.13 97 ALA I C 1
ATOM 5795 O O . ALA E 2 100 ? -52.898 18.825 -3.386 1.00 76.07 97 ALA I O 1
ATOM 5797 N N . ASP E 2 101 ? -55.021 18.144 -2.994 1.00 89.59 98 ASP I N 1
ATOM 5798 C CA . ASP E 2 101 ? -54.830 17.868 -1.579 1.00 95.44 98 ASP I CA 1
ATOM 5799 C C . ASP E 2 101 ? -55.471 16.506 -1.305 1.00 89.91 98 ASP I C 1
ATOM 5800 O O . ASP E 2 101 ? -56.692 16.379 -1.355 1.00 90.06 98 ASP I O 1
ATOM 5805 N N . TYR E 2 102 ? -54.648 15.485 -1.058 1.00 85.38 99 TYR I N 1
ATOM 5806 C CA . TYR E 2 102 ? -55.162 14.141 -0.789 1.00 85.86 99 TYR I CA 1
ATOM 5807 C C . TYR E 2 102 ? -55.834 14.103 0.576 1.00 96.91 99 TYR I C 1
ATOM 5808 O O . TYR E 2 102 ? -56.558 13.147 0.887 1.00 93.27 99 TYR I O 1
ATOM 5817 N N . GLY E 2 103 ? -55.558 15.128 1.393 1.00 103.51 100 GLY I N 1
ATOM 5818 C CA . GLY E 2 103 ? -56.252 15.359 2.654 1.00 95.02 100 GLY I CA 1
ATOM 5819 C C . GLY E 2 103 ? -57.749 15.296 2.418 1.00 91.18 100 GLY I C 1
ATOM 5820 O O . GLY E 2 103 ? -58.388 14.294 2.745 1.00 86.65 100 GLY I O 1
ATOM 5821 N N . SER E 2 104 A -58.307 16.349 1.820 1.00 90.27 100 SER I N 1
ATOM 5822 C CA . SER E 2 104 A -59.650 16.269 1.251 1.00 90.85 100 SER I CA 1
ATOM 5823 C C . SER E 2 104 A -59.597 15.300 0.066 1.00 96.77 100 SER I C 1
ATOM 5824 O O . SER E 2 104 A -58.562 14.682 -0.186 1.00 100.72 100 SER I O 1
ATOM 5827 N N . ASP E 2 105 B -60.681 15.142 -0.679 1.00 91.76 100 ASP I N 1
ATOM 5828 C CA . ASP E 2 105 B -60.595 14.200 -1.787 1.00 91.66 100 ASP I CA 1
ATOM 5829 C C . ASP E 2 105 B -60.039 14.837 -3.056 1.00 94.46 100 ASP I C 1
ATOM 5830 O O . ASP E 2 105 B -59.409 14.161 -3.872 1.00 91.98 100 ASP I O 1
ATOM 5835 N N . TYR E 2 106 C -60.252 16.144 -3.191 1.00 97.12 100 TYR I N 1
ATOM 5836 C CA . TYR E 2 106 C -60.140 16.818 -4.482 1.00 93.76 100 TYR I CA 1
ATOM 5837 C C . TYR E 2 106 C -58.787 16.633 -5.168 1.00 88.19 100 TYR I C 1
ATOM 5838 O O . TYR E 2 106 C -57.766 16.365 -4.515 1.00 88.38 100 TYR I O 1
ATOM 5847 N N . TYR E 2 107 D -58.828 16.730 -6.500 1.00 83.16 100 TYR I N 1
ATOM 5848 C CA . TYR E 2 107 D -57.649 16.683 -7.373 1.00 78.66 100 TYR I CA 1
ATOM 5849 C C . TYR E 2 107 D -57.978 17.436 -8.673 1.00 71.48 100 TYR I C 1
ATOM 5850 O O . TYR E 2 107 D -59.102 17.355 -9.176 1.00 70.59 100 TYR I O 1
ATOM 5859 N N . PHE E 2 108 E -57.008 18.178 -9.204 1.00 66.90 100 PHE I N 1
ATOM 5860 C CA . PHE E 2 108 E -57.242 18.996 -10.392 1.00 65.56 100 PHE I CA 1
ATOM 5861 C C . PHE E 2 108 E -56.069 19.028 -11.385 1.00 64.80 100 PHE I C 1
ATOM 5862 O O . PHE E 2 108 E -55.987 19.940 -12.208 1.00 70.72 100 PHE I O 1
ATOM 5870 N N . GLY E 2 109 F -55.176 18.042 -11.299 1.00 57.73 100 GLY I N 1
ATOM 5871 C CA . GLY E 2 109 F -54.063 17.885 -12.223 1.00 58.05 100 GLY I CA 1
ATOM 5872 C C . GLY E 2 109 F -52.925 18.875 -12.057 1.00 61.46 100 GLY I C 1
ATOM 5873 O O . GLY E 2 109 F -53.009 19.784 -11.236 1.00 61.47 100 GLY I O 1
ATOM 5874 N N . MET E 2 110 G -51.850 18.691 -12.823 1.00 58.53 100 MET I N 1
ATOM 5875 C CA . MET E 2 110 G -50.818 19.710 -12.927 1.00 53.83 100 MET I CA 1
ATOM 5876 C C . MET E 2 110 G -51.433 20.968 -13.512 1.00 53.85 100 MET I C 1
ATOM 5877 O O . MET E 2 110 G -51.514 21.134 -14.718 1.00 53.21 100 MET I O 1
ATOM 5882 N N . ASP E 2 111 ? -51.860 21.851 -12.625 1.00 62.84 101 ASP I N 1
ATOM 5883 C CA . ASP E 2 111 ? -52.609 23.050 -12.973 1.00 65.29 101 ASP I CA 1
ATOM 5884 C C . ASP E 2 111 ? -51.781 24.137 -13.646 1.00 59.34 101 ASP I C 1
ATOM 5885 O O . ASP E 2 111 ? -52.208 24.735 -14.632 1.00 51.41 101 ASP I O 1
ATOM 5890 N N . VAL E 2 112 ? -50.612 24.401 -13.064 1.00 61.30 102 VAL I N 1
ATOM 5891 C CA . VAL E 2 112 ? -49.700 25.443 -13.525 1.00 58.04 102 VAL I CA 1
ATOM 5892 C C . VAL E 2 112 ? -48.295 24.886 -13.775 1.00 53.91 102 VAL I C 1
ATOM 5893 O O . VAL E 2 112 ? -47.784 24.129 -12.964 1.00 55.59 102 VAL I O 1
ATOM 5897 N N . TRP E 2 113 ? -4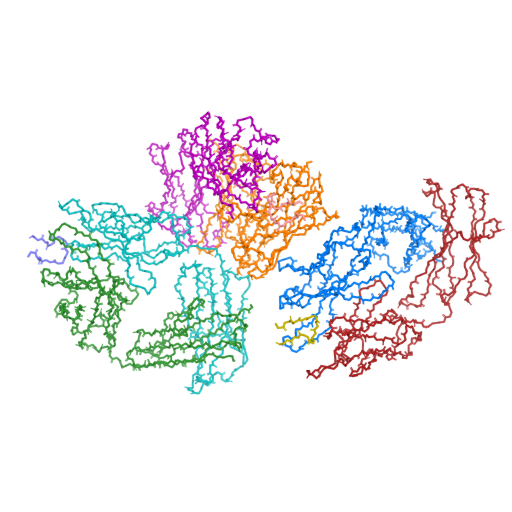7.676 25.246 -14.896 1.00 49.33 103 TRP I N 1
ATOM 5898 C CA . TRP E 2 113 ? -46.288 24.873 -15.140 1.00 46.40 103 TRP I CA 1
ATOM 5899 C C . TRP E 2 113 ? -45.421 26.130 -15.361 1.00 49.90 103 TRP I C 1
ATOM 5900 O O . TRP E 2 113 ? -45.929 27.207 -15.668 1.00 52.99 103 TRP I O 1
ATOM 5911 N N . GLY E 2 114 ? -44.112 25.995 -15.196 1.00 48.07 104 GLY I N 1
ATOM 5912 C CA . GLY E 2 114 ? -43.207 27.098 -15.465 1.00 45.56 104 GLY I CA 1
ATOM 5913 C C . GLY E 2 114 ? -42.754 27.019 -16.902 1.00 46.81 104 GLY I C 1
ATOM 5914 O O . GLY E 2 114 ? -42.996 26.014 -17.555 1.00 51.90 104 GLY I O 1
ATOM 5915 N N . GLN E 2 115 ? -42.083 28.051 -17.402 1.00 44.52 105 GLN I N 1
ATOM 5916 C CA . GLN E 2 115 ? -41.658 28.042 -18.799 1.00 42.65 105 GLN I CA 1
ATOM 5917 C C . GLN E 2 115 ? -40.627 26.972 -19.095 1.00 45.02 105 GLN I C 1
ATOM 5918 O O . GLN E 2 115 ? -40.452 26.583 -20.248 1.00 57.27 105 GLN I O 1
ATOM 5924 N N . GLY E 2 116 ? -39.956 26.492 -18.055 1.00 48.04 106 GLY I N 1
ATOM 5925 C CA . GLY E 2 116 ? -38.920 25.475 -18.188 1.00 50.31 106 GLY I CA 1
ATOM 5926 C C . GLY E 2 116 ? -37.516 26.050 -18.337 1.00 44.37 106 GLY I C 1
ATOM 5927 O O . GLY E 2 116 ? -37.273 26.883 -19.204 1.00 46.76 106 GLY I O 1
ATOM 5928 N N . THR E 2 117 ? -36.591 25.622 -17.489 1.00 39.58 107 THR I N 1
ATOM 5929 C CA . THR E 2 117 ? -35.233 26.127 -17.575 1.00 44.46 107 THR I CA 1
ATOM 5930 C C . THR E 2 117 ? -34.299 24.988 -17.914 1.00 45.32 107 THR I C 1
ATOM 5931 O O . THR E 2 117 ? -34.495 23.854 -17.454 1.00 45.23 107 THR I O 1
ATOM 5935 N N . ALA E 2 118 ? -33.281 25.299 -18.716 1.00 41.49 108 ALA I N 1
ATOM 5936 C CA . ALA E 2 118 ? -32.408 24.273 -19.269 1.00 42.70 108 ALA I CA 1
ATOM 5937 C C . ALA E 2 118 ? -31.139 24.078 -18.467 1.00 46.32 108 ALA I C 1
ATOM 5938 O O . ALA E 2 118 ? -30.495 25.034 -18.042 1.00 47.76 108 ALA I O 1
ATOM 5940 N N . VAL E 2 119 ? -30.786 22.815 -18.283 1.00 47.15 109 VAL I N 1
ATOM 5941 C CA . VAL E 2 119 ? -29.562 22.439 -17.607 1.00 45.56 109 VAL I CA 1
ATOM 5942 C C . VAL E 2 119 ? -28.682 21.598 -18.527 1.00 43.87 109 VAL I C 1
ATOM 5943 O O . VAL E 2 119 ? -29.148 20.631 -19.130 1.00 47.76 109 VAL I O 1
ATOM 5947 N N . ALA E 2 120 ? -27.411 21.969 -18.633 1.00 43.14 110 ALA I N 1
ATOM 5948 C CA . ALA E 2 120 ? -26.463 21.244 -19.467 1.00 45.84 110 ALA I CA 1
ATOM 5949 C C . ALA E 2 120 ? -25.238 20.794 -18.670 1.00 47.48 110 ALA I C 1
ATOM 5950 O O . ALA E 2 120 ? -24.391 21.601 -18.317 1.00 52.69 110 ALA I O 1
ATOM 5952 N N . VAL E 2 121 ? -25.152 19.507 -18.381 1.00 42.90 111 VAL I N 1
ATOM 5953 C CA . VAL E 2 121 ? -23.976 18.969 -17.741 1.00 47.40 111 VAL I CA 1
ATOM 5954 C C . VAL E 2 121 ? -22.886 18.718 -18.794 1.00 53.72 111 VAL I C 1
ATOM 5955 O O . VAL E 2 121 ? -23.108 17.973 -19.752 1.00 54.17 111 VAL I O 1
ATOM 5959 N N . SER E 2 122 ? -21.717 19.338 -18.625 1.00 51.42 112 SER I N 1
ATOM 5960 C CA . SER E 2 122 ? -20.668 19.211 -19.628 1.00 53.29 112 SER I CA 1
ATOM 5961 C C . SER E 2 122 ? -19.254 19.583 -19.179 1.00 58.80 112 SER I C 1
ATOM 5962 O O . SER E 2 122 ? -19.066 20.549 -18.441 1.00 57.92 112 SER I O 1
ATOM 5965 N N . SER E 2 123 ? -18.266 18.828 -19.665 1.00 54.96 113 SER I N 1
ATOM 5966 C CA . SER E 2 123 ? -16.867 19.114 -19.388 1.00 52.76 113 SER I CA 1
ATOM 5967 C C . SER E 2 123 ? -16.469 20.451 -19.986 1.00 51.58 113 SER I C 1
ATOM 5968 O O . SER E 2 123 ? -15.613 21.160 -19.459 1.00 54.14 113 SER I O 1
ATOM 5971 N N . ALA E 2 124 ? -17.115 20.798 -21.090 1.00 54.87 114 ALA I N 1
ATOM 5972 C CA . ALA E 2 124 ? -16.633 21.877 -21.942 1.00 61.10 114 ALA I CA 1
ATOM 5973 C C . ALA E 2 124 ? -17.029 23.245 -21.433 1.00 57.31 114 ALA I C 1
ATOM 5974 O O . ALA E 2 124 ? -18.059 23.396 -20.796 1.00 58.55 114 ALA I O 1
ATOM 5976 N N . SER E 2 125 ? -16.199 24.241 -21.734 1.00 65.66 115 SER I N 1
ATOM 5977 C CA . SER E 2 125 ? -16.477 25.638 -21.397 1.00 58.79 115 SER I CA 1
ATOM 5978 C C . SER E 2 125 ? -17.503 26.228 -22.334 1.00 48.47 115 SER I C 1
ATOM 5979 O O . SER E 2 125 ? -17.741 25.720 -23.404 1.00 54.89 115 SER I O 1
ATOM 5982 N N . THR E 2 126 ? -18.111 27.320 -21.926 1.00 53.30 116 THR I N 1
ATOM 5983 C CA . THR E 2 126 ? -19.088 27.985 -22.772 1.00 54.85 116 THR I CA 1
ATOM 5984 C C . THR E 2 126 ? -18.437 28.654 -23.928 1.00 48.63 116 THR I C 1
ATOM 5985 O O . THR E 2 126 ? -17.263 28.958 -23.881 1.00 51.18 116 THR I O 1
ATOM 5989 N N . LYS E 2 127 ? -19.223 28.902 -24.960 1.00 51.74 117 LYS I N 1
ATOM 5990 C CA . LYS E 2 127 ? -18.811 29.755 -26.056 1.00 49.46 117 LYS I CA 1
ATOM 5991 C C 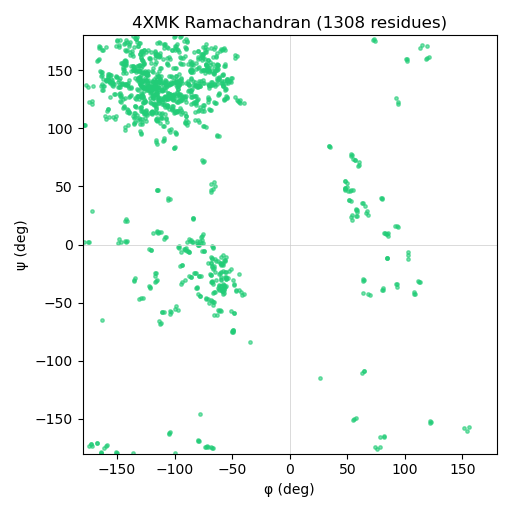. LYS E 2 127 ? -20.040 30.464 -26.571 1.00 49.78 117 LYS I C 1
ATOM 5992 O O . LYS E 2 127 ? -21.054 29.832 -26.861 1.00 52.93 117 LYS I O 1
ATOM 5998 N N . GLY E 2 128 ? -19.953 31.783 -26.661 1.00 49.64 118 GLY I N 1
ATOM 5999 C CA . GLY E 2 128 ? -21.040 32.592 -27.183 1.00 52.13 118 GLY I CA 1
ATOM 6000 C C . GLY E 2 128 ? -20.993 32.687 -28.694 1.00 48.83 118 GLY I C 1
ATOM 6001 O O . GLY E 2 128 ? -19.937 32.529 -29.301 1.00 51.79 118 GLY I O 1
ATOM 6002 N N . PRO E 2 129 ? -22.142 32.942 -29.320 1.00 54.20 119 PRO I N 1
ATOM 6003 C CA . PRO E 2 129 ? -22.253 32.828 -30.786 1.00 59.84 119 PRO I CA 1
ATOM 6004 C C . PRO E 2 129 ? -21.828 34.062 -31.565 1.00 55.50 119 PRO I C 1
ATOM 6005 O O . PRO E 2 129 ? -21.949 35.167 -31.066 1.00 57.02 119 PRO I O 1
ATOM 6009 N N . SER E 2 130 ? -21.327 33.867 -32.775 1.00 55.13 120 SER I N 1
ATOM 6010 C CA . SER E 2 130 ? -21.223 34.976 -33.712 1.00 58.71 120 SER I CA 1
ATOM 6011 C C . SER E 2 130 ? -22.571 35.141 -34.350 1.00 57.03 120 SER I C 1
ATOM 6012 O O . SER E 2 130 ? -23.223 34.159 -34.671 1.00 55.77 120 SER I O 1
ATOM 6015 N N . VAL E 2 131 ? -23.000 36.377 -34.538 1.00 63.39 121 VAL I N 1
ATOM 6016 C CA . VAL E 2 131 ? -24.233 36.616 -35.275 1.00 60.99 121 VAL I CA 1
ATOM 6017 C C . VAL E 2 131 ? -23.863 37.339 -36.548 1.00 55.77 121 VAL I C 1
ATOM 6018 O O . VAL E 2 131 ? -23.100 38.288 -36.531 1.00 58.56 121 VAL I O 1
ATOM 6022 N N . PHE E 2 132 ? -24.382 36.850 -37.663 1.00 64.47 122 PHE I N 1
ATOM 6023 C CA . PHE E 2 132 ? -24.148 37.455 -38.972 1.00 67.00 122 PHE I CA 1
ATOM 6024 C C . PHE E 2 132 ? -25.454 37.709 -39.698 1.00 69.48 122 PHE I C 1
ATOM 6025 O O . PHE E 2 132 ? -26.410 36.942 -39.551 1.00 66.36 122 PHE I O 1
ATOM 6033 N N . PRO E 2 133 ? -25.495 38.780 -40.503 1.00 73.10 123 PRO I N 1
ATOM 6034 C CA . PRO E 2 133 ? -26.756 39.136 -41.156 1.00 79.97 123 PRO I CA 1
ATOM 6035 C C . PRO E 2 133 ? -27.043 38.296 -42.387 1.00 73.72 123 PRO I C 1
ATOM 6036 O O . PRO E 2 133 ? -26.136 38.043 -43.177 1.00 65.53 123 PRO I O 1
ATOM 6040 N N . LEU E 2 134 ? -28.296 37.859 -42.519 1.00 75.17 124 LEU I N 1
ATOM 6041 C CA . LEU E 2 134 ? -28.793 37.259 -43.753 1.00 71.00 124 LEU I CA 1
ATOM 6042 C C . LEU E 2 134 ? -29.559 38.351 -44.496 1.00 79.20 124 LEU I C 1
ATOM 6043 O O . LEU E 2 134 ? -30.600 38.818 -44.018 1.00 86.82 124 LEU I O 1
ATOM 6048 N N . ALA E 2 135 ? -29.044 38.768 -45.651 1.00 74.03 125 ALA I N 1
ATOM 6049 C CA . ALA E 2 135 ? -29.512 40.004 -46.281 1.00 75.94 125 ALA I CA 1
ATOM 6050 C C . ALA E 2 135 ? -30.338 39.781 -47.543 1.00 79.92 125 ALA I C 1
ATOM 6051 O O . ALA E 2 135 ? -29.958 38.985 -48.403 1.00 74.19 125 ALA I O 1
ATOM 6053 N N . PRO E 2 136 ? -31.471 40.509 -47.655 1.00 85.84 126 PRO I N 1
ATOM 6054 C CA . PRO E 2 136 ? -32.468 40.345 -48.727 1.00 77.09 126 PRO I CA 1
ATOM 6055 C C . PRO E 2 136 ? -31.938 40.746 -50.117 1.00 81.21 126 PRO I C 1
ATOM 6056 O O . PRO E 2 136 ? -30.875 41.338 -50.214 1.00 82.05 126 PRO I O 1
ATOM 6060 N N . SER E 2 137 ? -32.607 40.287 -51.180 1.00 93.11 127 SER I N 1
ATOM 6061 C CA . SER E 2 137 ? -32.155 40.478 -52.575 1.00 86.07 127 SER I CA 1
ATOM 6062 C C . SER E 2 137 ? -33.232 40.008 -53.576 1.00 83.08 127 SER I C 1
ATOM 6063 O O . SER E 2 137 ? -32.935 39.560 -54.692 1.00 82.88 127 SER I O 1
ATOM 6066 N N . GLY E 2 144 ? -42.787 38.759 -55.112 1.00 75.22 134 GLY I N 1
ATOM 6067 C CA . GLY E 2 144 ? -43.358 39.900 -54.405 1.00 93.98 134 GLY I CA 1
ATOM 6068 C C . GLY E 2 144 ? -42.661 40.362 -53.119 1.00 90.78 134 GLY I C 1
ATOM 6069 O O . GLY E 2 144 ? -41.883 41.312 -53.141 1.00 88.24 134 GLY I O 1
ATOM 6070 N N . THR E 2 145 ? -42.984 39.714 -51.999 1.00 88.15 135 THR I N 1
ATOM 6071 C CA . THR E 2 145 ? -42.345 39.930 -50.697 1.00 93.86 135 THR I CA 1
ATOM 6072 C C . THR E 2 145 ? -40.933 39.349 -50.613 1.00 86.86 135 THR I C 1
ATOM 6073 O O . THR E 2 145 ? -40.539 38.537 -51.452 1.00 82.03 135 THR I O 1
ATOM 6077 N N . ALA E 2 146 ? -40.184 39.752 -49.587 1.00 82.81 136 ALA I N 1
ATOM 6078 C CA . ALA E 2 146 ? -38.792 39.335 -49.460 1.00 76.83 136 ALA I CA 1
ATOM 6079 C C . ALA E 2 146 ? -38.482 38.738 -48.095 1.00 78.31 136 ALA I C 1
ATOM 6080 O O . ALA E 2 146 ? -39.273 38.869 -47.138 1.00 77.60 136 ALA I O 1
ATOM 6082 N N . ALA E 2 147 ? -37.321 38.084 -48.020 1.00 72.21 137 ALA I N 1
ATOM 6083 C CA . ALA E 2 147 ? -36.895 37.399 -46.802 1.00 75.66 137 ALA I CA 1
ATOM 6084 C C . ALA E 2 147 ? -35.510 37.832 -46.307 1.00 74.41 137 ALA I C 1
ATOM 6085 O O . ALA E 2 147 ? -34.574 37.954 -47.092 1.00 63.85 137 ALA I O 1
ATOM 6087 N N . LEU E 2 148 ? -35.393 38.046 -44.998 1.00 74.03 138 LEU I N 1
ATOM 6088 C CA . LEU E 2 148 ? -34.113 38.340 -44.375 1.00 64.51 138 LEU I CA 1
ATOM 6089 C C . LEU E 2 148 ? -34.007 37.542 -43.081 1.00 67.59 138 LEU I C 1
ATOM 6090 O O . LEU E 2 148 ? -35.019 37.004 -42.592 1.00 66.86 138 LEU I O 1
ATOM 6095 N N . GLY E 2 149 ? -32.794 37.471 -42.530 1.00 64.10 139 GLY I N 1
ATOM 6096 C CA . GLY E 2 149 ? -32.561 36.735 -41.303 1.00 58.97 139 GLY I CA 1
ATOM 6097 C C . GLY E 2 149 ? -31.236 36.959 -40.602 1.00 58.54 139 GLY I C 1
ATOM 6098 O O . GLY E 2 149 ? -30.455 37.846 -40.939 1.00 57.66 139 GLY I O 1
ATOM 6099 N N . CYS E 2 150 ? -30.999 36.131 -39.597 1.00 57.73 140 CYS I N 1
ATOM 6100 C CA . CYS E 2 150 ? -29.771 36.164 -38.832 1.00 54.45 140 CYS I CA 1
ATOM 6101 C C . CYS E 2 150 ? -29.151 34.782 -38.845 1.00 54.32 140 CYS I C 1
ATOM 6102 O O . CYS E 2 150 ? -29.852 33.773 -38.818 1.00 53.65 140 CYS I O 1
ATOM 6105 N N . LEU E 2 151 ? -27.828 34.738 -38.905 1.00 59.21 141 LEU I N 1
ATOM 6106 C CA . LEU E 2 151 ? -27.105 33.482 -38.757 1.00 57.54 141 LEU I CA 1
ATOM 6107 C C . LEU E 2 151 ? -26.406 33.405 -37.400 1.00 56.33 141 LEU I C 1
ATOM 6108 O O . LEU E 2 151 ? -25.565 34.236 -37.082 1.00 62.19 141 LEU I O 1
ATOM 6113 N N . VAL E 2 152 ? -26.749 32.414 -36.594 1.00 50.60 142 VAL I N 1
ATOM 6114 C CA . VAL E 2 152 ? -26.204 32.355 -35.256 1.00 51.24 142 VAL I CA 1
ATOM 6115 C C . VAL E 2 152 ? -25.216 31.193 -35.191 1.00 55.93 142 VAL I C 1
ATOM 6116 O O . VAL E 2 152 ? -25.594 30.063 -34.902 1.00 59.28 142 VAL I O 1
ATOM 6120 N N . LYS E 2 153 ? -23.944 31.480 -35.460 1.00 51.05 143 LYS I N 1
ATOM 6121 C CA . LYS E 2 153 ? -22.938 30.434 -35.604 1.00 50.54 143 LYS I CA 1
ATOM 6122 C C . LYS E 2 153 ? -22.051 30.164 -34.367 1.00 55.59 143 LYS I C 1
ATOM 6123 O O . LYS E 2 153 ? -21.707 31.082 -33.610 1.00 57.36 143 LYS I O 1
ATOM 6129 N N . ASP E 2 154 ? -21.703 28.887 -34.177 1.00 54.50 144 ASP I N 1
ATOM 6130 C CA . ASP E 2 154 ? -20.664 28.439 -33.233 1.00 50.91 144 ASP I CA 1
ATOM 6131 C C . ASP E 2 154 ? -20.880 28.787 -31.774 1.00 48.80 144 ASP I C 1
ATOM 6132 O O . ASP E 2 154 ? -20.162 29.615 -31.237 1.00 48.88 144 ASP I O 1
ATOM 6137 N N . TYR E 2 155 ? -21.837 28.147 -31.123 1.00 47.73 145 TYR I N 1
ATOM 6138 C CA . TYR E 2 155 ? -22.025 28.381 -29.707 1.00 47.38 145 TYR I CA 1
ATOM 6139 C C . TYR E 2 155 ? -22.217 27.077 -28.955 1.00 51.37 145 TYR I C 1
ATOM 6140 O O . TYR E 2 155 ? -22.376 26.026 -29.575 1.00 55.50 145 TYR I O 1
ATOM 6149 N N . PHE E 2 156 ? -22.196 27.155 -27.622 1.00 48.80 146 PHE I N 1
ATOM 6150 C CA . PHE E 2 156 ? -22.392 25.997 -26.749 1.00 51.33 146 PHE I CA 1
ATOM 6151 C C . PHE E 2 156 ? -22.531 26.476 -25.330 1.00 54.03 146 PHE I C 1
ATOM 6152 O O . PHE E 2 156 ? -21.763 27.323 -24.914 1.00 56.82 146 PHE I O 1
ATOM 6160 N N . PRO E 2 157 ? -23.495 25.926 -24.573 1.00 55.53 147 PRO I N 1
ATOM 6161 C CA . PRO E 2 157 ? -24.444 24.922 -25.045 1.00 59.43 147 PRO I CA 1
ATOM 6162 C C . PRO E 2 157 ? -25.751 25.547 -25.498 1.00 59.49 147 PRO I C 1
ATOM 6163 O O . PRO E 2 157 ? -25.910 26.768 -25.430 1.00 54.44 147 PRO I O 1
ATOM 6167 N N . GLU E 2 158 ? -26.668 24.704 -25.965 1.00 60.42 148 GLU I N 1
ATOM 6168 C CA . GLU E 2 158 ? -28.062 25.092 -26.117 1.00 56.17 148 GLU I CA 1
ATOM 6169 C C . GLU E 2 158 ? -28.643 25.401 -24.729 1.00 63.43 148 GLU I C 1
ATOM 6170 O O . GLU E 2 158 ? -28.225 24.812 -23.719 1.00 73.00 148 GLU I O 1
ATOM 6176 N N . PRO E 2 159 ? -29.626 26.302 -24.659 1.00 56.79 149 PRO I N 1
ATOM 6177 C CA . PRO E 2 159 ? -30.332 26.982 -25.738 1.00 52.52 149 PRO I CA 1
ATOM 6178 C C . PRO E 2 159 ? -29.842 28.370 -26.003 1.00 50.99 149 PRO I C 1
ATOM 6179 O O . PRO E 2 159 ? -29.098 28.923 -25.207 1.00 57.78 149 PRO I O 1
ATOM 6183 N N . VAL E 2 160 ? -30.281 28.917 -27.126 1.00 52.16 150 VAL I N 1
ATOM 6184 C CA . VAL E 2 160 ? -30.073 30.315 -27.475 1.00 57.91 150 VAL I CA 1
ATOM 6185 C C . VAL E 2 160 ? -31.428 30.884 -27.897 1.00 60.35 150 VAL I C 1
ATOM 6186 O O . VAL E 2 160 ? -32.218 30.213 -28.554 1.00 65.99 150 VAL I O 1
ATOM 6190 N N . THR E 2 161 ? -31.733 32.106 -27.497 1.00 61.01 151 THR I N 1
ATOM 6191 C CA . THR E 2 161 ? -33.063 32.629 -27.768 1.00 60.10 151 THR I CA 1
ATOM 6192 C C . THR E 2 161 ? -32.995 33.800 -28.735 1.00 62.24 151 THR I C 1
ATOM 6193 O O . THR E 2 161 ? -32.257 34.760 -28.529 1.00 59.20 151 THR I O 1
ATOM 6197 N N . VAL E 2 162 ? -33.766 33.700 -29.809 1.00 63.86 152 VAL I N 1
ATOM 6198 C CA . VAL E 2 162 ? -33.775 34.729 -30.842 1.00 61.18 152 VAL I CA 1
ATOM 6199 C C . VAL E 2 162 ? -35.142 35.351 -30.956 1.00 69.27 152 VAL I C 1
ATOM 6200 O O . VAL E 2 162 ? -36.155 34.666 -30.815 1.00 76.67 152 VAL I O 1
ATOM 6204 N N . SER E 2 163 ? -35.163 36.657 -31.192 1.00 70.65 153 SER I N 1
ATOM 6205 C CA . SER E 2 163 ? -36.396 37.363 -31.499 1.00 75.70 153 SER I CA 1
ATOM 6206 C C . SER E 2 163 ? -36.070 38.558 -32.389 1.00 72.72 153 SER I C 1
ATOM 6207 O O . SER E 2 163 ? -34.912 38.872 -32.626 1.00 66.94 153 SER I O 1
ATOM 6210 N N . TRP E 2 164 ? -37.106 39.197 -32.914 1.00 79.76 154 TRP I N 1
ATOM 6211 C CA . TRP E 2 164 ? -36.931 40.321 -33.828 1.00 75.44 154 TRP I CA 1
ATOM 6212 C C . TRP E 2 164 ? -37.633 41.559 -33.294 1.00 89.01 154 TRP I C 1
ATOM 6213 O O . TRP E 2 164 ? -38.791 41.483 -32.860 1.00 94.50 154 TRP I O 1
ATOM 6224 N N . ASN E 2 165 ? -36.929 42.692 -33.330 1.00 83.83 155 ASN I N 1
ATOM 6225 C CA . ASN E 2 165 ? -37.434 43.949 -32.793 1.00 78.18 155 ASN I CA 1
ATOM 6226 C C . ASN E 2 165 ? -38.016 43.767 -31.395 1.00 84.86 155 ASN I C 1
ATOM 6227 O O . ASN E 2 165 ? -39.137 44.165 -31.110 1.00 86.48 155 ASN I O 1
ATOM 6232 N N . SER E 2 166 ? -37.243 43.097 -30.550 1.00 90.15 156 SER I N 1
ATOM 6233 C CA . SER E 2 166 ? -37.543 42.943 -29.129 1.00 95.12 156 SER I CA 1
ATOM 6234 C C . SER E 2 166 ? -38.886 42.274 -28.811 1.00 96.82 156 SER I C 1
ATOM 6235 O O . SER E 2 166 ? -39.474 42.538 -27.762 1.00 102.86 156 SER I O 1
ATOM 6238 N N . GLY E 2 167 ? -39.348 41.395 -29.701 1.00 96.73 157 GLY I N 1
ATOM 6239 C CA . GLY E 2 167 ? -40.607 40.683 -29.509 1.00 103.57 157 GLY I CA 1
ATOM 6240 C C . GLY E 2 167 ? -41.765 41.240 -30.338 1.00 99.94 157 GLY I C 1
ATOM 6241 O O . GLY E 2 167 ? -42.865 40.650 -30.367 1.00 91.65 157 GLY I O 1
ATOM 6242 N N . ALA E 2 168 ? -41.509 42.369 -31.010 1.00 86.20 158 ALA I N 1
ATOM 6243 C CA . ALA E 2 168 ? -42.522 43.092 -31.783 1.00 86.12 158 ALA I CA 1
ATOM 6244 C C . ALA E 2 168 ? -43.007 42.292 -32.963 1.00 97.60 158 ALA I C 1
ATOM 6245 O O . ALA E 2 168 ? -44.197 41.993 -33.099 1.00 104.00 158 ALA I O 1
ATOM 6247 N N . LEU E 2 169 ? -42.056 41.985 -33.835 1.00 97.97 159 LEU I N 1
ATOM 6248 C CA . LEU E 2 169 ? -42.282 41.216 -35.053 1.00 85.16 159 LEU I CA 1
ATOM 6249 C C . LEU E 2 169 ? -42.382 39.707 -34.792 1.00 81.56 159 LEU I C 1
ATOM 6250 O O . LEU E 2 169 ? -41.370 39.049 -34.530 1.00 79.93 159 LEU I O 1
ATOM 6255 N N . THR E 2 170 ? -43.592 39.156 -34.851 1.00 80.28 160 THR I N 1
ATOM 6256 C CA . THR E 2 170 ? -43.738 37.731 -34.581 1.00 87.39 160 THR I CA 1
ATOM 6257 C C . THR E 2 170 ? -44.150 37.023 -35.858 1.00 83.44 160 THR I C 1
ATOM 6258 O O . THR E 2 170 ? -43.369 36.261 -36.404 1.00 77.72 160 THR I O 1
ATOM 6262 N N . SER E 2 171 ? -45.364 37.272 -36.340 1.00 91.15 161 SER I N 1
ATOM 6263 C CA . SER E 2 171 ? -45.864 36.529 -37.498 1.00 94.16 161 SER I CA 1
ATOM 6264 C C . SER E 2 171 ? -44.870 36.652 -38.654 1.00 81.40 161 SER I C 1
ATOM 6265 O O . SER E 2 171 ? -44.232 37.693 -38.810 1.00 72.40 161 SER I O 1
ATOM 6268 N N . SER E 2 172 ? -44.719 35.546 -39.393 1.00 80.20 162 SER I N 1
ATOM 6269 C CA . SER E 2 172 ? -43.808 35.358 -40.544 1.00 73.19 162 SER I CA 1
ATOM 6270 C C . SER E 2 172 ? -42.363 35.000 -40.152 1.00 71.64 162 SER I C 1
ATOM 6271 O O . SER E 2 172 ? -41.459 34.953 -40.996 1.00 57.62 162 SER I O 1
ATOM 6274 N N . VAL E 2 173 ? -42.166 34.709 -38.871 1.00 77.76 163 VAL I N 1
ATOM 6275 C CA . VAL E 2 173 ? -40.841 34.437 -38.343 1.00 66.12 163 VAL I CA 1
ATOM 6276 C C . VAL E 2 173 ? -40.632 32.941 -38.149 1.00 64.37 163 VAL I C 1
ATOM 6277 O O . VAL E 2 173 ? -41.554 32.195 -37.799 1.00 65.52 163 VAL I O 1
ATOM 6281 N N . HIS E 2 174 ? -39.406 32.509 -38.399 1.00 62.46 164 HIS I N 1
ATOM 6282 C CA . HIS E 2 174 ? -39.058 31.105 -38.325 1.00 62.86 164 HIS I CA 1
ATOM 6283 C C . HIS E 2 174 ? -37.684 30.913 -37.693 1.00 57.74 164 HIS I C 1
ATOM 6284 O O . HIS E 2 174 ? -36.673 31.130 -38.349 1.00 51.32 164 HIS I O 1
ATOM 6291 N N . THR E 2 175 ? -37.628 30.516 -36.429 1.00 59.06 165 THR I N 1
ATOM 6292 C CA . THR E 2 175 ? -36.331 30.224 -35.843 1.00 51.67 165 THR I CA 1
ATOM 6293 C C . THR E 2 175 ? -36.105 28.726 -35.898 1.00 49.70 165 THR I C 1
ATOM 6294 O O . THR E 2 175 ? -36.812 27.951 -35.254 1.00 60.21 165 THR I O 1
ATOM 6298 N N . PHE E 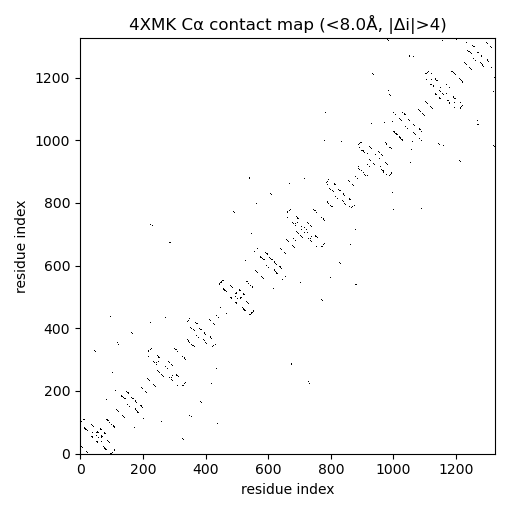2 176 ? -35.108 28.317 -36.666 1.00 43.70 166 PHE I N 1
ATOM 6299 C CA . PHE E 2 176 ? -34.828 26.900 -36.850 1.00 44.60 166 PHE I CA 1
ATOM 6300 C C . PHE E 2 176 ? -34.155 26.254 -35.660 1.00 44.98 166 PHE I C 1
ATOM 6301 O O . PHE E 2 176 ? -33.429 26.903 -34.916 1.00 46.02 166 PHE I O 1
ATOM 6309 N N . PRO E 2 177 ? -34.416 24.964 -35.468 1.00 42.52 167 PRO I N 1
ATOM 6310 C CA . PRO E 2 177 ? -33.664 24.114 -34.550 1.00 52.23 167 PRO I CA 1
ATOM 6311 C C . PRO E 2 177 ? -32.172 24.229 -34.812 1.00 54.09 167 PRO I C 1
ATOM 6312 O O . PRO E 2 177 ? -31.774 24.370 -35.977 1.00 48.98 167 PRO I O 1
ATOM 6316 N N . ALA E 2 178 ? -31.368 24.193 -33.751 1.00 48.03 168 ALA I N 1
ATOM 6317 C CA . ALA E 2 178 ? -29.936 24.294 -33.921 1.00 45.17 168 ALA I CA 1
ATOM 6318 C C . ALA E 2 178 ? -29.423 23.023 -34.564 1.00 49.86 168 ALA I C 1
ATOM 6319 O O . ALA E 2 178 ? -30.031 21.969 -34.416 1.00 53.93 168 ALA I O 1
ATOM 6321 N N . VAL E 2 179 ? -28.321 23.124 -35.297 1.00 50.94 169 VAL I N 1
ATOM 6322 C CA . VAL E 2 179 ? -27.712 21.956 -35.920 1.00 47.85 169 VAL I CA 1
ATOM 6323 C C . VAL E 2 179 ? -26.344 21.731 -35.321 1.00 51.66 169 VAL I C 1
ATOM 6324 O O . VAL E 2 179 ? -25.616 22.692 -35.061 1.00 55.38 169 VAL I O 1
ATOM 6328 N N . LEU E 2 180 ? -25.980 20.473 -35.098 1.00 48.96 170 LEU I N 1
ATOM 6329 C CA . LEU E 2 180 ? -24.662 20.195 -34.548 1.00 50.12 170 LEU I CA 1
ATOM 6330 C C . LEU E 2 180 ? -23.588 20.200 -35.642 1.00 55.32 170 LEU I C 1
ATOM 6331 O O . LEU E 2 180 ? -23.660 19.447 -36.617 1.00 57.62 170 LEU I O 1
ATOM 6336 N N . GLN E 2 181 ? -22.602 21.072 -35.468 1.00 52.45 171 GLN I N 1
ATOM 6337 C CA . GLN E 2 181 ? -21.492 21.199 -36.388 1.00 49.29 171 GLN I CA 1
ATOM 6338 C C . GLN E 2 181 ? -20.341 20.263 -36.034 1.00 56.84 171 GLN I C 1
ATOM 6339 O O . GLN E 2 181 ? -20.171 19.852 -34.890 1.00 56.21 171 GLN I O 1
ATOM 6345 N N . SER E 2 182 ? -19.544 19.944 -37.041 1.00 60.43 172 SER I N 1
ATOM 6346 C CA . SER E 2 182 ? -18.370 19.098 -36.895 1.00 61.36 172 SER I CA 1
ATOM 6347 C C . SER E 2 182 ? -17.451 19.562 -35.758 1.00 65.38 172 SER I C 1
ATOM 6348 O O . SER E 2 182 ? -16.639 18.793 -35.223 1.00 62.47 172 SER I O 1
ATOM 6351 N N . SER E 2 183 ? -17.592 20.828 -35.390 1.00 61.50 173 SER I N 1
ATOM 6352 C CA . SER E 2 183 ? -16.708 21.443 -34.427 1.00 57.58 173 SER I CA 1
ATOM 6353 C C . SER E 2 183 ? -17.181 21.207 -33.016 1.00 61.98 173 SER I C 1
ATOM 6354 O O . SER E 2 183 ? -16.598 21.729 -32.077 1.00 67.63 173 SER I O 1
ATOM 6357 N N . GLY E 2 184 ? -18.252 20.445 -32.854 1.00 59.81 174 GLY I N 1
ATOM 6358 C CA . GLY E 2 184 ? -18.799 20.235 -31.526 1.00 58.99 174 GLY I CA 1
ATOM 6359 C C . GLY E 2 184 ? -19.733 21.360 -31.110 1.00 58.78 174 GLY I C 1
ATOM 6360 O O . GLY E 2 184 ? -20.467 21.239 -30.128 1.00 52.98 174 GLY I O 1
ATOM 6361 N N . LEU E 2 185 ? -19.723 22.447 -31.880 1.00 58.96 175 LEU I N 1
ATOM 6362 C CA . LEU E 2 185 ? -20.494 23.650 -31.553 1.00 56.37 175 LEU I CA 1
ATOM 6363 C C . LEU E 2 185 ? -21.825 23.741 -32.305 1.00 56.71 175 LEU I C 1
ATOM 6364 O O . LEU E 2 185 ? -21.898 23.393 -33.474 1.00 61.63 175 LEU I O 1
ATOM 6369 N N . TYR E 2 186 ? -22.871 24.219 -31.631 1.00 57.50 176 TYR I N 1
ATOM 6370 C CA . TYR E 2 186 ? -24.181 24.391 -32.253 1.00 48.65 176 TYR I CA 1
ATOM 6371 C C . TYR E 2 186 ? -24.192 25.603 -33.157 1.00 50.03 176 TYR I C 1
ATOM 6372 O O . TYR E 2 186 ? -23.331 26.478 -33.065 1.00 47.42 176 TYR I O 1
ATOM 6381 N N . SER E 2 187 ? -25.195 25.644 -34.026 1.00 55.25 177 SER I N 1
ATOM 6382 C CA . SER E 2 187 ? -25.390 26.749 -34.959 1.00 53.17 177 SER I CA 1
ATOM 6383 C C . SER E 2 187 ? -26.813 26.767 -35.525 1.00 47.99 177 SER I C 1
ATOM 6384 O O . SER E 2 187 ? -27.348 25.730 -35.877 1.00 46.80 177 SER I O 1
ATOM 6387 N N . LEU E 2 188 ? -27.428 27.944 -35.590 1.00 49.87 178 LEU I N 1
ATOM 6388 C CA . LEU E 2 188 ? -28.779 28.073 -36.118 1.00 44.05 178 LEU I CA 1
ATOM 6389 C C . LEU E 2 188 ? -28.963 29.339 -36.913 1.00 45.44 178 LEU I C 1
ATOM 6390 O O . LEU E 2 188 ? -28.100 30.211 -36.946 1.00 49.56 178 LEU I O 1
ATOM 6395 N N . SER E 2 189 ? -30.132 29.435 -37.527 1.00 46.24 179 SER I N 1
ATOM 6396 C CA . SER E 2 189 ? -30.535 30.599 -38.290 1.00 47.33 179 SER I CA 1
ATOM 6397 C C . SER E 2 189 ? -31.992 30.923 -37.981 1.00 50.60 179 SER I C 1
ATOM 6398 O O . SER E 2 189 ? -32.785 30.032 -37.664 1.00 48.39 179 SER I O 1
ATOM 6401 N N . SER E 2 190 ? -32.331 32.205 -38.059 1.00 54.03 180 SER I N 1
ATOM 6402 C CA . SER E 2 190 ? -33.692 32.673 -37.836 1.00 56.05 180 SER I CA 1
ATOM 6403 C C . SER E 2 190 ? -34.049 33.542 -39.025 1.00 55.03 180 SER I C 1
ATOM 6404 O O . SER E 2 190 ? -33.213 34.294 -39.509 1.00 53.17 180 SER I O 1
ATOM 6407 N N . VAL E 2 191 ? -35.275 33.420 -39.522 1.00 58.82 181 VAL I N 1
ATOM 6408 C CA . VAL E 2 191 ? -35.682 34.195 -40.696 1.00 58.46 181 VAL I CA 1
ATOM 6409 C C . VAL E 2 191 ? -37.060 34.833 -40.609 1.00 62.27 181 VAL I C 1
ATOM 6410 O O . VAL E 2 191 ? -37.987 34.307 -39.961 1.00 62.76 181 VAL I O 1
ATOM 6414 N N . VAL E 2 192 ? -37.187 35.967 -41.293 1.00 60.19 182 VAL I N 1
ATOM 6415 C CA . VAL E 2 192 ? -38.479 36.596 -41.463 1.00 68.61 182 VAL I CA 1
ATOM 6416 C C . VAL E 2 192 ? -38.707 36.938 -42.924 1.00 67.43 182 VAL I C 1
ATOM 6417 O O . VAL E 2 192 ? -37.774 37.312 -43.637 1.00 53.54 182 VAL I O 1
ATOM 6421 N N . THR E 2 193 ? -39.960 36.766 -43.350 1.00 74.13 183 THR I N 1
ATOM 6422 C CA . THR E 2 193 ? -40.455 37.238 -44.643 1.00 70.89 183 THR I CA 1
ATOM 6423 C C . THR E 2 193 ? -41.296 38.482 -44.435 1.00 76.20 183 THR I C 1
ATOM 6424 O O . THR E 2 193 ? -42.232 38.492 -43.620 1.00 80.06 183 THR I O 1
ATOM 6428 N N . VAL E 2 194 ? -40.947 39.534 -45.163 1.00 74.11 184 VAL I N 1
ATOM 6429 C CA . VAL E 2 194 ? -41.650 40.803 -45.059 1.00 87.56 184 VAL I CA 1
ATOM 6430 C C . VAL E 2 194 ? -41.888 41.344 -46.471 1.00 92.03 184 VAL I C 1
ATOM 6431 O O . VAL E 2 194 ? -41.251 40.878 -47.418 1.00 83.36 184 VAL I O 1
ATOM 6435 N N . PRO E 2 195 ? -42.825 42.308 -46.623 1.00 100.61 185 PRO I N 1
ATOM 6436 C CA . PRO E 2 195 ? -43.024 42.930 -47.939 1.00 90.40 185 PRO I CA 1
ATOM 6437 C C . PRO E 2 195 ? -41.784 43.688 -48.426 1.00 90.53 185 PRO I C 1
ATOM 6438 O O . PRO E 2 195 ? -41.149 44.385 -47.638 1.00 98.03 185 PRO I O 1
ATOM 6442 N N . SER E 2 196 ? -41.450 43.561 -49.706 1.00 86.86 186 SER I N 1
ATOM 6443 C CA . SER E 2 196 ? -40.286 44.249 -50.273 1.00 82.80 186 SER I CA 1
ATOM 6444 C C . SER E 2 196 ? -40.349 45.765 -50.147 1.00 93.41 186 SER I C 1
ATOM 6445 O O . SER E 2 196 ? -39.343 46.448 -50.309 1.00 93.17 186 SER I O 1
ATOM 6448 N N . SER E 2 197 ? -41.542 46.281 -49.875 1.00 102.06 187 SER I N 1
ATOM 6449 C CA . SER E 2 197 ? -41.775 47.716 -49.749 1.00 99.22 187 SER I CA 1
ATOM 6450 C C . SER E 2 197 ? -41.301 48.261 -48.398 1.00 105.58 187 SER I C 1
ATOM 6451 O O . SER E 2 197 ? -40.653 49.308 -48.336 1.00 109.14 187 SER I O 1
ATOM 6454 N N . SER E 2 198 ? -41.614 47.550 -47.314 1.00 108.71 188 SER I N 1
ATOM 6455 C CA . SER E 2 198 ? -41.186 47.974 -45.980 1.00 111.61 188 SER I CA 1
ATOM 6456 C C . SER E 2 198 ? -39.691 47.677 -45.775 1.00 110.07 188 SER I C 1
ATOM 6457 O O . SER E 2 198 ? -39.161 47.815 -44.662 1.00 108.13 188 SER I O 1
ATOM 6460 N N . LEU E 2 199 ? -39.022 47.283 -46.862 1.00 101.65 189 LEU I N 1
ATOM 6461 C CA . LEU E 2 199 ? -37.586 47.020 -46.857 1.00 101.33 189 LEU I CA 1
ATOM 6462 C C . LEU E 2 199 ? -36.807 48.317 -46.697 1.00 97.31 189 LEU I C 1
ATOM 6463 O O . LEU E 2 199 ? -35.933 48.423 -45.834 1.00 99.61 189 LEU I O 1
ATOM 6468 N N . GLY E 2 200 ? -37.134 49.305 -47.522 1.00 88.24 190 GLY I N 1
ATOM 6469 C CA . GLY E 2 200 ? -36.448 50.577 -47.463 1.00 84.89 190 GLY I CA 1
ATOM 6470 C C . GLY E 2 200 ? -36.838 51.469 -46.292 1.00 98.89 190 GLY I C 1
ATOM 6471 O O . GLY E 2 200 ? -36.303 52.567 -46.168 1.00 92.37 190 GLY I O 1
ATOM 6472 N N . THR E 2 201 ? -37.741 51.008 -45.423 1.00 103.26 191 THR I N 1
ATOM 6473 C CA . THR E 2 201 ? -38.343 51.888 -44.418 1.00 101.69 191 THR I CA 1
ATOM 6474 C C . THR E 2 201 ? -38.575 51.286 -43.032 1.00 111.97 191 THR I C 1
ATOM 6475 O O . THR E 2 201 ? -39.134 51.956 -42.155 1.00 118.03 191 THR I O 1
ATOM 6479 N N . GLN E 2 202 ? -38.163 50.041 -42.821 1.00 105.75 192 GLN I N 1
ATOM 6480 C CA . GLN E 2 202 ? -38.402 49.409 -41.525 1.00 112.05 192 GLN I CA 1
ATOM 6481 C C . GLN E 2 202 ? -37.116 48.810 -40.926 1.00 106.17 192 GLN I C 1
ATOM 6482 O O . GLN E 2 202 ? -36.379 48.077 -41.592 1.00 98.92 192 GLN I O 1
ATOM 6488 N N . THR E 2 203 ? -36.846 49.153 -39.668 1.00 105.03 193 THR I N 1
ATOM 6489 C CA . THR E 2 203 ? -35.693 48.617 -38.953 1.00 98.01 193 THR I CA 1
ATOM 6490 C C . THR E 2 203 ? -35.928 47.160 -38.546 1.00 100.51 193 THR I C 1
ATOM 6491 O O . THR E 2 203 ? -36.821 46.835 -37.728 1.00 98.57 193 THR I O 1
ATOM 6495 N N . TYR E 2 204 ? -35.121 46.283 -39.137 1.00 89.98 194 TYR I N 1
ATOM 6496 C CA . TYR E 2 204 ? -35.168 44.871 -38.795 1.00 91.66 194 TYR I CA 1
ATOM 6497 C C . TYR E 2 204 ? -33.919 44.446 -38.006 1.00 85.64 194 TYR I C 1
ATOM 6498 O O . TYR E 2 204 ? -32.837 44.273 -38.573 1.00 65.82 194 TYR I O 1
ATOM 6507 N N . ILE E 2 205 ? -34.082 44.308 -36.691 1.00 84.89 195 ILE I N 1
ATOM 6508 C CA . ILE E 2 205 ? -32.992 43.896 -35.826 1.00 82.48 195 ILE I CA 1
ATOM 6509 C C . ILE E 2 205 ? -33.383 42.578 -35.150 1.00 86.39 195 ILE I C 1
ATOM 6510 O O . ILE E 2 205 ? -34.527 42.417 -34.685 1.00 92.34 195 ILE I O 1
ATOM 6515 N N . CYS E 2 206 ? -32.458 41.622 -35.119 1.00 74.94 196 CYS I N 1
ATOM 6516 C CA . CYS E 2 206 ? -32.729 40.394 -34.391 1.00 79.38 196 CYS I CA 1
ATOM 6517 C C . CYS E 2 206 ? -31.956 40.391 -33.077 1.00 75.74 196 CYS I C 1
ATOM 6518 O O . CYS E 2 206 ? -30.812 40.811 -33.015 1.00 74.67 196 CYS I O 1
ATOM 6521 N N . ASN E 2 207 ? -32.601 39.941 -32.018 1.00 69.99 197 ASN I N 1
ATOM 6522 C CA . ASN E 2 207 ? -31.957 39.934 -30.727 1.00 72.53 197 ASN I CA 1
ATOM 6523 C C . ASN E 2 207 ? -31.594 38.511 -30.327 1.00 75.64 197 ASN I C 1
ATOM 6524 O O . ASN E 2 207 ? -32.462 37.687 -30.006 1.00 79.82 197 ASN I O 1
ATOM 6529 N N . VAL E 2 208 ? -30.299 38.229 -30.358 1.00 70.74 198 VAL I N 1
ATOM 6530 C CA . VAL E 2 208 ? -29.782 36.933 -29.970 1.00 59.77 198 VAL I CA 1
ATOM 6531 C C . VAL E 2 208 ? -29.342 36.987 -28.516 1.00 54.09 198 VAL I C 1
ATOM 6532 O O . VAL E 2 208 ? -28.627 37.894 -28.126 1.00 58.64 198 VAL I O 1
ATOM 6536 N N . ASN E 2 209 ? -29.778 36.043 -27.699 1.00 55.06 199 ASN I N 1
ATOM 6537 C CA . ASN E 2 209 ? -29.337 36.053 -26.313 1.00 65.38 199 ASN I CA 1
ATOM 6538 C C . ASN E 2 209 ? -28.914 34.647 -25.888 1.00 65.85 199 ASN I C 1
ATOM 6539 O O . ASN E 2 209 ? -29.739 33.726 -25.810 1.00 65.94 199 ASN I O 1
ATOM 6544 N N . HIS E 2 210 ? -27.618 34.494 -25.619 1.00 61.20 200 HIS I N 1
ATOM 6545 C CA . HIS E 2 210 ? -27.081 33.228 -25.136 1.00 68.28 200 HIS I CA 1
ATOM 6546 C C . HIS E 2 210 ? -26.796 33.288 -23.630 1.00 68.11 200 HIS I C 1
ATOM 6547 O O . HIS E 2 210 ? -25.759 33.803 -23.220 1.00 67.88 200 HIS I O 1
ATOM 6554 N N . LYS E 2 211 ? -27.712 32.754 -22.823 1.00 65.73 201 LYS I N 1
ATOM 6555 C CA . LYS E 2 211 ? -27.595 32.828 -21.365 1.00 74.51 201 LYS I CA 1
ATOM 6556 C C . LYS E 2 211 ? -26.215 32.418 -20.804 1.00 73.32 201 LYS I C 1
ATOM 6557 O O . LYS E 2 211 ? -25.555 33.237 -20.166 1.00 74.98 201 LYS I O 1
ATOM 6563 N N . PRO E 2 212 ? -25.756 31.175 -21.056 1.00 68.19 202 PRO I N 1
ATOM 6564 C CA . PRO E 2 212 ? -24.624 30.717 -20.241 1.00 73.80 202 PRO I CA 1
ATOM 6565 C C . PRO E 2 212 ? -23.288 31.323 -20.643 1.00 72.03 202 PRO I C 1
ATOM 6566 O O . PRO E 2 212 ? -22.287 31.092 -19.962 1.00 76.82 202 PRO I O 1
ATOM 6570 N N . SER E 2 213 ? -23.261 32.080 -21.729 1.00 62.54 203 SER I N 1
ATOM 6571 C CA . SER E 2 213 ? -22.022 32.729 -22.117 1.00 70.69 203 SER I CA 1
ATOM 6572 C C . SER E 2 213 ? -22.115 34.220 -21.875 1.00 75.90 203 SER I C 1
ATOM 6573 O O . SER E 2 213 ? -21.219 34.976 -22.264 1.00 79.40 203 SER I O 1
ATOM 6576 N N . ASN E 2 214 ? -23.209 34.636 -21.241 1.00 78.29 204 ASN I N 1
ATOM 6577 C CA . ASN E 2 214 ? -23.454 36.048 -20.914 1.00 85.62 204 ASN I CA 1
ATOM 6578 C C . ASN E 2 214 ? -23.369 36.974 -22.129 1.00 76.72 204 ASN I C 1
ATOM 6579 O O . ASN E 2 214 ? -23.146 38.174 -21.980 1.00 71.27 204 ASN I O 1
ATOM 6584 N N . THR E 2 215 ? -23.519 36.422 -23.329 1.00 74.43 205 THR I N 1
ATOM 6585 C CA . THR E 2 215 ? -23.467 37.263 -24.518 1.00 76.07 205 THR I CA 1
ATOM 6586 C C . THR E 2 215 ? -24.879 37.577 -24.959 1.00 71.94 205 THR I C 1
ATOM 6587 O O . THR E 2 215 ? -25.819 36.812 -24.712 1.00 73.07 205 THR I O 1
ATOM 6591 N N . LYS E 2 216 ? -25.011 38.723 -25.609 1.00 67.49 206 LYS I N 1
ATOM 6592 C CA . LYS E 2 216 ? -26.310 39.283 -25.952 1.00 73.92 206 LYS I CA 1
ATOM 6593 C C . LYS E 2 216 ? -26.078 40.242 -27.117 1.00 70.32 206 LYS I C 1
ATOM 6594 O O . LYS E 2 216 ? -25.353 41.222 -26.986 1.00 72.64 206 LYS I O 1
ATOM 6600 N N . VAL E 2 217 ? -26.659 39.941 -28.270 1.00 67.95 207 VAL I N 1
ATOM 6601 C CA . VAL E 2 217 ? -26.386 40.713 -29.485 1.00 67.28 207 VAL I CA 1
ATOM 6602 C C . VAL E 2 217 ? -27.652 41.178 -30.199 1.00 73.59 207 VAL I C 1
ATOM 6603 O O . VAL E 2 217 ? -28.628 40.430 -30.320 1.00 73.61 207 VAL I O 1
ATOM 6607 N N . ASP E 2 218 ? -27.634 42.427 -30.653 1.00 71.29 208 ASP I N 1
ATOM 6608 C CA . ASP E 2 218 ? -28.721 42.963 -31.448 1.00 73.48 208 ASP I CA 1
ATOM 6609 C C . ASP E 2 218 ? -28.111 43.373 -32.774 1.00 75.20 208 ASP I C 1
ATOM 6610 O O . ASP E 2 218 ? -27.273 44.263 -32.833 1.00 72.81 208 ASP I O 1
ATOM 6615 N N . LYS E 2 219 ? -28.512 42.686 -33.837 1.00 78.99 209 LYS I N 1
ATOM 6616 C CA . LYS E 2 219 ? -27.901 42.872 -35.149 1.00 75.25 209 LYS I CA 1
ATOM 6617 C C . LYS E 2 219 ? -28.888 43.429 -36.149 1.00 79.00 209 LYS I C 1
ATOM 6618 O O . LYS E 2 219 ? -30.033 42.964 -36.247 1.00 83.12 209 LYS I O 1
ATOM 6624 N N . LYS E 2 220 ? -28.413 44.422 -36.895 1.00 79.69 210 LYS I N 1
ATOM 6625 C CA . LYS E 2 220 ? -29.190 45.118 -37.907 1.00 76.29 210 LYS I CA 1
ATOM 6626 C C . LYS E 2 220 ? -29.011 44.401 -39.240 1.00 69.93 210 LYS I C 1
ATOM 6627 O O . LYS E 2 220 ? -27.958 44.499 -39.861 1.00 54.55 210 LYS I O 1
ATOM 6633 N N . ALA E 2 221 ? -30.025 43.645 -39.656 1.00 79.87 211 ALA I N 1
ATOM 6634 C CA . ALA E 2 221 ? -30.025 43.042 -40.988 1.00 75.89 211 ALA I CA 1
ATOM 6635 C C . ALA E 2 221 ? -30.585 44.056 -41.978 1.00 78.85 211 ALA I C 1
ATOM 6636 O O . ALA E 2 221 ? -31.670 44.615 -41.761 1.00 90.46 211 ALA I O 1
ATOM 6638 N N . GLU E 2 222 ? -29.838 44.317 -43.047 1.00 75.85 212 GLU I N 1
ATOM 6639 C CA . GLU E 2 222 ? -30.213 45.353 -44.023 1.00 84.80 212 GLU I CA 1
ATOM 6640 C C . GLU E 2 222 ? -29.803 44.969 -45.434 1.00 75.69 212 GLU I C 1
ATOM 6641 O O . GLU E 2 222 ? -28.894 44.175 -45.607 1.00 76.94 212 GLU I O 1
ATOM 6647 N N . PRO E 2 223 ? -30.475 45.534 -46.449 1.00 75.60 213 PRO I N 1
ATOM 6648 C CA . PRO E 2 223 ? -30.149 45.221 -47.846 1.00 77.84 213 PRO I CA 1
ATOM 6649 C C . PRO E 2 223 ? -28.723 45.587 -48.242 1.00 65.97 213 PRO I C 1
ATOM 6650 O O . PRO E 2 223 ? -28.223 44.917 -49.141 1.00 64.46 213 PRO I O 1
ATOM 6654 N N . ILE F 3 1 ? -48.530 10.489 7.064 1.00 66.05 307 ILE Q N 1
ATOM 6655 C CA . ILE F 3 1 ? -49.702 10.145 6.272 1.00 80.10 307 ILE Q CA 1
ATOM 6656 C C . ILE F 3 1 ? -49.297 9.946 4.788 1.00 87.46 307 ILE Q C 1
ATOM 6657 O O . ILE F 3 1 ? -49.986 9.253 4.030 1.00 81.81 307 ILE Q O 1
ATOM 6662 N N . HIS F 3 2 ? -48.163 10.534 4.394 1.00 87.80 308 HIS Q N 1
ATOM 6663 C CA . HIS F 3 2 ? -47.588 10.366 3.044 1.00 77.20 308 HIS Q CA 1
ATOM 6664 C C . HIS F 3 2 ? -46.475 9.323 3.020 1.00 70.05 308 HIS Q C 1
ATOM 6665 O O . HIS F 3 2 ? -45.323 9.640 3.299 1.00 68.29 308 HIS Q O 1
ATOM 6672 N N . ILE F 3 3 ? -46.805 8.089 2.668 1.00 71.36 309 ILE Q N 1
ATOM 6673 C CA . ILE F 3 3 ? -45.812 7.019 2.664 1.00 72.00 309 ILE Q CA 1
ATOM 6674 C C . ILE F 3 3 ? -44.969 7.042 1.368 1.00 74.77 309 ILE Q C 1
ATOM 6675 O O . ILE F 3 3 ? -43.822 6.585 1.348 1.00 67.52 309 ILE Q O 1
ATOM 6680 N N . GLY F 3 4 ? -45.522 7.611 0.299 1.00 75.40 312 GLY Q N 1
ATOM 6681 C CA . GLY F 3 4 ? -44.791 7.740 -0.952 1.00 72.07 312 GLY Q CA 1
ATOM 6682 C C . GLY F 3 4 ? -45.378 8.730 -1.951 1.00 76.63 312 GLY Q C 1
ATOM 6683 O O . GLY F 3 4 ? -46.396 9.378 -1.675 1.00 76.25 312 GLY Q O 1
ATOM 6684 N N . PRO F 3 5 ? -44.731 8.861 -3.126 1.00 74.64 313 PRO Q N 1
ATOM 6685 C CA . PRO F 3 5 ? -45.225 9.760 -4.169 1.00 68.17 313 PRO Q CA 1
ATOM 6686 C C . PRO F 3 5 ? -46.501 9.206 -4.793 1.00 72.38 313 PRO Q C 1
ATOM 6687 O O . PRO F 3 5 ? -46.525 8.046 -5.202 1.00 69.35 313 PRO Q O 1
ATOM 6691 N N . GLY F 3 6 ? -47.556 10.016 -4.821 1.00 74.30 314 GLY Q N 1
ATOM 6692 C CA . GLY F 3 6 ? -48.799 9.625 -5.451 1.00 69.77 314 GLY Q CA 1
ATOM 6693 C C . GLY F 3 6 ? -49.993 9.552 -4.525 1.00 72.08 314 GLY Q C 1
ATOM 6694 O O . GLY F 3 6 ? -49.848 9.440 -3.309 1.00 79.52 314 GLY Q O 1
ATOM 6695 N N . ARG F 3 7 ? -51.184 9.620 -5.114 1.00 73.86 315 ARG Q N 1
ATOM 6696 C CA . ARG F 3 7 ? -52.441 9.536 -4.373 1.00 81.80 315 ARG Q CA 1
ATOM 6697 C C . ARG F 3 7 ? -52.565 8.217 -3.620 1.00 81.34 315 ARG Q C 1
ATOM 6698 O O . ARG F 3 7 ? -53.096 8.168 -2.513 1.00 78.25 315 ARG Q O 1
ATOM 6706 N N . ALA F 3 8 ? -52.057 7.154 -4.235 1.00 81.47 316 ALA Q N 1
ATOM 6707 C CA . ALA F 3 8 ? -52.198 5.803 -3.711 1.00 76.94 316 ALA Q CA 1
ATOM 6708 C C . ALA F 3 8 ? -51.427 5.578 -2.437 1.00 74.14 316 ALA Q C 1
ATOM 6709 O O . ALA F 3 8 ? -51.606 4.545 -1.807 1.00 79.61 316 ALA Q O 1
ATOM 6711 N N . PHE F 3 9 ? -50.558 6.513 -2.066 1.00 75.57 317 PHE Q N 1
ATOM 6712 C CA . PHE F 3 9 ? -49.785 6.374 -0.829 1.00 78.83 317 PHE Q CA 1
ATOM 6713 C C . PHE F 3 9 ? -50.125 7.444 0.206 1.00 81.00 317 PHE Q C 1
ATOM 6714 O O . PHE F 3 9 ? -49.232 8.040 0.796 1.00 84.18 317 PHE Q O 1
ATOM 6722 N N . TYR F 3 10 ? -51.416 7.676 0.426 1.00 84.87 318 TYR Q N 1
ATOM 6723 C CA . TYR F 3 10 ? -51.870 8.618 1.441 1.00 81.67 318 TYR Q CA 1
ATOM 6724 C C . TYR F 3 10 ? -52.837 7.962 2.400 1.00 89.94 318 TYR Q C 1
ATOM 6725 O O . TYR F 3 10 ? -53.874 7.448 1.973 1.00 93.97 318 TYR Q O 1
ATOM 6734 N N . THR F 3 11 ? -52.510 8.006 3.694 1.00 95.32 319 THR Q N 1
ATOM 6735 C CA . THR F 3 11 ? -53.322 7.369 4.738 1.00 86.88 319 THR Q CA 1
ATOM 6736 C C . THR F 3 11 ? -54.162 8.364 5.532 1.00 79.58 319 THR Q C 1
ATOM 6737 O O . THR F 3 11 ? -53.802 8.747 6.643 1.00 78.33 319 THR Q O 1
ATOM 6741 N N . ILE G 1 2 ? -14.515 -6.770 -62.175 1.00 76.02 2 ILE N N 1
ATOM 6742 C CA . ILE G 1 2 ? -15.459 -5.913 -61.450 1.00 84.17 2 ILE N CA 1
ATOM 6743 C C . ILE G 1 2 ? -14.798 -4.991 -60.429 1.00 81.40 2 ILE N C 1
ATOM 6744 O O . ILE G 1 2 ? -14.088 -5.451 -59.542 1.00 87.17 2 ILE N O 1
ATOM 6749 N N . VAL G 1 3 ? -15.054 -3.691 -60.547 1.00 81.39 3 VAL N N 1
ATOM 6750 C CA . VAL G 1 3 ? -14.511 -2.710 -59.610 1.00 88.58 3 VAL N CA 1
ATOM 6751 C C . VAL G 1 3 ? -15.628 -1.944 -58.903 1.00 93.54 3 VAL N C 1
ATOM 6752 O O . VAL G 1 3 ? -16.581 -1.494 -59.540 1.00 91.34 3 VAL N O 1
ATOM 6756 N N . MET G 1 4 ? -15.507 -1.818 -57.581 1.00 93.61 4 MET N N 1
ATOM 6757 C CA . MET G 1 4 ? -16.500 -1.127 -56.772 1.00 85.64 4 MET N CA 1
ATOM 6758 C C . MET G 1 4 ? -15.984 0.255 -56.381 1.00 89.55 4 MET N C 1
ATOM 6759 O O . MET G 1 4 ? -14.803 0.412 -56.042 1.00 89.89 4 MET N O 1
ATOM 6764 N N . ASN G 1 5 ? -16.864 1.254 -56.439 1.00 87.18 5 ASN N N 1
ATOM 6765 C CA . ASN G 1 5 ? -16.510 2.615 -56.041 1.00 84.08 5 ASN N CA 1
ATOM 6766 C C . ASN G 1 5 ? -17.458 3.151 -54.984 1.00 90.93 5 ASN N C 1
ATOM 6767 O O . ASN G 1 5 ? -18.644 3.374 -55.244 1.00 88.72 5 ASN N O 1
ATOM 6772 N N . GLN G 1 6 ? -16.913 3.358 -53.787 1.00 95.68 6 GLN N N 1
ATOM 6773 C CA . GLN G 1 6 ? -17.688 3.771 -52.625 1.00 83.71 6 GLN N CA 1
ATOM 6774 C C . GLN G 1 6 ? -17.694 5.287 -52.444 1.00 84.35 6 GLN N C 1
ATOM 6775 O O . GLN G 1 6 ? -16.671 5.964 -52.616 1.00 77.99 6 GLN N O 1
ATOM 6781 N N . SER G 1 7 ? -18.863 5.807 -52.093 1.00 85.43 7 SER N N 1
ATOM 6782 C CA . SER G 1 7 ? -19.029 7.231 -51.850 1.00 84.91 7 SER N CA 1
ATOM 6783 C C . SER G 1 7 ? -19.896 7.484 -50.626 1.00 76.07 7 SER N C 1
ATOM 6784 O O . SER G 1 7 ? -20.924 6.838 -50.439 1.00 78.43 7 SER N O 1
ATOM 6787 N N . PRO G 1 8 ? -19.474 8.419 -49.775 1.00 73.20 8 PRO N N 1
ATOM 6788 C CA . PRO G 1 8 ? -18.193 9.131 -49.828 1.00 76.52 8 PRO N CA 1
ATOM 6789 C C . PRO G 1 8 ? -17.116 8.367 -49.049 1.00 77.79 8 PRO N C 1
ATOM 6790 O O . PRO G 1 8 ? -17.442 7.352 -48.435 1.00 83.51 8 PRO N O 1
ATOM 6794 N N . PRO G 1 9 ? -15.856 8.829 -49.073 1.00 71.07 9 PRO N N 1
ATOM 6795 C CA . PRO G 1 9 ? -14.861 8.213 -48.180 1.00 76.69 9 PRO N CA 1
ATOM 6796 C C . PRO G 1 9 ? -15.222 8.377 -46.705 1.00 74.73 9 PRO N C 1
ATOM 6797 O O . PRO G 1 9 ? -15.048 7.461 -45.908 1.00 69.78 9 PRO N O 1
ATOM 6801 N N . SER G 1 10 ? -15.738 9.548 -46.362 1.00 71.19 10 SER N N 1
ATOM 6802 C CA . SER G 1 10 ? -16.069 9.856 -44.990 1.00 72.71 10 SER N CA 1
ATOM 6803 C C . SER G 1 10 ? -17.336 10.671 -44.888 1.00 70.83 10 SER N C 1
ATOM 6804 O O . SER G 1 10 ? -17.626 11.477 -45.766 1.00 66.97 10 SER N O 1
ATOM 6807 N N . LEU G 1 11 ? -18.082 10.473 -43.805 1.00 68.28 11 LEU N N 1
ATOM 6808 C CA . LEU G 1 11 ? -19.197 11.352 -43.504 1.00 67.36 11 LEU N CA 1
ATOM 6809 C C . LEU G 1 11 ? -19.497 11.371 -42.007 1.00 65.15 11 LEU N C 1
ATOM 6810 O O . LEU G 1 11 ? -19.464 10.340 -41.336 1.00 62.82 11 LEU N O 1
ATOM 6815 N N . ALA G 1 12 ? -19.779 12.567 -41.500 1.00 64.95 12 ALA N N 1
ATOM 6816 C CA . ALA G 1 12 ? -20.122 12.770 -40.104 1.00 63.97 12 ALA N CA 1
ATOM 6817 C C . ALA G 1 12 ? -21.628 12.877 -39.952 1.00 64.01 12 ALA N C 1
ATOM 6818 O O . ALA G 1 12 ? -22.289 13.497 -40.776 1.00 66.53 12 ALA N O 1
ATOM 6820 N N . VAL G 1 13 ? -22.167 12.267 -38.901 1.00 59.05 13 VAL N N 1
ATOM 6821 C CA . VAL G 1 13 ? -23.603 12.214 -38.692 1.00 57.25 13 VAL N CA 1
ATOM 6822 C C . VAL G 1 13 ? -23.928 12.386 -37.219 1.00 62.42 13 VAL N C 1
ATOM 6823 O O . VAL G 1 13 ? -23.251 11.832 -36.360 1.00 67.86 13 VAL N O 1
ATOM 6827 N N . THR G 1 14 ? -24.959 13.160 -36.920 1.00 65.00 14 THR N N 1
ATOM 6828 C CA . THR G 1 14 ? -25.442 13.275 -35.553 1.00 62.39 14 THR N CA 1
ATOM 6829 C C . THR G 1 14 ? -26.347 12.091 -35.265 1.00 61.09 14 THR N C 1
ATOM 6830 O O . THR G 1 14 ? -27.143 11.731 -36.112 1.00 67.73 14 THR N O 1
ATOM 6834 N N . PRO G 1 15 ? -26.215 11.465 -34.084 1.00 59.14 15 PRO N N 1
ATOM 6835 C CA . PRO G 1 15 ? -27.106 10.364 -33.704 1.00 60.44 15 PRO N CA 1
ATOM 6836 C C . PRO G 1 15 ? -28.561 10.777 -33.805 1.00 61.72 15 PRO N C 1
ATOM 6837 O O . PRO G 1 15 ? -28.942 11.792 -33.238 1.00 56.44 15 PRO N O 1
ATOM 6841 N N . GLY G 1 16 ? -29.355 10.001 -34.531 1.00 67.39 16 GLY N N 1
ATOM 6842 C CA . GLY G 1 16 ? -30.719 10.386 -34.826 1.00 68.43 16 GLY N CA 1
ATOM 6843 C C . GLY G 1 16 ? -30.901 10.761 -36.286 1.00 74.58 16 GLY N C 1
ATOM 6844 O O . GLY G 1 16 ? -31.906 10.387 -36.893 1.00 82.06 16 GLY N O 1
ATOM 6845 N N . GLU G 1 17 ? -29.944 11.508 -36.846 1.00 77.63 17 GLU N N 1
ATOM 6846 C CA . GLU G 1 17 ? -29.930 11.819 -38.285 1.00 76.15 17 GLU N CA 1
ATOM 6847 C C . GLU G 1 17 ? -29.782 10.524 -39.094 1.00 75.68 17 GLU N C 1
ATOM 6848 O O . GLU G 1 17 ? -29.285 9.508 -38.585 1.00 71.22 17 GLU N O 1
ATOM 6854 N N . PRO G 1 18 ? -30.246 10.544 -40.352 1.00 77.11 18 PRO N N 1
ATOM 6855 C CA . PRO G 1 18 ? -29.990 9.408 -41.237 1.00 74.71 18 PRO N CA 1
ATOM 6856 C C . PRO G 1 18 ? -28.652 9.532 -41.938 1.00 71.92 18 PRO N C 1
ATOM 6857 O O . PRO G 1 18 ? -28.126 10.637 -42.110 1.00 63.50 18 PRO N O 1
ATOM 6861 N N . ALA G 1 19 ? -28.107 8.385 -42.322 1.00 73.73 19 ALA N N 1
ATOM 6862 C CA . ALA G 1 19 ? -26.911 8.340 -43.137 1.00 72.84 19 ALA N CA 1
ATOM 6863 C C . ALA G 1 19 ? -27.154 7.424 -44.334 1.00 77.23 19 ALA N C 1
ATOM 6864 O O . ALA G 1 19 ? -28.080 6.596 -44.334 1.00 73.46 19 ALA N O 1
ATOM 6866 N N . SER G 1 20 ? -26.318 7.581 -45.354 1.00 77.03 20 SER N N 1
ATOM 6867 C CA . SER G 1 20 ? -26.545 6.924 -46.628 1.00 80.87 20 SER N CA 1
ATOM 6868 C C . SER G 1 20 ? -25.241 6.781 -47.409 1.00 78.11 20 SER N C 1
ATOM 6869 O O . SER G 1 20 ? -24.687 7.770 -47.896 1.00 78.54 20 SER N O 1
ATOM 6872 N N . ILE G 1 21 ? -24.757 5.546 -47.522 1.00 76.12 21 ILE N N 1
ATOM 6873 C CA . ILE G 1 21 ? -23.504 5.263 -48.213 1.00 77.15 21 ILE N CA 1
ATOM 6874 C C . ILE G 1 21 ? -23.748 4.561 -49.533 1.00 82.68 21 ILE N C 1
ATOM 6875 O O . ILE G 1 21 ? -24.591 3.670 -49.619 1.00 78.79 21 ILE N O 1
ATOM 6880 N N . SER G 1 22 ? -22.980 4.950 -50.549 1.00 84.53 22 SER N N 1
ATOM 6881 C CA . SER G 1 22 ? -23.220 4.506 -51.915 1.00 84.27 22 SER N CA 1
ATOM 6882 C C . SER G 1 22 ? -22.106 3.634 -52.476 1.00 82.25 22 SER N C 1
ATOM 6883 O O . SER G 1 22 ? -20.918 3.924 -52.339 1.00 80.42 22 SER N O 1
ATOM 6886 N N . CYS G 1 23 ? -22.520 2.560 -53.129 1.00 87.54 23 CYS N N 1
ATOM 6887 C CA . CYS G 1 23 ? -21.597 1.680 -53.817 1.00 94.00 23 CYS N CA 1
ATOM 6888 C C . CYS G 1 23 ? -21.984 1.561 -55.286 1.00 95.96 23 CYS N C 1
ATOM 6889 O O . CYS G 1 23 ? -23.160 1.393 -55.618 1.00 97.29 23 CYS N O 1
ATOM 6892 N N . ARG G 1 24 ? -20.987 1.628 -56.158 1.00 94.66 24 ARG N N 1
ATOM 6893 C CA . ARG G 1 24 ? -21.221 1.679 -57.596 1.00 98.65 24 ARG N CA 1
ATOM 6894 C C . ARG G 1 24 ? -20.293 0.711 -58.327 1.00 100.38 24 ARG N C 1
ATOM 6895 O O . ARG G 1 24 ? -19.068 0.846 -58.256 1.00 98.06 24 ARG N O 1
ATOM 6903 N N . ALA G 1 25 ? -20.877 -0.260 -59.028 1.00 104.44 25 ALA N N 1
ATOM 6904 C CA . ALA G 1 25 ? -20.108 -1.360 -59.617 1.00 97.82 25 ALA N CA 1
ATOM 6905 C C . ALA G 1 25 ? -19.721 -1.108 -61.063 1.00 88.80 25 ALA N C 1
ATOM 6906 O O . ALA G 1 25 ? -20.377 -0.350 -61.769 1.00 94.11 25 ALA N O 1
ATOM 6908 N N . SER G 1 26 ? -18.647 -1.759 -61.495 1.00 86.49 26 SER N N 1
ATOM 6909 C CA . SER G 1 26 ? -18.190 -1.670 -62.875 1.00 90.09 26 SER N CA 1
ATOM 6910 C C . SER G 1 26 ? -19.166 -2.359 -63.822 1.00 97.51 26 SER N C 1
ATOM 6911 O O . SER G 1 26 ? -19.323 -1.948 -64.977 1.00 99.68 26 SER N O 1
ATOM 6914 N N . GLN G 1 27 ? -19.808 -3.415 -63.328 1.00 94.47 27 GLN N N 1
ATOM 6915 C CA . GLN G 1 27 ? -20.765 -4.191 -64.110 1.00 89.43 27 GLN N CA 1
ATOM 6916 C C . GLN G 1 27 ? -22.013 -4.412 -63.284 1.00 94.44 27 GLN N C 1
ATOM 6917 O O . GLN G 1 27 ? -22.081 -3.979 -62.137 1.00 97.77 27 GLN N O 1
ATOM 6923 N N . SER G 1 28 A -23.006 -5.081 -63.849 1.00 94.72 27 SER N N 1
ATOM 6924 C CA . SER G 1 28 A -24.210 -5.337 -63.081 1.00 95.97 27 SER N CA 1
ATOM 6925 C C . SER G 1 28 A -24.009 -6.526 -62.166 1.00 99.04 27 SER N C 1
ATOM 6926 O O . SER G 1 28 A -23.657 -7.615 -62.617 1.00 98.42 27 SER N O 1
ATOM 6929 N N . LEU G 1 29 B -24.240 -6.299 -60.876 1.00 102.63 27 LEU N N 1
ATOM 6930 C CA . LEU G 1 29 B -24.244 -7.355 -59.871 1.00 98.77 27 LEU N CA 1
ATOM 6931 C C . LEU G 1 29 B -25.626 -8.013 -59.848 1.00 102.22 27 LEU N C 1
ATOM 6932 O O . LEU G 1 29 B -26.036 -8.598 -58.848 1.00 103.34 27 LEU N O 1
ATOM 6937 N N . LEU G 1 30 C -26.354 -7.879 -60.951 1.00 101.12 27 LEU N N 1
ATOM 6938 C CA . LEU G 1 30 C -27.579 -8.629 -61.147 1.00 102.90 27 LEU N CA 1
ATOM 6939 C C . LEU G 1 30 C -27.205 -9.897 -61.886 1.00 105.25 27 LEU N C 1
ATOM 6940 O O . LEU G 1 30 C -26.551 -9.842 -62.922 1.00 108.83 27 LEU N O 1
ATOM 6945 N N . TYR G 1 31 D -27.594 -11.043 -61.348 1.00 110.12 27 TYR N N 1
ATOM 6946 C CA . TYR G 1 31 D -27.269 -12.304 -61.997 1.00 112.04 27 TYR N CA 1
ATOM 6947 C C . TYR G 1 31 D -28.534 -12.859 -62.615 1.00 115.12 27 TYR N C 1
ATOM 6948 O O . TYR G 1 31 D -29.645 -12.533 -62.182 1.00 111.96 27 TYR N O 1
ATOM 6957 N N . SER G 1 32 E -28.348 -13.696 -63.630 1.00 118.23 27 SER N N 1
ATOM 6958 C CA . SER G 1 32 E -29.441 -14.317 -64.367 1.00 115.43 27 SER N CA 1
ATOM 6959 C C . SER G 1 32 E -30.394 -15.114 -63.473 1.00 119.71 27 SER N C 1
ATOM 6960 O O . SER G 1 32 E -31.481 -15.482 -63.906 1.00 125.73 27 SER N O 1
ATOM 6963 N N . ASP G 1 33 ? -29.993 -15.374 -62.230 1.00 119.06 28 ASP N N 1
ATOM 6964 C CA . ASP G 1 33 ? -30.832 -16.121 -61.289 1.00 121.70 28 ASP N CA 1
ATOM 6965 C C . ASP G 1 33 ? -31.924 -15.246 -60.655 1.00 121.43 28 ASP N C 1
ATOM 6966 O O . ASP G 1 33 ? -32.720 -15.720 -59.832 1.00 116.08 28 ASP N O 1
ATOM 6971 N N . GLY G 1 34 ? -31.946 -13.969 -61.035 1.00 120.82 29 GLY N N 1
ATOM 6972 C CA . GLY G 1 34 ? -32.941 -13.031 -60.541 1.00 118.43 29 GLY N CA 1
ATOM 6973 C C . GLY G 1 34 ? -32.623 -12.509 -59.154 1.00 109.58 29 GLY N C 1
ATOM 6974 O O . GLY G 1 34 ? -33.519 -12.368 -58.318 1.00 95.24 29 GLY N O 1
ATOM 6975 N N . HIS G 1 35 ? -31.341 -12.226 -58.918 1.00 113.43 30 HIS N N 1
ATOM 6976 C CA . HIS G 1 35 ? -30.863 -11.752 -57.617 1.00 110.05 30 HIS N CA 1
ATOM 6977 C C . HIS G 1 35 ? -29.747 -10.727 -57.773 1.00 104.77 30 HIS N C 1
ATOM 6978 O O . HIS G 1 35 ? -29.040 -10.705 -58.785 1.00 103.07 30 HIS N O 1
ATOM 6985 N N . ASN G 1 36 ? -29.608 -9.879 -56.757 1.00 99.68 31 ASN N N 1
ATOM 6986 C CA . ASN G 1 36 ? -28.539 -8.889 -56.703 1.00 99.98 31 ASN N CA 1
ATOM 6987 C C . ASN G 1 36 ? -27.428 -9.340 -55.749 1.00 98.53 31 ASN N C 1
ATOM 6988 O O . ASN G 1 36 ? -27.658 -9.502 -54.554 1.00 95.49 31 ASN N O 1
ATOM 6993 N N . TYR G 1 37 ? -26.226 -9.556 -56.278 1.00 96.48 32 TYR N N 1
ATOM 6994 C CA . TYR G 1 37 ? -25.140 -10.098 -55.469 1.00 91.25 32 TYR N CA 1
ATOM 6995 C C . TYR G 1 37 ? -24.174 -9.006 -55.023 1.00 93.63 32 TYR N C 1
ATOM 6996 O O . TYR G 1 37 ? -23.126 -8.791 -55.639 1.00 89.53 32 TYR N O 1
ATOM 7005 N N . LEU G 1 38 ? -24.553 -8.327 -53.939 1.00 92.03 33 LEU N N 1
ATOM 7006 C CA . LEU G 1 38 ? -23.736 -7.296 -53.312 1.00 86.14 33 LEU N CA 1
ATOM 7007 C C . LEU G 1 38 ? -23.969 -7.291 -51.817 1.00 91.04 33 LEU N C 1
ATOM 7008 O O . LEU G 1 38 ? -25.115 -7.346 -51.371 1.00 91.85 33 LEU N O 1
ATOM 7013 N N . ASP G 1 39 ? -22.884 -7.197 -51.050 1.00 89.99 34 ASP N N 1
ATOM 7014 C CA . ASP G 1 39 ? -22.971 -7.211 -49.597 1.00 81.81 34 ASP N CA 1
ATOM 7015 C C . ASP G 1 39 ? -22.521 -5.894 -48.956 1.00 86.06 34 ASP N C 1
ATOM 7016 O O . ASP G 1 39 ? -21.849 -5.083 -49.599 1.00 81.26 34 ASP N O 1
ATOM 7021 N N . TRP G 1 40 ? -22.917 -5.699 -47.691 1.00 89.86 35 TRP N N 1
ATOM 7022 C CA . TRP G 1 40 ? -22.485 -4.571 -46.855 1.00 78.30 35 TRP N CA 1
ATOM 7023 C C . TRP G 1 40 ? -21.934 -5.072 -45.525 1.00 73.59 35 TRP N C 1
ATOM 7024 O O . TRP G 1 40 ? -22.595 -5.843 -44.825 1.00 71.82 35 TRP N O 1
ATOM 7035 N N . TYR G 1 41 ? -20.722 -4.628 -45.189 1.00 75.71 36 TYR N N 1
ATOM 7036 C CA . TYR G 1 41 ? -20.034 -5.045 -43.964 1.00 74.88 36 TYR N CA 1
ATOM 7037 C C . TYR G 1 41 ? -19.607 -3.862 -43.111 1.00 69.14 36 TYR N C 1
ATOM 7038 O O . TYR G 1 41 ? -19.148 -2.853 -43.636 1.00 64.47 36 TYR N O 1
ATOM 7047 N N . LEU G 1 42 ? -19.758 -4.000 -41.793 1.00 73.43 37 LEU N N 1
ATOM 7048 C CA . LEU G 1 42 ? -19.245 -3.024 -40.819 1.00 68.91 37 LEU N CA 1
ATOM 7049 C C . LEU G 1 42 ? -17.949 -3.528 -40.202 1.00 65.47 37 LEU N C 1
ATOM 7050 O O . LEU G 1 42 ? -17.886 -4.658 -39.705 1.00 70.25 37 LEU N O 1
ATOM 7055 N N . GLN G 1 43 ? -16.919 -2.692 -40.219 1.00 56.92 38 GLN N N 1
ATOM 7056 C CA . GLN G 1 43 ? -15.699 -3.041 -39.524 1.00 64.17 38 GLN N CA 1
ATOM 7057 C C . GLN G 1 43 ? -15.433 -2.073 -38.388 1.00 68.11 38 GLN N C 1
ATOM 7058 O O . GLN G 1 43 ? -14.739 -1.076 -38.569 1.00 63.28 38 GLN N O 1
ATOM 7064 N N . LYS G 1 44 ? -15.987 -2.379 -37.217 1.00 68.95 39 LYS N N 1
ATOM 7065 C CA . LYS G 1 44 ? -15.772 -1.560 -36.033 1.00 68.59 39 LYS N CA 1
ATOM 7066 C C . LYS G 1 44 ? -14.284 -1.573 -35.722 1.00 72.88 39 LYS N C 1
ATOM 7067 O O . LYS G 1 44 ? -13.645 -2.605 -35.909 1.00 82.04 39 LYS N O 1
ATOM 7073 N N . PRO G 1 45 ? -13.725 -0.436 -35.262 1.00 72.24 40 PRO N N 1
ATOM 7074 C CA . PRO G 1 45 ? -12.279 -0.296 -35.017 1.00 70.60 40 PRO N CA 1
ATOM 7075 C C . PRO G 1 45 ? -11.650 -1.488 -34.283 1.00 72.65 40 PRO N C 1
ATOM 7076 O O . PRO G 1 45 ? -12.103 -1.865 -33.195 1.00 67.79 40 PRO N O 1
ATOM 7080 N N . GLY G 1 46 ? -10.633 -2.081 -34.914 1.00 71.36 41 GLY N N 1
ATOM 7081 C CA . GLY G 1 46 ? -9.916 -3.220 -34.372 1.00 67.85 41 GLY N CA 1
ATOM 7082 C C . GLY G 1 46 ? -10.762 -4.463 -34.201 1.00 69.99 41 GLY N C 1
ATOM 7083 O O . GLY G 1 46 ? -10.582 -5.217 -33.256 1.00 69.64 41 GLY N O 1
ATOM 7084 N N . GLN G 1 47 ? -11.695 -4.682 -35.114 1.00 70.91 42 GLN N N 1
ATOM 7085 C CA . GLN G 1 47 ? -12.454 -5.920 -35.110 1.00 71.69 42 GLN N CA 1
ATOM 7086 C C . GLN G 1 47 ? -12.496 -6.539 -36.498 1.00 72.18 42 GLN N C 1
ATOM 7087 O O . GLN G 1 47 ? -12.084 -5.928 -37.490 1.00 68.18 42 GLN N O 1
ATOM 7093 N N . ALA G 1 48 ? -13.000 -7.762 -36.563 1.00 73.50 43 ALA N N 1
ATOM 7094 C CA . ALA G 1 48 ? -13.275 -8.373 -37.845 1.00 74.11 43 ALA N CA 1
ATOM 7095 C C . ALA G 1 48 ? -14.511 -7.711 -38.433 1.00 71.81 43 ALA N C 1
ATOM 7096 O O . ALA G 1 48 ? -15.393 -7.267 -37.690 1.00 73.07 43 ALA N O 1
ATOM 7098 N N . PRO G 1 49 ? -14.564 -7.608 -39.765 1.00 66.41 44 PRO N N 1
ATOM 7099 C CA . PRO G 1 49 ? -15.784 -7.167 -40.434 1.00 65.51 44 PRO N CA 1
ATOM 7100 C C . PRO G 1 49 ? -16.999 -7.972 -39.960 1.00 68.28 44 PRO N C 1
ATOM 7101 O O . PRO G 1 49 ? -16.879 -9.176 -39.752 1.00 75.32 44 PRO N O 1
ATOM 7105 N N . GLN G 1 50 ? -18.141 -7.331 -39.758 1.00 64.18 45 GLN N N 1
ATOM 7106 C CA . GLN G 1 50 ? -19.339 -8.099 -39.454 1.00 71.21 45 GLN N CA 1
ATOM 7107 C C . GLN G 1 50 ? -20.369 -7.835 -40.549 1.00 79.40 45 GLN N C 1
ATOM 7108 O O . GLN G 1 50 ? -20.487 -6.720 -41.054 1.00 79.16 45 GLN N O 1
ATOM 7114 N N . LEU G 1 51 ? -21.080 -8.880 -40.949 1.00 80.24 46 LEU N N 1
ATOM 7115 C CA . LEU G 1 51 ? -22.010 -8.775 -42.055 1.00 75.83 46 LEU N CA 1
ATOM 7116 C C . LEU G 1 51 ? -23.199 -7.923 -41.657 1.00 76.05 46 LEU N C 1
ATOM 7117 O O . LEU G 1 51 ? -23.710 -8.040 -40.544 1.00 73.12 46 LEU N O 1
ATOM 7122 N N . LEU G 1 52 ? -23.617 -7.046 -42.561 1.00 77.17 47 LEU N N 1
ATOM 7123 C CA . LEU G 1 52 ? -24.822 -6.256 -42.351 1.00 77.40 47 LEU N CA 1
ATOM 7124 C C . LEU G 1 52 ? -25.917 -6.731 -43.289 1.00 80.91 47 LEU N C 1
ATOM 7125 O O . LEU G 1 52 ? -26.992 -7.153 -42.856 1.00 76.90 47 LEU N O 1
ATOM 7130 N N . ILE G 1 53 ? -25.622 -6.680 -44.584 1.00 84.38 48 ILE N N 1
ATOM 7131 C CA . ILE G 1 53 ? -26.614 -6.986 -45.605 1.00 83.97 48 ILE N CA 1
ATOM 7132 C C . ILE G 1 53 ? -26.044 -7.819 -46.736 1.00 82.78 48 ILE N C 1
ATOM 7133 O O . ILE G 1 53 ? -25.017 -7.463 -47.302 1.00 86.42 48 ILE N O 1
ATOM 7138 N N . TYR G 1 54 ? -26.708 -8.931 -47.054 1.00 88.38 49 TYR N N 1
ATOM 7139 C CA . TYR G 1 54 ? -26.337 -9.759 -48.208 1.00 91.77 49 TYR N CA 1
ATOM 7140 C C . TYR G 1 54 ? -27.425 -9.720 -49.278 1.00 91.22 49 TYR N C 1
ATOM 7141 O O . TYR G 1 54 ? -28.560 -9.316 -49.002 1.00 90.58 49 TYR N O 1
ATOM 7150 N N . LEU G 1 55 ? -27.071 -10.139 -50.491 1.00 91.58 50 LEU N N 1
ATOM 7151 C CA . LEU G 1 55 ? -27.997 -10.122 -51.617 1.00 90.48 50 LEU N CA 1
ATOM 7152 C C . LEU G 1 55 ? -28.602 -8.736 -51.789 1.00 93.61 50 LEU N C 1
ATOM 7153 O O . LEU G 1 55 ? -29.821 -8.585 -51.917 1.00 91.35 50 LEU N O 1
ATOM 7158 N N . GLY G 1 56 ? -27.728 -7.730 -51.749 1.00 97.48 51 GLY N N 1
ATOM 7159 C CA . GLY G 1 56 ? -28.073 -6.344 -52.027 1.00 96.63 51 GLY N CA 1
ATOM 7160 C C . GLY G 1 56 ? -29.053 -5.658 -51.092 1.00 95.89 51 GLY N C 1
ATOM 7161 O O . GLY G 1 56 ? -28.961 -4.445 -50.889 1.00 93.01 51 GLY N O 1
ATOM 7162 N N . SER G 1 57 ? -29.989 -6.418 -50.525 1.00 93.87 52 SER N N 1
ATOM 7163 C CA . SER G 1 57 ? -31.138 -5.814 -49.866 1.00 90.61 52 SER N CA 1
ATOM 7164 C C . SER G 1 57 ? -31.666 -6.587 -48.661 1.00 90.37 52 SER N C 1
ATOM 7165 O O . SER G 1 57 ? -32.652 -6.176 -48.046 1.00 86.70 52 SER N O 1
ATOM 7168 N N . THR G 1 58 ? -31.022 -7.694 -48.308 1.00 90.58 53 THR N N 1
ATOM 7169 C CA . THR G 1 58 ? -31.512 -8.508 -47.196 1.00 88.11 53 THR N CA 1
ATOM 7170 C C . THR G 1 58 ? -30.626 -8.423 -45.963 1.00 83.58 53 THR N C 1
ATOM 7171 O O . THR G 1 58 ? -29.460 -8.803 -45.995 1.00 83.87 53 THR N O 1
ATOM 7175 N N . ARG G 1 59 ? -31.192 -7.933 -44.870 1.00 89.13 54 ARG N N 1
ATOM 7176 C CA . ARG G 1 59 ? -30.422 -7.731 -43.647 1.00 91.75 54 ARG N CA 1
ATOM 7177 C C . ARG G 1 59 ? -30.195 -9.068 -42.937 1.00 94.33 54 ARG N C 1
ATOM 7178 O O . ARG G 1 59 ? -31.085 -9.928 -42.894 1.00 95.76 54 ARG N O 1
ATOM 7186 N N . ALA G 1 60 ? -28.990 -9.231 -42.393 1.00 90.45 55 ALA N N 1
ATOM 7187 C CA . ALA G 1 60 ? -28.570 -10.480 -41.765 1.00 87.55 55 ALA N CA 1
ATOM 7188 C C . ALA G 1 60 ? -29.225 -10.697 -40.416 1.00 89.96 55 ALA N C 1
ATOM 7189 O O . ALA G 1 60 ? -29.865 -9.799 -39.868 1.00 91.27 55 ALA N O 1
ATOM 7191 N N . SER G 1 61 ? -29.048 -11.900 -39.879 1.00 95.17 56 SER N N 1
ATOM 7192 C CA . SER G 1 61 ? -29.616 -12.247 -38.583 1.00 92.88 56 SER N CA 1
ATOM 7193 C C . SER G 1 61 ? -28.906 -11.479 -37.490 1.00 83.36 56 SER N C 1
ATOM 7194 O O . SER G 1 61 ? -27.705 -11.656 -37.275 1.00 80.67 56 SER N O 1
ATOM 7197 N N . GLY G 1 62 ? -29.650 -10.614 -36.815 1.00 77.33 57 GLY N N 1
ATOM 7198 C CA . GLY G 1 62 ? -29.092 -9.846 -35.723 1.00 83.17 57 GLY N CA 1
ATOM 7199 C C . GLY G 1 62 ? -28.993 -8.369 -36.020 1.00 77.27 57 GLY N C 1
ATOM 7200 O O . GLY G 1 62 ? -29.113 -7.536 -35.127 1.00 75.70 57 GLY N O 1
ATOM 7201 N N . VAL G 1 63 ? -28.759 -8.045 -37.282 1.00 82.82 58 VAL N N 1
ATOM 7202 C CA . VAL G 1 63 ? -28.687 -6.657 -37.710 1.00 83.45 58 VAL N CA 1
ATOM 7203 C C . VAL G 1 63 ? -29.967 -5.923 -37.325 1.00 85.06 58 VAL N C 1
ATOM 7204 O O . VAL G 1 63 ? -31.064 -6.453 -37.513 1.00 87.20 58 VAL N O 1
ATOM 7208 N N . PRO G 1 64 ? -29.825 -4.713 -36.755 1.00 84.53 59 PRO N N 1
ATOM 7209 C CA . PRO G 1 64 ? -30.963 -3.867 -36.386 1.00 82.79 59 PRO N CA 1
ATOM 7210 C C . PRO G 1 64 ? -31.798 -3.422 -37.579 1.00 85.65 59 PRO N C 1
ATOM 7211 O O . PRO G 1 64 ? -31.274 -3.276 -38.685 1.00 87.14 59 PRO N O 1
ATOM 7215 N N . ASP G 1 65 ? -33.088 -3.211 -37.328 1.00 88.73 60 ASP N N 1
ATOM 7216 C CA . ASP G 1 65 ? -34.036 -2.655 -38.299 1.00 94.64 60 ASP N CA 1
ATOM 7217 C C . ASP G 1 65 ? -33.481 -1.484 -39.101 1.00 88.50 60 ASP N C 1
ATOM 7218 O O . ASP G 1 65 ? -33.698 -1.371 -40.305 1.00 85.15 60 ASP N O 1
ATOM 7223 N N . ARG G 1 66 ? -32.759 -0.618 -38.399 1.00 92.11 61 ARG N N 1
ATOM 7224 C CA . ARG G 1 66 ? -32.294 0.666 -38.918 1.00 93.18 61 ARG N CA 1
ATOM 7225 C C . ARG G 1 66 ? -31.405 0.537 -40.151 1.00 85.01 61 ARG N C 1
ATOM 7226 O O . ARG G 1 66 ? -31.164 1.514 -40.865 1.00 85.59 61 ARG N O 1
ATOM 7234 N N . PHE G 1 67 ? -30.910 -0.670 -40.387 1.00 80.08 62 PHE N N 1
ATOM 7235 C CA . PHE G 1 67 ? -30.061 -0.911 -41.534 1.00 82.32 62 PHE N CA 1
ATOM 7236 C C . PHE G 1 67 ? -30.881 -1.484 -42.670 1.00 86.52 62 PHE N C 1
ATOM 7237 O O . PHE G 1 67 ? -31.620 -2.458 -42.501 1.00 86.93 62 PHE N O 1
ATOM 7245 N N . SER G 1 68 ? -30.752 -0.856 -43.828 1.00 84.39 63 SER N N 1
ATOM 7246 C CA . SER G 1 68 ? -31.481 -1.282 -45.003 1.00 88.81 63 SER N CA 1
ATOM 7247 C C . SER G 1 68 ? -30.629 -1.048 -46.238 1.00 86.69 63 SER N C 1
ATOM 7248 O O . SER G 1 68 ? -29.945 -0.030 -46.356 1.00 82.06 63 SER N O 1
ATOM 7251 N N . GLY G 1 69 ? -30.658 -2.015 -47.145 1.00 90.36 64 GLY N N 1
ATOM 7252 C CA . GLY G 1 69 ? -29.880 -1.939 -48.360 1.00 86.95 64 GLY N CA 1
ATOM 7253 C C . GLY G 1 69 ? -30.823 -1.909 -49.536 1.00 92.04 64 GLY N C 1
ATOM 7254 O O . GLY G 1 69 ? -31.794 -2.661 -49.594 1.00 92.69 64 GLY N O 1
ATOM 7255 N N . SER G 1 70 ? -30.548 -1.014 -50.471 1.00 95.79 65 SER N N 1
ATOM 7256 C CA . SER G 1 70 ? -31.340 -0.929 -51.682 1.00 95.35 65 SER N CA 1
ATOM 7257 C C . SER G 1 70 ? -30.434 -0.801 -52.900 1.00 97.52 65 SER N C 1
ATOM 7258 O O . SER G 1 70 ? -29.198 -0.737 -52.792 1.00 90.57 65 SER N O 1
ATOM 7261 N N . GLY G 1 71 ? -31.068 -0.758 -54.062 1.00 93.53 66 GLY N N 1
ATOM 7262 C CA . GLY G 1 71 ? -30.345 -0.670 -55.306 1.00 93.52 66 GLY N CA 1
ATOM 7263 C C . GLY G 1 71 ? -30.550 -1.915 -56.137 1.00 97.52 66 GLY N C 1
ATOM 7264 O O . GLY G 1 71 ? -31.135 -2.901 -55.672 1.00 98.46 66 GLY N O 1
ATOM 7265 N N . SER G 1 72 ? -30.063 -1.849 -57.374 1.00 95.83 67 SER N N 1
ATOM 7266 C CA . SER G 1 72 ? -30.112 -2.955 -58.318 1.00 88.93 67 SER N CA 1
ATOM 7267 C C . SER G 1 72 ? -29.166 -2.637 -59.463 1.00 90.15 67 SER N C 1
ATOM 7268 O O . SER G 1 72 ? -28.657 -1.524 -59.551 1.00 94.12 67 SER N O 1
ATOM 7271 N N . GLY G 1 73 ? -28.919 -3.604 -60.334 1.00 88.81 68 GLY N N 1
ATOM 7272 C CA . GLY G 1 73 ? -28.061 -3.350 -61.470 1.00 92.76 68 GLY N CA 1
ATOM 7273 C C . GLY G 1 73 ? -26.661 -3.001 -61.014 1.00 95.69 68 GLY N C 1
ATOM 7274 O O . GLY G 1 73 ? -25.969 -3.865 -60.491 1.00 101.91 68 GLY N O 1
ATOM 7275 N N . THR G 1 74 ? -26.246 -1.744 -61.188 1.00 93.59 69 THR N N 1
ATOM 7276 C CA . THR G 1 74 ? -24.873 -1.347 -60.858 1.00 96.99 69 THR N CA 1
ATOM 7277 C C . THR G 1 74 ? -24.757 -0.245 -59.800 1.00 99.20 69 THR N C 1
ATOM 7278 O O . THR G 1 74 ? -23.647 0.107 -59.389 1.00 100.81 69 THR N O 1
ATOM 7282 N N . ASP G 1 75 ? -25.883 0.310 -59.363 1.00 99.58 70 ASP N N 1
ATOM 7283 C CA . ASP G 1 75 ? -25.845 1.370 -58.353 1.00 99.65 70 ASP N CA 1
ATOM 7284 C C . ASP G 1 75 ? -26.568 0.936 -57.071 1.00 95.45 70 ASP N C 1
ATOM 7285 O O . ASP G 1 75 ? -27.712 0.472 -57.119 1.00 89.37 70 ASP N O 1
ATOM 7290 N N . PHE G 1 76 ? -25.884 1.076 -55.931 1.00 96.29 71 PHE N N 1
ATOM 7291 C CA . PHE G 1 76 ? -26.387 0.566 -54.649 1.00 97.13 71 PHE N CA 1
ATOM 7292 C C . PHE G 1 76 ? -26.230 1.521 -53.477 1.00 94.77 71 PHE N C 1
ATOM 7293 O O . PHE G 1 76 ? -25.330 2.366 -53.453 1.00 92.68 71 PHE N O 1
ATOM 7301 N N . THR G 1 77 ? -27.111 1.366 -52.493 1.00 90.37 72 THR N N 1
ATOM 7302 C CA . THR G 1 77 ? -27.114 2.270 -51.354 1.00 93.03 72 THR N CA 1
ATOM 7303 C C . THR G 1 77 ? -27.452 1.584 -50.027 1.00 95.86 72 THR N C 1
ATOM 7304 O O . THR G 1 77 ? -28.541 1.020 -49.851 1.00 96.21 72 THR N O 1
ATOM 7308 N N . LEU G 1 78 ? -26.491 1.634 -49.103 1.00 90.00 73 LEU N N 1
ATOM 7309 C CA . LEU G 1 78 ? -26.724 1.273 -47.709 1.00 83.95 73 LEU N CA 1
ATOM 7310 C C . LEU G 1 78 ? -27.264 2.471 -46.954 1.00 78.56 73 LEU N C 1
ATOM 7311 O O . LEU G 1 78 ? -26.723 3.572 -47.058 1.00 79.91 73 LEU N O 1
ATOM 7316 N N . LYS G 1 79 ? -28.327 2.267 -46.194 1.00 75.67 74 LYS N N 1
ATOM 7317 C CA . LYS G 1 79 ? -28.917 3.374 -45.467 1.00 78.57 74 LYS N CA 1
ATOM 7318 C C . LYS G 1 79 ? -29.173 3.043 -44.008 1.00 79.53 74 LYS N C 1
ATOM 7319 O O . LYS G 1 79 ? -29.789 2.025 -43.678 1.00 79.03 74 LYS N O 1
ATOM 7325 N N . ILE G 1 80 ? -28.681 3.911 -43.135 1.00 73.07 75 ILE N N 1
ATOM 7326 C CA . ILE G 1 80 ? -29.028 3.838 -41.734 1.00 74.22 75 ILE N CA 1
ATOM 7327 C C . ILE G 1 80 ? -30.056 4.920 -41.473 1.00 77.61 75 ILE N C 1
ATOM 7328 O O . ILE G 1 80 ? -29.791 6.102 -41.691 1.00 76.17 75 ILE N O 1
ATOM 7333 N N . SER G 1 81 ? -31.238 4.512 -41.032 1.00 78.01 76 SER N N 1
ATOM 7334 C CA . SER G 1 81 ? -32.327 5.451 -40.819 1.00 77.78 76 SER N CA 1
ATOM 7335 C C . SER G 1 81 ? -32.028 6.390 -39.650 1.00 82.65 76 SER N C 1
ATOM 7336 O O . SER G 1 81 ? -32.178 7.609 -39.752 1.00 82.27 76 SER N O 1
ATOM 7339 N N . ARG G 1 82 ? -31.600 5.816 -38.536 1.00 79.03 77 ARG N N 1
ATOM 7340 C CA . ARG G 1 82 ? -31.238 6.611 -37.380 1.00 75.32 77 ARG N CA 1
ATOM 7341 C C . ARG G 1 82 ? -29.934 6.091 -36.792 1.00 79.79 77 ARG N C 1
ATOM 7342 O O . ARG G 1 82 ? -29.888 5.036 -36.148 1.00 80.81 77 ARG N O 1
ATOM 7350 N N . VAL G 1 83 ? -28.869 6.843 -37.044 1.00 78.13 78 VAL N N 1
ATOM 7351 C CA . VAL G 1 83 ? -27.532 6.495 -36.586 1.00 76.25 78 VAL N CA 1
ATOM 7352 C C . VAL G 1 83 ? -27.445 6.476 -35.064 1.00 73.12 78 VAL N C 1
ATOM 7353 O O . VAL G 1 83 ? -28.081 7.290 -34.410 1.00 73.84 78 VAL N O 1
ATOM 7357 N N . GLU G 1 84 ? -26.694 5.522 -34.506 1.00 80.67 79 GLU N N 1
ATOM 7358 C CA . GLU G 1 84 ? -26.365 5.509 -33.070 1.00 82.45 79 GLU N CA 1
ATOM 7359 C C . GLU G 1 84 ? -24.874 5.694 -32.870 1.00 78.22 79 GLU N C 1
ATOM 7360 O O . GLU G 1 84 ? -24.093 5.509 -33.810 1.00 74.65 79 GLU N O 1
ATOM 7366 N N . ALA G 1 85 ? -24.478 6.024 -31.642 1.00 71.11 80 ALA N N 1
ATOM 7367 C CA . ALA G 1 85 ? -23.078 6.313 -31.352 1.00 70.68 80 ALA N CA 1
ATOM 7368 C C . ALA G 1 85 ? -22.174 5.145 -31.716 1.00 74.05 80 ALA N C 1
ATOM 7369 O O . ALA G 1 85 ? -20.978 5.327 -31.966 1.00 71.60 80 ALA N O 1
ATOM 7371 N N . GLU G 1 86 ? -22.770 3.956 -31.762 1.00 71.27 81 GLU N N 1
ATOM 7372 C CA . GLU G 1 86 ? -22.041 2.708 -31.937 1.00 70.04 81 GLU N CA 1
ATOM 7373 C C . GLU G 1 86 ? -21.991 2.238 -33.376 1.00 71.25 81 GLU N C 1
ATOM 7374 O O . GLU G 1 86 ? -21.395 1.213 -33.683 1.00 70.90 81 GLU N O 1
ATOM 7380 N N . ASP G 1 87 ? -22.625 2.984 -34.264 1.00 72.77 82 ASP N N 1
ATOM 7381 C CA . ASP G 1 87 ? -22.551 2.665 -35.675 1.00 68.42 82 ASP N CA 1
ATOM 7382 C C . ASP G 1 87 ? -21.247 3.175 -36.263 1.00 67.07 82 ASP N C 1
ATOM 7383 O O . ASP G 1 87 ? -20.994 3.024 -37.452 1.00 69.23 82 ASP N O 1
ATOM 7388 N N . VAL G 1 88 ? -20.420 3.780 -35.421 1.00 68.89 83 VAL N N 1
ATOM 7389 C CA . VAL G 1 88 ? -19.139 4.331 -35.853 1.00 63.12 83 VAL N CA 1
ATOM 7390 C C . VAL G 1 88 ? -18.184 3.216 -36.242 1.00 67.07 83 VAL N C 1
ATOM 7391 O O . VAL G 1 88 ? -18.135 2.168 -35.593 1.00 72.52 83 VAL N O 1
ATOM 7395 N N . GLY G 1 89 ? -17.434 3.447 -37.313 1.00 69.66 84 GLY N N 1
ATOM 7396 C CA . GLY G 1 89 ? -16.521 2.462 -37.864 1.00 69.39 84 GLY N CA 1
ATOM 7397 C C . GLY G 1 89 ? -16.357 2.688 -39.358 1.00 72.07 84 GLY N C 1
ATOM 7398 O O . GLY G 1 89 ? -16.596 3.796 -39.849 1.00 66.91 84 GLY N O 1
ATOM 7399 N N . VAL G 1 90 ? -15.948 1.644 -40.081 1.00 77.16 85 VAL N N 1
ATOM 7400 C CA . VAL G 1 90 ? -15.813 1.709 -41.541 1.00 68.45 85 VAL N CA 1
ATOM 7401 C C . VAL G 1 90 ? -16.727 0.715 -42.258 1.00 69.96 85 VAL N C 1
ATOM 7402 O O . VAL G 1 90 ? -16.746 -0.484 -41.954 1.00 69.14 85 VAL N O 1
ATOM 7406 N N . TYR G 1 91 ? -17.495 1.226 -43.209 1.00 73.40 86 TYR N N 1
ATOM 7407 C CA . TYR G 1 91 ? -18.442 0.400 -43.933 1.00 76.73 86 TYR N CA 1
ATOM 7408 C C . TYR G 1 91 ? -17.878 0.038 -45.293 1.00 79.92 86 TYR N C 1
ATOM 7409 O O . TYR G 1 91 ? -17.490 0.921 -46.056 1.00 77.96 86 TYR N O 1
ATOM 7418 N N . TYR G 1 92 ? -17.811 -1.265 -45.573 1.00 82.25 87 TYR N N 1
ATOM 7419 C CA . TYR G 1 92 ? -17.375 -1.761 -46.877 1.00 81.98 87 TYR N CA 1
ATOM 7420 C C . TYR G 1 92 ? -18.508 -2.472 -47.608 1.00 80.68 87 TYR N C 1
ATOM 7421 O O . TYR G 1 92 ? -19.338 -3.143 -46.997 1.00 79.68 87 TYR N O 1
ATOM 7430 N N . CYS G 1 93 ? -18.523 -2.326 -48.923 1.00 81.61 88 CYS N N 1
ATOM 7431 C CA . CYS G 1 93 ? -19.391 -3.127 -49.768 1.00 88.05 88 CYS N CA 1
ATOM 7432 C C . CYS G 1 93 ? -18.566 -4.165 -50.555 1.00 91.18 88 CYS N C 1
ATOM 7433 O O . CYS G 1 93 ? -17.473 -3.859 -51.056 1.00 91.66 88 CYS N O 1
ATOM 7436 N N . MET G 1 94 ? -19.077 -5.389 -50.662 1.00 85.19 89 MET N N 1
ATOM 7437 C CA . MET G 1 94 ? -18.371 -6.427 -51.405 1.00 84.59 89 MET N CA 1
ATOM 7438 C C . MET G 1 94 ? -19.297 -7.129 -52.371 1.00 89.12 89 MET N C 1
ATOM 7439 O O . MET G 1 94 ? -20.474 -7.350 -52.069 1.00 89.80 89 MET N O 1
ATOM 7444 N N . GLN G 1 95 ? -18.761 -7.479 -53.533 1.00 86.39 90 GLN N N 1
ATOM 7445 C CA . GLN G 1 95 ? -19.487 -8.315 -54.469 1.00 87.85 90 GLN N CA 1
ATOM 7446 C C . GLN G 1 95 ? -18.811 -9.680 -54.541 1.00 87.53 90 GLN N C 1
ATOM 7447 O O . GLN G 1 95 ? -17.582 -9.781 -54.596 1.00 86.85 90 GLN N O 1
ATOM 7453 N N . PRO G 1 96 ? -19.616 -10.740 -54.483 1.00 85.25 91 PRO N N 1
ATOM 7454 C CA . PRO G 1 96 ? -19.123 -12.105 -54.628 1.00 89.17 91 PRO N CA 1
ATOM 7455 C C . PRO G 1 96 ? -19.472 -12.708 -55.990 1.00 97.04 91 PRO N C 1
ATOM 7456 O O . PRO G 1 96 ? -19.807 -13.890 -56.054 1.00 99.68 91 PRO N O 1
ATOM 7460 N N . LEU G 1 97 ? -19.408 -11.921 -57.060 1.00 95.56 92 LEU N N 1
ATOM 7461 C CA . LEU G 1 97 ? -19.839 -12.417 -58.363 1.00 97.48 92 LEU N CA 1
ATOM 7462 C C . LEU G 1 97 ? -18.648 -12.781 -59.246 1.00 97.37 92 LEU N C 1
ATOM 7463 O O . LEU G 1 97 ? -18.518 -13.919 -59.693 1.00 92.50 92 LEU N O 1
ATOM 7468 N N . GLN G 1 98 ? -17.785 -11.803 -59.494 1.00 97.39 93 GLN N N 1
ATOM 7469 C CA . GLN G 1 98 ? -16.558 -12.038 -60.240 1.00 97.13 93 GLN N CA 1
ATOM 7470 C C . GLN G 1 98 ? -15.349 -11.797 -59.341 1.00 100.45 93 GLN N C 1
ATOM 7471 O O . GLN G 1 98 ? -15.004 -10.645 -59.044 1.00 100.52 93 GLN N O 1
ATOM 7477 N N . SER G 1 99 ? -14.707 -12.898 -58.938 1.00 99.80 94 SER N N 1
ATOM 7478 C CA . SER G 1 99 ? -13.763 -12.917 -57.820 1.00 94.29 94 SER N CA 1
ATOM 7479 C C . SER G 1 99 ? -14.487 -12.406 -56.573 1.00 94.23 94 SER N C 1
ATOM 7480 O O . SER G 1 99 ? -15.699 -12.601 -56.428 1.00 93.93 94 SER N O 1
ATOM 7483 N N . TYR G 1 100 ? -13.754 -11.766 -55.671 1.00 89.57 95 TYR N N 1
ATOM 7484 C CA . TYR G 1 100 ? -14.371 -11.117 -54.523 1.00 86.44 95 TYR N CA 1
ATOM 7485 C C . TYR G 1 100 ? -13.725 -9.749 -54.354 1.00 88.01 95 TYR N C 1
ATOM 7486 O O . TYR G 1 100 ? -12.550 -9.659 -54.001 1.00 81.56 95 TYR N O 1
ATOM 7495 N N . THR G 1 101 ? -14.473 -8.681 -54.624 1.00 93.71 96 THR N N 1
ATOM 7496 C CA . THR G 1 101 ? -13.908 -7.334 -54.505 1.00 92.15 96 THR N CA 1
ATOM 7497 C C . THR G 1 101 ? -14.699 -6.424 -53.565 1.00 90.88 96 THR N C 1
ATOM 7498 O O . THR G 1 101 ? -15.930 -6.522 -53.451 1.00 84.71 96 THR N O 1
ATOM 7502 N N . PHE G 1 102 ? -13.955 -5.543 -52.897 1.00 90.09 97 PHE N N 1
ATOM 7503 C CA . PHE G 1 102 ? -14.489 -4.641 -51.883 1.00 85.11 97 PHE N CA 1
ATOM 7504 C C . PHE G 1 102 ? -14.416 -3.185 -52.313 1.00 78.06 97 PHE N C 1
ATOM 7505 O O . PHE G 1 102 ? -13.504 -2.789 -53.032 1.00 79.25 97 PHE N O 1
ATOM 7513 N N . GLY G 1 103 ? -15.357 -2.378 -51.842 1.00 73.39 98 GLY N N 1
ATOM 7514 C CA . GLY G 1 103 ? -15.252 -0.944 -52.013 1.00 77.68 98 GLY N CA 1
ATOM 7515 C C . GLY G 1 103 ? -14.059 -0.391 -51.248 1.00 80.52 98 GLY N C 1
ATOM 7516 O O . GLY G 1 103 ? -13.445 -1.104 -50.447 1.00 83.14 98 GLY N O 1
ATOM 7517 N N . GLN G 1 104 ? -13.731 0.880 -51.485 1.00 84.02 99 GLN N N 1
ATOM 7518 C CA . GLN G 1 104 ? -12.604 1.539 -50.808 1.00 84.56 99 GLN N CA 1
ATOM 7519 C C . GLN G 1 104 ? -12.876 1.717 -49.311 1.00 76.71 99 GLN N C 1
ATOM 7520 O O . GLN G 1 104 ? -11.952 1.913 -48.520 1.00 77.39 99 GLN N O 1
ATOM 7526 N N . GLY G 1 105 ? -14.150 1.647 -48.937 1.00 75.77 100 GLY N N 1
ATOM 7527 C CA . GLY G 1 105 ? -14.559 1.792 -47.555 1.00 76.23 100 GLY N CA 1
ATOM 7528 C C . GLY G 1 105 ? -15.119 3.171 -47.275 1.00 76.94 100 GLY N C 1
ATOM 7529 O O . GLY G 1 105 ? -14.828 4.118 -48.000 1.00 77.02 100 GLY N O 1
ATOM 7530 N N . THR G 1 106 ? -15.922 3.283 -46.216 1.00 81.75 101 THR N N 1
ATOM 7531 C CA . THR G 1 106 ? -16.518 4.564 -45.816 1.00 82.88 101 THR N CA 1
ATOM 7532 C C . THR G 1 106 ? -16.517 4.767 -44.297 1.00 77.43 101 THR N C 1
ATOM 7533 O O . THR G 1 106 ? -17.206 4.051 -43.559 1.00 73.67 101 THR N O 1
ATOM 7537 N N . LYS G 1 107 ? -15.753 5.762 -43.847 1.00 73.34 102 LYS N N 1
ATOM 7538 C CA . LYS G 1 107 ? -15.606 6.053 -42.426 1.00 71.39 102 LYS N CA 1
ATOM 7539 C C . LYS G 1 107 ? -16.777 6.886 -41.926 1.00 68.79 102 LYS N C 1
ATOM 7540 O O . LYS G 1 107 ? -16.971 8.028 -42.333 1.00 67.61 102 LYS N O 1
ATOM 7546 N N . LEU G 1 108 ? -17.563 6.290 -41.044 1.00 66.67 103 LEU N N 1
ATOM 7547 C CA . LEU G 1 108 ? -18.688 6.976 -40.446 1.00 65.17 103 LEU N CA 1
ATOM 7548 C C . LEU G 1 108 ? -18.232 7.570 -39.107 1.00 71.25 103 LEU N C 1
ATOM 7549 O O . LEU G 1 108 ? -17.630 6.876 -38.281 1.00 75.73 103 LEU N O 1
ATOM 7554 N N . GLU G 1 109 ? -18.488 8.862 -38.910 1.00 69.69 104 GLU N N 1
ATOM 7555 C CA . GLU G 1 109 ? -18.132 9.544 -37.668 1.00 64.60 104 GLU N CA 1
ATOM 7556 C C . GLU G 1 1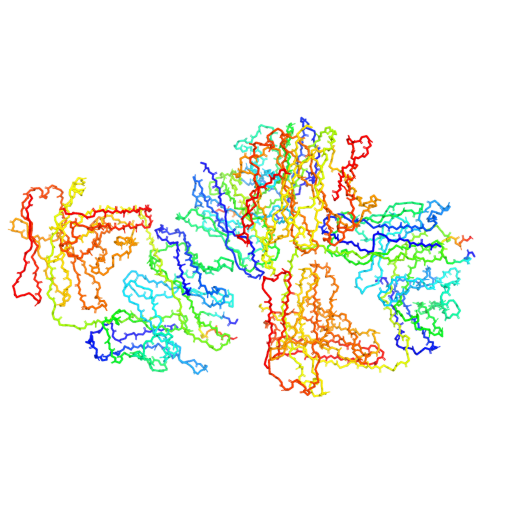09 ? -19.366 10.083 -36.971 1.00 64.46 104 GLU N C 1
ATOM 7557 O O . GLU G 1 109 ? -20.341 10.448 -37.613 1.00 62.08 104 GLU N O 1
ATOM 7563 N N . ILE G 1 110 ? -19.324 10.132 -35.649 1.00 67.44 105 ILE N N 1
ATOM 7564 C CA . ILE G 1 110 ? -20.438 10.674 -34.899 1.00 59.14 105 ILE N CA 1
ATOM 7565 C C . ILE G 1 110 ? -20.190 12.141 -34.606 1.00 56.52 105 ILE N C 1
ATOM 7566 O O . ILE G 1 110 ? -19.060 12.562 -34.374 1.00 57.18 105 ILE N O 1
ATOM 7571 N N . LYS G 1 111 ? -21.250 12.927 -34.653 1.00 55.24 106 LYS N N 1
ATOM 7572 C CA . LYS G 1 111 ? -21.169 14.306 -34.213 1.00 57.24 106 LYS N CA 1
ATOM 7573 C C . LYS G 1 111 ? -21.709 14.393 -32.794 1.00 62.16 106 LYS N C 1
ATOM 7574 O O . LYS G 1 111 ? -22.694 13.733 -32.450 1.00 68.62 106 LYS N O 1
ATOM 7580 N N . ARG G 1 112 ? -21.061 15.184 -31.954 1.00 55.38 107 ARG N N 1
ATOM 7581 C CA . ARG G 1 112 ? -21.607 15.434 -30.636 1.00 55.87 107 ARG N CA 1
ATOM 7582 C C . ARG G 1 112 ? -21.191 16.814 -30.164 1.00 59.48 107 ARG N C 1
ATOM 7583 O O . ARG G 1 112 ? -20.433 17.511 -30.845 1.00 58.18 107 ARG N O 1
ATOM 7591 N N . THR G 1 113 ? -21.695 17.210 -29.002 1.00 56.60 108 THR N N 1
ATOM 7592 C CA . THR G 1 113 ? -21.344 18.495 -28.429 1.00 56.90 108 THR N CA 1
ATOM 7593 C C . THR G 1 113 ? -19.850 18.570 -28.093 1.00 54.55 108 THR N C 1
ATOM 7594 O O . THR G 1 113 ? -19.183 17.547 -27.989 1.00 50.14 108 THR N O 1
ATOM 7598 N N . VAL G 1 114 ? -19.331 19.783 -27.925 1.00 55.53 109 VAL N N 1
ATOM 7599 C CA . VAL G 1 114 ? -17.963 19.960 -27.444 1.00 57.85 109 VAL N CA 1
ATOM 7600 C C . VAL G 1 114 ? -17.745 19.252 -26.137 1.00 57.04 109 VAL N C 1
ATOM 7601 O O . VAL G 1 114 ? -18.594 19.301 -25.255 1.00 61.85 109 VAL N O 1
ATOM 7605 N N . ALA G 1 115 ? -16.594 18.616 -25.997 1.00 55.92 110 ALA N N 1
ATOM 7606 C CA . ALA G 1 115 ? -16.235 18.000 -24.730 1.00 52.96 110 ALA N CA 1
ATOM 7607 C C . ALA G 1 115 ? -14.806 18.361 -24.409 1.00 57.12 110 ALA N C 1
ATOM 7608 O O . ALA G 1 115 ? -13.913 18.157 -25.227 1.00 62.34 110 ALA N O 1
ATOM 7610 N N . ALA G 1 116 ? -14.582 18.918 -23.230 1.00 56.44 111 ALA N N 1
ATOM 7611 C CA . ALA G 1 116 ? -13.244 19.358 -22.871 1.00 53.78 111 ALA N CA 1
ATOM 7612 C C . ALA G 1 116 ? -12.468 18.196 -22.292 1.00 53.68 111 ALA N C 1
ATOM 7613 O O . ALA G 1 116 ? -13.029 17.354 -21.590 1.00 59.13 111 ALA N O 1
ATOM 7615 N N . PRO G 1 117 ? -11.174 18.131 -22.595 1.00 54.21 112 PRO N N 1
ATOM 7616 C CA . PRO G 1 117 ? -10.353 17.020 -22.107 1.00 57.55 112 PRO N CA 1
ATOM 7617 C C . PRO G 1 117 ? -10.022 17.183 -20.642 1.00 60.11 112 PRO N C 1
ATOM 7618 O O . PRO G 1 117 ? -9.782 18.304 -20.202 1.00 63.51 112 PRO N O 1
ATOM 7622 N N . SER G 1 118 ? -10.018 16.099 -19.886 1.00 56.96 113 SER N N 1
ATOM 7623 C CA . SER G 1 118 ? -9.383 16.152 -18.580 1.00 61.62 113 SER N CA 1
ATOM 7624 C C . SER G 1 118 ? -7.925 15.756 -18.787 1.00 64.58 113 SER N C 1
ATOM 7625 O O . SER G 1 118 ? -7.639 14.837 -19.542 1.00 64.80 113 SER N O 1
ATOM 7628 N N . VAL G 1 119 ? -7.004 16.449 -18.123 1.00 71.59 114 VAL N N 1
ATOM 7629 C CA . VAL G 1 119 ? -5.580 16.320 -18.436 1.00 67.65 114 VAL N CA 1
ATOM 7630 C C . VAL G 1 119 ? -4.711 15.742 -17.319 1.00 72.04 114 VAL N C 1
ATOM 7631 O O . VAL G 1 119 ? -4.845 16.105 -16.156 1.00 76.17 114 VAL N O 1
ATOM 7635 N N . PHE G 1 120 ? -3.825 14.826 -17.698 1.00 74.97 115 PHE N N 1
ATOM 7636 C CA . PHE G 1 120 ? -2.937 14.143 -16.766 1.00 78.33 115 PHE N CA 1
ATOM 7637 C C . PHE G 1 120 ? -1.497 14.171 -17.256 1.00 83.74 115 PHE N C 1
ATOM 7638 O O . PHE G 1 120 ? -1.248 14.079 -18.453 1.00 87.01 115 PHE N O 1
ATOM 7646 N N . ILE G 1 121 ? -0.548 14.288 -16.335 1.00 89.27 116 ILE N N 1
ATOM 7647 C CA . ILE G 1 121 ? 0.855 14.296 -16.716 1.00 84.13 116 ILE N CA 1
ATOM 7648 C C . ILE G 1 121 ? 1.595 13.252 -15.898 1.00 81.30 116 ILE N C 1
ATOM 7649 O O . ILE G 1 121 ? 1.369 13.109 -14.701 1.00 85.59 116 ILE N O 1
ATOM 7654 N N . PHE G 1 122 ? 2.445 12.490 -16.571 1.00 82.25 117 PHE N N 1
ATOM 7655 C CA . PHE G 1 122 ? 3.168 11.393 -15.938 1.00 93.26 117 PHE N CA 1
ATOM 7656 C C . PHE G 1 122 ? 4.683 11.556 -16.004 1.00 104.93 117 PHE N C 1
ATOM 7657 O O . PHE G 1 122 ? 5.273 11.504 -17.089 1.00 100.53 117 PHE N O 1
ATOM 7665 N N . PRO G 1 123 ? 5.325 11.743 -14.838 1.00 113.65 118 PRO N N 1
ATOM 7666 C CA . PRO G 1 123 ? 6.791 11.738 -14.795 1.00 111.90 118 PRO N CA 1
ATOM 7667 C C . PRO G 1 123 ? 7.372 10.329 -15.029 1.00 110.98 118 PRO N C 1
ATOM 7668 O O . PRO G 1 123 ? 6.735 9.320 -14.682 1.00 103.73 118 PRO N O 1
ATOM 7672 N N . PRO G 1 124 ? 8.573 10.267 -15.629 1.00 108.18 119 PRO N N 1
ATOM 7673 C CA . PRO G 1 124 ? 9.224 9.014 -16.021 1.00 106.47 119 PRO N CA 1
ATOM 7674 C C . PRO G 1 124 ? 9.446 8.090 -14.852 1.00 99.73 119 PRO N C 1
ATOM 7675 O O . PRO G 1 124 ? 9.836 8.554 -13.791 1.00 102.32 119 PRO N O 1
ATOM 7679 N N . SER G 1 125 ? 9.218 6.801 -15.060 1.00 106.19 120 SER N N 1
ATOM 7680 C CA . SER G 1 125 ? 9.418 5.812 -14.014 1.00 112.13 120 SER N CA 1
ATOM 7681 C C . SER G 1 125 ? 10.890 5.628 -13.665 1.00 119.07 120 SER N C 1
ATOM 7682 O O . SER G 1 125 ? 11.754 5.568 -14.544 1.00 117.19 120 SER N O 1
ATOM 7685 N N . ASP G 1 126 ? 11.152 5.548 -12.364 1.00 120.86 121 ASP N N 1
ATOM 7686 C CA . ASP G 1 126 ? 12.445 5.168 -11.817 1.00 115.52 121 ASP N CA 1
ATOM 7687 C C . ASP G 1 126 ? 12.993 3.929 -12.512 1.00 110.64 121 ASP N C 1
ATOM 7688 O O . ASP G 1 126 ? 14.183 3.832 -12.790 1.00 110.26 121 ASP N O 1
ATOM 7693 N N . GLU G 1 127 ? 12.101 2.987 -12.788 1.00 110.61 122 GLU N N 1
ATOM 7694 C CA . GLU G 1 127 ? 12.436 1.780 -13.531 1.00 115.52 122 GLU N CA 1
ATOM 7695 C C . GLU G 1 127 ? 13.040 2.065 -14.920 1.00 113.28 122 GLU N C 1
ATOM 7696 O O . GLU G 1 127 ? 13.951 1.367 -15.368 1.00 107.64 122 GLU N O 1
ATOM 7702 N N . GLN G 1 128 ? 12.526 3.093 -15.592 1.00 114.55 123 GLN N N 1
ATOM 7703 C CA . GLN G 1 128 ? 12.999 3.466 -16.926 1.00 111.82 123 GLN N CA 1
ATOM 7704 C C . GLN G 1 128 ? 14.277 4.300 -16.887 1.00 117.47 123 GLN N C 1
ATOM 7705 O O . GLN G 1 128 ? 15.138 4.162 -17.761 1.00 123.05 123 GLN N O 1
ATOM 7711 N N . LEU G 1 129 ? 14.392 5.183 -15.896 1.00 115.14 124 LEU N N 1
ATOM 7712 C CA . LEU G 1 129 ? 15.593 6.003 -15.752 1.00 115.68 124 LEU N CA 1
ATOM 7713 C C . LEU G 1 129 ? 16.838 5.119 -15.588 1.00 114.79 124 LEU N C 1
ATOM 7714 O O . LEU G 1 129 ? 17.896 5.414 -16.161 1.00 111.56 124 LEU N O 1
ATOM 7719 N N . LYS G 1 130 ? 16.695 4.035 -14.816 1.00 113.03 125 LYS N N 1
ATOM 7720 C CA . LYS G 1 130 ? 17.724 2.993 -14.692 1.00 107.78 125 LYS N CA 1
ATOM 7721 C C . LYS G 1 130 ? 17.868 2.224 -16.002 1.00 109.45 125 LYS N C 1
ATOM 7722 O O . LYS G 1 130 ? 17.796 0.998 -16.010 1.00 108.59 125 LYS N O 1
ATOM 7728 N N . SER G 1 131 ? 18.057 2.954 -17.100 1.00 115.17 126 SER N N 1
ATOM 7729 C CA . SER G 1 131 ? 18.178 2.390 -18.443 1.00 107.58 126 SER N CA 1
ATOM 7730 C C . SER G 1 131 ? 18.509 3.525 -19.401 1.00 107.81 126 SER N C 1
ATOM 7731 O O . SER G 1 131 ? 18.602 3.330 -20.610 1.00 112.54 126 SER N O 1
ATOM 7734 N N . GLY G 1 132 ? 18.662 4.723 -18.845 1.00 109.06 127 GLY N N 1
ATOM 7735 C CA . GLY G 1 132 ? 19.266 5.829 -19.564 1.00 110.88 127 GLY N CA 1
ATOM 7736 C C . GLY G 1 132 ? 18.317 6.627 -20.425 1.00 117.07 127 GLY N C 1
ATOM 7737 O O . GLY G 1 132 ? 18.742 7.509 -21.175 1.00 115.93 127 GLY N O 1
ATOM 7738 N N . THR G 1 133 ? 17.027 6.330 -20.307 1.00 121.57 128 THR N N 1
ATOM 7739 C CA . THR G 1 133 ? 16.012 7.017 -21.099 1.00 117.45 128 THR N CA 1
ATOM 7740 C C . THR G 1 133 ? 14.913 7.594 -20.187 1.00 115.18 128 THR N C 1
ATOM 7741 O O . THR G 1 133 ? 14.709 7.125 -19.060 1.00 110.69 128 THR N O 1
ATOM 7745 N N . ALA G 1 134 ? 14.232 8.634 -20.663 1.00 110.13 129 ALA N N 1
ATOM 7746 C CA . ALA G 1 134 ? 13.196 9.293 -19.877 1.00 98.75 129 ALA N CA 1
ATOM 7747 C C . ALA G 1 134 ? 12.005 9.711 -20.731 1.00 92.87 129 ALA N C 1
ATOM 7748 O O . ALA G 1 134 ? 12.114 10.592 -21.584 1.00 84.66 129 ALA N O 1
ATOM 7750 N N . SER G 1 135 ? 10.862 9.084 -20.480 1.00 94.04 130 SER N N 1
ATOM 7751 C CA . SER G 1 135 ? 9.636 9.410 -21.194 1.00 91.02 130 SER N CA 1
ATOM 7752 C C . SER G 1 135 ? 8.619 10.147 -20.319 1.00 94.13 130 SER N C 1
ATOM 7753 O O . SER G 1 135 ? 8.062 9.578 -19.371 1.00 88.34 130 SER N O 1
ATOM 7756 N N . VAL G 1 136 ? 8.381 11.414 -20.646 1.00 88.50 131 VAL N N 1
ATOM 7757 C CA . VAL G 1 136 ? 7.335 12.179 -19.991 1.00 87.11 131 VAL N CA 1
ATOM 7758 C C . VAL G 1 136 ? 6.056 12.091 -20.788 1.00 85.19 131 VAL N C 1
ATOM 7759 O O . VAL G 1 136 ? 5.974 12.606 -21.901 1.00 86.77 131 VAL N O 1
ATOM 7763 N N . VAL G 1 137 ? 5.053 11.458 -20.198 1.00 80.85 132 VAL N N 1
ATOM 7764 C CA . VAL G 1 137 ? 3.819 11.147 -20.897 1.00 75.90 132 VAL N CA 1
ATOM 7765 C C . VAL G 1 137 ? 2.668 12.040 -20.464 1.00 76.27 132 VAL N C 1
ATOM 7766 O O . VAL G 1 137 ? 2.501 12.334 -19.282 1.00 81.76 132 VAL N O 1
ATOM 7770 N N . CYS G 1 138 ? 1.865 12.466 -21.426 1.00 70.35 133 CYS N N 1
ATOM 7771 C CA . CYS G 1 138 ? 0.764 13.364 -21.125 1.00 73.80 133 CYS N CA 1
ATOM 7772 C C . CYS G 1 138 ? -0.555 12.850 -21.689 1.00 70.16 133 CYS N C 1
ATOM 7773 O O . CYS G 1 138 ? -0.631 12.574 -22.876 1.00 72.15 133 CYS N O 1
ATOM 7776 N N . LEU G 1 139 ? -1.588 12.739 -20.850 1.00 64.56 134 LEU N N 1
ATOM 7777 C CA . LEU G 1 139 ? -2.880 12.208 -21.282 1.00 58.24 134 LEU N CA 1
ATOM 7778 C C . LEU G 1 139 ? -3.978 13.273 -21.448 1.00 61.49 134 LEU N C 1
ATOM 7779 O O . LEU G 1 139 ? -4.195 14.106 -20.574 1.00 67.10 134 LEU N O 1
ATOM 7784 N N . LEU G 1 140 ? -4.653 13.242 -22.591 1.00 54.53 135 LEU N N 1
ATOM 7785 C CA . LEU G 1 140 ? -5.863 14.025 -22.801 1.00 57.75 135 LEU N CA 1
ATOM 7786 C C . LEU G 1 140 ? -7.036 13.061 -22.886 1.00 62.14 135 LEU N C 1
ATOM 7787 O O . LEU G 1 140 ? -7.174 12.332 -23.863 1.00 63.88 135 LEU N O 1
ATOM 7792 N N . ASN G 1 141 ? -7.882 13.047 -21.862 1.00 66.74 136 ASN N N 1
ATOM 7793 C CA . ASN G 1 141 ? -8.917 12.025 -21.753 1.00 63.92 136 ASN N CA 1
ATOM 7794 C C . ASN G 1 141 ? -10.323 12.537 -22.097 1.00 64.99 136 ASN N C 1
ATOM 7795 O O . ASN G 1 141 ? -10.778 13.545 -21.538 1.00 64.06 136 ASN N O 1
ATOM 7800 N N . ASN G 1 142 ? -10.984 11.836 -23.027 1.00 62.86 137 ASN N N 1
ATOM 7801 C CA . ASN G 1 142 ? -12.388 12.047 -23.372 1.00 53.31 137 ASN N CA 1
ATOM 7802 C C . ASN G 1 142 ? -12.723 13.467 -23.765 1.00 56.42 137 ASN N C 1
ATOM 7803 O O . ASN G 1 142 ? -13.353 14.188 -22.994 1.00 65.65 137 ASN N O 1
ATOM 7808 N N . PHE G 1 143 ? -12.310 13.866 -24.964 1.00 51.45 138 PHE N N 1
ATOM 7809 C CA . PHE G 1 143 ? -12.656 15.181 -25.492 1.00 53.03 138 PHE N CA 1
ATOM 7810 C C . PHE G 1 143 ? -13.299 15.083 -26.877 1.00 58.49 138 PHE N C 1
ATOM 7811 O O . PHE G 1 143 ? -13.280 14.025 -27.517 1.00 58.93 138 PHE N O 1
ATOM 7819 N N . TYR G 1 144 ? -13.882 16.195 -27.321 1.00 58.33 139 TYR N N 1
ATOM 7820 C CA . TYR G 1 144 ? -14.428 16.334 -28.666 1.00 56.28 139 TYR N CA 1
ATOM 7821 C C . TYR G 1 144 ? -14.450 17.821 -28.975 1.00 55.05 139 TYR N C 1
ATOM 7822 O O . TYR G 1 144 ? -14.759 18.621 -28.094 1.00 52.66 139 TYR N O 1
ATOM 7831 N N . PRO G 1 145 ? -14.120 18.205 -30.220 1.00 54.39 140 PRO N N 1
ATOM 7832 C CA . PRO G 1 145 ? -13.764 17.385 -31.371 1.00 51.84 140 PRO N CA 1
ATOM 7833 C C . PRO G 1 145 ? -12.340 16.894 -31.311 1.00 60.30 140 PRO N C 1
ATOM 7834 O O . PRO G 1 145 ? -11.678 17.053 -30.292 1.00 64.67 140 PRO N O 1
ATOM 7838 N N . ARG G 1 146 ? -11.872 16.330 -32.413 1.00 61.40 141 ARG N N 1
ATOM 7839 C CA . ARG G 1 146 ? -10.668 15.527 -32.406 1.00 61.13 141 ARG N CA 1
ATOM 7840 C C . ARG G 1 146 ? -9.398 16.367 -32.358 1.00 57.84 141 ARG N C 1
ATOM 7841 O O . ARG G 1 146 ? -8.380 15.920 -31.850 1.00 63.35 141 ARG N O 1
ATOM 7849 N N . GLU G 1 147 ? -9.454 17.593 -32.858 1.00 55.23 142 GLU N N 1
ATOM 7850 C CA . GLU G 1 147 ? -8.231 18.380 -32.972 1.00 61.74 142 GLU N CA 1
ATOM 7851 C C . GLU G 1 147 ? -7.854 19.016 -31.644 1.00 64.85 142 GLU N C 1
ATOM 7852 O O . GLU G 1 147 ? -8.703 19.560 -30.935 1.00 62.80 142 GLU N O 1
ATOM 7858 N N . ALA G 1 148 ? -6.568 18.939 -31.318 1.00 66.17 143 ALA N N 1
ATOM 7859 C CA . ALA G 1 148 ? -6.058 19.498 -30.079 1.00 62.64 143 ALA N CA 1
ATOM 7860 C C . ALA G 1 148 ? -4.558 19.779 -30.162 1.00 71.56 143 ALA N C 1
ATOM 7861 O O . ALA G 1 148 ? -3.797 19.008 -30.752 1.00 76.26 143 ALA N O 1
ATOM 7863 N N . LYS G 1 149 ? -4.149 20.894 -29.564 1.00 75.02 144 LYS N N 1
ATOM 7864 C CA . LYS G 1 149 ? -2.757 21.331 -29.542 1.00 77.04 144 LYS N CA 1
ATOM 7865 C C . LYS G 1 149 ? -2.112 20.899 -28.234 1.00 70.39 144 LYS N C 1
ATOM 7866 O O . LYS G 1 149 ? -2.580 21.249 -27.163 1.00 71.34 144 LYS N O 1
ATOM 7872 N N . VAL G 1 150 ? -1.040 20.133 -28.318 1.00 67.55 145 VAL N N 1
ATOM 7873 C CA . VAL G 1 150 ? -0.323 19.754 -27.122 1.00 69.51 145 VAL N CA 1
ATOM 7874 C C . VAL G 1 150 ? 1.099 20.276 -27.173 1.00 80.51 145 VAL N C 1
ATOM 7875 O O . VAL G 1 150 ? 1.889 19.843 -28.008 1.00 82.39 145 VAL N O 1
ATOM 7879 N N . GLN G 1 151 ? 1.422 21.202 -26.275 1.00 82.97 146 GLN N N 1
ATOM 7880 C CA . GLN G 1 151 ? 2.724 21.853 -26.280 1.00 76.57 146 GLN N CA 1
ATOM 7881 C C . GLN G 1 151 ? 3.512 21.533 -25.016 1.00 81.29 146 GLN N C 1
ATOM 7882 O O . GLN G 1 151 ? 3.071 21.835 -23.906 1.00 93.08 146 GLN N O 1
ATOM 7888 N N . TRP G 1 152 ? 4.671 20.906 -25.184 1.00 76.81 147 TRP N N 1
ATOM 7889 C CA . TRP G 1 152 ? 5.533 20.592 -24.052 1.00 86.41 147 TRP N CA 1
ATOM 7890 C C . TRP G 1 152 ? 6.438 21.753 -23.711 1.00 100.75 147 TRP N C 1
ATOM 7891 O O . TRP G 1 152 ? 7.052 22.320 -24.606 1.00 104.45 147 TRP N O 1
ATOM 7902 N N . LYS G 1 153 ? 6.532 22.096 -22.425 1.00 106.34 148 LYS N N 1
ATOM 7903 C CA . LYS G 1 153 ? 7.456 23.142 -21.967 1.00 109.10 148 LYS N CA 1
ATOM 7904 C C . LYS G 1 153 ? 8.301 22.672 -20.787 1.00 112.11 148 LYS N C 1
ATOM 7905 O O . LYS G 1 153 ? 7.769 22.357 -19.712 1.00 108.77 148 LYS N O 1
ATOM 7911 N N . VAL G 1 154 ? 9.618 22.624 -20.988 1.00 115.18 149 VAL N N 1
ATOM 7912 C CA . VAL G 1 154 ? 10.533 22.233 -19.911 1.00 123.79 149 VAL N CA 1
ATOM 7913 C C . VAL G 1 154 ? 11.236 23.466 -19.349 1.00 122.28 149 VAL N C 1
ATOM 7914 O O . VAL G 1 154 ? 11.796 24.271 -20.112 1.00 118.42 149 VAL N O 1
ATOM 7918 N N . ASP G 1 155 ? 11.197 23.596 -18.019 1.00 115.50 150 ASP N N 1
ATOM 7919 C CA . ASP G 1 155 ? 11.710 24.772 -17.321 1.00 115.00 150 ASP N CA 1
ATOM 7920 C C . ASP G 1 155 ? 11.162 26.023 -18.013 1.00 112.70 150 ASP N C 1
ATOM 7921 O O . ASP G 1 155 ? 11.897 26.977 -18.292 1.00 110.56 150 ASP N O 1
ATOM 7926 N N . ASN G 1 156 ? 9.854 25.984 -18.270 1.00 114.33 151 ASN N N 1
ATOM 7927 C CA . ASN G 1 156 ? 9.139 26.928 -19.137 1.00 114.63 151 ASN N CA 1
ATOM 7928 C C . ASN G 1 156 ? 9.996 27.396 -20.306 1.00 110.30 151 ASN N C 1
ATOM 7929 O O . ASN G 1 156 ? 10.650 28.445 -20.266 1.00 107.21 151 ASN N O 1
ATOM 7934 N N . ALA G 1 157 ? 9.971 26.570 -21.341 1.00 113.65 152 ALA N N 1
ATOM 7935 C CA . ALA G 1 157 ? 10.736 26.752 -22.556 1.00 113.13 152 ALA N CA 1
ATOM 7936 C C . ALA G 1 157 ? 10.341 25.584 -23.428 1.00 113.59 152 ALA N C 1
ATOM 7937 O O . ALA G 1 157 ? 10.786 24.461 -23.184 1.00 112.14 152 ALA N O 1
ATOM 7939 N N . LEU G 1 158 ? 9.484 25.825 -24.418 1.00 114.14 153 LEU N N 1
ATOM 7940 C CA . LEU G 1 158 ? 8.849 24.714 -25.140 1.00 113.62 153 LEU N CA 1
ATOM 7941 C C . LEU G 1 158 ? 9.777 23.966 -26.100 1.00 104.90 153 LEU N C 1
ATOM 7942 O O . LEU G 1 158 ? 10.805 24.479 -26.527 1.00 110.97 153 LEU N O 1
ATOM 7947 N N . GLN G 1 159 ? 9.393 22.742 -26.434 1.00 94.60 154 GLN N N 1
ATOM 7948 C CA . GLN G 1 159 ? 10.211 21.892 -27.280 1.00 102.16 154 GLN N CA 1
ATOM 7949 C C . GLN G 1 159 ? 9.740 21.884 -28.720 1.00 106.40 154 GLN N C 1
ATOM 7950 O O . GLN G 1 159 ? 8.777 22.564 -29.078 1.00 102.69 154 GLN N O 1
ATOM 7956 N N . SER G 1 160 ? 10.435 21.110 -29.546 1.00 105.85 155 SER N N 1
ATOM 7957 C CA . SER G 1 160 ? 10.030 20.917 -30.930 1.00 102.34 155 SER N CA 1
ATOM 7958 C C . SER G 1 160 ? 10.663 19.640 -31.473 1.00 96.97 155 SER N C 1
ATOM 7959 O O . SER G 1 160 ? 11.810 19.338 -31.154 1.00 98.33 155 SER N O 1
ATOM 7962 N N . GLY G 1 161 ? 9.901 18.884 -32.266 1.00 95.24 156 GLY N N 1
ATOM 7963 C CA . GLY G 1 161 ? 10.363 17.631 -32.856 1.00 99.48 156 GLY N CA 1
ATOM 7964 C C . GLY G 1 161 ? 10.789 16.633 -31.800 1.00 92.86 156 GLY N C 1
ATOM 7965 O O . GLY G 1 161 ? 11.582 15.719 -32.027 1.00 89.54 156 GLY N O 1
ATOM 7966 N N . ASN G 1 162 ? 10.217 16.821 -30.626 1.00 96.81 157 ASN N N 1
ATOM 7967 C CA . ASN G 1 162 ? 10.727 16.233 -29.416 1.00 98.34 157 ASN N CA 1
ATOM 7968 C C . ASN G 1 162 ? 9.727 15.247 -28.832 1.00 101.48 157 ASN N C 1
ATOM 7969 O O . ASN G 1 162 ? 10.098 14.249 -28.193 1.00 96.80 157 ASN N O 1
ATOM 7974 N N . SER G 1 163 ? 8.452 15.554 -29.070 1.00 99.26 158 SER N N 1
ATOM 7975 C CA . SER G 1 163 ? 7.336 14.723 -28.642 1.00 90.46 158 SER N CA 1
ATOM 7976 C C . SER G 1 163 ? 6.710 14.035 -29.831 1.00 84.94 158 SER N C 1
ATOM 7977 O O . SER G 1 163 ? 7.049 14.327 -30.978 1.00 81.78 158 SER N O 1
ATOM 7980 N N . GLN G 1 164 ? 5.777 13.134 -29.547 1.00 79.68 159 GLN N N 1
ATOM 7981 C CA . GLN G 1 164 ? 4.854 12.665 -30.564 1.00 73.28 159 GLN N CA 1
ATOM 7982 C C . GLN G 1 164 ? 3.584 12.090 -29.947 1.00 67.19 159 GLN N C 1
ATOM 7983 O O . GLN G 1 164 ? 3.606 11.454 -28.889 1.00 64.72 159 GLN N O 1
ATOM 7989 N N . GLU G 1 165 ? 2.478 12.328 -30.646 1.00 63.93 160 GLU N N 1
ATOM 7990 C CA . GLU G 1 165 ? 1.140 12.011 -30.177 1.00 56.66 160 GLU N CA 1
ATOM 7991 C C . GLU G 1 165 ? 0.577 10.700 -30.729 1.00 47.48 160 GLU N C 1
ATOM 7992 O O . GLU G 1 165 ? 1.127 10.084 -31.619 1.00 51.31 160 GLU N O 1
ATOM 7998 N N . SER G 1 166 ? -0.542 10.286 -30.178 1.00 43.85 161 SER N N 1
ATOM 7999 C CA . SER G 1 166 ? -1.310 9.205 -30.738 1.00 44.38 161 SER N CA 1
ATOM 8000 C C . SER G 1 166 ? -2.740 9.387 -30.260 1.00 50.55 161 SER N C 1
ATOM 8001 O O . SER G 1 166 ? -2.954 9.756 -29.116 1.00 54.06 161 SER N O 1
ATOM 8004 N N . VAL G 1 167 ? -3.719 9.161 -31.132 1.00 49.71 162 VAL N N 1
ATOM 8005 C CA . VAL G 1 167 ? -5.104 9.436 -30.783 1.00 46.12 162 VAL N CA 1
ATOM 8006 C C . VAL G 1 167 ? -6.001 8.233 -31.002 1.00 48.77 162 VAL N C 1
ATOM 8007 O O . VAL G 1 167 ? -5.967 7.609 -32.062 1.00 51.54 162 VAL N O 1
ATOM 8011 N N . THR G 1 168 ? -6.818 7.929 -29.996 1.00 52.80 163 THR N N 1
ATOM 8012 C CA . THR G 1 168 ? -7.747 6.811 -30.055 1.00 52.73 163 THR N CA 1
ATOM 8013 C C . THR G 1 168 ? -8.732 6.960 -31.199 1.00 50.43 163 THR N C 1
ATOM 8014 O O . THR G 1 168 ? -8.846 8.004 -31.827 1.00 49.03 163 THR N O 1
ATOM 8018 N N . GLU G 1 169 ? -9.438 5.883 -31.475 1.00 52.06 164 GLU N N 1
ATOM 8019 C CA . GLU G 1 169 ? -10.525 5.947 -32.412 1.00 54.94 164 GLU N CA 1
ATOM 8020 C C . GLU G 1 169 ? -11.688 6.533 -31.650 1.00 59.12 164 GLU N C 1
ATOM 8021 O O . GLU G 1 169 ? -11.668 6.524 -30.420 1.00 60.58 164 GLU N O 1
ATOM 8027 N N . GLN G 1 170 ? -12.691 7.047 -32.356 1.00 58.99 165 GLN N N 1
ATOM 8028 C CA . GLN G 1 170 ? -13.862 7.624 -31.697 1.00 55.75 165 GLN N CA 1
ATOM 8029 C C . GLN G 1 170 ? -14.579 6.557 -30.860 1.00 54.53 165 GLN N C 1
ATOM 8030 O O . GLN G 1 170 ? -14.843 5.460 -31.334 1.00 56.11 165 GLN N O 1
ATOM 8036 N N . ASP G 1 171 ? -14.864 6.864 -29.604 1.00 55.67 166 ASP N N 1
ATOM 8037 C CA . ASP G 1 171 ? -15.463 5.877 -28.719 1.00 60.77 166 ASP N CA 1
ATOM 8038 C C . ASP G 1 171 ? -16.879 5.540 -29.185 1.00 65.49 166 ASP N C 1
ATOM 8039 O O . ASP G 1 171 ? -17.585 6.385 -29.738 1.00 66.38 166 ASP N O 1
ATOM 8044 N N . SER G 1 172 ? -17.291 4.298 -28.965 1.00 66.79 167 SER N N 1
ATOM 8045 C CA . SER G 1 172 ? -18.586 3.841 -29.439 1.00 64.95 167 SER N CA 1
ATOM 8046 C C . SER G 1 172 ? -19.682 4.037 -28.414 1.00 62.91 167 SER N C 1
ATOM 8047 O O . SER G 1 172 ? -20.843 3.778 -28.686 1.00 66.94 167 SER N O 1
ATOM 8050 N N . LYS G 1 173 ? -19.322 4.496 -27.229 1.00 69.26 168 LYS N N 1
ATOM 8051 C CA . LYS G 1 173 ? -20.343 4.788 -26.238 1.00 69.64 168 LYS N CA 1
ATOM 8052 C C . LYS G 1 173 ? -20.664 6.287 -26.268 1.00 64.93 168 LYS N C 1
ATOM 8053 O O . LYS G 1 173 ? -21.817 6.659 -26.491 1.00 63.95 168 LYS N O 1
ATOM 8059 N N . ASP G 1 174 ? -19.652 7.140 -26.093 1.00 62.14 169 ASP N N 1
ATOM 8060 C CA . ASP G 1 174 ? -19.889 8.580 -25.953 1.00 61.17 169 ASP N CA 1
ATOM 8061 C C . ASP G 1 174 ? -19.302 9.419 -27.079 1.00 58.37 169 ASP N C 1
ATOM 8062 O O . ASP G 1 174 ? -19.227 10.647 -26.989 1.00 53.38 169 ASP N O 1
ATOM 8067 N N . SER G 1 175 ? -18.860 8.729 -28.121 1.00 64.79 170 SER N N 1
ATOM 8068 C CA . SER G 1 175 ? -18.329 9.356 -29.323 1.00 60.80 170 SER N CA 1
ATOM 8069 C C . SER G 1 175 ? -17.255 10.387 -29.032 1.00 57.18 170 SER N C 1
ATOM 8070 O O . SER G 1 175 ? -17.179 11.416 -29.684 1.00 60.14 170 SER N O 1
ATOM 8073 N N . THR G 1 176 ? -16.414 10.083 -28.055 1.00 58.93 171 THR N N 1
ATOM 8074 C CA . THR G 1 176 ? -15.349 10.974 -27.632 1.00 57.63 171 THR N CA 1
ATOM 8075 C C . THR G 1 176 ? -14.012 10.555 -28.243 1.00 57.30 171 THR N C 1
ATOM 8076 O O . THR G 1 176 ? -13.915 9.496 -28.844 1.00 62.58 171 THR N O 1
ATOM 8080 N N . TYR G 1 177 ? -12.987 11.386 -28.104 1.00 55.64 172 TYR N N 1
ATOM 8081 C CA . TYR G 1 177 ? -11.622 10.961 -28.406 1.00 55.62 172 TYR N CA 1
ATOM 8082 C C . TYR G 1 177 ? -10.759 11.017 -27.147 1.00 59.73 172 TYR N C 1
ATOM 8083 O O . TYR G 1 177 ? -11.149 11.605 -26.140 1.00 60.60 172 TYR N O 1
ATOM 8092 N N . SER G 1 178 ? -9.586 10.400 -27.206 1.00 59.83 173 SER N N 1
ATOM 8093 C CA . SER G 1 178 ? -8.578 10.570 -26.162 1.00 57.97 173 SER N CA 1
ATOM 8094 C C . SER G 1 178 ? -7.212 10.601 -26.827 1.00 57.32 173 SER N C 1
ATOM 8095 O O . SER G 1 178 ? -7.054 10.085 -27.926 1.00 55.65 173 SER N O 1
ATOM 8098 N N . LEU G 1 179 ? -6.235 11.216 -26.171 1.00 57.85 174 LEU N N 1
ATOM 8099 C CA . LEU G 1 179 ? -4.959 11.526 -26.810 1.00 53.19 174 LEU N CA 1
ATOM 8100 C C . LEU G 1 179 ? -3.752 11.324 -25.878 1.00 59.74 174 LEU N C 1
ATOM 8101 O O . LEU G 1 179 ? -3.792 11.720 -24.714 1.00 61.40 174 LEU N O 1
ATOM 8106 N N . SER G 1 180 ? -2.682 10.726 -26.411 1.00 58.25 175 SER N N 1
ATOM 8107 C CA . SER G 1 180 ? -1.419 10.545 -25.697 1.00 56.34 175 SER N CA 1
ATOM 8108 C C . SER G 1 180 ? -0.272 11.267 -26.389 1.00 58.74 175 SER N C 1
ATOM 8109 O O . SER G 1 180 ? 0.022 10.985 -27.531 1.00 65.00 175 SER N O 1
ATOM 8112 N N . SER G 1 181 ? 0.378 12.195 -25.700 1.00 64.29 176 SER N N 1
ATOM 8113 C CA . SER G 1 181 ? 1.607 12.798 -26.207 1.00 66.24 176 SER N CA 1
ATOM 8114 C C . SER G 1 181 ? 2.760 12.364 -25.318 1.00 71.68 176 SER N C 1
ATOM 8115 O O . SER G 1 181 ? 2.621 12.285 -24.098 1.00 75.75 176 SER N O 1
ATOM 8118 N N . THR G 1 182 ? 3.898 12.074 -25.929 1.00 77.68 177 THR N N 1
ATOM 8119 C CA . THR G 1 182 ? 5.034 11.527 -25.196 1.00 79.81 177 THR N CA 1
ATOM 8120 C C . THR G 1 182 ? 6.308 12.314 -25.467 1.00 83.99 177 THR N C 1
ATOM 8121 O O . THR G 1 182 ? 6.797 12.329 -26.595 1.00 90.11 177 THR N O 1
ATOM 8125 N N . LEU G 1 183 ? 6.839 12.964 -24.434 1.00 85.20 178 LEU N N 1
ATOM 8126 C CA . LEU G 1 183 ? 8.098 13.703 -24.539 1.00 85.84 178 LEU N CA 1
ATOM 8127 C C . LEU G 1 183 ? 9.255 12.791 -24.209 1.00 86.59 178 LEU N C 1
ATOM 8128 O O . LEU G 1 183 ? 9.405 12.392 -23.055 1.00 88.89 178 LEU N O 1
ATOM 8133 N N . THR G 1 184 ? 10.072 12.456 -25.205 1.00 90.86 179 THR N N 1
ATOM 8134 C CA . THR G 1 184 ? 11.163 11.513 -24.973 1.00 93.29 179 THR N CA 1
ATOM 8135 C C . THR G 1 184 ? 12.498 12.264 -24.889 1.00 92.35 179 THR N C 1
ATOM 8136 O O . THR G 1 184 ? 12.832 13.056 -25.772 1.00 84.60 179 THR N O 1
ATOM 8140 N N . LEU G 1 185 ? 13.215 12.022 -23.784 1.00 97.45 180 LEU N N 1
ATOM 8141 C CA . LEU G 1 185 ? 14.494 12.652 -23.440 1.00 96.60 180 LEU N CA 1
ATOM 8142 C C . LEU G 1 185 ? 15.527 11.599 -23.099 1.00 99.16 180 LEU N C 1
ATOM 8143 O O . LEU G 1 185 ? 15.177 10.486 -22.718 1.00 97.78 180 LEU N O 1
ATOM 8148 N N . SER G 1 186 ? 16.801 11.956 -23.197 1.00 104.58 181 SER N N 1
ATOM 8149 C CA . SER G 1 186 ? 17.844 11.097 -22.661 1.00 107.81 181 SER N CA 1
ATOM 8150 C C . SER G 1 186 ? 17.761 11.211 -21.155 1.00 111.42 181 SER N C 1
ATOM 8151 O O . SER G 1 186 ? 17.274 12.226 -20.659 1.00 117.04 181 SER N O 1
ATOM 8154 N N . LYS G 1 187 ? 18.217 10.196 -20.421 1.00 108.29 182 LYS N N 1
ATOM 8155 C CA . LYS G 1 187 ? 18.293 10.320 -18.962 1.00 112.07 182 LYS N CA 1
ATOM 8156 C C . LYS G 1 187 ? 19.130 11.551 -18.625 1.00 108.80 182 LYS N C 1
ATOM 8157 O O . LYS G 1 187 ? 18.860 12.267 -17.667 1.00 103.34 182 LYS N O 1
ATOM 8163 N N . ALA G 1 188 ? 20.138 11.779 -19.459 1.00 114.89 183 ALA N N 1
ATOM 8164 C CA . ALA G 1 188 ? 21.029 12.926 -19.363 1.00 115.79 183 ALA N CA 1
ATOM 8165 C C . ALA G 1 188 ? 20.262 14.226 -19.236 1.00 109.46 183 ALA N C 1
ATOM 8166 O O . ALA G 1 188 ? 20.190 14.804 -18.160 1.00 108.81 183 ALA N O 1
ATOM 8168 N N . ASP G 1 189 ? 19.691 14.670 -20.348 1.00 114.82 184 ASP N N 1
ATOM 8169 C CA . ASP G 1 189 ? 18.979 15.944 -20.418 1.00 118.47 184 ASP N CA 1
ATOM 8170 C C . ASP G 1 189 ? 17.891 16.093 -19.354 1.00 116.69 184 ASP N C 1
ATOM 8171 O O . ASP G 1 189 ? 17.580 17.215 -18.929 1.00 108.97 184 ASP N O 1
ATOM 8176 N N . TYR G 1 190 ? 17.320 14.965 -18.926 1.00 118.14 185 TYR N N 1
ATOM 8177 C CA . TYR G 1 190 ? 16.187 14.972 -17.993 1.00 120.52 185 TYR N CA 1
ATOM 8178 C C . TYR G 1 190 ? 16.566 15.503 -16.598 1.00 121.38 185 TYR N C 1
ATOM 8179 O O . TYR G 1 190 ? 15.801 16.266 -15.992 1.00 118.53 185 TYR N O 1
ATOM 8188 N N . GLU G 1 191 ? 17.739 15.107 -16.099 1.00 120.55 186 GLU N N 1
ATOM 8189 C CA . GLU G 1 191 ? 18.233 15.577 -14.804 1.00 107.27 186 GLU N CA 1
ATOM 8190 C C . GLU G 1 191 ? 18.593 17.065 -14.840 1.00 107.74 186 GLU N C 1
ATOM 8191 O O . GLU G 1 191 ? 18.542 17.750 -13.821 1.00 106.22 186 GLU N O 1
ATOM 8197 N N . LYS G 1 192 ? 18.943 17.559 -16.024 1.00 109.59 187 LYS N N 1
ATOM 8198 C CA . LYS G 1 192 ? 19.376 18.940 -16.202 1.00 107.40 187 LYS N CA 1
ATOM 8199 C C . LYS G 1 192 ? 18.277 19.974 -15.938 1.00 113.82 187 LYS N C 1
ATOM 8200 O O . LYS G 1 192 ? 18.531 21.176 -16.018 1.00 116.44 187 LYS N O 1
ATOM 8206 N N . HIS G 1 193 ? 17.062 19.515 -15.630 1.00 110.99 188 HIS N N 1
ATOM 8207 C CA . HIS G 1 193 ? 15.929 20.417 -15.417 1.00 107.11 188 HIS N CA 1
ATOM 8208 C C . HIS G 1 193 ? 15.015 19.928 -14.280 1.00 105.81 188 HIS N C 1
ATOM 8209 O O . HIS G 1 193 ? 15.123 18.777 -13.839 1.00 92.26 188 HIS N O 1
ATOM 8216 N N . LYS G 1 194 ? 14.117 20.797 -13.805 1.00 116.66 189 LYS N N 1
ATOM 8217 C CA . LYS G 1 194 ? 13.294 20.465 -12.630 1.00 112.58 189 LYS N CA 1
ATOM 8218 C C . LYS G 1 194 ? 11.786 20.502 -12.877 1.00 111.38 189 LYS N C 1
ATOM 8219 O O . LYS G 1 194 ? 11.064 19.678 -12.321 1.00 109.66 189 LYS N O 1
ATOM 8225 N N . VAL G 1 195 ? 11.313 21.451 -13.690 1.00 117.95 190 VAL N N 1
ATOM 8226 C CA . VAL G 1 195 ? 9.874 21.570 -13.971 1.00 117.73 190 VAL N CA 1
ATOM 8227 C C . VAL G 1 195 ? 9.475 21.161 -15.382 1.00 115.02 190 VAL N C 1
ATOM 8228 O O . VAL G 1 195 ? 9.919 21.753 -16.372 1.00 114.06 190 VAL N O 1
ATOM 8232 N N . TYR G 1 196 ? 8.608 20.152 -15.449 1.00 117.38 191 TYR N N 1
ATOM 8233 C CA . TYR G 1 196 ? 8.114 19.606 -16.709 1.00 110.62 191 TYR N CA 1
ATOM 8234 C C . TYR G 1 196 ? 6.636 19.869 -16.853 1.00 100.72 191 TYR N C 1
ATOM 8235 O O . TYR G 1 196 ? 5.864 19.493 -15.982 1.00 99.70 191 TYR N O 1
ATOM 8244 N N . ALA G 1 197 ? 6.241 20.497 -17.955 1.00 92.63 192 ALA N N 1
ATOM 8245 C CA . ALA G 1 197 ? 4.857 20.914 -18.110 1.00 94.89 192 ALA N CA 1
ATOM 8246 C C . ALA G 1 197 ? 4.214 20.523 -19.439 1.00 97.88 192 ALA N C 1
ATOM 8247 O O . ALA G 1 197 ? 4.864 20.452 -20.489 1.00 95.79 192 ALA N O 1
ATOM 8249 N N . CYS G 1 198 ? 2.907 20.310 -19.372 1.00 95.14 193 CYS N N 1
ATOM 8250 C CA . CYS G 1 198 ? 2.118 19.884 -20.509 1.00 84.68 193 CYS N CA 1
ATOM 8251 C C . CYS G 1 198 ? 0.964 20.870 -20.773 1.00 79.00 193 CYS N C 1
ATOM 8252 O O . CYS G 1 198 ? 0.032 20.981 -19.981 1.00 82.29 193 CYS N O 1
ATOM 8255 N N . GLU G 1 199 ? 1.023 21.595 -21.877 1.00 70.62 194 GLU N N 1
ATOM 8256 C CA . GLU G 1 199 ? 0.070 22.678 -22.085 1.00 77.40 194 GLU N CA 1
ATOM 8257 C C . GLU G 1 199 ? -0.882 22.465 -23.270 1.00 81.77 194 GLU N C 1
ATOM 8258 O O . GLU G 1 199 ? -0.495 22.604 -24.430 1.00 82.85 194 GLU N O 1
ATOM 8264 N N . VAL G 1 200 ? -2.141 22.165 -22.967 1.00 78.80 195 VAL N N 1
ATOM 8265 C CA . VAL G 1 200 ? -3.092 21.749 -23.987 1.00 72.25 195 VAL N CA 1
ATOM 8266 C C . VAL G 1 200 ? -4.132 22.820 -24.305 1.00 71.97 195 VAL N C 1
ATOM 8267 O O . VAL G 1 200 ? -4.799 23.350 -23.413 1.00 66.81 195 VAL N O 1
ATOM 8271 N N . THR G 1 201 ? -4.233 23.143 -25.595 1.00 76.79 196 THR N N 1
ATOM 8272 C CA . THR G 1 201 ? -5.286 24.009 -26.120 1.00 73.77 196 THR N CA 1
ATOM 8273 C C . THR G 1 201 ? -6.351 23.146 -26.796 1.00 68.55 196 THR N C 1
ATOM 8274 O O . THR G 1 201 ? -6.015 22.183 -27.476 1.00 69.45 196 THR N O 1
ATOM 8278 N N . HIS G 1 202 ? -7.625 23.488 -26.594 1.00 68.60 197 HIS N N 1
ATOM 8279 C CA . HIS G 1 202 ? -8.758 22.743 -27.158 1.00 65.79 197 HIS N CA 1
ATOM 8280 C C . HIS G 1 202 ? -10.059 23.540 -27.112 1.00 61.51 197 HIS N C 1
ATOM 8281 O O . HIS G 1 202 ? -10.296 24.326 -26.203 1.00 64.26 197 HIS N O 1
ATOM 8288 N N . GLN G 1 203 ? -10.905 23.299 -28.101 1.00 58.51 198 GLN N N 1
ATOM 8289 C CA . GLN G 1 203 ? -12.176 23.987 -28.262 1.00 57.20 198 GLN N CA 1
ATOM 8290 C C . GLN G 1 203 ? -13.030 24.057 -27.005 1.00 59.69 198 GLN N C 1
ATOM 8291 O O . GLN G 1 203 ? -13.753 25.023 -26.790 1.00 61.27 198 GLN N O 1
ATOM 8297 N N . GLY G 1 204 ? -12.959 23.022 -26.180 1.00 63.93 199 GLY N N 1
ATOM 8298 C CA . GLY G 1 204 ? -13.790 22.956 -24.992 1.00 62.34 199 GLY N CA 1
ATOM 8299 C C . GLY G 1 204 ? -13.149 23.630 -23.798 1.00 64.40 199 GLY N C 1
ATOM 8300 O O . GLY G 1 204 ? -13.667 23.575 -22.692 1.00 69.47 199 GLY N O 1
ATOM 8301 N N . LEU G 1 205 ? -12.002 24.252 -24.023 1.00 66.36 200 LEU N N 1
ATOM 8302 C CA . LEU G 1 205 ? -11.297 24.990 -22.986 1.00 66.33 200 LEU N CA 1
ATOM 8303 C C . LEU G 1 205 ? -11.354 26.485 -23.273 1.00 76.27 200 LEU N C 1
ATOM 8304 O O . LEU G 1 205 ? -10.957 26.914 -24.363 1.00 82.86 200 LEU N O 1
ATOM 8309 N N . SER G 1 206 ? -11.836 27.278 -22.315 1.00 75.81 201 SER N N 1
ATOM 8310 C CA . SER G 1 206 ? -11.872 28.733 -22.484 1.00 81.61 201 SER N CA 1
ATOM 8311 C C . SER G 1 206 ? -10.456 29.266 -22.704 1.00 80.82 201 SER N C 1
ATOM 8312 O O . SER G 1 206 ? -10.155 29.909 -23.713 1.00 77.54 201 SER N O 1
ATOM 8315 N N . SER G 1 207 ? -9.591 28.974 -21.743 1.00 77.78 202 SER N N 1
ATOM 8316 C CA . SER G 1 207 ? -8.184 29.313 -21.824 1.00 84.00 202 SER N CA 1
ATOM 8317 C C . SER G 1 207 ? -7.375 28.045 -21.607 1.00 87.56 202 SER N C 1
ATOM 8318 O O . SER G 1 207 ? -7.806 27.165 -20.856 1.00 83.72 202 SER N O 1
ATOM 8321 N N . PRO G 1 208 ? -6.205 27.946 -22.261 1.00 85.99 203 PRO N N 1
ATOM 8322 C CA . PRO G 1 208 ? -5.314 26.781 -22.201 1.00 78.67 203 PRO N CA 1
ATOM 8323 C C . PRO G 1 208 ? -5.070 26.223 -20.810 1.00 71.34 203 PRO N C 1
ATOM 8324 O O . PRO G 1 208 ? -5.317 26.870 -19.811 1.00 78.34 203 PRO N O 1
ATOM 8328 N N . VAL G 1 209 ? -4.584 25.000 -20.765 1.00 67.58 204 VAL N N 1
ATOM 8329 C CA . VAL G 1 209 ? -4.478 24.280 -19.520 1.00 66.64 204 VAL N CA 1
ATOM 8330 C C . VAL G 1 209 ? -3.104 23.653 -19.377 1.00 75.27 204 VAL N C 1
ATOM 8331 O O . VAL G 1 209 ? -2.590 23.037 -20.308 1.00 82.51 204 VAL N O 1
ATOM 8335 N N . THR G 1 210 ? -2.503 23.801 -18.210 1.00 72.55 205 THR N N 1
ATOM 8336 C CA . THR G 1 210 ? -1.217 23.183 -17.977 1.00 74.38 205 THR N CA 1
ATOM 8337 C C . THR G 1 210 ? -1.265 22.226 -16.805 1.00 70.83 205 THR N C 1
ATOM 8338 O O . THR G 1 210 ? -1.916 22.498 -15.815 1.00 76.54 205 THR N O 1
ATOM 8342 N N . LYS G 1 211 ? -0.604 21.087 -16.942 1.00 71.22 206 LYS N N 1
ATOM 8343 C CA . LYS G 1 211 ? -0.320 20.218 -15.812 1.00 76.06 206 LYS N CA 1
ATOM 8344 C C . LYS G 1 211 ? 1.190 20.002 -15.776 1.00 88.37 206 LYS N C 1
ATOM 8345 O O . LYS G 1 211 ? 1.799 19.732 -16.809 1.00 87.90 206 LYS N O 1
ATOM 8351 N N . SER G 1 212 ? 1.799 20.140 -14.599 1.00 94.58 207 SER N N 1
ATOM 8352 C CA . SER G 1 212 ? 3.255 20.046 -14.492 1.00 94.83 207 SER N CA 1
ATOM 8353 C C . SER G 1 212 ? 3.727 19.329 -13.231 1.00 96.24 207 SER N C 1
ATOM 8354 O O . SER G 1 212 ? 2.914 18.961 -12.379 1.00 91.84 207 SER N O 1
ATOM 8357 N N . PHE G 1 213 ? 5.041 19.114 -13.129 1.00 101.52 208 PHE N N 1
ATOM 8358 C CA . PHE G 1 213 ? 5.618 18.523 -11.918 1.00 108.03 208 PHE N CA 1
ATOM 8359 C C . PHE G 1 213 ? 7.075 18.957 -11.643 1.00 111.21 208 PHE N C 1
ATOM 8360 O O . PHE G 1 213 ? 7.645 19.770 -12.380 1.00 111.14 208 PHE N O 1
ATOM 8368 N N . ASN G 1 214 ? 7.646 18.414 -10.561 1.00 113.55 209 ASN N N 1
ATOM 8369 C CA . ASN G 1 214 ? 9.019 18.701 -10.125 1.00 112.66 209 ASN N CA 1
ATOM 8370 C C . ASN G 1 214 ? 9.891 17.453 -10.010 1.00 106.20 209 ASN N C 1
ATOM 8371 O O . ASN G 1 214 ? 9.453 16.423 -9.501 1.00 106.97 209 ASN N O 1
ATOM 8376 N N . GLU H 2 1 ? -21.234 -21.648 -28.968 1.00 104.86 1 GLU J N 1
ATOM 8377 C CA . GLU H 2 1 ? -20.893 -20.485 -29.784 1.00 114.24 1 GLU J CA 1
ATOM 8378 C C . GLU H 2 1 ? -20.227 -20.891 -31.116 1.00 122.33 1 GLU J C 1
ATOM 8379 O O . GLU H 2 1 ? -19.321 -21.745 -31.139 1.00 122.23 1 GLU J O 1
ATOM 8385 N N . VAL H 2 2 ? -20.684 -20.285 -32.219 1.00 120.84 2 VAL J N 1
ATOM 8386 C CA . VAL H 2 2 ? -20.088 -20.509 -33.546 1.00 113.98 2 VAL J CA 1
ATOM 8387 C C . VAL H 2 2 ? -19.045 -19.446 -33.856 1.00 103.94 2 VAL J C 1
ATOM 8388 O O . VAL H 2 2 ? -19.340 -18.253 -33.813 1.00 97.82 2 VAL J O 1
ATOM 8392 N N . GLN H 2 3 ? -17.828 -19.871 -34.170 1.00 99.77 3 GLN J N 1
ATOM 8393 C CA . GLN H 2 3 ? -16.756 -18.910 -34.372 1.00 95.31 3 GLN J CA 1
ATOM 8394 C C . GLN H 2 3 ? -15.559 -19.469 -35.110 1.00 95.45 3 GLN J C 1
ATOM 8395 O O . GLN H 2 3 ? -15.414 -20.680 -35.282 1.00 101.77 3 GLN J O 1
ATOM 8401 N N . LEU H 2 4 ? -14.694 -18.559 -35.533 1.00 86.97 4 LEU J N 1
ATOM 8402 C CA . LEU H 2 4 ? -13.405 -18.914 -36.098 1.00 88.19 4 LEU J CA 1
ATOM 8403 C C . LEU H 2 4 ? -12.320 -18.315 -35.231 1.00 84.11 4 LEU J C 1
ATOM 8404 O O . LEU H 2 4 ? -12.318 -17.117 -34.967 1.00 81.64 4 LEU J O 1
ATOM 8409 N N . VAL H 2 5 ? -11.396 -19.139 -34.778 1.00 81.77 5 VAL J N 1
ATOM 8410 C CA . VAL H 2 5 ? -10.239 -18.598 -34.104 1.00 81.74 5 VAL J CA 1
ATOM 8411 C C . VAL H 2 5 ? -9.009 -18.989 -34.894 1.00 86.18 5 VAL J C 1
ATOM 8412 O O . VAL H 2 5 ? -8.788 -20.166 -35.200 1.00 91.40 5 VAL J O 1
ATOM 8416 N N . GLY H 2 6 ? -8.224 -17.983 -35.248 1.00 80.36 6 GLY J N 1
ATOM 8417 C CA . GLY H 2 6 ? -7.056 -18.194 -36.075 1.00 87.87 6 GLY J CA 1
ATOM 8418 C C . GLY H 2 6 ? -5.788 -17.902 -35.309 1.00 83.72 6 GLY J C 1
ATOM 8419 O O . GLY H 2 6 ? -5.812 -17.211 -34.296 1.00 81.74 6 GLY J O 1
ATOM 8420 N N . SER H 2 7 ? -4.674 -18.419 -35.808 1.00 83.71 7 SER J N 1
ATOM 8421 C CA . SER H 2 7 ? -3.410 -18.311 -35.111 1.00 74.86 7 SER J CA 1
ATOM 8422 C C . SER H 2 7 ? -2.280 -18.505 -36.083 1.00 75.58 7 SER J C 1
ATOM 8423 O O . SER H 2 7 ? -2.500 -18.618 -37.290 1.00 84.18 7 SER J O 1
ATOM 8426 N N . GLY H 2 8 ? -1.069 -18.587 -35.554 1.00 69.91 8 GLY J N 1
ATOM 8427 C CA . GLY H 2 8 ? 0.101 -18.579 -36.401 1.00 68.98 8 GLY J CA 1
ATOM 8428 C C . GLY H 2 8 ? 0.356 -17.148 -36.820 1.00 62.83 8 GLY J C 1
ATOM 8429 O O . GLY H 2 8 ? -0.202 -16.209 -36.260 1.00 61.59 8 GLY J O 1
ATOM 8430 N N . GLY H 2 9 ? 1.201 -16.961 -37.815 1.00 67.81 9 GLY J N 1
ATOM 8431 C CA . GLY H 2 9 ? 1.528 -15.608 -38.202 1.00 67.56 9 GLY J CA 1
ATOM 8432 C C . GLY H 2 9 ? 2.520 -15.027 -37.236 1.00 56.56 9 GLY J C 1
ATOM 8433 O O . GLY H 2 9 ? 3.011 -15.722 -36.365 1.00 67.77 9 GLY J O 1
ATOM 8434 N N . GLY H 2 10 ? 2.821 -13.750 -37.394 1.00 55.01 10 GLY J N 1
ATOM 8435 C CA . GLY H 2 10 ? 3.899 -13.135 -36.652 1.00 61.23 10 GLY J CA 1
ATOM 8436 C C . GLY H 2 10 ? 4.921 -12.557 -37.608 1.00 63.02 10 GLY J C 1
ATOM 8437 O O . GLY H 2 10 ? 4.583 -12.197 -38.733 1.00 62.46 10 GLY J O 1
ATOM 8438 N N . LEU H 2 11 ? 6.168 -12.459 -37.159 1.00 70.82 11 LEU J N 1
ATOM 8439 C CA . LEU H 2 11 ? 7.234 -11.878 -37.969 1.00 70.28 11 LEU J CA 1
ATOM 8440 C C . LEU H 2 11 ? 7.877 -12.963 -38.816 1.00 72.35 11 LEU J C 1
ATOM 8441 O O . LEU H 2 11 ? 8.068 -14.085 -38.364 1.00 76.15 11 LEU J O 1
ATOM 8446 N N . ILE H 2 12 ? 8.198 -12.624 -40.055 1.00 79.51 12 ILE J N 1
ATOM 8447 C CA . ILE H 2 12 ? 8.742 -13.592 -40.999 1.00 86.44 12 ILE J CA 1
ATOM 8448 C C . ILE H 2 12 ? 9.552 -12.865 -42.091 1.00 91.26 12 ILE J C 1
ATOM 8449 O O . ILE H 2 12 ? 9.064 -11.922 -42.736 1.00 85.94 12 ILE J O 1
ATOM 8454 N N . GLN H 2 13 ? 10.799 -13.293 -42.283 1.00 94.64 13 GLN J N 1
ATOM 8455 C CA . GLN H 2 13 ? 11.723 -12.565 -43.163 1.00 94.53 13 GLN J CA 1
ATOM 8456 C C . GLN H 2 13 ? 11.293 -12.691 -44.622 1.00 92.28 13 GLN J C 1
ATOM 8457 O O . GLN H 2 13 ? 10.612 -13.654 -44.990 1.00 99.59 13 GLN J O 1
ATOM 8463 N N . PRO H 2 14 ? 11.674 -11.712 -45.457 1.00 86.02 14 PRO J N 1
ATOM 8464 C CA . PRO H 2 14 ? 11.256 -11.740 -46.866 1.00 92.09 14 PRO J CA 1
ATOM 8465 C C . PRO H 2 14 ? 11.717 -13.015 -47.555 1.00 93.04 14 PRO J C 1
ATOM 8466 O O . PRO H 2 14 ? 12.845 -13.442 -47.330 1.00 98.64 14 PRO J O 1
ATOM 8470 N N . GLY H 2 15 ? 10.856 -13.619 -48.365 1.00 92.82 15 GLY J N 1
ATOM 8471 C CA . GLY H 2 15 ? 11.196 -14.864 -49.028 1.00 95.01 15 GLY J CA 1
ATOM 8472 C C . GLY H 2 15 ? 10.745 -16.078 -48.236 1.00 95.36 15 GLY J C 1
ATOM 8473 O O . GLY H 2 15 ? 10.360 -17.102 -48.811 1.00 97.31 15 GLY J O 1
ATOM 8474 N N . GLY H 2 16 ? 10.787 -15.960 -46.910 1.00 87.10 16 GLY J N 1
ATOM 8475 C CA . GLY H 2 16 ? 10.373 -17.035 -46.025 1.00 87.42 16 GLY J CA 1
ATOM 8476 C C . GLY H 2 16 ? 8.943 -17.491 -46.237 1.00 88.38 16 GLY J C 1
ATOM 8477 O O . GLY H 2 16 ? 8.177 -16.848 -46.947 1.00 96.99 16 GLY J O 1
ATOM 8478 N N . SER H 2 17 ? 8.584 -18.617 -45.632 1.00 88.63 17 SER J N 1
ATOM 8479 C CA . SER H 2 17 ? 7.225 -19.138 -45.740 1.00 93.69 17 SER J CA 1
ATOM 8480 C C . SER H 2 17 ? 6.573 -19.142 -44.362 1.00 91.20 17 SER J C 1
ATOM 8481 O O . SER H 2 17 ? 7.264 -19.040 -43.345 1.00 86.66 17 SER J O 1
ATOM 8484 N N . LEU H 2 18 ? 5.246 -19.255 -44.333 1.00 90.25 18 LEU J N 1
ATOM 8485 C CA . LEU H 2 18 ? 4.496 -19.125 -43.084 1.00 85.66 18 LEU J CA 1
ATOM 8486 C C . LEU H 2 18 ? 3.072 -19.659 -43.198 1.00 85.13 18 LEU J C 1
ATOM 8487 O O . LEU H 2 18 ? 2.390 -19.411 -44.185 1.00 97.09 18 LEU J O 1
ATOM 8492 N N . ARG H 2 19 ? 2.620 -20.396 -42.194 1.00 78.27 19 ARG J N 1
ATOM 8493 C CA . ARG H 2 19 ? 1.298 -21.003 -42.267 1.00 86.84 19 ARG J CA 1
ATOM 8494 C C . ARG H 2 19 ? 0.342 -20.369 -41.267 1.00 94.82 19 ARG J C 1
ATOM 8495 O O . ARG H 2 19 ? 0.628 -20.307 -40.071 1.00 92.40 19 ARG J O 1
ATOM 8503 N N . LEU H 2 20 ? -0.794 -19.886 -41.762 1.00 93.19 20 LEU J N 1
ATOM 8504 C CA . LEU H 2 20 ? -1.828 -19.345 -40.889 1.00 84.35 20 LEU J CA 1
ATOM 8505 C C . LEU H 2 20 ? -2.860 -20.411 -40.628 1.00 81.61 20 LEU J C 1
ATOM 8506 O O . LEU H 2 20 ? -3.296 -21.104 -41.540 1.00 90.68 20 LEU J O 1
ATOM 8511 N N . SER H 2 21 ? -3.240 -20.558 -39.374 1.00 80.50 21 SER J N 1
ATOM 8512 C CA . SER H 2 21 ? -4.214 -21.562 -39.016 1.00 82.89 21 SER J CA 1
ATOM 8513 C C . SER H 2 21 ? -5.497 -20.842 -38.713 1.00 79.86 21 SER J C 1
ATOM 8514 O O . SER H 2 21 ? -5.506 -19.619 -38.626 1.00 82.91 21 SER J O 1
ATOM 8517 N N . CYS H 2 22 ? -6.572 -21.601 -38.561 1.00 81.54 22 CYS J N 1
ATOM 8518 C CA . CYS H 2 22 ? -7.870 -21.051 -38.198 1.00 82.62 22 CYS J CA 1
ATOM 8519 C C . CYS H 2 22 ? -8.850 -22.181 -37.959 1.00 88.50 22 CYS J C 1
ATOM 8520 O O . CYS H 2 22 ? -9.076 -23.006 -38.843 1.00 96.90 22 CYS J O 1
ATOM 8523 N N . ALA H 2 23 ? -9.440 -22.223 -36.772 1.00 84.57 23 ALA J N 1
ATOM 8524 C CA . ALA H 2 23 ? -10.217 -23.392 -36.393 1.00 91.33 23 ALA J CA 1
ATOM 8525 C C . ALA H 2 23 ? -11.668 -23.077 -36.070 1.00 91.01 23 ALA J C 1
ATOM 8526 O O . ALA H 2 23 ? -11.965 -22.133 -35.354 1.00 86.98 23 ALA J O 1
ATOM 8528 N N . ALA H 2 24 ? -12.567 -23.903 -36.589 1.00 101.68 24 ALA J N 1
ATOM 8529 C CA . ALA H 2 24 ? -13.997 -23.675 -36.440 1.00 100.56 24 ALA J CA 1
ATOM 8530 C C . ALA H 2 24 ? -14.515 -24.119 -35.073 1.00 98.86 24 ALA J C 1
ATOM 8531 O O . ALA H 2 24 ? -13.831 -24.805 -34.313 1.00 89.92 24 ALA J O 1
ATOM 8533 N N . SER H 2 25 ? -15.735 -23.697 -34.771 1.00 102.69 25 SER J N 1
ATOM 8534 C CA . SER H 2 25 ? -16.445 -24.132 -33.583 1.00 101.20 25 SER J CA 1
ATOM 8535 C C . SER H 2 25 ? -17.928 -24.210 -33.866 1.00 107.76 25 SER J C 1
ATOM 8536 O O . SER H 2 25 ? -18.539 -23.226 -34.277 1.00 104.25 25 SER J O 1
ATOM 8539 N N . ASP H 2 26 ? -18.487 -25.395 -33.647 1.00 111.40 26 ASP J N 1
ATOM 8540 C CA . ASP H 2 26 ? -19.914 -25.661 -33.811 1.00 111.56 26 ASP J CA 1
ATOM 8541 C C . ASP H 2 26 ? -20.354 -25.577 -35.284 1.00 107.43 26 ASP J C 1
ATOM 8542 O O . ASP H 2 26 ? -21.506 -25.255 -35.587 1.00 109.72 26 ASP J O 1
ATOM 8547 N N . PHE H 2 27 ? -19.422 -25.878 -36.187 1.00 103.86 27 PHE J N 1
ATOM 8548 C CA . PHE H 2 27 ? -19.730 -26.121 -37.597 1.00 105.77 27 PHE J CA 1
ATOM 8549 C C . PHE H 2 27 ? -18.503 -26.738 -38.281 1.00 110.65 27 PHE J C 1
ATOM 8550 O O . PHE H 2 27 ? -17.371 -26.598 -37.797 1.00 108.03 27 PHE J O 1
ATOM 8558 N N . SER H 2 28 ? -18.719 -27.423 -39.400 1.00 110.17 28 SER J N 1
ATOM 8559 C CA . SER H 2 28 ? -17.616 -28.096 -40.084 1.00 111.98 28 SER J CA 1
ATOM 8560 C C . SER H 2 28 ? -17.014 -27.263 -41.218 1.00 110.12 28 SER J C 1
ATOM 8561 O O . SER H 2 28 ? -17.707 -26.867 -42.158 1.00 111.32 28 SER J O 1
ATOM 8564 N N . VAL H 2 29 ? -15.712 -27.020 -41.133 1.00 102.46 29 VAL J N 1
ATOM 8565 C CA . VAL H 2 29 ? -15.005 -26.243 -42.148 1.00 112.47 29 VAL J CA 1
ATOM 8566 C C . VAL H 2 29 ? -15.051 -26.939 -43.533 1.00 118.46 29 VAL J C 1
ATOM 8567 O O . VAL H 2 29 ? -14.769 -26.333 -44.573 1.00 114.92 29 VAL J O 1
ATOM 8571 N N . SER H 2 30 ? -15.434 -28.211 -43.544 1.00 118.84 30 SER J N 1
ATOM 8572 C CA . SER H 2 30 ? -15.530 -28.966 -44.785 1.00 115.28 30 SER J CA 1
ATOM 8573 C C . SER H 2 30 ? -16.900 -28.786 -45.429 1.00 119.69 30 SER J C 1
ATOM 8574 O O . SER H 2 30 ? -17.126 -29.251 -46.550 1.00 123.03 30 SER J O 1
ATOM 8577 N N . GLU H 2 31 ? -17.804 -28.108 -44.715 1.00 115.00 31 GLU J N 1
ATOM 8578 C CA . GLU H 2 31 ? -19.213 -28.013 -45.113 1.00 115.57 31 GLU J CA 1
ATOM 8579 C C . GLU H 2 31 ? -19.659 -26.610 -45.538 1.00 114.12 31 GLU J C 1
ATOM 8580 O O . GLU H 2 31 ? -20.860 -26.359 -45.695 1.00 111.82 31 GLU J O 1
ATOM 8586 N N . TYR H 2 32 ? -18.697 -25.702 -45.712 1.00 111.71 32 TYR J N 1
ATOM 8587 C CA . TYR H 2 32 ? -18.973 -24.351 -46.197 1.00 101.74 32 TYR J CA 1
ATOM 8588 C C . TYR H 2 32 ? -17.875 -23.875 -47.119 1.00 99.00 32 TYR J C 1
ATOM 8589 O O . TYR H 2 32 ? -16.744 -24.364 -47.064 1.00 95.70 32 TYR J O 1
ATOM 8598 N N . TYR H 2 33 ? -18.204 -22.907 -47.963 1.00 101.67 33 TYR J N 1
ATOM 8599 C CA . TYR H 2 33 ? -17.167 -22.196 -48.694 1.00 107.95 33 TYR J CA 1
ATOM 8600 C C . TYR H 2 33 ? -16.358 -21.390 -47.662 1.00 105.66 33 TYR J C 1
ATOM 8601 O O . TYR H 2 33 ? -16.937 -20.791 -46.755 1.00 97.55 33 TYR J O 1
ATOM 8610 N N . MET H 2 34 ? -15.031 -21.383 -47.771 1.00 104.14 34 MET J N 1
ATOM 8611 C CA . MET H 2 34 ? -14.222 -20.581 -46.851 1.00 88.71 34 MET J CA 1
ATOM 8612 C C . MET H 2 34 ? -13.336 -19.607 -47.618 1.00 95.11 34 MET J C 1
ATOM 8613 O O . MET H 2 34 ? -12.873 -19.907 -48.723 1.00 96.55 34 MET J O 1
ATOM 8618 N N . THR H 2 35 ? -13.115 -18.433 -47.033 1.00 92.00 35 THR J N 1
ATOM 8619 C CA . THR H 2 35 ? -12.334 -17.383 -47.686 1.00 91.96 35 THR J CA 1
ATOM 8620 C C . THR H 2 35 ? -11.230 -16.855 -46.787 1.00 87.49 35 THR J C 1
ATOM 8621 O O . THR H 2 35 ? -11.329 -16.925 -45.565 1.00 85.24 35 THR J O 1
ATOM 8625 N N . TRP H 2 36 ? -10.174 -16.340 -47.406 1.00 82.59 36 TRP J N 1
ATOM 8626 C CA . TRP H 2 36 ? -9.151 -15.600 -46.687 1.00 85.43 36 TRP J CA 1
ATOM 8627 C C . TRP H 2 36 ? -9.146 -14.165 -47.199 1.00 87.06 36 TRP J C 1
ATOM 8628 O O . TRP H 2 36 ? -8.896 -13.932 -48.381 1.00 85.76 36 TRP J O 1
ATOM 8639 N N . VAL H 2 37 ? -9.444 -13.217 -46.310 1.00 84.80 37 VAL J N 1
ATOM 8640 C CA . VAL H 2 37 ? -9.401 -11.786 -46.623 1.00 78.63 37 VAL J CA 1
ATOM 8641 C C . VAL H 2 37 ? -8.335 -11.090 -45.788 1.00 76.32 37 VAL J C 1
ATOM 8642 O O . VAL H 2 37 ? -8.275 -11.287 -44.575 1.00 77.49 37 VAL J O 1
ATOM 8646 N N . ARG H 2 38 ? -7.497 -10.274 -46.416 1.00 74.59 38 ARG J N 1
ATOM 8647 C CA . ARG H 2 38 ? -6.491 -9.551 -45.644 1.00 78.09 38 ARG J CA 1
ATOM 8648 C C . ARG H 2 38 ? -6.711 -8.050 -45.686 1.00 77.38 38 ARG J C 1
ATOM 8649 O O . ARG H 2 38 ? -7.576 -7.558 -46.416 1.00 76.68 38 ARG J O 1
ATOM 8657 N N . GLN H 2 39 ? -5.923 -7.333 -44.890 1.00 69.34 39 GLN J N 1
ATOM 8658 C CA . GLN H 2 39 ? -6.031 -5.891 -44.817 1.00 65.40 39 GLN J CA 1
ATOM 8659 C C . GLN H 2 39 ? -4.682 -5.300 -44.456 1.00 65.32 39 GLN J C 1
ATOM 8660 O O . GLN H 2 39 ? -4.199 -5.478 -43.345 1.00 64.54 39 GLN J O 1
ATOM 8666 N N . ALA H 2 40 ? -4.070 -4.619 -45.422 1.00 67.91 40 ALA J N 1
ATOM 8667 C CA . ALA H 2 40 ? -2.794 -3.939 -45.227 1.00 63.15 40 ALA J CA 1
ATOM 8668 C C . ALA H 2 40 ? -2.955 -2.830 -44.194 1.00 72.88 40 ALA J C 1
ATOM 8669 O O . ALA H 2 40 ? -4.065 -2.317 -44.015 1.00 75.14 40 ALA J O 1
ATOM 8671 N N . PRO H 2 41 ? -1.858 -2.451 -43.505 1.00 74.14 41 PRO J N 1
ATOM 8672 C CA . PRO H 2 41 ? -1.970 -1.430 -42.453 1.00 74.88 41 PRO J CA 1
ATOM 8673 C C . PRO H 2 41 ? -2.555 -0.120 -42.985 1.00 76.24 41 PRO J C 1
ATOM 8674 O O . PRO H 2 41 ? -2.029 0.431 -43.946 1.00 72.95 41 PRO J O 1
ATOM 8678 N N . GLY H 2 42 ? -3.640 0.358 -42.382 1.00 77.78 42 GLY J N 1
ATOM 8679 C CA . GLY H 2 42 ? -4.248 1.602 -42.812 1.00 69.56 42 GLY J CA 1
ATOM 8680 C C . GLY H 2 42 ? -5.142 1.428 -44.023 1.00 71.71 42 GLY J C 1
ATOM 8681 O O . GLY H 2 42 ? -6.191 2.055 -44.128 1.00 80.67 42 GLY J O 1
ATOM 8682 N N . LYS H 2 43 ? -4.735 0.570 -44.945 1.00 67.46 43 LYS J N 1
ATOM 8683 C CA . LYS H 2 43 ? -5.522 0.325 -46.144 1.00 68.89 43 LYS J CA 1
ATOM 8684 C C . LYS H 2 43 ? -6.786 -0.509 -45.857 1.00 66.17 43 LYS J C 1
ATOM 8685 O O . LYS H 2 43 ? -7.106 -0.801 -44.702 1.00 71.04 43 LYS J O 1
ATOM 8691 N N . GLY H 2 44 ? -7.500 -0.887 -46.908 1.00 59.97 44 GLY J N 1
ATOM 8692 C CA . GLY H 2 44 ? -8.796 -1.510 -46.756 1.00 61.35 44 GLY J CA 1
ATOM 8693 C C . GLY H 2 44 ? -8.777 -2.998 -47.005 1.00 63.13 44 GLY J C 1
ATOM 8694 O O . GLY H 2 44 ? -7.718 -3.617 -47.006 1.00 66.32 44 GLY J O 1
ATOM 8695 N N . LEU H 2 45 ? -9.958 -3.562 -47.233 1.00 62.29 45 LEU J N 1
ATOM 8696 C CA . LEU H 2 45 ? -10.140 -5.010 -47.309 1.00 74.73 45 LEU J CA 1
ATOM 8697 C C . LEU H 2 45 ? -9.808 -5.612 -48.681 1.00 80.60 45 LEU J C 1
ATOM 8698 O O . LEU H 2 45 ? -10.338 -5.174 -49.704 1.00 82.76 45 LEU J O 1
ATOM 8703 N N . GLU H 2 46 ? -8.954 -6.635 -48.690 1.00 77.23 46 GLU J N 1
ATOM 8704 C CA . GLU H 2 46 ? -8.563 -7.311 -49.923 1.00 75.96 46 GLU J CA 1
ATOM 8705 C C . GLU H 2 46 ? -8.750 -8.815 -49.833 1.00 80.61 46 GLU J C 1
ATOM 8706 O O . GLU H 2 46 ? -8.168 -9.460 -48.962 1.00 81.92 46 GLU J O 1
ATOM 8712 N N . TRP H 2 47 ? -9.551 -9.377 -50.734 1.00 80.53 47 TRP J N 1
ATOM 8713 C CA . TRP H 2 47 ? -9.743 -10.824 -50.773 1.00 78.05 47 TRP J CA 1
ATOM 8714 C C . TRP H 2 47 ? -8.494 -11.491 -51.290 1.00 75.79 47 TRP J C 1
ATOM 8715 O O . TRP H 2 47 ? -7.753 -10.913 -52.080 1.00 76.30 47 TRP J O 1
ATOM 8726 N N . VAL H 2 48 ? -8.271 -12.717 -50.840 1.00 79.22 48 VAL J N 1
ATOM 8727 C CA . VAL H 2 48 ? -7.022 -13.410 -51.108 1.00 84.71 48 VAL J CA 1
ATOM 8728 C C . VAL H 2 48 ? -7.215 -14.828 -51.627 1.00 84.29 48 VAL J C 1
ATOM 8729 O O . VAL H 2 48 ? -6.582 -15.218 -52.597 1.00 91.84 48 VAL J O 1
ATOM 8733 N N . ALA H 2 49 ? -8.077 -15.606 -50.993 1.00 82.25 49 ALA J N 1
ATOM 8734 C CA . ALA H 2 49 ? -8.230 -16.986 -51.412 1.00 79.27 49 ALA J CA 1
ATOM 8735 C C . ALA H 2 49 ? -9.569 -17.548 -50.995 1.00 86.09 49 ALA J C 1
ATOM 8736 O O . ALA H 2 49 ? -10.107 -17.182 -49.955 1.00 90.74 49 ALA J O 1
ATOM 8738 N N . VAL H 2 50 ? -10.109 -18.442 -51.811 1.00 88.74 50 VAL J N 1
ATOM 8739 C CA . VAL H 2 50 ? -11.333 -19.139 -51.448 1.00 94.25 50 VAL J CA 1
ATOM 8740 C C . VAL H 2 50 ? -11.151 -20.647 -51.634 1.00 95.26 50 VAL J C 1
ATOM 8741 O O . VAL H 2 50 ? -10.466 -21.098 -52.554 1.00 99.60 50 VAL J O 1
ATOM 8745 N N . LEU H 2 51 ? -11.734 -21.418 -50.726 1.00 91.01 51 LEU J N 1
ATOM 8746 C CA . LEU H 2 51 ? -11.732 -22.865 -50.836 1.00 97.62 51 LEU J CA 1
ATOM 8747 C C . LEU H 2 51 ? -13.171 -23.343 -50.776 1.00 101.96 51 LEU J C 1
ATOM 8748 O O . LEU H 2 51 ? -13.838 -23.183 -49.754 1.00 98.84 51 LEU J O 1
ATOM 8753 N N . TYR H 2 52 ? -13.650 -23.921 -51.874 1.00 104.46 52 TYR J N 1
ATOM 8754 C CA . TYR H 2 52 ? -15.041 -24.368 -51.956 1.00 105.28 52 TYR J CA 1
ATOM 8755 C C . TYR H 2 52 ? -15.214 -25.784 -51.390 1.00 99.68 52 TYR J C 1
ATOM 8756 O O . TYR H 2 52 ? -14.290 -26.609 -51.458 1.00 102.11 52 TYR J O 1
ATOM 8765 N N . LYS H 2 53 ? -16.388 -26.051 -50.811 1.00 93.57 53 LYS J N 1
ATOM 8766 C CA . LYS H 2 53 ? -16.693 -27.386 -50.303 1.00 95.27 53 LYS J CA 1
ATOM 8767 C C . LYS H 2 53 ? -16.571 -28.323 -51.489 1.00 104.06 53 LYS J C 1
ATOM 8768 O O . LYS H 2 53 ? -16.004 -29.418 -51.390 1.00 105.60 53 LYS J O 1
ATOM 8774 N N . ASP H 2 54 ? -17.038 -27.832 -52.636 1.00 108.92 54 ASP J N 1
ATOM 8775 C CA . ASP H 2 54 ? -16.937 -28.526 -53.908 1.00 100.58 54 ASP J CA 1
ATOM 8776 C C . ASP H 2 54 ? -15.442 -28.592 -54.360 1.00 93.37 54 ASP J C 1
ATOM 8777 O O . ASP H 2 54 ? -15.117 -28.269 -55.506 1.00 89.84 54 ASP J O 1
ATOM 8782 N N . GLY H 2 55 ? -14.560 -28.979 -53.424 1.00 83.25 55 GLY J N 1
ATOM 8783 C CA . GLY H 2 55 ? -13.139 -29.227 -53.642 1.00 85.82 55 GLY J CA 1
ATOM 8784 C C . GLY H 2 55 ? -12.169 -28.099 -53.991 1.00 92.59 55 GLY J C 1
ATOM 8785 O O . GLY H 2 55 ? -11.051 -28.032 -53.456 1.00 87.47 55 GLY J O 1
ATOM 8786 N N . SER H 2 56 ? -12.604 -27.211 -54.883 1.00 92.54 56 SER J N 1
ATOM 8787 C CA . SER H 2 56 ? -11.724 -26.307 -55.643 1.00 95.77 56 SER J CA 1
ATOM 8788 C C . SER H 2 56 ? -11.057 -25.154 -54.893 1.00 89.20 56 SER J C 1
ATOM 8789 O O . SER H 2 56 ? -11.405 -24.846 -53.769 1.00 86.14 56 SER J O 1
ATOM 8792 N N . GLN H 2 57 ? -10.094 -24.512 -55.549 1.00 92.39 57 GLN J N 1
ATOM 8793 C CA . GLN H 2 57 ? -9.353 -23.403 -54.953 1.00 99.49 57 GLN J CA 1
ATOM 8794 C C . GLN H 2 57 ? -9.020 -22.315 -55.968 1.00 102.02 57 GLN J C 1
ATOM 8795 O O . GLN H 2 57 ? -8.614 -22.624 -57.088 1.00 104.85 57 GLN J O 1
ATOM 8801 N N . PHE H 2 58 ? -9.167 -21.048 -55.575 1.00 98.62 58 PHE J N 1
ATOM 8802 C CA . PHE H 2 58 ? -8.773 -19.929 -56.443 1.00 106.61 58 PHE J CA 1
ATOM 8803 C C . PHE H 2 58 ? -8.209 -18.761 -55.644 1.00 95.03 58 PHE J C 1
ATOM 8804 O O . PHE H 2 58 ? -8.565 -18.562 -54.488 1.00 92.62 58 PHE J O 1
ATOM 8812 N N . TYR H 2 59 ? -7.339 -17.987 -56.283 1.00 94.38 59 TYR J N 1
ATOM 8813 C CA . TYR H 2 59 ? -6.532 -16.999 -55.581 1.00 92.80 59 TYR J CA 1
ATOM 8814 C C . TYR H 2 59 ? -6.535 -15.659 -56.294 1.00 93.25 59 TYR J C 1
ATOM 8815 O O . TYR H 2 59 ? -6.648 -15.594 -57.513 1.00 96.86 59 TYR J O 1
ATOM 8824 N N . ALA H 2 60 ? -6.423 -14.587 -55.519 1.00 98.20 60 ALA J N 1
ATOM 8825 C CA . ALA H 2 60 ? -6.210 -13.258 -56.077 1.00 102.17 60 ALA J CA 1
ATOM 8826 C C . ALA H 2 60 ? -4.936 -13.283 -56.908 1.00 102.01 60 ALA J C 1
ATOM 8827 O O . ALA H 2 60 ? -4.001 -14.010 -56.576 1.00 96.04 60 ALA J O 1
ATOM 8829 N N . PRO H 2 61 ? -4.903 -12.502 -58.002 1.00 107.47 61 PRO J N 1
ATOM 8830 C CA . PRO H 2 61 ? -3.730 -12.480 -58.890 1.00 103.12 61 PRO J CA 1
ATOM 8831 C C . PRO H 2 61 ? -2.441 -12.100 -58.169 1.00 104.91 61 PRO J C 1
ATOM 8832 O O . PRO H 2 61 ? -1.384 -12.639 -58.485 1.00 103.40 61 PRO J O 1
ATOM 8836 N N . SER H 2 62 ? -2.541 -11.197 -57.199 1.00 108.05 62 SER J N 1
ATOM 8837 C CA . SER H 2 62 ? -1.377 -10.677 -56.489 1.00 104.70 62 SER J CA 1
ATOM 8838 C C . SER H 2 62 ? -0.584 -11.756 -55.752 1.00 102.43 62 SER J C 1
ATOM 8839 O O . SER H 2 62 ? 0.613 -11.603 -55.505 1.00 97.97 62 SER J O 1
ATOM 8842 N N . VAL H 2 63 ? -1.249 -12.851 -55.410 1.00 105.79 63 VAL J N 1
ATOM 8843 C CA . VAL H 2 63 ? -0.600 -13.891 -54.624 1.00 107.41 63 VAL J CA 1
ATOM 8844 C C . VAL H 2 63 ? -0.475 -15.227 -55.352 1.00 111.51 63 VAL J C 1
ATOM 8845 O O . VAL H 2 63 ? 0.425 -16.003 -55.031 1.00 111.78 63 VAL J O 1
ATOM 8849 N N . LYS H 2 64 ? -1.357 -15.477 -56.327 1.00 118.04 64 LYS J N 1
ATOM 8850 C CA . LYS H 2 64 ? -1.515 -16.802 -56.960 1.00 117.49 64 LYS J CA 1
ATOM 8851 C C . LYS H 2 64 ? -0.193 -17.481 -57.278 1.00 106.49 64 LYS J C 1
ATOM 8852 O O . LYS H 2 64 ? 0.660 -16.913 -57.958 1.00 91.47 64 LYS J O 1
ATOM 8858 N N . GLY H 2 65 ? -0.033 -18.694 -56.756 1.00 107.40 65 GLY J N 1
ATOM 8859 C CA . GLY H 2 65 ? 1.203 -19.436 -56.913 1.00 108.84 65 GLY J CA 1
ATOM 8860 C C . GLY H 2 65 ? 2.191 -19.193 -55.784 1.00 109.50 65 GLY J C 1
ATOM 8861 O O . GLY H 2 65 ? 3.383 -19.490 -55.913 1.00 105.14 65 GLY J O 1
ATOM 8862 N N . ARG H 2 66 ? 1.698 -18.632 -54.683 1.00 109.97 66 ARG J N 1
ATOM 8863 C CA . ARG H 2 66 ? 2.505 -18.443 -53.479 1.00 102.15 66 ARG J CA 1
ATOM 8864 C C . ARG H 2 66 ? 1.683 -18.862 -52.257 1.00 101.78 66 ARG J C 1
ATOM 8865 O O . ARG H 2 66 ? 2.220 -19.349 -51.267 1.00 99.71 66 ARG J O 1
ATOM 8873 N N . PHE H 2 67 ? 0.371 -18.693 -52.336 1.00 104.29 67 PHE J N 1
ATOM 8874 C CA . PHE H 2 67 ? -0.495 -19.098 -51.239 1.00 93.03 67 PHE J CA 1
ATOM 8875 C C . PHE H 2 67 ? -1.212 -20.385 -51.613 1.00 91.37 67 PHE J C 1
ATOM 8876 O O . PHE H 2 67 ? -1.308 -20.733 -52.789 1.00 99.37 67 PHE J O 1
ATOM 8884 N N . ILE H 2 68 ? -1.726 -21.075 -50.602 1.00 91.21 68 ILE J N 1
ATOM 8885 C CA . ILE H 2 68 ? -2.437 -22.339 -50.776 1.00 95.11 68 ILE J CA 1
ATOM 8886 C C . ILE H 2 68 ? -3.527 -22.496 -49.710 1.00 92.77 68 ILE J C 1
ATOM 8887 O O . ILE H 2 68 ? -3.247 -22.333 -48.527 1.00 93.19 68 ILE J O 1
ATOM 8892 N N . VAL H 2 69 ? -4.759 -22.808 -50.113 1.00 91.77 69 VAL J N 1
ATOM 8893 C CA . VAL H 2 69 ? -5.817 -23.061 -49.133 1.00 92.04 69 VAL J CA 1
ATOM 8894 C C . VAL H 2 69 ? -6.088 -24.530 -48.897 1.00 96.56 69 VAL J C 1
ATOM 8895 O O . VAL H 2 69 ? -6.604 -25.228 -49.769 1.00 101.46 69 VAL J O 1
ATOM 8899 N N . SER H 2 70 ? -5.781 -24.984 -47.693 1.00 90.15 70 SER J N 1
ATOM 8900 C CA . SER H 2 70 ? -6.019 -26.364 -47.322 1.00 91.73 70 SER J CA 1
ATOM 8901 C C . SER H 2 70 ? -7.048 -26.422 -46.199 1.00 96.60 70 SER J C 1
ATOM 8902 O O . SER H 2 70 ? -7.239 -25.440 -45.486 1.00 97.93 70 SER J O 1
ATOM 8905 N N . ARG H 2 71 ? -7.730 -27.547 -46.039 1.00 94.69 71 ARG J N 1
ATOM 8906 C CA . ARG H 2 71 ? -8.500 -27.743 -44.820 1.00 94.30 71 ARG J CA 1
ATOM 8907 C C . ARG H 2 71 ? -8.101 -29.062 -44.195 1.00 98.94 71 ARG J C 1
ATOM 8908 O O . ARG H 2 71 ? -7.423 -29.862 -44.825 1.00 103.85 71 ARG J O 1
ATOM 8916 N N . ASP H 2 72 ? -8.502 -29.280 -42.949 1.00 102.73 72 ASP J N 1
ATOM 8917 C CA . ASP H 2 72 ? -8.259 -30.559 -42.288 1.00 104.82 72 ASP J CA 1
ATOM 8918 C C . ASP H 2 72 ? -9.554 -31.075 -41.669 1.00 102.33 72 ASP J C 1
ATOM 8919 O O . ASP H 2 72 ? -9.987 -30.603 -40.628 1.00 97.03 72 ASP J O 1
ATOM 8924 N N . ASN H 2 73 ? -10.157 -32.059 -42.324 1.00 110.72 73 ASN J N 1
ATOM 8925 C CA . ASN H 2 73 ? -11.450 -32.597 -41.914 1.00 109.90 73 ASN J CA 1
ATOM 8926 C C . ASN H 2 73 ? -11.473 -33.080 -40.469 1.00 108.78 73 ASN J C 1
ATOM 8927 O O . ASN H 2 73 ? -12.518 -33.048 -39.820 1.00 104.44 73 ASN J O 1
ATOM 8932 N N . SER H 2 74 ? -10.318 -33.509 -39.962 1.00 107.65 74 SER J N 1
ATOM 8933 C CA . SER H 2 74 ? -10.246 -34.098 -38.630 1.00 102.80 74 SER J CA 1
ATOM 8934 C C . SER H 2 74 ? -9.905 -33.057 -37.579 1.00 104.86 74 SER J C 1
ATOM 8935 O O . SER H 2 74 ? -10.350 -33.157 -36.435 1.00 107.33 74 SER J O 1
ATOM 8938 N N . LYS H 2 75 ? -9.113 -32.059 -37.967 1.00 108.47 75 LYS J N 1
ATOM 8939 C CA . LYS H 2 75 ? -8.713 -30.989 -37.043 1.00 107.71 75 LYS J CA 1
ATOM 8940 C C . LYS H 2 75 ? -9.683 -29.801 -37.092 1.00 108.54 75 LYS J C 1
ATOM 8941 O O . LYS H 2 75 ? -9.552 -28.851 -36.315 1.00 104.45 75 LYS J O 1
ATOM 8947 N N . ASN H 2 76 ? -10.661 -29.878 -37.999 1.00 111.55 76 ASN J N 1
ATOM 8948 C CA . ASN H 2 76 ? -11.628 -28.802 -38.237 1.00 99.83 76 ASN J CA 1
ATOM 8949 C C . ASN H 2 76 ? -10.955 -27.449 -38.375 1.00 91.69 76 ASN J C 1
ATOM 8950 O O . ASN H 2 76 ? -11.284 -26.510 -37.665 1.00 87.61 76 ASN J O 1
ATOM 8955 N N . SER H 2 77 ? -10.003 -27.374 -39.293 1.00 95.58 77 SER J N 1
ATOM 8956 C CA . SER H 2 77 ? -9.199 -26.184 -39.477 1.00 92.28 77 SER J CA 1
ATOM 8957 C C . SER H 2 77 ? -9.115 -25.793 -40.928 1.00 93.80 77 SER J C 1
ATOM 8958 O O . SER H 2 77 ? -9.237 -26.628 -41.825 1.00 101.96 77 SER J O 1
ATOM 8961 N N . LEU H 2 78 ? -8.902 -24.503 -41.140 1.00 88.43 78 LEU J N 1
ATOM 8962 C CA . LEU H 2 78 ? -8.639 -23.951 -42.455 1.00 92.11 78 LEU J CA 1
ATOM 8963 C C . LEU H 2 78 ? -7.222 -23.398 -42.427 1.00 86.58 78 LEU J C 1
ATOM 8964 O O . LEU H 2 78 ? -6.796 -22.836 -41.427 1.00 89.47 78 LEU J O 1
ATOM 8969 N N . TYR H 2 79 ? -6.473 -23.587 -43.499 1.00 85.65 79 TYR J N 1
ATOM 8970 C CA . TYR H 2 79 ? -5.068 -23.218 -43.483 1.00 85.46 79 TYR J CA 1
ATOM 8971 C C . TYR H 2 79 ? -4.735 -22.303 -44.639 1.00 84.93 79 TYR J C 1
ATOM 8972 O O . TYR H 2 79 ? -5.326 -22.406 -45.705 1.00 95.66 79 TYR J O 1
ATOM 8981 N N . LEU H 2 80 ? -3.786 -21.405 -44.432 1.00 78.24 80 LEU J N 1
ATOM 8982 C CA . LEU H 2 80 ? -3.295 -20.588 -45.529 1.00 91.79 80 LEU J CA 1
ATOM 8983 C C . LEU H 2 80 ? -1.780 -20.659 -45.560 1.00 96.68 80 LEU J C 1
ATOM 8984 O O . LEU H 2 80 ? -1.096 -19.935 -44.837 1.00 93.93 80 LEU J O 1
ATOM 8989 N N . GLN H 2 81 ? -1.263 -21.555 -46.391 1.00 95.24 81 GLN J N 1
ATOM 8990 C CA . GLN H 2 81 ? 0.168 -21.681 -46.566 1.00 87.81 81 GLN J CA 1
ATOM 8991 C C . GLN H 2 81 ? 0.634 -20.513 -47.400 1.00 86.90 81 GLN J C 1
ATOM 8992 O O . GLN H 2 81 ? 0.182 -20.334 -48.521 1.00 96.96 81 GLN J O 1
ATOM 8998 N N . MET H 2 82 ? 1.525 -19.705 -46.850 1.00 84.58 82 MET J N 1
ATOM 8999 C CA . MET H 2 82 ? 2.002 -18.527 -47.559 1.00 91.68 82 MET J CA 1
ATOM 9000 C C . MET H 2 82 ? 3.489 -18.627 -47.863 1.00 97.12 82 MET J C 1
ATOM 9001 O O . MET H 2 82 ? 4.321 -18.599 -46.957 1.00 93.91 82 MET J O 1
ATOM 9006 N N . ASN H 2 83 A 3.811 -18.719 -49.150 1.00 101.40 82 ASN J N 1
ATOM 9007 C CA . ASN H 2 83 A 5.173 -18.978 -49.592 1.00 95.03 82 ASN J CA 1
ATOM 9008 C C . ASN H 2 83 A 5.805 -17.812 -50.328 1.00 90.92 82 ASN J C 1
ATOM 9009 O O . ASN H 2 83 A 5.148 -17.120 -51.108 1.00 91.79 82 ASN J O 1
ATOM 9014 N N . ASN H 2 84 B 7.093 -17.620 -50.080 1.00 89.34 82 ASN J N 1
ATOM 9015 C CA . ASN H 2 84 B 7.851 -16.551 -50.706 1.00 93.33 82 ASN J CA 1
ATOM 9016 C C . ASN H 2 84 B 7.189 -15.195 -50.504 1.00 97.53 82 ASN J C 1
ATOM 9017 O O . ASN H 2 84 B 6.563 -14.645 -51.416 1.00 100.27 82 ASN J O 1
ATOM 9022 N N . LEU H 2 85 C 7.337 -14.663 -49.298 1.00 95.12 82 LEU J N 1
ATOM 9023 C CA . LEU H 2 85 C 6.575 -13.496 -48.890 1.00 93.45 82 LEU J CA 1
ATOM 9024 C C . LEU H 2 85 C 7.285 -12.201 -49.227 1.00 91.67 82 LEU J C 1
ATOM 9025 O O . LEU H 2 85 C 8.451 -12.006 -48.889 1.00 94.01 82 LEU J O 1
ATOM 9030 N N . ARG H 2 86 ? 6.560 -11.324 -49.909 1.00 93.50 83 ARG J N 1
ATOM 9031 C CA . ARG H 2 86 ? 7.019 -9.970 -50.196 1.00 98.65 83 ARG J CA 1
ATOM 9032 C C . ARG H 2 86 ? 6.466 -9.045 -49.107 1.00 93.64 83 ARG J C 1
ATOM 9033 O O . ARG H 2 86 ? 5.510 -9.410 -48.429 1.00 89.72 83 ARG J O 1
ATOM 9041 N N . GLY H 2 87 ? 7.060 -7.865 -48.930 1.00 93.38 84 GLY J N 1
ATOM 9042 C CA . GLY H 2 87 ? 6.563 -6.898 -47.962 1.00 82.87 84 GLY J CA 1
ATOM 9043 C C . GLY H 2 87 ? 5.131 -6.496 -48.262 1.00 85.63 84 GLY J C 1
ATOM 9044 O O . GLY H 2 87 ? 4.363 -6.150 -47.381 1.00 88.34 84 GLY J O 1
ATOM 9045 N N . GLU H 2 88 ? 4.765 -6.573 -49.532 1.00 87.62 85 GLU J N 1
ATOM 9046 C CA . GLU H 2 88 ? 3.410 -6.289 -49.978 1.00 88.24 85 GLU J CA 1
ATOM 9047 C C . GLU H 2 88 ? 2.395 -7.216 -49.315 1.00 88.11 85 GLU J C 1
ATOM 9048 O O . GLU H 2 88 ? 1.185 -7.016 -49.414 1.00 88.54 85 GLU J O 1
ATOM 9054 N N . ASP H 2 89 ? 2.895 -8.237 -48.635 1.00 88.66 86 ASP J N 1
ATOM 9055 C CA . ASP H 2 89 ? 2.026 -9.208 -47.995 1.00 89.59 86 ASP J CA 1
ATOM 9056 C C . ASP H 2 89 ? 1.742 -8.862 -46.546 1.00 83.93 86 ASP J C 1
ATOM 9057 O O . ASP H 2 89 ? 0.795 -9.406 -45.975 1.00 87.54 86 ASP J O 1
ATOM 9062 N N . THR H 2 90 ? 2.547 -7.987 -45.937 1.00 78.70 87 THR J N 1
ATOM 9063 C CA . THR H 2 90 ? 2.355 -7.725 -44.514 1.00 76.29 87 THR J CA 1
ATOM 9064 C C . THR H 2 90 ? 1.008 -7.057 -44.330 1.00 76.80 87 THR J C 1
ATOM 9065 O O . THR H 2 90 ? 0.734 -6.019 -44.936 1.00 77.24 87 THR J O 1
ATOM 9069 N N . ALA H 2 91 ? 0.172 -7.683 -43.507 1.00 74.57 88 ALA J N 1
ATOM 9070 C CA . ALA H 2 91 ? -1.201 -7.255 -43.301 1.00 75.36 88 ALA J CA 1
ATOM 9071 C C . ALA H 2 91 ? -1.837 -8.085 -42.198 1.00 81.26 88 ALA J C 1
ATOM 9072 O O . ALA H 2 91 ? -1.168 -8.890 -41.539 1.00 78.87 88 ALA J O 1
ATOM 9074 N N . VAL H 2 92 ? -3.138 -7.886 -42.003 1.00 82.73 89 VAL J N 1
ATOM 9075 C CA . VAL H 2 92 ? -3.898 -8.710 -41.074 1.00 74.63 89 VAL J CA 1
ATOM 9076 C C . VAL H 2 92 ? -4.791 -9.661 -41.849 1.00 72.40 89 VAL J C 1
ATOM 9077 O O . VAL H 2 92 ? -5.558 -9.242 -42.710 1.00 71.46 89 VAL J O 1
ATOM 9081 N N . TYR H 2 93 ? -4.684 -10.943 -41.542 1.00 70.30 90 TYR J N 1
ATOM 9082 C CA . TYR H 2 93 ? -5.401 -11.947 -42.297 1.00 70.24 90 TYR J CA 1
ATOM 9083 C C . TYR H 2 93 ? -6.638 -12.410 -41.555 1.00 64.11 90 TYR J C 1
ATOM 9084 O O . TYR H 2 93 ? -6.575 -12.774 -40.400 1.00 62.35 90 TYR J O 1
ATOM 9093 N N . PHE H 2 94 ? -7.773 -12.356 -42.233 1.00 70.33 91 PHE J N 1
ATOM 9094 C CA . PHE H 2 94 ? -9.030 -12.846 -41.694 1.00 72.14 91 PHE J CA 1
ATOM 9095 C C . PHE H 2 94 ? -9.508 -14.041 -42.493 1.00 76.96 91 PHE J C 1
ATOM 9096 O O . PHE H 2 94 ? -9.716 -13.930 -43.703 1.00 79.33 91 PHE J O 1
ATOM 9104 N N . CYS H 2 95 ? -9.701 -15.179 -41.843 1.00 72.52 92 CYS J N 1
ATOM 9105 C CA . CYS H 2 95 ? -10.419 -16.249 -42.511 1.00 82.07 92 CYS J CA 1
ATOM 9106 C C . CYS H 2 95 ? -11.892 -15.986 -42.289 1.00 81.78 92 CYS J C 1
ATOM 9107 O O . CYS H 2 95 ? -12.266 -15.397 -41.280 1.00 83.91 92 CYS J O 1
ATOM 9110 N N . ALA H 2 96 ? -12.727 -16.398 -43.233 1.00 86.27 93 ALA J N 1
ATOM 9111 C CA . ALA H 2 96 ? -14.149 -16.118 -43.127 1.00 84.04 93 ALA J CA 1
ATOM 9112 C C . ALA H 2 96 ? -14.973 -17.214 -43.754 1.00 83.48 93 ALA J C 1
ATOM 9113 O O . ALA H 2 96 ? -14.607 -17.770 -44.791 1.00 93.98 93 ALA J O 1
ATOM 9115 N N . ARG H 2 97 ? -16.092 -17.518 -43.116 1.00 76.80 94 ARG J N 1
ATOM 9116 C CA . ARG H 2 97 ? -17.008 -18.511 -43.642 1.00 96.00 94 ARG J CA 1
ATOM 9117 C C . ARG H 2 97 ? -18.046 -17.885 -44.582 1.00 103.21 94 ARG J C 1
ATOM 9118 O O . ARG H 2 97 ? -19.003 -17.266 -44.112 1.00 100.32 94 ARG J O 1
ATOM 9126 N N . GLU H 2 98 ? -17.863 -18.040 -45.896 1.00 97.63 95 GLU J N 1
ATOM 9127 C CA . GLU H 2 98 ? -18.891 -17.637 -46.844 1.00 92.23 95 GLU J CA 1
ATOM 9128 C C . GLU H 2 98 ? -20.045 -18.632 -46.771 1.00 98.19 95 GLU J C 1
ATOM 9129 O O . GLU H 2 98 ? -19.957 -19.733 -47.317 1.00 100.35 95 GLU J O 1
ATOM 9135 N N . ASN H 2 99 ? -21.114 -18.253 -46.071 1.00 99.42 96 ASN J N 1
ATOM 9136 C CA . ASN H 2 99 ? -22.264 -19.137 -45.881 1.00 99.84 96 ASN J CA 1
ATOM 9137 C C . ASN H 2 99 ? -23.099 -19.237 -47.151 1.00 113.39 96 ASN J C 1
ATOM 9138 O O . ASN H 2 99 ? -24.214 -18.708 -47.219 1.00 109.42 96 ASN J O 1
ATOM 9143 N N . ALA H 2 100 ? -22.559 -19.931 -48.149 1.00 120.80 97 ALA J N 1
ATOM 9144 C CA . ALA H 2 100 ? -23.210 -20.042 -49.446 1.00 111.01 97 ALA J CA 1
ATOM 9145 C C . ALA H 2 100 ? -22.866 -21.345 -50.152 1.00 117.37 97 ALA J C 1
ATOM 9146 O O . ALA H 2 100 ? -21.745 -21.861 -50.051 1.00 113.23 97 ALA J O 1
ATOM 9148 N N . ASP H 2 101 ? -23.853 -21.868 -50.869 1.00 119.73 98 ASP J N 1
ATOM 9149 C CA . ASP H 2 101 ? -23.666 -23.021 -51.737 1.00 116.00 98 ASP J CA 1
ATOM 9150 C C . ASP H 2 101 ? -24.288 -22.672 -53.077 1.00 111.63 98 ASP J C 1
ATOM 9151 O O . ASP H 2 101 ? -25.512 -22.606 -53.189 1.00 116.04 98 ASP J O 1
ATOM 9156 N N . TYR H 2 102 ? -23.455 -22.420 -54.084 1.00 100.42 99 TYR J N 1
ATOM 9157 C CA . TYR H 2 102 ? -23.980 -22.063 -55.392 1.00 104.02 99 TYR J CA 1
ATOM 9158 C C . TYR H 2 102 ? -24.678 -23.265 -56.026 1.00 107.16 99 TYR J C 1
ATOM 9159 O O . TYR H 2 102 ? -25.414 -23.114 -57.007 1.00 108.70 99 TYR J O 1
ATOM 9168 N N . GLY H 2 103 ? -24.415 -24.453 -55.478 1.00 104.98 100 GLY J N 1
ATOM 9169 C CA . GLY H 2 103 ? -25.141 -25.664 -55.830 1.00 107.77 100 GLY J CA 1
ATOM 9170 C C . GLY H 2 103 ? -26.633 -25.409 -55.781 1.00 113.46 100 GLY J C 1
ATOM 9171 O O . GLY H 2 103 ? -27.275 -25.276 -56.827 1.00 116.96 100 GLY J O 1
ATOM 9172 N N . SER H 2 104 A -27.186 -25.321 -54.570 1.00 106.48 100 SER J N 1
ATOM 9173 C CA . SER H 2 104 A -28.521 -24.760 -54.390 1.00 104.91 100 SER J CA 1
ATOM 9174 C C . SER H 2 104 A -28.439 -23.274 -54.713 1.00 106.00 100 SER J C 1
ATOM 9175 O O . SER H 2 104 A -27.398 -22.794 -55.147 1.00 105.88 100 SER J O 1
ATOM 9178 N N . ASP H 2 105 B -29.511 -22.519 -54.515 1.00 106.79 100 ASP J N 1
ATOM 9179 C CA . ASP H 2 105 B -29.422 -21.114 -54.895 1.00 110.83 100 ASP J CA 1
ATOM 9180 C C . ASP H 2 105 B -28.863 -20.277 -53.763 1.00 110.37 100 ASP J C 1
ATOM 9181 O O . ASP H 2 105 B -28.227 -19.243 -54.008 1.00 107.72 100 ASP J O 1
ATOM 9186 N N . TYR H 2 106 C -29.077 -20.748 -52.535 1.00 105.39 100 TYR J N 1
ATOM 9187 C CA . TYR H 2 106 C -28.951 -19.896 -51.360 1.00 106.72 100 TYR J CA 1
ATOM 9188 C C . TYR H 2 106 C -27.577 -19.218 -51.211 1.00 109.42 100 TYR J C 1
ATOM 9189 O O . TYR H 2 106 C -26.566 -19.688 -51.741 1.00 107.66 100 TYR J O 1
ATOM 9198 N N . TYR H 2 107 D -27.591 -18.073 -50.521 1.00 110.50 100 TYR J N 1
ATOM 9199 C CA . TYR H 2 107 D -26.402 -17.278 -50.187 1.00 107.20 100 TYR J CA 1
ATOM 9200 C C . TYR H 2 107 D -26.717 -16.443 -48.944 1.00 104.67 100 TYR J C 1
ATOM 9201 O O . TYR H 2 107 D -27.837 -15.951 -48.797 1.00 106.60 100 TYR J O 1
ATOM 9210 N N . PHE H 2 108 E -25.740 -16.286 -48.053 1.00 101.35 100 PHE J N 1
ATOM 9211 C CA . PHE H 2 108 E -25.980 -15.598 -46.781 1.00 104.08 100 PHE J CA 1
ATOM 9212 C C . PHE H 2 108 E -24.802 -14.736 -46.304 1.00 102.65 100 PHE J C 1
ATOM 9213 O O . PHE H 2 108 E -24.703 -14.419 -45.108 1.00 98.53 100 PHE J O 1
ATOM 9221 N N . GLY H 2 109 F -23.922 -14.370 -47.238 1.00 99.38 100 GLY J N 1
ATOM 9222 C CA . GLY H 2 109 F -22.790 -13.492 -46.971 1.00 95.51 100 GLY J CA 1
ATOM 9223 C C . GLY H 2 109 F -21.647 -14.105 -46.178 1.00 89.76 100 GLY J C 1
ATOM 9224 O O . GLY H 2 109 F -21.725 -15.258 -45.761 1.00 90.19 100 GLY J O 1
ATOM 9225 N N . MET H 2 110 G -20.576 -13.335 -45.988 1.00 85.76 100 MET J N 1
ATOM 9226 C CA . MET H 2 110 G -19.547 -13.707 -45.030 1.00 83.69 100 MET J CA 1
ATOM 9227 C C . MET H 2 110 G -20.178 -13.725 -43.640 1.00 88.29 100 MET J C 1
ATOM 9228 O O . MET H 2 110 G -20.268 -12.697 -42.974 1.00 84.46 100 MET J O 1
ATOM 9233 N N . ASP H 2 111 ? -20.620 -14.908 -43.225 1.00 94.87 101 ASP J N 1
ATOM 9234 C CA . ASP H 2 111 ? -21.364 -15.122 -41.988 1.00 86.34 101 ASP J CA 1
ATOM 9235 C C . ASP H 2 111 ? -20.512 -15.007 -40.720 1.00 88.06 101 ASP J C 1
ATOM 9236 O O . ASP H 2 111 ? -20.904 -14.361 -39.744 1.00 81.72 101 ASP J O 1
ATOM 9241 N N . VAL H 2 112 ? -19.352 -15.658 -40.748 1.00 87.81 102 VAL J N 1
ATOM 9242 C CA . VAL H 2 112 ? -18.442 -15.724 -39.615 1.00 80.64 102 VAL J CA 1
ATOM 9243 C C . VAL H 2 112 ? -17.033 -15.277 -40.015 1.00 79.73 102 VAL J C 1
ATOM 9244 O O . VAL H 2 112 ? -16.523 -15.687 -41.054 1.00 84.68 102 VAL J O 1
ATOM 9248 N N . TRP H 2 113 ? -16.407 -14.438 -39.198 1.00 74.41 103 TRP J N 1
ATOM 9249 C CA . TRP H 2 113 ? -15.011 -14.070 -39.415 1.00 71.35 103 TRP J CA 1
ATOM 9250 C C . TRP H 2 113 ? -14.147 -14.437 -38.211 1.00 74.95 103 TRP J C 1
ATOM 9251 O O . TRP H 2 113 ? -14.648 -14.603 -37.103 1.00 82.35 103 TRP J O 1
ATOM 9262 N N . GLY H 2 114 ? -12.844 -14.546 -38.424 1.00 72.18 104 GLY J N 1
ATOM 9263 C CA . GLY H 2 114 ? -11.931 -14.793 -37.329 1.00 70.75 104 GLY J CA 1
ATOM 9264 C C . GLY H 2 114 ? -11.473 -13.468 -36.769 1.00 65.93 104 GLY J C 1
ATOM 9265 O O . GLY H 2 114 ? -11.721 -12.437 -37.373 1.00 60.64 104 GLY J O 1
ATOM 9266 N N . GLN H 2 115 ? -10.803 -13.486 -35.622 1.00 71.32 105 GLN J N 1
ATOM 9267 C CA . GLN H 2 115 ? -10.362 -12.248 -34.979 1.00 69.11 105 GLN J CA 1
ATOM 9268 C C . GLN H 2 115 ? -9.301 -11.532 -35.796 1.00 68.84 105 GLN J C 1
ATOM 9269 O O . GLN H 2 115 ? -9.092 -10.336 -35.621 1.00 68.67 105 GLN J O 1
ATOM 9275 N N . GLY H 2 116 ? -8.625 -12.269 -36.676 1.00 67.56 106 GLY J N 1
ATOM 9276 C CA . GLY H 2 116 ? -7.603 -11.699 -37.535 1.00 65.22 106 GLY J CA 1
ATOM 9277 C C . GLY H 2 116 ? -6.208 -11.822 -36.964 1.00 67.30 106 GLY J C 1
ATOM 9278 O O . GLY H 2 116 ? -5.940 -11.354 -35.862 1.00 73.04 106 GLY J O 1
ATOM 9279 N N . THR H 2 117 ? -5.308 -12.454 -37.706 1.00 66.14 107 THR J N 1
ATOM 9280 C CA . THR H 2 117 ? -3.938 -12.599 -37.232 1.00 69.51 107 THR J CA 1
ATOM 9281 C C . THR H 2 117 ? -2.983 -11.797 -38.111 1.00 60.13 107 THR J C 1
ATOM 9282 O O . THR H 2 117 ? -3.186 -11.664 -39.310 1.00 62.38 107 THR J O 1
ATOM 9286 N N . ALA H 2 118 ? -1.947 -11.251 -37.492 1.00 59.84 108 ALA J N 1
ATOM 9287 C CA . ALA H 2 118 ? -1.064 -10.299 -38.155 1.00 58.66 108 ALA J CA 1
ATOM 9288 C C . ALA H 2 118 ? 0.200 -10.928 -38.694 1.00 64.16 108 ALA J C 1
ATOM 9289 O O . ALA H 2 118 ? 0.859 -11.713 -38.021 1.00 70.44 108 ALA J O 1
ATOM 9291 N N . VAL H 2 119 ? 0.549 -10.553 -39.914 1.00 70.16 109 VAL J N 1
ATOM 9292 C CA . VAL H 2 119 ? 1.765 -11.026 -40.558 1.00 66.98 109 VAL J CA 1
ATOM 9293 C C . VAL H 2 119 ? 2.664 -9.848 -40.914 1.00 65.09 109 VAL J C 1
ATOM 9294 O O . VAL H 2 119 ? 2.205 -8.863 -41.493 1.00 64.78 109 VAL J O 1
ATOM 9298 N N . ALA H 2 120 ? 3.938 -9.938 -40.555 1.00 62.28 110 ALA J N 1
ATOM 9299 C CA . ALA H 2 120 ? 4.873 -8.850 -40.834 1.00 65.37 110 ALA J CA 1
ATOM 9300 C C . ALA H 2 120 ? 6.121 -9.350 -41.552 1.00 78.17 110 ALA J C 1
ATOM 9301 O O . ALA H 2 120 ? 6.964 -10.019 -40.951 1.00 82.48 110 ALA J O 1
ATOM 9303 N N . VAL H 2 121 ? 6.241 -9.019 -42.837 1.00 81.46 111 VAL J N 1
ATOM 9304 C CA . VAL H 2 121 ? 7.402 -9.392 -43.634 1.00 69.25 111 VAL J CA 1
ATOM 9305 C C . VAL H 2 121 ? 8.516 -8.372 -43.467 1.00 71.44 111 VAL J C 1
ATOM 9306 O O . VAL H 2 121 ? 8.325 -7.196 -43.761 1.00 69.74 111 VAL J O 1
ATOM 9310 N N . SER H 2 122 ? 9.677 -8.811 -42.991 1.00 72.10 112 SER J N 1
ATOM 9311 C CA . SER H 2 122 ? 10.729 -7.857 -42.651 1.00 71.56 112 SER J CA 1
ATOM 9312 C C . SER H 2 122 ? 12.111 -8.452 -42.496 1.00 73.43 112 SER J C 1
ATOM 9313 O O . SER H 2 122 ? 12.280 -9.562 -41.993 1.00 80.00 112 SER J O 1
ATOM 9316 N N . SER H 2 123 ? 13.107 -7.675 -42.899 1.00 70.62 113 SER J N 1
ATOM 9317 C CA . SER H 2 123 ? 14.498 -8.070 -42.739 1.00 73.40 113 SER J CA 1
ATOM 9318 C C . SER H 2 123 ? 14.891 -8.131 -41.275 1.00 71.13 113 SER J C 1
ATOM 9319 O O . SER H 2 123 ? 15.691 -8.970 -40.876 1.00 79.89 113 SER J O 1
ATOM 9322 N N . ALA H 2 124 ? 14.317 -7.243 -40.474 1.00 70.03 114 ALA J N 1
ATOM 9323 C CA . ALA H 2 124 ? 14.827 -6.996 -39.127 1.00 64.12 114 ALA J CA 1
ATOM 9324 C C . ALA H 2 124 ? 14.395 -8.058 -38.134 1.00 65.97 114 ALA J C 1
ATOM 9325 O O . ALA H 2 124 ? 13.346 -8.695 -38.287 1.00 69.61 114 ALA J O 1
ATOM 9327 N N . SER H 2 125 ? 15.220 -8.240 -37.112 1.00 60.76 115 SER J N 1
ATOM 9328 C CA . SER H 2 125 ? 14.916 -9.177 -36.039 1.00 67.13 115 SER J CA 1
ATOM 9329 C C . SER H 2 125 ? 13.913 -8.586 -35.066 1.00 63.88 115 SER J C 1
ATOM 9330 O O . SER H 2 125 ? 13.744 -7.372 -35.020 1.00 58.82 115 SER J O 1
ATOM 9333 N N . THR H 2 126 ? 13.257 -9.443 -34.289 1.00 64.24 116 THR J N 1
ATOM 9334 C CA . THR H 2 126 ? 12.264 -8.983 -33.330 1.00 58.65 116 THR J CA 1
ATOM 9335 C C . THR H 2 126 ? 12.931 -8.236 -32.214 1.00 58.16 116 THR J C 1
ATOM 9336 O O . THR H 2 126 ? 14.121 -8.423 -31.958 1.00 57.50 116 THR J O 1
ATOM 9340 N N . LYS H 2 127 ? 12.154 -7.387 -31.558 1.00 54.10 117 LYS J N 1
ATOM 9341 C CA . LYS H 2 127 ? 12.565 -6.807 -30.296 1.00 62.58 117 LYS J CA 1
ATOM 9342 C C . LYS H 2 127 ? 11.337 -6.680 -29.396 1.00 69.22 117 LYS J C 1
ATOM 9343 O O . LYS H 2 127 ? 10.325 -6.117 -29.813 1.00 71.34 117 LYS J O 1
ATOM 9349 N N . GLY H 2 128 ? 11.418 -7.226 -28.181 1.00 66.52 118 GLY J N 1
ATOM 9350 C CA . GLY H 2 128 ? 10.346 -7.106 -27.205 1.00 64.69 118 GLY J CA 1
ATOM 9351 C C . GLY H 2 128 ? 10.399 -5.781 -26.469 1.00 63.62 118 GLY J C 1
ATOM 9352 O O . GLY H 2 128 ? 11.447 -5.140 -26.375 1.00 66.75 118 GLY J O 1
ATOM 9353 N N . PRO H 2 129 ? 9.262 -5.354 -25.943 1.00 55.84 119 PRO J N 1
ATOM 9354 C CA . PRO H 2 129 ? 9.195 -3.997 -25.392 1.00 60.83 119 PRO J CA 1
ATOM 9355 C C . PRO H 2 129 ? 9.659 -3.872 -23.945 1.00 70.00 119 PRO J C 1
ATOM 9356 O O . PRO H 2 129 ? 9.553 -4.829 -23.186 1.00 69.20 119 PRO J O 1
ATOM 9360 N N . SER H 2 130 ? 10.176 -2.704 -23.575 1.00 75.12 120 SER J N 1
ATOM 9361 C CA . SER H 2 130 ? 10.254 -2.327 -22.164 1.00 79.97 120 SER J CA 1
ATOM 9362 C C . SER H 2 130 ? 8.893 -1.821 -21.704 1.00 86.72 120 SER J C 1
ATOM 9363 O O . SER H 2 130 ? 8.251 -1.050 -22.412 1.00 89.30 120 SER J O 1
ATOM 9366 N N . VAL H 2 131 ? 8.439 -2.240 -20.531 1.00 91.62 121 VAL J N 1
ATOM 9367 C CA . VAL H 2 131 ? 7.227 -1.658 -19.981 1.00 84.84 121 VAL J CA 1
ATOM 9368 C C . VAL H 2 131 ? 7.587 -0.824 -18.770 1.00 86.39 121 VAL J C 1
ATOM 9369 O O . VAL H 2 131 ? 8.341 -1.263 -17.918 1.00 95.82 121 VAL J O 1
ATOM 9373 N N . PHE H 2 132 ? 7.074 0.394 -18.713 1.00 85.11 122 PHE J N 1
ATOM 9374 C CA . PHE H 2 132 ? 7.326 1.260 -17.576 1.00 95.76 122 PHE J CA 1
ATOM 9375 C C . PHE H 2 132 ? 6.007 1.757 -17.005 1.00 99.08 122 PHE J C 1
ATOM 9376 O O . PHE H 2 132 ? 5.034 1.927 -17.731 1.00 99.57 122 PHE J O 1
ATOM 9384 N N . PRO H 2 133 ? 5.961 1.979 -15.692 1.00 102.48 123 PRO J N 1
ATOM 9385 C CA . PRO H 2 133 ? 4.716 2.463 -15.098 1.00 97.25 123 PRO J CA 1
ATOM 9386 C C . PRO H 2 133 ? 4.471 3.962 -15.308 1.00 94.72 123 PRO J C 1
ATOM 9387 O O . PRO H 2 133 ? 5.379 4.790 -15.171 1.00 92.32 123 PRO J O 1
ATOM 9391 N N . LEU H 2 134 ? 3.231 4.292 -15.656 1.00 94.96 124 LEU J N 1
ATOM 9392 C CA . LEU H 2 134 ? 2.752 5.670 -15.609 1.00 98.05 124 LEU J CA 1
ATOM 9393 C C . LEU H 2 134 ? 2.004 5.861 -14.280 1.00 102.79 124 LEU J C 1
ATOM 9394 O O . LEU H 2 134 ? 0.967 5.225 -14.055 1.00 97.60 124 LEU J O 1
ATOM 9399 N N . ALA H 2 135 ? 2.534 6.718 -13.398 1.00 105.29 125 ALA J N 1
ATOM 9400 C CA . ALA H 2 135 ? 2.077 6.762 -11.998 1.00 97.79 125 ALA J CA 1
ATOM 9401 C C . ALA H 2 135 ? 1.255 8.007 -11.625 1.00 97.96 125 ALA J C 1
ATOM 9402 O O . ALA H 2 135 ? 1.646 9.137 -11.939 1.00 90.39 125 ALA J O 1
ATOM 9404 N N . PRO H 2 136 ? 0.114 7.789 -10.933 1.00 95.51 126 PRO J N 1
ATOM 9405 C CA . PRO H 2 136 ? -0.880 8.817 -10.590 1.00 87.23 126 PRO J CA 1
ATOM 9406 C C . PRO H 2 136 ? -0.447 9.794 -9.499 1.00 79.84 126 PRO J C 1
ATOM 9407 O O . PRO H 2 136 ? 0.725 9.842 -9.159 1.00 87.11 126 PRO J O 1
ATOM 9411 N N . GLY H 2 144 ? -11.814 14.861 -9.602 1.00 100.15 134 GLY J N 1
ATOM 9412 C CA . GLY H 2 144 ? -11.882 14.089 -8.372 1.00 97.07 134 GLY J CA 1
ATOM 9413 C C . GLY H 2 144 ? -11.302 12.688 -8.517 1.00 107.36 134 GLY J C 1
ATOM 9414 O O . GLY H 2 144 ? -10.863 12.071 -7.541 1.00 103.22 134 GLY J O 1
ATOM 9415 N N . THR H 2 145 ? -11.316 12.186 -9.749 1.00 108.69 135 THR J N 1
ATOM 9416 C CA . THR H 2 145 ? -10.707 10.908 -10.117 1.00 102.58 135 THR J CA 1
ATOM 9417 C C . THR H 2 145 ? -9.291 11.094 -10.683 1.00 95.31 135 THR J C 1
ATOM 9418 O O . THR H 2 145 ? -8.884 12.208 -11.029 1.00 86.50 135 THR J O 1
ATOM 9422 N N . ALA H 2 146 ? -8.548 9.995 -10.778 1.00 95.30 136 ALA J N 1
ATOM 9423 C CA . ALA H 2 146 ? -7.150 10.048 -11.195 1.00 93.46 136 ALA J CA 1
ATOM 9424 C C . ALA H 2 146 ? -6.847 9.046 -12.297 1.00 100.08 136 ALA J C 1
ATOM 9425 O O . ALA H 2 146 ? -7.618 8.103 -12.543 1.00 93.91 136 ALA J O 1
ATOM 9427 N N . ALA H 2 147 ? -5.704 9.255 -12.949 1.00 99.89 137 ALA J N 1
ATOM 9428 C CA . ALA H 2 147 ? -5.316 8.435 -14.087 1.00 93.89 137 ALA J CA 1
ATOM 9429 C C . ALA H 2 147 ? -3.954 7.795 -13.891 1.00 90.57 137 ALA J C 1
ATOM 9430 O O . ALA H 2 147 ? -3.029 8.430 -13.377 1.00 91.18 137 ALA J O 1
ATOM 9432 N N . LEU H 2 148 ? -3.852 6.533 -14.297 1.00 83.52 138 LEU J N 1
ATOM 9433 C CA . LEU H 2 148 ? -2.582 5.833 -14.337 1.00 85.08 138 LEU J CA 1
ATOM 9434 C C . LEU H 2 148 ? -2.469 5.001 -15.606 1.00 92.78 138 LEU J C 1
ATOM 9435 O O . LEU H 2 148 ? -3.472 4.752 -16.281 1.00 90.81 138 LEU J O 1
ATOM 9440 N N . GLY H 2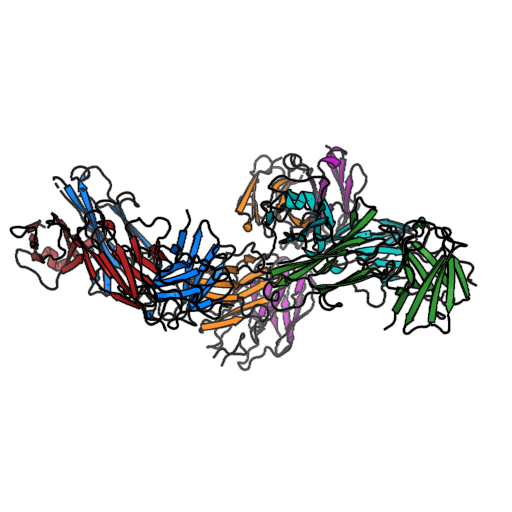 149 ? -1.256 4.543 -15.911 1.00 94.57 139 GLY J N 1
ATOM 9441 C CA . GLY H 2 149 ? -1.029 3.755 -17.109 1.00 90.79 139 GLY J CA 1
ATOM 9442 C C . GLY H 2 149 ? 0.298 3.024 -17.266 1.00 89.24 139 GLY J C 1
ATOM 9443 O O . GLY H 2 149 ? 1.113 2.939 -16.349 1.00 88.97 139 GLY J O 1
ATOM 9444 N N . CYS H 2 150 ? 0.499 2.483 -18.463 1.00 95.51 140 CYS J N 1
ATOM 9445 C CA . CYS H 2 150 ? 1.721 1.779 -18.830 1.00 91.75 140 CYS J CA 1
ATOM 9446 C C . CYS H 2 150 ? 2.360 2.397 -20.060 1.00 81.55 140 CYS J C 1
ATOM 9447 O O . CYS H 2 150 ? 1.672 2.797 -20.989 1.00 79.39 140 CYS J O 1
ATOM 9450 N N . LEU H 2 151 ? 3.682 2.471 -20.064 1.00 78.98 141 LEU J N 1
ATOM 9451 C CA . LEU H 2 151 ? 4.402 2.907 -21.242 1.00 74.53 141 LEU J CA 1
ATOM 9452 C C . LEU H 2 151 ? 5.089 1.722 -21.900 1.00 76.58 141 LEU J C 1
ATOM 9453 O O . LEU H 2 151 ? 5.915 1.060 -21.283 1.00 83.01 141 LEU J O 1
ATOM 9458 N N . VAL H 2 152 ? 4.749 1.440 -23.147 1.00 67.21 142 VAL J N 1
ATOM 9459 C CA . VAL H 2 152 ? 5.276 0.257 -23.800 1.00 63.55 142 VAL J CA 1
ATOM 9460 C C . VAL H 2 152 ? 6.263 0.685 -24.884 1.00 70.93 142 VAL J C 1
ATOM 9461 O O . VAL H 2 152 ? 5.886 0.875 -26.036 1.00 69.04 142 VAL J O 1
ATOM 9465 N N . LYS H 2 153 ? 7.531 0.833 -24.505 1.00 74.28 143 LYS J N 1
ATOM 9466 C CA . LYS H 2 153 ? 8.540 1.436 -25.371 1.00 67.82 143 LYS J CA 1
ATOM 9467 C C . LYS H 2 153 ? 9.395 0.427 -26.178 1.00 67.12 143 LYS J C 1
ATOM 9468 O O . LYS H 2 153 ? 9.672 -0.690 -25.713 1.00 64.63 143 LYS J O 1
ATOM 9474 N N . ASP H 2 154 ? 9.780 0.836 -27.394 1.00 64.11 144 ASP J N 1
ATOM 9475 C CA . ASP H 2 154 ? 10.823 0.184 -28.215 1.00 57.08 144 ASP J CA 1
ATOM 9476 C C . ASP H 2 154 ? 10.608 -1.274 -28.580 1.00 57.84 144 ASP J C 1
ATOM 9477 O O . ASP H 2 154 ? 11.363 -2.136 -28.136 1.00 60.87 144 ASP J O 1
ATOM 9482 N N . TYR H 2 155 ? 9.615 -1.559 -29.410 1.00 54.86 145 TYR J N 1
ATOM 9483 C CA . TYR H 2 155 ? 9.425 -2.931 -29.870 1.00 58.56 145 TYR J CA 1
ATOM 9484 C C . TYR H 2 155 ? 9.259 -3.015 -31.393 1.00 58.38 145 TYR J C 1
ATOM 9485 O O . TYR H 2 155 ? 9.166 -1.995 -32.080 1.00 54.01 145 TYR J O 1
ATOM 9494 N N . PHE H 2 156 ? 9.224 -4.241 -31.905 1.00 55.71 146 PHE J N 1
ATOM 9495 C CA . PHE H 2 156 ? 9.032 -4.499 -33.328 1.00 52.07 146 PHE J CA 1
ATOM 9496 C C . PHE H 2 156 ? 8.913 -5.987 -33.576 1.00 55.36 146 PHE J C 1
ATOM 9497 O O . PHE H 2 156 ? 9.704 -6.768 -33.044 1.00 56.50 146 PHE J O 1
ATOM 9505 N N . PRO H 2 157 ? 7.944 -6.385 -34.404 1.00 47.59 147 PRO J N 1
ATOM 9506 C CA . PRO H 2 157 ? 6.971 -5.522 -35.062 1.00 52.62 147 PRO J CA 1
ATOM 9507 C C . PRO H 2 157 ? 5.655 -5.381 -34.307 1.00 63.42 147 PRO J C 1
ATOM 9508 O O . PRO H 2 157 ? 5.489 -5.980 -33.238 1.00 66.11 147 PRO J O 1
ATOM 9512 N N . GLU H 2 158 ? 4.732 -4.595 -34.867 1.00 62.28 148 GLU J N 1
ATOM 9513 C CA . GLU H 2 158 ? 3.340 -4.605 -34.433 1.00 59.21 148 GLU J CA 1
ATOM 9514 C C . GLU H 2 158 ? 2.752 -5.971 -34.768 1.00 58.08 148 GLU J C 1
ATOM 9515 O O . GLU H 2 158 ? 3.189 -6.615 -35.723 1.00 55.87 148 GLU J O 1
ATOM 9521 N N . PRO H 2 159 ? 1.756 -6.423 -33.998 1.00 55.79 149 PRO J N 1
ATOM 9522 C CA . PRO H 2 159 ? 1.084 -5.744 -32.890 1.00 58.45 149 PRO J CA 1
ATOM 9523 C C . PRO H 2 159 ? 1.597 -6.122 -31.501 1.00 63.76 149 PRO J C 1
ATOM 9524 O O . PRO H 2 159 ? 2.332 -7.094 -31.336 1.00 62.96 149 PRO J O 1
ATOM 9528 N N . VAL H 2 160 ? 1.180 -5.344 -30.511 1.00 67.15 150 VAL J N 1
ATOM 9529 C CA . VAL H 2 160 ? 1.372 -5.686 -29.117 1.00 62.13 150 VAL J CA 1
ATOM 9530 C C . VAL H 2 160 ? -0.006 -5.579 -28.449 1.00 73.49 150 VAL J C 1
ATOM 9531 O O . VAL H 2 160 ? -0.792 -4.702 -28.802 1.00 77.33 150 VAL J O 1
ATOM 9535 N N . THR H 2 161 ? -0.339 -6.489 -27.535 1.00 78.52 151 THR J N 1
ATOM 9536 C CA . THR H 2 161 ? -1.671 -6.463 -26.920 1.00 74.68 151 THR J CA 1
ATOM 9537 C C . THR H 2 161 ? -1.615 -6.123 -25.433 1.00 76.31 151 THR J C 1
ATOM 9538 O O . THR H 2 161 ? -0.914 -6.773 -24.658 1.00 81.84 151 THR J O 1
ATOM 9542 N N . VAL H 2 162 ? -2.354 -5.088 -25.046 1.00 80.14 152 VAL J N 1
ATOM 9543 C CA . VAL H 2 162 ? -2.362 -4.615 -23.661 1.00 85.79 152 VAL J CA 1
ATOM 9544 C C . VAL H 2 162 ? -3.736 -4.785 -23.036 1.00 89.28 152 VAL J C 1
ATOM 9545 O O . VAL H 2 162 ? -4.752 -4.566 -23.691 1.00 90.48 152 VAL J O 1
ATOM 9549 N N . SER H 2 163 ? -3.762 -5.192 -21.772 1.00 93.46 153 SER J N 1
ATOM 9550 C CA . SER H 2 163 ? -4.998 -5.216 -21.002 1.00 95.37 153 SER J CA 1
ATOM 9551 C C . SER H 2 163 ? -4.684 -4.947 -19.539 1.00 98.09 153 SER J C 1
ATOM 9552 O O . SER H 2 163 ? -3.515 -4.912 -19.141 1.00 103.29 153 SER J O 1
ATOM 9555 N N . TRP H 2 164 ? -5.721 -4.729 -18.743 1.00 92.59 154 TRP J N 1
ATOM 9556 C CA . TRP H 2 164 ? -5.509 -4.440 -17.339 1.00 97.22 154 TRP J CA 1
ATOM 9557 C C . TRP H 2 164 ? -6.220 -5.461 -16.476 1.00 105.30 154 TRP J C 1
ATOM 9558 O O . TRP H 2 164 ? -7.375 -5.802 -16.745 1.00 108.09 154 TRP J O 1
ATOM 9569 N N . ASN H 2 165 ? -5.520 -5.935 -15.443 1.00 104.98 155 ASN J N 1
ATOM 9570 C CA . ASN H 2 165 ? -6.037 -6.952 -14.537 1.00 100.29 155 ASN J CA 1
ATOM 9571 C C . ASN H 2 165 ? -6.641 -8.109 -15.324 1.00 103.35 155 ASN J C 1
ATOM 9572 O O . ASN H 2 165 ? -7.771 -8.529 -15.087 1.00 103.19 155 ASN J O 1
ATOM 9577 N N . SER H 2 166 ? -5.870 -8.579 -16.299 1.00 99.71 156 SER J N 1
ATOM 9578 C CA . SER H 2 166 ? -6.173 -9.790 -17.050 1.00 101.51 156 SER J CA 1
ATOM 9579 C C . SER H 2 166 ? -7.518 -9.766 -17.754 1.00 105.70 156 SER J C 1
ATOM 9580 O O . SER H 2 166 ? -8.126 -10.816 -17.950 1.00 98.02 156 SER J O 1
ATOM 9583 N N . GLY H 2 167 ? -7.973 -8.575 -18.138 1.00 112.66 157 GLY J N 1
ATOM 9584 C CA . GLY H 2 167 ? -9.233 -8.422 -18.856 1.00 118.77 157 GLY J CA 1
ATOM 9585 C C . GLY H 2 167 ? -10.381 -7.922 -17.988 1.00 116.31 157 GLY J C 1
ATOM 9586 O O . GLY H 2 167 ? -11.465 -7.593 -18.489 1.00 114.46 157 GLY J O 1
ATOM 9587 N N . ALA H 2 168 ? -10.137 -7.866 -16.681 1.00 110.81 158 ALA J N 1
ATOM 9588 C CA . ALA H 2 168 ? -11.143 -7.445 -15.714 1.00 107.63 158 ALA J CA 1
ATOM 9589 C C . ALA H 2 168 ? -11.568 -6.011 -15.944 1.00 106.33 158 ALA J C 1
ATOM 9590 O O . ALA H 2 168 ? -12.738 -5.723 -16.189 1.00 111.50 158 ALA J O 1
ATOM 9592 N N . LEU H 2 169 ? -10.594 -5.117 -15.846 1.00 97.92 159 LEU J N 1
ATOM 9593 C CA . LEU H 2 169 ? -10.819 -3.691 -15.973 1.00 93.44 159 LEU J CA 1
ATOM 9594 C C . LEU H 2 169 ? -10.923 -3.284 -17.439 1.00 96.96 159 LEU J C 1
ATOM 9595 O O . LEU H 2 169 ? -9.920 -3.272 -18.146 1.00 100.81 159 LEU J O 1
ATOM 9600 N N . THR H 2 170 ? -12.128 -2.962 -17.904 1.00 93.42 160 THR J N 1
ATOM 9601 C CA . THR H 2 170 ? -12.280 -2.515 -19.286 1.00 87.70 160 THR J CA 1
ATOM 9602 C C . THR H 2 170 ? -12.683 -1.042 -19.351 1.00 87.82 160 THR J C 1
ATOM 9603 O O . THR H 2 170 ? -11.895 -0.215 -19.798 1.00 87.27 160 THR J O 1
ATOM 9607 N N . SER H 2 171 ? -13.891 -0.704 -18.910 1.00 87.66 161 SER J N 1
ATOM 9608 C CA . SER H 2 171 ? -14.359 0.675 -19.044 1.00 88.89 161 SER J CA 1
ATOM 9609 C C . SER H 2 171 ? -13.359 1.646 -18.410 1.00 80.55 161 SER J C 1
ATOM 9610 O O . SER H 2 171 ? -12.727 1.319 -17.403 1.00 78.58 161 SER J O 1
ATOM 9613 N N . SER H 2 172 ? -13.205 2.804 -19.063 1.00 83.20 162 SER J N 1
ATOM 9614 C CA . SER H 2 172 ? -12.282 3.908 -18.716 1.00 88.81 162 SER J CA 1
ATOM 9615 C C . SER H 2 172 ? -10.850 3.676 -19.217 1.00 82.77 162 SER J C 1
ATOM 9616 O O . SER H 2 172 ? -9.931 4.427 -18.860 1.00 78.76 162 SER J O 1
ATOM 9619 N N . VAL H 2 173 ? -10.681 2.651 -20.058 1.00 82.29 163 VAL J N 1
ATOM 9620 C CA . VAL H 2 173 ? -9.368 2.273 -20.579 1.00 81.02 163 VAL J CA 1
ATOM 9621 C C . VAL H 2 173 ? -9.151 2.730 -22.021 1.00 74.64 163 VAL J C 1
ATOM 9622 O O . VAL H 2 173 ? -10.067 2.762 -22.842 1.00 69.21 163 VAL J O 1
ATOM 9626 N N . HIS H 2 174 ? -7.913 3.099 -22.305 1.00 77.37 164 HIS J N 1
ATOM 9627 C CA . HIS H 2 174 ? -7.567 3.692 -23.576 1.00 74.89 164 HIS J CA 1
ATOM 9628 C C . HIS H 2 174 ? -6.194 3.222 -24.028 1.00 69.92 164 HIS J C 1
ATOM 9629 O O . HIS H 2 174 ? -5.172 3.758 -23.583 1.00 73.04 164 HIS J O 1
ATOM 9636 N N . THR H 2 175 ? -6.150 2.233 -24.910 1.00 62.85 165 THR J N 1
ATOM 9637 C CA . THR H 2 175 ? -4.855 1.839 -25.454 1.00 69.88 165 THR J CA 1
ATOM 9638 C C . THR H 2 175 ? -4.596 2.546 -26.773 1.00 66.34 165 THR J C 1
ATOM 9639 O O . THR H 2 175 ? -5.265 2.287 -27.773 1.00 65.86 165 THR J O 1
ATOM 9643 N N . PHE H 2 176 ? -3.613 3.434 -26.776 1.00 61.79 166 PHE J N 1
ATOM 9644 C CA . PHE H 2 176 ? -3.336 4.222 -27.961 1.00 57.61 166 PHE J CA 1
ATOM 9645 C C . PHE H 2 176 ? -2.687 3.419 -29.095 1.00 56.08 166 PHE J C 1
ATOM 9646 O O . PHE H 2 176 ? -2.001 2.428 -28.874 1.00 58.17 166 PHE J O 1
ATOM 9654 N N . PRO H 2 177 ? -2.938 3.843 -30.326 1.00 50.38 167 PRO J N 1
ATOM 9655 C CA . PRO H 2 177 ? -2.180 3.429 -31.494 1.00 50.20 167 PRO J CA 1
ATOM 9656 C C . PRO H 2 177 ? -0.689 3.573 -31.279 1.00 53.71 167 PRO J C 1
ATOM 9657 O O . PRO H 2 177 ? -0.271 4.539 -30.640 1.00 55.36 167 PRO J O 1
ATOM 9661 N N . ALA H 2 178 ? 0.104 2.651 -31.811 1.00 53.58 168 ALA J N 1
ATOM 9662 C CA . ALA H 2 178 ? 1.543 2.748 -31.633 1.00 55.02 168 ALA J CA 1
ATOM 9663 C C . ALA H 2 178 ? 2.096 3.899 -32.454 1.00 52.04 168 ALA J C 1
ATOM 9664 O O . ALA H 2 178 ? 1.519 4.260 -33.474 1.00 46.45 168 ALA J O 1
ATOM 9666 N N . VAL H 2 179 ? 3.197 4.489 -31.995 1.00 53.83 169 VAL J N 1
ATOM 9667 C CA . VAL H 2 179 ? 3.847 5.547 -32.755 1.00 57.77 169 VAL J CA 1
ATOM 9668 C C . VAL H 2 179 ? 5.216 5.086 -33.248 1.00 61.73 169 VAL J C 1
ATOM 9669 O O . VAL H 2 179 ? 5.941 4.413 -32.513 1.00 61.73 169 VAL J O 1
ATOM 9673 N N . LEU H 2 180 ? 5.573 5.445 -34.482 1.00 54.97 170 LEU J N 1
ATOM 9674 C CA . LEU H 2 180 ? 6.889 5.091 -34.990 1.00 53.42 170 LEU J CA 1
ATOM 9675 C C . LEU H 2 180 ? 7.964 6.054 -34.498 1.00 57.52 170 LEU J C 1
ATOM 9676 O O . LEU H 2 180 ? 7.920 7.265 -34.757 1.00 55.49 170 LEU J O 1
ATOM 9681 N N . GLN H 2 181 ? 8.933 5.491 -33.787 1.00 55.06 171 GLN J N 1
ATOM 9682 C CA . GLN H 2 181 ? 10.049 6.259 -33.277 1.00 59.31 171 GLN J CA 1
ATOM 9683 C C . GLN H 2 181 ? 11.186 6.367 -34.297 1.00 64.92 171 GLN J C 1
ATOM 9684 O O . GLN H 2 181 ? 11.317 5.557 -35.218 1.00 65.00 171 GLN J O 1
ATOM 9690 N N . SER H 2 182 ? 12.012 7.385 -34.110 1.00 66.37 172 SER J N 1
ATOM 9691 C CA . SER H 2 182 ? 13.183 7.613 -34.935 1.00 64.02 172 SER J CA 1
ATOM 9692 C C . SER H 2 182 ? 14.082 6.384 -35.030 1.00 62.26 172 SER J C 1
ATOM 9693 O O . SER H 2 182 ? 14.848 6.246 -35.973 1.00 65.38 172 SER J O 1
ATOM 9696 N N . SER H 2 183 ? 13.975 5.500 -34.047 1.00 56.10 173 SER J N 1
ATOM 9697 C CA . SER H 2 183 ? 14.834 4.342 -33.948 1.00 51.82 173 SER J CA 1
ATOM 9698 C C . SER H 2 183 ? 14.349 3.190 -34.791 1.00 54.74 173 SER J C 1
ATOM 9699 O O . SER H 2 183 ? 14.938 2.117 -34.754 1.00 57.94 173 SER J O 1
ATOM 9702 N N . GLY H 2 184 ? 13.264 3.390 -35.527 1.00 56.07 174 GLY J N 1
ATOM 9703 C CA . GLY H 2 184 ? 12.687 2.313 -36.315 1.00 53.39 174 GLY J CA 1
ATOM 9704 C C . GLY H 2 184 ? 11.758 1.441 -35.492 1.00 48.94 174 GLY J C 1
ATOM 9705 O O . GLY H 2 184 ? 11.011 0.636 -36.028 1.00 47.58 174 GLY J O 1
ATOM 9706 N N . LEU H 2 185 ? 11.788 1.625 -34.177 1.00 57.61 175 LEU J N 1
ATOM 9707 C CA . LEU H 2 185 ? 10.993 0.818 -33.246 1.00 60.96 175 LEU J CA 1
ATOM 9708 C C . LEU H 2 185 ? 9.652 1.473 -32.842 1.00 59.09 175 LEU J C 1
ATOM 9709 O O . LEU H 2 185 ? 9.577 2.690 -32.642 1.00 57.93 175 LEU J O 1
ATOM 9714 N N . TYR H 2 186 ? 8.598 0.666 -32.732 1.00 51.56 176 TYR J N 1
ATOM 9715 C CA . TYR H 2 186 ? 7.310 1.172 -32.290 1.00 49.81 176 TYR J CA 1
ATOM 9716 C C . TYR H 2 186 ? 7.291 1.417 -30.795 1.00 60.49 176 TYR J C 1
ATOM 9717 O O . TYR H 2 186 ? 8.141 0.919 -30.045 1.00 61.76 176 TYR J O 1
ATOM 9726 N N . SER H 2 187 ? 6.291 2.177 -30.365 1.00 66.47 177 SER J N 1
ATOM 9727 C CA . SER H 2 187 ? 6.125 2.526 -28.954 1.00 70.73 177 SER J CA 1
ATOM 9728 C C . SER H 2 187 ? 4.698 3.030 -28.695 1.00 64.36 177 SER J C 1
ATOM 9729 O O . SER H 2 187 ? 4.180 3.852 -29.460 1.00 60.40 177 SER J O 1
ATOM 9732 N N . LEU H 2 188 ? 4.064 2.519 -27.636 1.00 65.13 178 LEU J N 1
ATOM 9733 C CA . LEU H 2 188 ? 2.725 2.976 -27.241 1.00 66.25 178 LEU J CA 1
ATOM 9734 C C . LEU H 2 188 ? 2.519 3.130 -25.745 1.00 66.23 178 LEU J C 1
ATOM 9735 O O . LEU H 2 188 ? 3.339 2.709 -24.924 1.00 71.73 178 LEU J O 1
ATOM 9740 N N . SER H 2 189 ? 1.368 3.693 -25.407 1.00 64.47 179 SER J N 1
ATOM 9741 C CA . SER H 2 189 ? 0.960 3.845 -24.023 1.00 66.29 179 SER J CA 1
ATOM 9742 C C . SER H 2 189 ? -0.487 3.414 -23.874 1.00 63.44 179 SER J C 1
ATOM 9743 O O . SER H 2 189 ? -1.274 3.508 -24.803 1.00 58.60 179 SER J O 1
ATOM 9746 N N . SER H 2 190 ? -0.823 2.916 -22.693 1.00 76.06 180 SER J N 1
ATOM 9747 C CA . SER H 2 190 ? -2.186 2.507 -22.371 1.00 73.35 180 SER J CA 1
ATOM 9748 C C . SER H 2 190 ? -2.562 3.159 -21.053 1.00 72.83 180 SER J C 1
ATOM 9749 O O . SER H 2 190 ? -1.734 3.211 -20.155 1.00 82.79 180 SER J O 1
ATOM 9752 N N . VAL H 2 191 ? -3.783 3.673 -20.930 1.00 67.06 181 VAL J N 1
ATOM 9753 C CA . VAL H 2 191 ? -4.150 4.409 -19.724 1.00 75.80 181 VAL J CA 1
ATOM 9754 C C . VAL H 2 191 ? -5.517 4.038 -19.193 1.00 80.04 181 VAL J C 1
ATOM 9755 O O . VAL H 2 191 ? -6.403 3.663 -19.957 1.00 70.13 181 VAL J O 1
ATOM 9759 N N . VAL H 2 192 ? -5.667 4.146 -17.870 1.00 86.80 182 VAL J N 1
ATOM 9760 C CA . VAL H 2 192 ? -6.969 4.049 -17.224 1.00 80.12 182 VAL J CA 1
ATOM 9761 C C . VAL H 2 192 ? -7.190 5.188 -16.239 1.00 87.83 182 VAL J C 1
ATOM 9762 O O . VAL H 2 192 ? -6.263 5.628 -15.538 1.00 84.66 182 VAL J O 1
ATOM 9766 N N . THR H 2 193 ? -8.436 5.658 -16.213 1.00 93.49 183 THR J N 1
ATOM 9767 C CA . THR H 2 193 ? -8.906 6.616 -15.223 1.00 94.00 183 THR J CA 1
ATOM 9768 C C . THR H 2 193 ? -9.753 5.881 -14.196 1.00 93.96 183 THR J C 1
ATOM 9769 O O . THR H 2 193 ? -10.678 5.137 -14.541 1.00 84.86 183 THR J O 1
ATOM 9773 N N . VAL H 2 194 ? -9.408 6.075 -12.931 1.00 97.94 184 VAL J N 1
ATOM 9774 C CA . VAL H 2 194 ? -10.115 5.434 -11.835 1.00 105.27 184 VAL J CA 1
ATOM 9775 C C . VAL H 2 194 ? -10.316 6.464 -10.725 1.00 113.27 184 VAL J C 1
ATOM 9776 O O . VAL H 2 194 ? -9.663 7.517 -10.748 1.00 107.72 184 VAL J O 1
ATOM 9780 N N . PRO H 2 195 ? -11.234 6.185 -9.768 1.00 116.70 185 PRO J N 1
ATOM 9781 C CA . PRO H 2 195 ? -11.429 7.092 -8.623 1.00 113.89 185 PRO J CA 1
ATOM 9782 C C . PRO H 2 195 ? -10.202 7.177 -7.708 1.00 113.65 185 PRO J C 1
ATOM 9783 O O . PRO H 2 195 ? -9.583 6.146 -7.414 1.00 110.56 185 PRO J O 1
ATOM 9787 N N . SER H 2 196 ? -9.866 8.388 -7.259 1.00 107.42 186 SER J N 1
ATOM 9788 C CA . SER H 2 196 ? -8.682 8.600 -6.421 1.00 114.29 186 SER J CA 1
ATOM 9789 C C . SER H 2 196 ? -8.744 7.795 -5.127 1.00 125.77 186 SER J C 1
ATOM 9790 O O . SER H 2 196 ? -7.736 7.613 -4.441 1.00 125.82 186 SER J O 1
ATOM 9793 N N . SER H 2 197 ? -9.944 7.331 -4.798 1.00 126.69 187 SER J N 1
ATOM 9794 C CA . SER H 2 197 ? -10.193 6.595 -3.571 1.00 123.81 187 SER J CA 1
ATOM 9795 C C . SER H 2 197 ? -9.736 5.146 -3.678 1.00 129.23 187 SER J C 1
ATOM 9796 O O . SER H 2 197 ? -9.099 4.623 -2.759 1.00 134.02 187 SER J O 1
ATOM 9799 N N . SER H 2 198 ? -10.056 4.500 -4.799 1.00 127.40 188 SER J N 1
ATOM 9800 C CA . SER H 2 198 ? -9.642 3.115 -5.019 1.00 129.58 188 SER J CA 1
ATOM 9801 C C . SER H 2 198 ? -8.152 3.044 -5.383 1.00 133.09 188 SER J C 1
ATOM 9802 O O . SER H 2 198 ? -7.636 1.980 -5.729 1.00 129.79 188 SER J O 1
ATOM 9805 N N . LEU H 2 199 ? -7.470 4.186 -5.292 1.00 133.01 189 LEU J N 1
ATOM 9806 C CA . LEU H 2 199 ? -6.030 4.261 -5.511 1.00 130.89 189 LEU J CA 1
ATOM 9807 C C . LEU H 2 199 ? -5.273 3.509 -4.419 1.00 127.93 189 LEU J C 1
ATOM 9808 O O . LEU H 2 199 ? -4.438 2.658 -4.710 1.00 129.42 189 LEU J O 1
ATOM 9813 N N . GLY H 2 200 ? -5.578 3.815 -3.161 1.00 126.99 190 GLY J N 1
ATOM 9814 C CA . GLY H 2 200 ? -4.888 3.189 -2.048 1.00 125.95 190 GLY J CA 1
ATOM 9815 C C . GLY H 2 200 ? -5.308 1.757 -1.747 1.00 128.79 190 GLY J C 1
ATOM 9816 O O . GLY H 2 200 ? -4.812 1.162 -0.790 1.00 127.25 190 GLY J O 1
ATOM 9817 N N . THR H 2 201 ? -6.198 1.192 -2.563 1.00 127.71 191 THR J N 1
ATOM 9818 C CA . THR H 2 201 ? -6.826 -0.088 -2.226 1.00 123.86 191 THR J CA 1
ATOM 9819 C C . THR H 2 201 ? -7.071 -1.064 -3.361 1.00 123.82 191 THR J C 1
ATOM 9820 O O . THR H 2 201 ? -7.658 -2.123 -3.139 1.00 120.36 191 THR J O 1
ATOM 9824 N N . GLN H 2 202 ? -6.656 -0.717 -4.572 1.00 122.14 192 GLN J N 1
ATOM 9825 C CA . GLN H 2 202 ? -6.922 -1.591 -5.709 1.00 121.49 192 GLN J CA 1
ATOM 9826 C C . GLN H 2 202 ? -5.658 -1.875 -6.522 1.00 124.64 192 GLN J C 1
ATOM 9827 O O . GLN H 2 202 ? -4.917 -0.958 -6.885 1.00 127.63 192 GLN J O 1
ATOM 9833 N N . THR H 2 203 ? -5.417 -3.155 -6.798 1.00 125.49 193 THR J N 1
ATOM 9834 C CA . THR H 2 203 ? -4.263 -3.568 -7.589 1.00 128.13 193 THR J CA 1
ATOM 9835 C C . THR H 2 203 ? -4.476 -3.289 -9.081 1.00 126.94 193 THR J C 1
ATOM 9836 O O . THR H 2 203 ? -5.363 -3.863 -9.727 1.00 123.30 193 THR J O 1
ATOM 9840 N N . TYR H 2 204 ? -3.660 -2.389 -9.619 1.00 122.19 194 TYR J N 1
ATOM 9841 C CA . TYR H 2 204 ? -3.722 -2.066 -11.034 1.00 118.19 194 TYR J CA 1
ATOM 9842 C C . TYR H 2 204 ? -2.475 -2.586 -11.746 1.00 116.56 194 TYR J C 1
ATOM 9843 O O . TYR H 2 204 ? -1.388 -1.993 -11.656 1.00 111.05 194 TYR J O 1
ATOM 9852 N N . ILE H 2 205 ? -2.640 -3.717 -12.431 1.00 108.85 195 ILE J N 1
ATOM 9853 C CA . ILE H 2 205 ? -1.560 -4.299 -13.220 1.00 108.95 195 ILE J CA 1
ATOM 9854 C C . ILE H 2 205 ? -1.961 -4.343 -14.700 1.00 111.94 195 ILE J C 1
ATOM 9855 O O . ILE H 2 205 ? -3.095 -4.700 -15.038 1.00 106.71 195 ILE J O 1
ATOM 9860 N N . CYS H 2 206 ? -1.042 -3.950 -15.582 1.00 111.92 196 CYS J N 1
ATOM 9861 C CA . CYS H 2 206 ? -1.306 -4.022 -17.017 1.00 100.29 196 CYS J CA 1
ATOM 9862 C C . CYS H 2 206 ? -0.541 -5.188 -17.596 1.00 93.00 196 CYS J C 1
ATOM 9863 O O . CYS H 2 206 ? 0.607 -5.429 -17.251 1.00 95.30 196 CYS J O 1
ATOM 9866 N N . ASN H 2 207 ? -1.197 -5.935 -18.464 1.00 94.22 197 ASN J N 1
ATOM 9867 C CA . ASN H 2 207 ? -0.569 -7.103 -19.053 1.00 98.01 197 ASN J CA 1
ATOM 9868 C C . ASN H 2 207 ? -0.203 -6.849 -20.506 1.00 98.33 197 ASN J C 1
ATOM 9869 O O . ASN H 2 207 ? -1.066 -6.816 -21.386 1.00 93.05 197 ASN J O 1
ATOM 9874 N N . VAL H 2 208 ? 1.089 -6.666 -20.744 1.00 95.60 198 VAL J N 1
ATOM 9875 C CA . VAL H 2 208 ? 1.615 -6.441 -22.078 1.00 83.55 198 VAL J CA 1
ATOM 9876 C C . VAL H 2 208 ? 2.043 -7.778 -22.684 1.00 81.47 198 VAL J C 1
ATOM 9877 O O . VAL H 2 208 ? 2.785 -8.527 -22.065 1.00 89.73 198 VAL J O 1
ATOM 9881 N N . ASN H 2 209 ? 1.567 -8.105 -23.876 1.00 77.61 199 ASN J N 1
ATOM 9882 C CA . ASN H 2 209 ? 1.989 -9.347 -24.513 1.00 72.71 199 ASN J CA 1
ATOM 9883 C C . ASN H 2 209 ? 2.394 -9.161 -25.983 1.00 85.29 199 ASN J C 1
ATOM 9884 O O . ASN H 2 209 ? 1.554 -8.891 -26.851 1.00 82.86 199 ASN J O 1
ATOM 9889 N N . HIS H 2 210 ? 3.689 -9.328 -26.254 1.00 90.51 200 HIS J N 1
ATOM 9890 C CA . HIS H 2 210 ? 4.251 -9.152 -27.599 1.00 76.15 200 HIS J CA 1
ATOM 9891 C C . HIS H 2 210 ? 4.548 -10.486 -28.241 1.00 70.73 200 HIS J C 1
ATOM 9892 O O . HIS H 2 210 ? 5.598 -11.064 -28.002 1.00 72.48 200 HIS J O 1
ATOM 9899 N N . LYS H 2 211 ? 3.627 -10.962 -29.063 1.00 70.82 201 LYS J N 1
ATOM 9900 C CA . LYS H 2 211 ? 3.722 -12.307 -29.619 1.00 76.69 201 LYS J CA 1
ATOM 9901 C C . LYS H 2 211 ? 5.087 -12.666 -30.231 1.00 81.26 201 LYS J C 1
ATOM 9902 O O . LYS H 2 211 ? 5.731 -13.608 -29.771 1.00 82.50 201 LYS J O 1
ATOM 9908 N N . PRO H 2 212 ? 5.556 -11.911 -31.245 1.00 88.23 202 PRO J N 1
ATOM 9909 C CA . PRO H 2 212 ? 6.708 -12.426 -32.005 1.00 81.96 202 PRO J CA 1
ATOM 9910 C C . PRO H 2 212 ? 8.066 -12.336 -31.279 1.00 76.05 202 PRO J C 1
ATOM 9911 O O . PRO H 2 212 ? 9.063 -12.836 -31.796 1.00 70.38 202 PRO J O 1
ATOM 9915 N N . SER H 2 213 ? 8.115 -11.709 -30.110 1.00 75.09 203 SER J N 1
ATOM 9916 C CA . SER H 2 213 ? 9.359 -11.679 -29.349 1.00 77.83 203 SER J CA 1
ATOM 9917 C C . SER H 2 213 ? 9.266 -12.583 -28.124 1.00 86.36 203 SER J C 1
ATOM 9918 O O . SER H 2 213 ? 10.176 -12.597 -27.280 1.00 86.32 203 SER J O 1
ATOM 9921 N N . ASN H 2 214 ? 8.160 -13.324 -28.034 1.00 84.23 204 ASN J N 1
ATOM 9922 C CA . ASN H 2 214 ? 7.895 -14.220 -26.911 1.00 86.60 204 ASN J CA 1
ATOM 9923 C C . ASN H 2 214 ? 8.002 -13.545 -25.550 1.00 87.74 204 ASN J C 1
ATOM 9924 O O . ASN H 2 214 ? 8.262 -14.221 -24.550 1.00 87.90 204 ASN J O 1
ATOM 9929 N N . THR H 2 215 ? 7.832 -12.224 -25.507 1.00 81.10 205 THR J N 1
ATOM 9930 C CA . THR H 2 215 ? 7.875 -11.529 -24.231 1.00 85.75 205 THR J CA 1
ATOM 9931 C C . THR H 2 215 ? 6.449 -11.266 -23.742 1.00 89.25 205 THR J C 1
ATOM 9932 O O . THR H 2 215 ? 5.505 -11.170 -24.532 1.00 81.68 205 THR J O 1
ATOM 9936 N N . LYS H 2 216 ? 6.312 -11.188 -22.421 1.00 91.20 206 LYS J N 1
ATOM 9937 C CA . LYS H 2 216 ? 5.026 -11.148 -21.751 1.00 80.10 206 LYS J CA 1
ATOM 9938 C C . LYS H 2 216 ? 5.270 -10.530 -20.384 1.00 78.86 206 LYS J C 1
ATOM 9939 O O . LYS H 2 216 ? 5.996 -11.088 -19.571 1.00 89.79 206 LYS J O 1
ATOM 9945 N N . VAL H 2 217 ? 4.698 -9.361 -20.141 1.00 77.51 207 VAL J N 1
ATOM 9946 C CA . VAL H 2 217 ? 4.982 -8.618 -18.917 1.00 87.00 207 VAL J CA 1
ATOM 9947 C C . VAL H 2 217 ? 3.713 -8.186 -18.176 1.00 91.28 207 VAL J C 1
ATOM 9948 O O . VAL H 2 217 ? 2.735 -7.755 -18.783 1.00 92.21 207 VAL J O 1
ATOM 9952 N N . ASP H 2 218 ? 3.731 -8.319 -16.855 1.00 93.95 208 ASP J N 1
ATOM 9953 C CA . ASP H 2 218 ? 2.655 -7.812 -16.023 1.00 89.93 208 ASP J CA 1
ATOM 9954 C C . ASP H 2 218 ? 3.269 -6.823 -15.043 1.00 89.84 208 ASP J C 1
ATOM 9955 O O . ASP H 2 218 ? 4.078 -7.192 -14.200 1.00 98.51 208 ASP J O 1
ATOM 9960 N N . LYS H 2 219 ? 2.912 -5.554 -15.193 1.00 95.29 209 LYS J N 1
ATOM 9961 C CA . LYS H 2 219 ? 3.537 -4.480 -14.429 1.00 101.71 209 LYS J CA 1
ATOM 9962 C C . LYS H 2 219 ? 2.539 -3.849 -13.464 1.00 113.24 209 LYS J C 1
ATOM 9963 O O . LYS H 2 219 ? 1.391 -3.574 -13.810 1.00 114.36 209 LYS J O 1
ATOM 9969 N N . LYS H 2 220 ? 3.002 -3.627 -12.244 1.00 114.08 210 LYS J N 1
ATOM 9970 C CA . LYS H 2 220 ? 2.208 -3.017 -11.197 1.00 109.50 210 LYS J CA 1
ATOM 9971 C C . LYS H 2 220 ? 2.408 -1.503 -11.221 1.00 113.33 210 LYS J C 1
ATOM 9972 O O . LYS H 2 220 ? 3.465 -0.992 -10.835 1.00 109.39 210 LYS J O 1
ATOM 9978 N N . ALA H 2 221 ? 1.407 -0.784 -11.710 1.00 117.06 211 ALA J N 1
ATOM 9979 C CA . ALA H 2 221 ? 1.450 0.667 -11.647 1.00 119.21 211 ALA J CA 1
ATOM 9980 C C . ALA H 2 221 ? 0.906 1.089 -10.282 1.00 120.01 211 ALA J C 1
ATOM 9981 O O . ALA H 2 221 ? -0.162 0.635 -9.865 1.00 116.18 211 ALA J O 1
ATOM 9983 N N . GLU H 2 222 ? 1.656 1.934 -9.578 1.00 117.38 212 GLU J N 1
ATOM 9984 C CA . GLU H 2 222 ? 1.283 2.372 -8.228 1.00 112.28 212 GLU J CA 1
ATOM 9985 C C . GLU H 2 222 ? 1.726 3.812 -7.956 1.00 114.34 212 GLU J C 1
ATOM 9986 O O . GLU H 2 222 ? 2.655 4.304 -8.597 1.00 117.37 212 GLU J O 1
ATOM 9992 N N . PRO H 2 223 ? 1.064 4.496 -7.003 1.00 112.18 213 PRO J N 1
ATOM 9993 C CA . PRO H 2 223 ? 1.406 5.887 -6.654 1.00 104.03 213 PRO J CA 1
ATOM 9994 C C . PRO H 2 223 ? 2.832 6.083 -6.152 1.00 99.29 213 PRO J C 1
ATOM 9995 O O . PRO H 2 223 ? 3.334 7.191 -6.350 1.00 88.38 213 PRO J O 1
ATOM 9999 N N . ILE I 3 1 ? -17.624 -28.110 -61.465 1.00 78.05 307 ILE R N 1
ATOM 10000 C CA . ILE I 3 1 ? -18.750 -27.187 -61.482 1.00 90.30 307 ILE R CA 1
ATOM 10001 C C . ILE I 3 1 ? -18.304 -25.774 -61.034 1.00 100.46 307 ILE R C 1
ATOM 10002 O O . ILE I 3 1 ? -18.962 -24.781 -61.360 1.00 101.10 307 ILE R O 1
ATOM 10007 N N . HIS I 3 2 ? -17.176 -25.690 -60.317 1.00 101.74 308 HIS R N 1
ATOM 10008 C CA . HIS I 3 2 ? -16.573 -24.408 -59.903 1.00 103.16 308 HIS R CA 1
ATOM 10009 C C . HIS I 3 2 ? -15.422 -23.973 -60.806 1.00 102.17 308 HIS R C 1
ATOM 10010 O O . HIS I 3 2 ? -14.281 -24.385 -60.590 1.00 100.33 308 HIS R O 1
ATOM 10017 N N . ILE I 3 3 ? -15.704 -23.125 -61.789 1.00 102.73 309 ILE R N 1
ATOM 10018 C CA . ILE I 3 3 ? -14.679 -22.713 -62.746 1.00 106.52 309 ILE R CA 1
ATOM 10019 C C . ILE I 3 3 ? -13.814 -21.571 -62.183 1.00 104.46 309 ILE R C 1
ATOM 10020 O O . ILE I 3 3 ? -12.645 -21.406 -62.562 1.00 97.06 309 ILE R O 1
ATOM 10025 N N . GLY I 3 4 ? -14.378 -20.814 -61.244 1.00 109.45 312 GLY R N 1
ATOM 10026 C CA . GLY I 3 4 ? -13.644 -19.738 -60.591 1.00 110.39 312 GLY R CA 1
ATOM 10027 C C . GLY I 3 4 ? -14.253 -19.208 -59.294 1.00 104.90 312 GLY R C 1
ATOM 10028 O O . GLY I 3 4 ? -15.296 -19.701 -58.830 1.00 96.50 312 GLY R O 1
ATOM 10029 N N . PRO I 3 5 ? -13.596 -18.194 -58.694 1.00 105.99 313 PRO R N 1
ATOM 10030 C CA . PRO I 3 5 ? -14.099 -17.577 -57.462 1.00 99.44 313 PRO R CA 1
ATOM 10031 C C . PRO I 3 5 ? -15.346 -16.738 -57.704 1.00 100.01 313 PRO R C 1
ATOM 10032 O O . PRO I 3 5 ? -15.300 -15.819 -58.516 1.00 105.44 313 PRO R O 1
ATOM 10036 N N . GLY I 3 6 ? -16.440 -17.051 -57.015 1.00 97.53 314 GLY R N 1
ATOM 10037 C CA . GLY I 3 6 ? -17.652 -16.260 -57.128 1.00 98.14 314 GLY R CA 1
ATOM 10038 C C . GLY I 3 6 ? -18.853 -17.053 -57.601 1.00 101.50 314 GLY R C 1
ATOM 10039 O O . GLY I 3 6 ? -18.713 -18.134 -58.170 1.00 103.79 314 GLY R O 1
ATOM 10040 N N . ARG I 3 7 ? -20.039 -16.507 -57.353 1.00 103.23 315 ARG R N 1
ATOM 10041 C CA . ARG I 3 7 ? -21.295 -17.125 -57.768 1.00 103.65 315 ARG R CA 1
ATOM 10042 C C . ARG I 3 7 ? -21.381 -17.267 -59.282 1.00 98.95 315 ARG R C 1
ATOM 10043 O O . ARG I 3 7 ? -21.936 -18.249 -59.792 1.00 96.13 315 ARG R O 1
ATOM 10051 N N . ALA I 3 8 ? -20.813 -16.287 -59.986 1.00 100.46 316 ALA R N 1
ATOM 10052 C CA . ALA I 3 8 ? -20.904 -16.211 -61.447 1.00 108.88 316 ALA R CA 1
ATOM 10053 C C . ALA I 3 8 ? -20.149 -17.331 -62.177 1.00 108.87 316 ALA R C 1
ATOM 10054 O O . ALA I 3 8 ? -20.319 -17.506 -63.385 1.00 107.31 316 ALA R O 1
ATOM 10056 N N . PHE I 3 9 ? -19.319 -18.083 -61.459 1.00 105.87 317 PHE R N 1
ATOM 10057 C CA . PHE I 3 9 ? -18.561 -19.172 -62.070 1.00 96.48 317 PHE R CA 1
ATOM 10058 C C . PHE I 3 9 ? -18.966 -20.540 -61.511 1.00 92.56 317 PHE R C 1
ATOM 10059 O O . PHE I 3 9 ? -18.118 -21.357 -61.155 1.00 91.27 317 PHE R O 1
ATOM 10067 N N . TYR I 3 10 ? -20.268 -20.781 -61.429 1.00 94.44 318 TYR R N 1
ATOM 10068 C CA . TYR I 3 10 ? -20.771 -22.075 -60.985 1.00 99.46 318 TYR R CA 1
ATOM 10069 C C . TYR I 3 10 ? -21.735 -22.655 -62.008 1.00 105.10 318 TYR R C 1
ATOM 10070 O O . TYR I 3 10 ? -22.743 -22.023 -62.352 1.00 101.87 318 TYR R O 1
ATOM 10079 N N . THR I 3 11 ? -21.427 -23.866 -62.474 1.00 106.09 319 THR R N 1
ATOM 10080 C CA . THR I 3 11 ? -22.214 -24.535 -63.506 1.00 104.80 319 THR R CA 1
ATOM 10081 C C . THR I 3 11 ? -23.086 -25.660 -62.928 1.00 96.06 319 THR R C 1
ATOM 10082 O O . THR I 3 11 ? -22.736 -26.839 -62.986 1.00 91.66 319 THR R O 1
#

Solvent-accessible surface area: 54545 Å² total; per-residue (Å²): 160,3,89,7,53,10,45,46,109,54,36,48,5,51,58,44,88,89,6,53,1,44,2,112,11,68,66,50,0,86,52,114,46,58,74,26,1,0,0,0,0,7,20,33,56,90,91,20,3,79,19,5,0,28,29,0,60,62,120,12,126,76,22,51,100,36,5,54,9,62,34,61,19,50,90,5,34,1,84,1,29,133,0,61,19,85,8,0,0,36,0,11,0,0,0,0,9,49,34,5,44,24,4,120,8,0,59,0,48,2,98,88,102,84,20,48,11,57,12,40,29,2,56,14,10,112,82,2,27,180,74,40,32,0,2,0,2,0,2,0,6,57,0,35,29,113,125,27,118,18,52,7,38,12,58,118,58,104,64,110,91,40,42,67,72,12,28,13,75,7,42,32,150,60,3,4,16,0,2,6,0,22,0,53,24,49,85,59,66,14,74,145,66,137,64,0,11,0,38,0,59,8,140,30,33,127,74,76,42,62,88,64,32,102,125,158,67,60,6,78,10,58,26,15,16,26,4,84,71,41,8,15,0,1,0,29,3,40,13,39,107,23,53,2,32,110,53,0,0,0,2,0,9,28,27,102,92,148,26,13,68,8,1,0,0,6,0,56,50,51,29,78,32,26,8,125,66,1,123,72,28,3,39,2,3,27,0,39,53,62,40,10,1,14,0,0,0,30,63,2,115,38,137,1,32,6,51,1,8,3,0,17,0,26,2,23,5,43,62,67,93,5,79,0,0,59,19,26,2,92,21,22,26,5,18,15,22,108,51,94,48,91,19,15,46,10,17,22,5,35,17,133,101,94,11,2,0,0,0,8,0,13,34,0,34,4,65,55,15,74,25,44,2,31,98,41,82,37,86,63,50,46,26,58,5,66,26,35,100,26,135,72,48,36,54,12,13,4,0,3,1,26,10,64,49,89,22,20,78,103,98,80,14,45,0,17,3,36,1,132,32,24,144,52,147,44,85,36,109,2,106,107,127,19,126,3,22,0,21,23,67,46,129,161,4,87,7,54,11,47,47,108,55,37,46,5,54,57,43,89,88,5,53,1,43,1,110,12,66,63,47,0,87,46,112,43,56,78,27,2,0,0,0,0,8,19,31,56,90,93,21,3,80,20,5,0,31,28,0,61,62,118,13,126,78,21,52,98,35,6,53,10,63,32,61,20,51,85,5,34,0,84,1,30,132,0,61,19,84,7,0,0,35,0,11,0,0,0,0,9,43,30,4,43,23,5,120,9,0,60,0,48,2,95,88,102,84,20,50,10,58,11,52,28,7,68,15,16,111,82,2,27,179,75,40,33,0,4,0,6,0,4,0,6,57,0,35,28,113,123,25,118,18,52,8,38,12,59,116,57,106,64,90,70,40,43,41,71,12,30,12,76,7,39,33,147,63,3,4,15,0,2,7,0,25,0,56,24,49,84,60,65,14,74,143,64,136,63,0,10,0,38,0,58,8,137,30,35,126,72,77,41,60,90,64,31,103,125,157,65,62,5,79,11,57,34,18,18,30,4,82,69,41,4,9,0,3,0,28,2,41,13,40,108,22,52,1,32,108,52,0,0,0,2,0,10,28,27,101,91,150,28,16,67,10,0,0,0,6,0,58,56,51,30,68,35,26,7,129,64,2,123,73,26,3,35,2,3,25,0,42,61,69,42,10,1,20,0,0,0,30,62,3,114,38,139,1,32,6,50,1,8,3,0,18,0,26,2,23,5,45,62,57,94,4,80,0,0,56,20,27,2,94,20,22,28,5,17,15,14,57,4,33,43,76,20,16,46,10,19,31,9,41,11,154,115,89,12,2,1,0,0,12,0,12,33,0,6,5,66,57,16,74,24,45,2,30,98,42,81,38,87,64,50,47,32,57,4,62,25,22,16,20,75,30,0,4,38,12,14,6,0,7,1,28,10,66,53,91,22,37,78,102,98,80,13,45,0,16,3,36,1,131,31,23,146,52,149,47,86,40,110,2,104,113,127,19,129,4,24,0,19,26,64,47,127,34,97,8,53,10,48,22,107,53,26,43,5,27,58,43,59,88,5,52,1,44,2,111,13,70,74,49,0,86,53,113,47,58,75,27,1,0,0,0,0,7,19,33,55,90,91,20,3,82,19,5,0,29,29,0,61,63,118,12,125,76,22,51,99,36,6,54,10,64,34,60,20,52,85,6,34,0,83,1,30,132,0,60,19,86,8,0,1,36,0,10,0,0,0,0,10,62,33,5,45,24,4,116,9,0,59,0,49,2,22,65,36,1,9,6,11,57,11,38,28,2,50,15,10,110,81,1,26,180,75,40,31,0,2,0,1,0,2,0,7,57,0,12,5,114,120,26,120,18,52,7,36,12,58,118,57,105,62,112,91,40,42,61,70,12,27,13,75,7,41,32,151,60,3,4,16,0,3,4,0,20,0,51,25,49,84,59,66,32,109,145,73,152,63,4,9,0,38,0,58,8,75,1,32,100,72,78,41,62,90,65,32,139,158,67,61,5,79,11,59,46,24,16,41,24,104,72,40,12,58,36,105,0,30,2,41,13,38,106,25,52,2,32,110,54,0,0,0,2,0,10,31,26,104,92,147,26,13,67,9,0,0,0,7,0,58,48,49,28,86,34,27,7,128,66,1,124,73,27,4,82,2,38,57,35,115,99,131,42,11,0,37,0,30,0,44,63,3,115,41,139,1,30,6,50,1,9,3,0,17,0,27,2,23,5,42,62,63,94,5,79,0,1,59,18,25,2,95,21,22,27,5,17,15,22,106,51,98,46,89,20,18,46,9,15,19,4,29,55,114,84,16,2,1,0,0,5,0,11,34,0,34,5,66,57,15,74,25,45,2,31,97,43,80,38,88,62,50,48,26,57,4,63,24,32,101,25,131,72,47,38,53,10,13,3,0,2,0,24,10,66,54,90,22,37,79,102,100,80,14,45,0,17,2,36,2,135,32,24,144,52,147,46,84,32,111,2,104,114,124,17,125,2,20,0,24,24,66,49,128

Secondary structure (DSSP, 8-state):
--EEEEEE-EEE-TT--EEEEEEEESS-TTSSEEEEEEE-SSS-EEEEEEE-SSS-EEE-TTTBTTEEEEEETTTTEEEEEE-S--GGG-EEEEEEEEEE-SSSS-EEEEEEEB--EEEEE-SSPPBPPEEEEE----EEEEEEEEEEEBSS--EEEEGGGTB-TTEEEPPPEE-TTS-EEEEEEEEEETTTTTT---EEEEEEGGGTEEEEEE---/--EEEEEE-EEE-TT--EEEEEEEESS-GGGSEEEEEEE-SSS-EEEEEEE-SSS-EEE-TTTBTTEEEEEETTTTEEEEEE-S--GGG-EEEEEEEEEE-SSSS-EEEEEEEB--EEEEE-SSPPBPPEEEEE-----EEEEEEEEEEBSS--EEEEGGGT--TTEEEPPPEE-TTS-EEEEEEEEE-TTTTTT---EEEEEEGGGTEEEEEE---/--EEEEEE-EEE-TT--EEEEEEEESS-TTSSEEEEEEE-SSS-EEEEEEE-SSS-EEE-TTTBTTEEEEEETTTTEEEEEE-S--GGG-EEEEEEEEEE-SSSS-EEEEEEEB--EEEEE-SSPPBPPEEEEE---EEEEEEEEEEEBSS--EEEEGGGTB-TTEEEPPPEE-TTS-EEEEEEEEEETTTTTT---EEEEEEGGGTEEEEEE---/---EEEE-SEEEE-BTB-EEEEEEESS--EETTTEE--EEEEE-TTS--EEEEETTTEE-TT--TTEEEEEETTEEEEEESS--GGG-EEEEEEE-SSS-EE---EEEEE----BPPEEEEEPPPHHHHTTTEEEEEEEEEEEBSS--EEEEEESS-B-SSSEEEEEPPPPTTT--EEEEEEEEEEHHHHHT-SEEEEEEE-TT-SS-EEEEEE-/---EEEE-SEEEE-BTB-EEEEEEESS--EETTTEE--EEEEE-TTS--EEEEETTTEEPTT--TTEEEEEETTEEEEEESS--GGG-EEEEEEE-SSS-EE---EEEEE----BPPEEEEEPPPHHHHTTTEEEEEEEEEEEBSS--EEEEEESS-B-SSSEEEEEPPPPTTT--EEEEEEEEEEHHHHHT-SEEEEEEE-TT-SS-EEEEEE-/--EEEE-SEEEE-BTB-EEEEEEESS--EETTTEE--EEEEE-TTS--EEEEETTTEE-TT--TTEEEEEETTEEEEEESS--GGG-EEEEEEE-SSS-EE---EEEEE----BPPEEEEEPPPHHHHTTTEEEEEEEEEEEBSS--EEEEEESS-B-SSSEEEEEPPPPTTT--EEEEEEEEEEHHHHHT-S-EEEEEE-TT-SS-EEEEE-/-B-SSSGGGB-/-B-SSSGGGB-/-B-SSSGGGB-

Foldseek 3Di:
DKDKAKPDQEDEDAFFAKDKIKIFIPWWCQDPVGFRAKFKWFDAPPHDTDTADGRQFHGDPPHDPQWTKDDGTGMIMIMGHGDALQSFGKMWMWGPPPPIDIYPIYGYAYDDDWFFWDKDKDWADPVVLVPFKTKIKMKTPWGDDDDKDKWKAFVHHTDPPFKDKDKDDQDSPRRTIMMMIIGIDTSVVVVVGFKIKIWMDDPNDPDIDMDMGTD/DWAKAKDWADEDAAQAKTKIKIATDPDAPLPFKKWKWWAAVVGDIDTAKIQGNVGDIDGDPVQPPFWDWDADRVRRMIMIIGGRDDQVPWTWMKMFTFHDDVVPPDGDGRPYIYPTDTHGHHPDDWDAWDKDWAAWDCKIKIWIKTDFTDDDDKDKDKPVPPDDPQKDWDDWDQDPVRGTITMIMGMDHPVCQVPDWIWMWIGDPRVRDIDIGTHHD/DAPDPDPVRDD/DKDKAKPDQEDEDAFFAKDKIKIFIPWWCQDPVGFRAKFKWFDAPPHDTDTADGRQFHGDPPHDPQWTKDDGIGMIMIMGHGDALQSFGKMWMWGPPPPIDIYPIYGYAYDDDWFFWDKDKDWADPVVLVVFKTKIKMKTPWGDDDDKDKWKAFVHHTDPPFKDKDKDDQDSPRRTIMMMIIGIDTSVVVVVGFKIKIWMDDPVDPDIDMDMGTD/DWAKAKDWADEDAAQAKTKIKIATDPDAPLPFKKWKWWAAVPGDIDTAKIQGNVGDIDGDPVQPPFWDWDADRVRRMIMIIGGRDDQVPWTWMKMFTFHDDVVPPDGDGRPYIYPTDTHGHHPDDWDAWDKDWAAWPCWIKIWIKTDFTDDDDKDKDKPVPPDDPQKDWDDWDQDPVRGTITMIMGIDHPVCQVPDWIWMWIGDPPVRDIDIDTHHD/DQPDPDPVRDD/DAKAKPDQEDEDAFFAKDKIKIFAPWWCQDPVGFRAKFKWFDAPPHDTDTADGRQFHGDPPHDPQWTKDDGTGMIMIMGHGDALQSFGKMWMWGPPPPIDIYPIYGYAYDDDWFFWDKDKDWADPVVLVVFKTKIKMKTPWGDDDDKDKWKAFVHHTDPPFKDKDKDDQDSPRRTIMMMIIGIDTSVVVVVGFKIKIWMDDPVDPDIDMDMGD/DWAKAKDWADEDAAQAKTKIKIATDPDAPLPFKKWKWWAAVVGDIGTAKIQGNVGDIDGDPVQPPFWDWDADRVRRMIMIIGGRDDQVPWTWMKMFTFHDDVVPPDGDGRPYIYPTDTHGYHPDDWDAWDKDWAAWCWIKTWIKTDFTDDDDKDKDKPVPPDDPQKDWDDWDQDPVRGTITMIMGIDNPVCQVPDWIWMWIGDPRVRDIDIDTHHD/DAPDPDPVRDD

B-factor: mean 69.72, std 20.18, range [23.54, 134.55]

Radius of gyration: 40.34 Å; Cα contacts (8 Å, |Δi|>4): 3558; chains: 9; bounding box: 86×111×103 Å

CATH classification: 2.60.40.10 (+1 more: 2.60.40.10)

Nearest PDB structures (foldseek):
  4xmk-assembly3_J  TM=1.005E+00  e=5.285E-41  Homo sapiens
  7np1-assembly2_I  TM=9.363E-01  e=9.657E-33  Homo sapiens
  7cho-assembly1_H  TM=9.115E-01  e=2.615E-32  Homo sapiens
  5wcc-assembly2_A  TM=5.648E-01  e=3.354E-32  Homo sapiens
  3d0l-assembly1_B  TM=6.155E-01  e=1.257E-29  Homo sapiens

=== Feature glossary ===
The record interleaves many kinds of information about one protein. Here is each kind framed as the question it answers.

Q: What known structures does this most resemble?
A: Structural nearest neighbors (via Foldseek easy-search vs the PDB). Reported per hit: target PDB id, E-value, and alignment TM-score. A TM-score above ~0.5 is the conventional threshold for 'same fold'.

Q: Where is each backbone atom in 3D?
A: The mmCIF table is the protein's shape written out atom by atom. For each backbone N, Cα, C, and carbonyl O, it records an (x, y, z) coordinate triple in Å plus the residue type, chain letter, and residue number.

Q: What are the backbone torsion angles?
A: The φ/ψ torsion pair specifies the backbone conformation at each residue. φ rotates about the N–Cα bond, ψ about the Cα–C bond. Steric clashes forbid most of the (φ, ψ) plane — the allowed regions (α-helix basin, β-sheet basin, left-handed helix) are the Ramachandran-allowed regions.

Q: Which residues are buried vs exposed?
A: Solvent-accessible surface area (SASA) is the area in Å² traced out by the centre of a 1.4 Å probe sphere (a water molecule) rolled over the protein's van der Waals surface (Shrake–Rupley / Lee–Richards construction). Buried residues have near-zero SASA; fully exposed residues can exceed 200 Å². The total SASA scales roughly with the number of surface residues.

Q: How confident is the AlphaFold model at each residue?
A: pLDDT is the predicted lDDT-Cα score: AlphaFold's confidence that the local environment of each residue (all inter-atomic distances within 15 Å) is correctly placed. It is a per-residue number between 0 and 100, with higher meaning more reliable.

Q: What does the local fold look like, residue by residue?
A: 3Di is Foldseek's structural alphabet. Each residue is assigned one of twenty discrete states based on how its Cα sits relative to its spatial (not sequential) neighbors. Aligning 3Di strings finds structural homologs roughly as well as full 3D superposition, but orders of magnitude faster.

Q: How big and how compact is the whole molecule?
A: Radius of gyration (Rg) is the root-mean-square distance of Cα atoms from their centroid — a single number for overall size and compactness. A globular domain of N residues has Rg ≈ 2.2·N^0.38 Å; an extended or disordered chain has a much larger Rg. The Cα contact count is the number of residue pairs whose Cα atoms are within 8 Å and are more than four positions apart in sequence — a standard proxy for tertiary packing density. The bounding box is the smallest axis-aligned box enclosing all Cα atoms.

Q: Which residues are in helices, strands, or loops?
A: DSSP 8-state secondary structure assigns each residue one of H (α-helix), G (3₁₀-helix), I (π-helix), E (extended β-strand), B (isolated β-bridge), T (hydrogen-bonded turn), S (bend), or '-' (coil). The assignment is computed from backbone hydrogen-bond geometry via the Kabsch–Sander algorithm.

Q: How mobile is each atom in the crystal?
A: Crystallographic B-factors measure how much each atom's electron density is smeared out, in Å². They rise in mobile loops and surface residues and fall in the buried interior. In AlphaFold models this column is repurposed to hold pLDDT instead.

Q: What if only a Cα trace is available?
A: P-SEA three-state annotation labels each residue as helix, strand, or coil based purely on the geometry of the Cα trace. It serves as a fallback when the full backbone (and thus DSSP) is unavailable.

Q: What family and function is it annotated with?
A: Database cross-references. InterPro integrates a dozen domain/family signature databases into unified entries with residue-range hits. GO terms attach function/process/location labels with evidence codes. CATH codes position the fold in a four-level structural taxonomy. Organism is the NCBI-taxonomy species name.

Q: Are the domains correctly placed relative to each other?
A: Predicted Aligned Error (PAE) is an AlphaFold confidence matrix: entry (i, j) is the expected error in the position of residue j, in ångströms, when the prediction is superimposed on the true structure at residue i. Low PAE within a block of residues means that block is internally rigid and well-predicted; high PAE between two blocks means their relative placement is uncertain even if each block individually is confident.

Q: What do the diagnostic plots show?
A: Three diagnostic plots accompany the record. The Cα contact map visualizes the tertiary structure as a 2D adjacency matrix (8 Å cutoff, sequence-local contacts suppressed). The Ramachandran plot shows the distribution of backbone (φ, ψ) torsions, with points in the α and β basins reflecting secondary structure content. The PAE plot shows AlphaFold's inter-residue confidence as a color matrix.

Q: What is the amino-acid chain?
A: Primary structure: the covalent order of the twenty standard amino acids along the backbone. Two proteins with the same sequence will (almost always) fold to the same structure; two with 30% identity often share a fold but not the details.

Q: What do the rendered images show?
A: The six renders are orthographic views along the three Cartesian axes in both directions. Representation (cartoon, sticks, or surface) and color scheme (sequence-rainbow or by-chain) vary across proteins so the training set covers all the common visualization conventions.